Protein AF-0000000071788681 (afdb_homodimer)

Foldseek 3Di:
DDDDDDDPPPPDDPPPPPPPVVPPPVPPPVVPPPCPVPPPDVVVPPFVVQLQPAFAEDEDDPFQFLCNVPPDDDPLPPPPPDPPPPPPPVPPPDDPPPPPPPDPPPQQPPCPPPDPVVVLVVLLPDDLVVLLVQLLPGVVSLVVSLVNCLDPSVLVSVLVLQVVCVVVPVPDLVNQCHPSQVLVSLLSNLLSSCVPPDLVVSLVSLVSNLVSNVVDPSHALLSSQSSLCNNCPPPDLVSNLVSVVVQCPPPNNLNVVLLVVLLVDAQPPCFVSLQVNQRNLCSNQQSLSSPDDPCSLLSNLSSLLSVLPSDPDLLSSLSNLQSNRAIWDDDDPDIGRDQCDQSNYAHQEPVVCCRGQLSSLVSLVSQCVNVVNVDPVSHAHLVSSLSNLVSNCQPPHHGRPLSSLSNCLSPVLNLLSNLLVCLVVPNLLVSLVSLLSQLLSCVSNVHQSCVSHLVSVVVNLVSDDLVSLVSSLVSNVVVLVVVLVVLVVVPPVSVVVNVSSVVSCVSCVVSSVVSVVVND/DPPPDDDDPPVPDDPPPPPPPPPPPVPPVPVPPPCPVPPPDVVVPPFVVQLQPAFAADEDDPFQFLCNVPPDDPPLPPPPPDPPPPPPPVPPPDPPPPPPPPPPPPQQPPCVPPPPVVVLVVLLPDDLVVLLVQLLPGVVSLVVSLVSCLDPSVLVSVVVLQVVCVVVPVPDLVNQCHPSQVLVSLLSNLLSSCVPPDLVVSLVSLVSNLVSNVVDPSHALLSSQSSLCNNCPPPDLVSNLVSVVVQCPPPNNLNVVLLVVLQVDAQPPCFVSLQVNQRHLCSNQQSLSSPDDPCSLLSNLSSLLSVLPSDPDLLSSLSNLQSNRAIWDDDDPDIGRDQCDQSNHAHQEPVVCCRGQLSSLVSLVSQCVNVVNVDPVSHDHLVSSLSNLVSNCQPPHHGRPLSSLSNCLSPVLNLLSNLLVCLVVPVLLVSLVSLLSQLLSCVSNVHQSCVSHLVSVVVNLVSDDLVSLVSSLVSNVVVLVVVLVVLVVVPPVSVVVNVSSVVSCVSCVVSSVVSVVVND

Secondary structure (DSSP, 8-state):
-----------------------------GGGS--------TTSTHHHHHHTS--EEESS---B-GGGGSS-----------------------------------TTGGGGGS-HHHHHHHHHHS-HHHHHHHHHH-HHHHHHHHHHHTSHHHHHHHHHHHHHHHHTT--SGGGTTSTT-HHHHHHHHHHHHTTTS-HHHHHHHHHHHHHHHHT-TTS-HHHHHHHHHHHHTT--HHHHHHHHHHHHHHHHHHHHHHHHHHHHS-TTS-HHHHHHHHHHHHHHHSGGGG--STTHHHHHHHHHHHHHTTS-SHHHHHHHHHHHHS-EEEETTEEEE-TTHHHHEEE-SHHHHHHHTHHHHHHHHHHHGGGGG--GGG---HHHHHHHHHHHTTSSSPPPHHHHHHHHHHTTTHHHHHHHHHHHTT-HHHHHHHHHHHHHHHHHTT--HHHHHHHHHHHHHHHS-HHHHHHHHHHHHHHHHHHHHHHHHHGGGGHHHHHHHHHHHHHHHHHHHHHHHHH-/-----------------------------GGGS--------TTSTTHHHHHTS--EEESS---B-GGGGSS-----------------------------------TTGGGGGS-HHHHHHHHHHS-HHHHHHHHHH-HHHHHHHHHHHTSHHHHHHHHHHHHHHHHTT--SGGGTTSTT-HHHHHHHHHHHHTTTS-HHHHHHHHHHHHHHHHT-TTS-HHHHHHHHHHHHTT--HHHHHHHHHHHHHHHHHHHHHHHHHHHHS-TTS-HHHHHHHHHHHHHHHSGGGG--STTHHHHHHHHHHHHHTTS-SHHHHHHHHHHHHS-EEEETTEEEE-TTHHHHEEE-SHHHHHHHTHHHHHHHHHHHGGGGG--GGG---HHHHHHHHHHHTTSSSPPPHHHHHHHHHHTTTHHHHHHHHHHHTT-HHHHHHHHHHHHHHHHHTT--HHHHHHHHHHHHHHHS-HHHHHHHHHHHHHHHHHHHHHHHHHGGGGHHHHHHHHHHHHHHHHHHHHHHHHH-

Solvent-accessible surface area (backbone atoms only — not comparable to full-atom values): 57629 Å² total; per-residue (Å²): 141,79,94,77,84,89,83,77,80,71,87,69,85,70,74,73,75,71,73,69,68,68,68,73,68,72,69,73,57,75,71,69,69,60,66,61,71,64,68,57,55,79,78,55,65,62,63,67,52,52,30,69,38,77,33,53,72,48,82,81,70,93,62,47,33,50,51,51,80,58,79,67,72,71,75,85,72,79,72,76,81,67,84,69,79,77,73,79,77,74,74,76,75,78,79,76,79,70,85,74,77,81,60,82,82,41,75,55,44,88,54,62,76,53,54,69,72,57,45,53,52,49,63,68,67,45,54,61,72,54,49,37,54,46,24,68,70,32,72,54,33,17,52,53,49,47,52,42,68,73,32,70,69,40,54,52,45,52,53,50,53,52,50,49,38,50,74,71,65,50,78,39,51,89,34,45,72,36,93,81,23,64,35,32,46,49,8,46,36,55,36,56,54,34,64,87,48,56,69,69,56,39,46,49,54,49,50,51,50,48,58,60,51,64,66,36,84,86,52,60,57,44,45,57,8,33,18,49,48,43,38,46,58,93,52,59,62,74,60,47,49,50,49,52,52,52,60,30,45,39,83,84,30,43,56,49,50,41,52,54,50,55,55,75,45,62,81,77,73,49,48,68,52,45,44,49,48,31,70,43,48,42,26,43,58,51,42,39,71,63,40,78,56,92,60,27,64,61,52,32,47,47,41,53,36,50,58,48,57,74,43,82,51,49,60,38,32,20,48,49,48,43,50,63,37,32,35,39,38,72,64,86,90,46,71,32,71,43,68,54,51,47,35,52,29,23,65,70,46,55,72,57,34,55,49,46,34,30,54,49,23,50,51,54,51,48,43,59,50,24,66,73,68,78,40,77,90,56,43,40,50,64,66,53,53,38,48,27,52,54,36,42,45,39,46,79,48,47,24,12,55,67,39,54,49,48,29,31,62,67,31,38,80,47,41,27,49,54,37,43,56,28,49,76,70,73,34,43,69,59,40,24,50,47,53,55,48,51,30,41,49,31,39,75,59,72,38,64,29,32,77,65,43,40,63,34,49,52,51,25,47,69,74,36,53,72,69,56,35,50,49,44,53,40,38,35,45,42,51,49,23,50,49,46,38,54,30,51,71,56,42,66,86,24,43,67,60,41,42,43,47,43,52,20,48,31,47,31,29,66,47,54,40,50,52,49,52,72,74,79,142,82,81,86,68,90,91,82,82,70,84,66,80,75,76,74,76,75,76,73,75,74,76,74,72,71,71,72,59,76,70,70,70,60,64,62,71,66,70,56,56,76,80,55,68,66,62,59,49,55,32,67,38,76,32,55,72,48,84,81,70,95,62,48,34,52,53,54,80,59,77,68,73,71,74,84,72,78,73,77,80,66,84,70,79,76,73,78,76,74,74,78,74,79,78,75,81,71,84,74,75,82,61,82,83,41,74,56,45,88,52,64,74,52,55,70,72,56,46,53,52,50,61,69,69,46,55,62,71,54,51,38,54,47,24,68,69,32,73,54,32,18,51,52,48,48,53,41,68,72,33,70,68,39,54,50,44,52,52,51,53,51,50,48,37,51,73,71,66,49,78,41,52,89,33,44,71,37,93,82,22,63,35,32,45,49,6,46,34,55,35,55,54,33,65,87,49,58,69,70,58,39,46,50,54,50,49,51,50,49,58,61,50,65,68,36,83,84,53,58,55,45,46,56,8,34,18,48,47,44,38,46,58,92,52,57,64,75,60,47,49,49,47,54,52,51,60,29,46,39,83,83,30,45,56,48,50,42,51,54,51,55,54,74,43,62,81,78,73,49,50,68,54,47,45,51,49,31,71,43,48,44,26,44,60,51,41,39,72,63,40,79,56,93,60,28,65,62,51,32,47,46,40,51,37,51,59,50,58,74,43,83,50,49,62,38,33,20,49,51,49,44,49,64,36,31,35,40,38,73,63,87,90,46,71,34,72,44,68,54,51,47,36,55,27,24,64,70,45,54,71,57,34,54,51,48,34,30,53,49,24,50,52,53,52,46,43,58,51,24,65,75,68,78,40,77,90,54,42,41,50,64,67,54,52,37,46,28,52,54,37,42,45,40,47,79,49,48,26,12,55,67,40,54,49,49,31,30,63,66,32,39,79,47,40,27,49,53,40,43,55,29,50,75,69,71,34,44,69,59,40,25,51,48,52,54,48,49,29,39,50,31,40,74,57,72,39,64,28,33,77,64,44,39,63,34,50,52,51,24,49,68,74,37,54,71,68,55,35,50,50,45,53,40,39,35,44,42,52,50,25,51,49,47,39,54,29,52,71,55,40,66,86,25,44,67,61,40,42,43,49,43,52,21,48,30,48,30,29,65,46,54,42,51,53,50,52,73,75,79

Organism: Haemonchus contortus (NCBI:txid6289)

Nearest PDB structures (foldseek):
  7yea-assembly1_B  TM=1.269E-01  e=2.298E-01  Homo sapiens
  8dti-assembly1_B  TM=2.710E-01  e=2.678E+00  Arabidopsis thaliana
  5g05-assembly1_K  TM=1.710E-01  e=9.031E-01  Homo sapiens
  5khu-assembly1_K  TM=1.549E-01  e=9.402E-01  Homo sapiens
  8tau-assembly1_K  TM=1.405E-01  e=5.753E+00  Homo sapiens

Radius of gyration: 48.92 Å; Cα contacts (8 Å, |Δi|>4): 1204; chains: 2; bounding box: 172×150×152 Å

Structure (mmCIF, N/CA/C/O backbone):
data_AF-0000000071788681-model_v1
#
loop_
_entity.id
_entity.type
_entity.pdbx_description
1 polymer 'F-box domain-containing protein'
#
loop_
_atom_site.group_PDB
_atom_site.id
_atom_site.type_symbol
_atom_site.label_atom_id
_atom_site.label_alt_id
_atom_site.label_comp_id
_atom_site.label_asym_id
_atom_site.label_entity_id
_atom_site.label_seq_id
_atom_site.pdbx_PDB_ins_code
_atom_site.Cartn_x
_atom_site.Cartn_y
_atom_site.Cartn_z
_atom_site.occupancy
_atom_site.B_iso_or_equiv
_atom_site.auth_seq_id
_atom_site.auth_comp_id
_atom_site.auth_asym_id
_atom_site.auth_atom_id
_atom_site.pdbx_PDB_model_num
ATOM 1 N N . MET A 1 1 ? 82.688 10.828 81.25 1 15.57 1 MET A N 1
ATOM 2 C CA . MET A 1 1 ? 82.562 12.219 80.812 1 15.57 1 MET A CA 1
ATOM 3 C C . MET A 1 1 ? 81.375 12.406 79.875 1 15.57 1 MET A C 1
ATOM 5 O O . MET A 1 1 ? 80.812 11.422 79.375 1 15.57 1 MET A O 1
ATOM 9 N N . VAL A 1 2 ? 81.625 13.086 78.625 1 17.02 2 VAL A N 1
ATOM 10 C CA . VAL A 1 2 ? 81.312 14.469 78.312 1 17.02 2 VAL A CA 1
ATOM 11 C C . VAL A 1 2 ? 80.062 14.531 77.438 1 17.02 2 VAL A C 1
ATOM 13 O O . VAL A 1 2 ? 79.125 15.234 77.75 1 17.02 2 VAL A O 1
ATOM 16 N N . THR A 1 3 ? 80.125 14.914 76.25 1 17.02 3 THR A N 1
ATOM 17 C CA . THR A 1 3 ? 79.562 16.125 75.625 1 17.02 3 THR A CA 1
ATOM 18 C C . THR A 1 3 ? 78.25 15.828 75 1 17.02 3 THR A C 1
ATOM 20 O O . THR A 1 3 ? 78.125 14.953 74.125 1 17.02 3 THR A O 1
ATOM 23 N N . ARG A 1 4 ? 77 16.312 75.5 1 15 4 ARG A N 1
ATOM 24 C CA . ARG A 1 4 ? 75.562 16.219 75.75 1 15 4 ARG A CA 1
ATOM 25 C C . ARG A 1 4 ? 74.75 16.516 74.5 1 15 4 ARG A C 1
ATOM 27 O O . ARG A 1 4 ? 73.812 15.797 74.188 1 15 4 ARG A O 1
ATOM 34 N N . ALA A 1 5 ? 75 17.719 73.75 1 15.66 5 ALA A N 1
ATOM 35 C CA . ALA A 1 5 ? 73.812 18.578 74 1 15.66 5 ALA A CA 1
ATOM 36 C C . ALA A 1 5 ? 72.688 18.281 73 1 15.66 5 ALA A C 1
ATOM 38 O O . ALA A 1 5 ? 72.938 17.594 72 1 15.66 5 ALA A O 1
ATOM 39 N N . SER A 1 6 ? 72 19.406 72.375 1 16.36 6 SER A N 1
ATOM 40 C CA . SER A 1 6 ? 70.625 19.953 72.5 1 16.36 6 SER A CA 1
ATOM 41 C C . SER A 1 6 ? 69.75 19.547 71.375 1 16.36 6 SER A C 1
ATOM 43 O O . SER A 1 6 ? 70.188 18.969 70.375 1 16.36 6 SER A O 1
ATOM 45 N N . LEU A 1 7 ? 69.062 20.609 70.5 1 17.28 7 LEU A N 1
ATOM 46 C CA . LEU A 1 7 ? 67.688 21.016 70.375 1 17.28 7 LEU A CA 1
ATOM 47 C C . LEU A 1 7 ? 67.125 20.516 69.062 1 17.28 7 LEU A C 1
ATOM 49 O O . LEU A 1 7 ? 67.75 20.734 68 1 17.28 7 LEU A O 1
ATOM 53 N N . ARG A 1 8 ? 66.188 19.469 68.875 1 17.59 8 ARG A N 1
ATOM 54 C CA . ARG A 1 8 ? 65.5 18.531 68 1 17.59 8 ARG A CA 1
ATOM 55 C C . ARG A 1 8 ? 64.562 19.266 67.062 1 17.59 8 ARG A C 1
ATOM 57 O O . ARG A 1 8 ? 63.531 18.734 66.625 1 17.59 8 ARG A O 1
ATOM 64 N N . VAL A 1 9 ? 64.938 20.609 66.688 1 17.81 9 VAL A N 1
ATOM 65 C CA . VAL A 1 9 ? 63.75 21.391 66.375 1 17.81 9 VAL A CA 1
ATOM 66 C C . VAL A 1 9 ? 63.031 20.797 65.125 1 17.81 9 VAL A C 1
ATOM 68 O O . VAL A 1 9 ? 63.625 20.594 64.062 1 17.81 9 VAL A O 1
ATOM 71 N N . LYS A 1 10 ? 62.031 20 65.375 1 19.62 10 LYS A N 1
ATOM 72 C CA . LYS A 1 10 ? 61.094 19.188 64.562 1 19.62 10 LYS A CA 1
ATOM 73 C C . LYS A 1 10 ? 60.375 20.031 63.531 1 19.62 10 LYS A C 1
ATOM 75 O O . LYS A 1 10 ? 59.781 21.062 63.844 1 19.62 10 LYS A O 1
ATOM 80 N N . SER A 1 11 ? 61.094 20.234 62.375 1 18.36 11 SER A N 1
ATOM 81 C CA . SER A 1 11 ? 60.812 21.219 61.344 1 18.36 11 SER A CA 1
ATOM 82 C C . SER A 1 11 ? 59.344 21.141 60.938 1 18.36 11 SER A C 1
ATOM 84 O O . SER A 1 11 ? 58.844 20.078 60.594 1 18.36 11 SER A O 1
ATOM 86 N N . PRO A 1 12 ? 58.406 22.078 61.438 1 18.77 12 PRO A N 1
ATOM 87 C CA . PRO A 1 12 ? 56.969 22.281 61.688 1 18.77 12 PRO A CA 1
ATOM 88 C C . PRO A 1 12 ? 56.125 22.094 60.406 1 18.77 12 PRO A C 1
ATOM 90 O O . PRO A 1 12 ? 55.125 21.359 60.438 1 18.77 12 PRO A O 1
ATOM 93 N N . PHE A 1 13 ? 56.156 23.172 59.594 1 19.22 13 PHE A N 1
ATOM 94 C CA . PHE A 1 13 ? 54.875 23.812 59.25 1 19.22 13 PHE A CA 1
ATOM 95 C C . PHE A 1 13 ? 54.25 23.109 58.062 1 19.22 13 PHE A C 1
ATOM 97 O O . PHE A 1 13 ? 54.844 23 57 1 19.22 13 PHE A O 1
ATOM 104 N N . ALA A 1 14 ? 53.594 22 58.219 1 19.61 14 ALA A N 1
ATOM 105 C CA . ALA A 1 14 ? 52.844 21.094 57.375 1 19.61 14 ALA A CA 1
ATOM 106 C C . ALA A 1 14 ? 51.844 21.844 56.5 1 19.61 14 ALA A C 1
ATOM 108 O O . ALA A 1 14 ? 51 22.594 57 1 19.61 14 ALA A O 1
ATOM 109 N N . THR A 1 15 ? 52.438 22.406 55.375 1 19.59 15 THR A N 1
ATOM 110 C CA . THR A 1 15 ? 51.688 23.297 54.531 1 19.59 15 THR A CA 1
ATOM 111 C C . THR A 1 15 ? 50.312 22.703 54.219 1 19.59 15 THR A C 1
ATOM 113 O O . THR A 1 15 ? 50.188 21.547 53.812 1 19.59 15 THR A O 1
ATOM 116 N N . PRO A 1 16 ? 49.281 23.125 55 1 20.45 16 PRO A N 1
ATOM 117 C CA . PRO A 1 16 ? 47.969 22.531 55 1 20.45 16 PRO A CA 1
ATOM 118 C C . PRO A 1 16 ? 47.375 22.391 53.594 1 20.45 16 PRO A C 1
ATOM 120 O O . PRO A 1 16 ? 47.625 23.219 52.719 1 20.45 16 PRO A O 1
ATOM 123 N N . THR A 1 17 ? 47.562 21.156 53.062 1 21.23 17 THR A N 1
ATOM 124 C CA . THR A 1 17 ? 47.031 20.641 51.781 1 21.23 17 THR A CA 1
ATOM 125 C C . THR A 1 17 ? 45.594 21.062 51.594 1 21.23 17 THR A C 1
ATOM 127 O O . THR A 1 17 ? 44.719 20.672 52.344 1 21.23 17 THR A O 1
ATOM 130 N N . SER A 1 18 ? 45.531 22.438 51.406 1 18.88 18 SER A N 1
ATOM 131 C CA . SER A 1 18 ? 44.219 23.031 51.375 1 18.88 18 SER A CA 1
ATOM 132 C C . SER A 1 18 ? 43.25 22.203 50.531 1 18.88 18 SER A C 1
ATOM 134 O O . SER A 1 18 ? 43.625 21.734 49.438 1 18.88 18 SER A O 1
ATOM 136 N N . SER A 1 19 ? 42.469 21.359 51.219 1 20.72 19 SER A N 1
ATOM 137 C CA . SER A 1 19 ? 41.375 20.484 50.781 1 20.72 19 SER A CA 1
ATOM 138 C C . SER A 1 19 ? 40.438 21.219 49.844 1 20.72 19 SER A C 1
ATOM 140 O O . SER A 1 19 ? 39.688 22.094 50.25 1 20.72 19 SER A O 1
ATOM 142 N N . ARG A 1 20 ? 41.094 21.781 48.844 1 19.3 20 ARG A N 1
ATOM 143 C CA . ARG A 1 20 ? 40.219 22.547 47.969 1 19.3 20 ARG A CA 1
ATOM 144 C C . ARG A 1 20 ? 38.938 21.781 47.688 1 19.3 20 ARG A C 1
ATOM 146 O O . ARG A 1 20 ? 38.938 20.719 47.094 1 19.3 20 ARG A O 1
ATOM 153 N N . ARG A 1 21 ? 38.062 21.828 48.688 1 20.84 21 ARG A N 1
ATOM 154 C CA . ARG A 1 21 ? 36.719 21.312 48.531 1 20.84 21 ARG A CA 1
ATOM 155 C C . ARG A 1 21 ? 36.125 21.703 47.188 1 20.84 21 ARG A C 1
ATOM 157 O O . ARG A 1 21 ? 35.906 22.891 46.906 1 20.84 21 ARG A O 1
ATOM 164 N N . THR A 1 22 ? 36.75 21.234 46.188 1 20.34 22 THR A N 1
ATOM 165 C CA . THR A 1 22 ? 36.219 21.594 44.906 1 20.34 22 THR A CA 1
ATOM 166 C C . THR A 1 22 ? 34.688 21.625 44.938 1 20.34 22 THR A C 1
ATOM 168 O O . THR A 1 22 ? 34.062 20.625 45.312 1 20.34 22 THR A O 1
ATOM 171 N N . LYS A 1 23 ? 34.188 22.672 45.406 1 23.19 23 LYS A N 1
ATOM 172 C CA . LYS A 1 23 ? 32.719 22.844 45.406 1 23.19 23 LYS A CA 1
ATOM 173 C C . LYS A 1 23 ? 32.094 22.188 44.188 1 23.19 23 LYS A C 1
ATOM 175 O O . LYS A 1 23 ? 32.531 22.453 43.062 1 23.19 23 LYS A O 1
ATOM 180 N N . LYS A 1 24 ? 31.625 21.031 44.438 1 25.48 24 LYS A N 1
ATOM 181 C CA . LYS A 1 24 ? 30.703 20.312 43.531 1 25.48 24 LYS A CA 1
ATOM 182 C C . LYS A 1 24 ? 29.766 21.281 42.844 1 25.48 24 LYS A C 1
ATOM 184 O O . LYS A 1 24 ? 28.906 21.922 43.469 1 25.48 24 LYS A O 1
ATOM 189 N N . SER A 1 25 ? 30.422 22.234 42.188 1 24.28 25 SER A N 1
ATOM 190 C CA . SER A 1 25 ? 29.562 23.156 41.469 1 24.28 25 SER A CA 1
ATOM 191 C C . SER A 1 25 ? 28.328 22.438 40.938 1 24.28 25 SER A C 1
ATOM 193 O O . SER A 1 25 ? 28.438 21.438 40.219 1 24.28 25 SER A O 1
ATOM 195 N N . GLY A 1 26 ? 27.391 22.344 41.844 1 25.95 26 GLY A N 1
ATOM 196 C CA . GLY A 1 26 ? 26.078 21.797 41.562 1 25.95 26 GLY A CA 1
ATOM 197 C C . GLY A 1 26 ? 25.531 22.188 40.188 1 25.95 26 GLY A C 1
ATOM 198 O O . GLY A 1 26 ? 25.281 23.375 39.938 1 25.95 26 GLY A O 1
ATOM 199 N N . THR A 1 27 ? 26.234 21.766 39.188 1 27.16 27 THR A N 1
ATOM 200 C CA . THR A 1 27 ? 25.703 21.953 37.812 1 27.16 27 THR A CA 1
ATOM 201 C C . THR A 1 27 ? 24.188 21.781 37.812 1 27.16 27 THR A C 1
ATOM 203 O O . THR A 1 27 ? 23.688 20.688 38.094 1 27.16 27 THR A O 1
ATOM 206 N N . PHE A 1 28 ? 23.531 22.828 38.344 1 26.11 28 PHE A N 1
ATOM 207 C CA . PHE A 1 28 ? 22.078 22.891 38.219 1 26.11 28 PHE A CA 1
ATOM 208 C C . PHE A 1 28 ? 21.641 22.438 36.844 1 26.11 28 PHE A C 1
ATOM 210 O O . PHE A 1 28 ? 21.891 23.109 35.844 1 26.11 28 PHE A O 1
ATOM 217 N N . SER A 1 29 ? 21.969 21.188 36.594 1 26.41 29 SER A N 1
ATOM 218 C CA . SER A 1 29 ? 21.406 20.656 35.344 1 26.41 29 SER A CA 1
ATOM 219 C C . SER A 1 29 ? 19.969 21.109 35.156 1 26.41 29 SER A C 1
ATOM 221 O O . SER A 1 29 ? 19.141 21 36.062 1 26.41 29 SER A O 1
ATOM 223 N N . ILE A 1 30 ? 19.859 22.109 34.344 1 26.64 30 ILE A N 1
ATOM 224 C CA . ILE A 1 30 ? 18.625 22.734 33.875 1 26.64 30 ILE A CA 1
ATOM 225 C C . ILE A 1 30 ? 17.547 21.672 33.719 1 26.64 30 ILE A C 1
ATOM 227 O O . ILE A 1 30 ? 16.422 21.969 33.312 1 26.64 30 ILE A O 1
ATOM 231 N N . THR A 1 31 ? 18.047 20.438 33.781 1 28.73 31 THR A N 1
ATOM 232 C CA . THR A 1 31 ? 17.078 19.391 33.5 1 28.73 31 THR A CA 1
ATOM 233 C C . THR A 1 31 ? 15.984 19.359 34.562 1 28.73 31 THR A C 1
ATOM 235 O O . THR A 1 31 ? 15.047 18.562 34.469 1 28.73 31 THR A O 1
ATOM 238 N N . SER A 1 32 ? 16.281 19.844 35.75 1 27.11 32 SER A N 1
ATOM 239 C CA . SER A 1 32 ? 15.398 19.547 36.875 1 27.11 32 SER A CA 1
ATOM 240 C C . SER A 1 32 ? 14.016 20.172 36.688 1 27.11 32 SER A C 1
ATOM 242 O O . SER A 1 32 ? 13.07 19.844 37.406 1 27.11 32 SER A O 1
ATOM 244 N N . TYR A 1 33 ? 14.125 21.391 36.188 1 26.41 33 TYR A N 1
ATOM 245 C CA . TYR A 1 33 ? 12.906 22.172 36.375 1 26.41 33 TYR A CA 1
ATOM 246 C C . TYR A 1 33 ? 11.766 21.625 35.531 1 26.41 33 TYR A C 1
ATOM 248 O O . TYR A 1 33 ? 10.656 22.156 35.531 1 26.41 33 TYR A O 1
ATOM 256 N N . PHE A 1 34 ? 12.188 21.234 34.312 1 27.39 34 PHE A N 1
ATOM 257 C CA . PHE A 1 34 ? 11.023 21.109 33.438 1 27.39 34 PHE A CA 1
ATOM 258 C C . PHE A 1 34 ? 10.18 19.906 33.844 1 27.39 34 PHE A C 1
ATOM 260 O O . PHE A 1 34 ? 10.617 18.766 33.719 1 27.39 34 PHE A O 1
ATOM 267 N N . PRO A 1 35 ? 9.508 20.094 34.969 1 28.42 35 PRO A N 1
ATOM 268 C CA . PRO A 1 35 ? 8.602 18.969 35.156 1 28.42 35 PRO A CA 1
ATOM 269 C C . PRO A 1 35 ? 7.93 18.531 33.844 1 28.42 35 PRO A C 1
ATOM 271 O O . PRO A 1 35 ? 7.219 19.328 33.219 1 28.42 35 PRO A O 1
ATOM 274 N N . VAL A 1 36 ? 8.727 18.078 33 1 30.48 36 VAL A N 1
ATOM 275 C CA . VAL A 1 36 ? 7.918 17.406 31.984 1 30.48 36 VAL A CA 1
ATOM 276 C C . VAL A 1 36 ? 6.711 16.75 32.656 1 30.48 36 VAL A C 1
ATOM 278 O O . VAL A 1 36 ? 6.863 15.883 33.5 1 30.48 36 VAL A O 1
ATOM 281 N N . ARG A 1 37 ? 5.863 17.547 33.062 1 28.12 37 ARG A N 1
ATOM 282 C CA . ARG A 1 37 ? 4.688 16.891 33.625 1 28.12 37 ARG A CA 1
ATOM 283 C C . ARG A 1 37 ? 4.496 15.5 33 1 28.12 37 ARG A C 1
ATOM 285 O O . ARG A 1 37 ? 4.379 15.359 31.797 1 28.12 37 ARG A O 1
ATOM 292 N N . LYS A 1 38 ? 5.309 14.609 33.594 1 30.86 38 LYS A N 1
ATOM 293 C CA . LYS A 1 38 ? 5.086 13.188 33.344 1 30.86 38 LYS A CA 1
ATOM 294 C C . LYS A 1 38 ? 3.637 12.914 32.969 1 30.86 38 LYS A C 1
ATOM 296 O O . LYS A 1 38 ? 2.717 13.234 33.719 1 30.86 38 LYS A O 1
ATOM 301 N N . ARG A 1 39 ? 3.346 13.109 31.734 1 29.2 39 ARG A N 1
ATOM 302 C CA . ARG A 1 39 ? 2.17 12.305 31.438 1 29.2 39 ARG A CA 1
ATOM 303 C C . ARG A 1 39 ? 2.201 10.984 32.188 1 29.2 39 ARG A C 1
ATOM 305 O O . ARG A 1 39 ? 3.24 10.328 32.281 1 29.2 39 ARG A O 1
ATOM 312 N N . GLY A 1 40 ? 1.628 10.945 33.406 1 27.25 40 GLY A N 1
ATOM 313 C CA . GLY A 1 40 ? 1.646 9.766 34.25 1 27.25 40 GLY A CA 1
ATOM 314 C C . GLY A 1 40 ? 1.956 8.492 33.469 1 27.25 40 GLY A C 1
ATOM 315 O O . GLY A 1 40 ? 1.751 8.43 32.281 1 27.25 40 GLY A O 1
ATOM 316 N N . ASN A 1 41 ? 3.092 7.867 33.75 1 25.83 41 ASN A N 1
ATOM 317 C CA . ASN A 1 41 ? 3.248 6.457 33.406 1 25.83 41 ASN A CA 1
ATOM 318 C C . ASN A 1 41 ? 1.898 5.781 33.188 1 25.83 41 ASN A C 1
ATOM 320 O O . ASN A 1 41 ? 0.907 6.145 33.844 1 25.83 41 ASN A O 1
ATOM 324 N N . SER A 1 42 ? 1.703 5.172 32.188 1 27.44 42 SER A N 1
ATOM 325 C CA . SER A 1 42 ? 0.527 4.312 32.094 1 27.44 42 SER A CA 1
ATOM 326 C C . SER A 1 42 ? 0.199 3.674 33.438 1 27.44 42 SER A C 1
ATOM 328 O O . SER A 1 42 ? -0.801 2.965 33.562 1 27.44 42 SER A O 1
ATOM 330 N N . ALA A 1 43 ? 1.141 3.428 34.25 1 27.59 43 ALA A N 1
ATOM 331 C CA . ALA A 1 43 ? 0.549 2.672 35.375 1 27.59 43 ALA A CA 1
ATOM 332 C C . ALA A 1 43 ? -0.302 3.572 36.25 1 27.59 43 ALA A C 1
ATOM 334 O O . ALA A 1 43 ? -0.812 3.133 37.281 1 27.59 43 ALA A O 1
ATOM 335 N N . SER A 1 44 ? 0.037 4.863 36.344 1 26.42 44 SER A N 1
ATOM 336 C CA . SER A 1 44 ? -1.057 5.457 37.094 1 26.42 44 SER A CA 1
ATOM 337 C C . SER A 1 44 ? -2.25 5.77 36.219 1 26.42 44 SER A C 1
ATOM 339 O O . SER A 1 44 ? -2.158 6.621 35.312 1 26.42 44 SER A O 1
ATOM 341 N N . PRO A 1 45 ? -3.414 5.023 35.938 1 32.59 45 PRO A N 1
ATOM 342 C CA . PRO A 1 45 ? -4.641 4.824 35.156 1 32.59 45 PRO A CA 1
ATOM 343 C C . PRO A 1 45 ? -5.359 6.137 34.844 1 32.59 45 PRO A C 1
ATOM 345 O O . PRO A 1 45 ? -6.121 6.207 33.875 1 32.59 45 PRO A O 1
ATOM 348 N N . GLU A 1 46 ? -5.18 7.234 35.531 1 32.75 46 GLU A N 1
ATOM 349 C CA . GLU A 1 46 ? -6.215 8.266 35.5 1 32.75 46 GLU A CA 1
ATOM 350 C C . GLU A 1 46 ? -5.984 9.242 34.344 1 32.75 46 GLU A C 1
ATOM 352 O O . GLU A 1 46 ? -6.93 9.664 33.688 1 32.75 46 GLU A O 1
ATOM 357 N N . LEU A 1 47 ? -4.898 9.82 34.188 1 33.09 47 LEU A N 1
ATOM 358 C CA . LEU A 1 47 ? -4.785 10.93 33.25 1 33.09 47 LEU A CA 1
ATOM 359 C C . LEU A 1 47 ? -4.738 10.43 31.797 1 33.09 47 LEU A C 1
ATOM 361 O O . LEU A 1 47 ? -5.301 11.062 30.906 1 33.09 47 LEU A O 1
ATOM 365 N N . TYR A 1 48 ? -3.863 9.539 31.484 1 35.28 48 TYR A N 1
ATOM 366 C CA . TYR A 1 48 ? -3.865 8.93 30.156 1 35.28 48 TYR A CA 1
ATOM 367 C C . TYR A 1 48 ? -5.25 8.398 29.797 1 35.28 48 TYR A C 1
ATOM 369 O O . TYR A 1 48 ? -5.629 8.375 28.625 1 35.28 48 TYR A O 1
ATOM 377 N N . GLY A 1 49 ? -5.895 7.973 30.828 1 35.78 49 GLY A N 1
ATOM 378 C CA . GLY A 1 49 ? -7.25 7.477 30.672 1 35.78 49 GLY A CA 1
ATOM 379 C C . GLY A 1 49 ? -8.188 8.5 30.062 1 35.78 49 GLY A C 1
ATOM 380 O O . GLY A 1 49 ? -9.133 8.141 29.359 1 35.78 49 GLY A O 1
ATOM 381 N N . LYS A 1 50 ? -7.785 9.828 30.516 1 39.28 50 LYS A N 1
ATOM 382 C CA . LYS A 1 50 ? -8.781 10.82 30.094 1 39.28 50 LYS A CA 1
ATOM 383 C C . LYS A 1 50 ? -8.594 11.219 28.641 1 39.28 50 LYS A C 1
ATOM 385 O O . LYS A 1 50 ? -9.555 11.562 27.953 1 39.28 50 LYS A O 1
ATOM 390 N N . ARG A 1 51 ? -7.359 11.445 28.141 1 42.41 51 ARG A N 1
ATOM 391 C CA . ARG A 1 51 ? -7.168 11.859 26.766 1 42.41 51 ARG A CA 1
ATOM 392 C C . ARG A 1 51 ? -7.703 10.812 25.797 1 42.41 51 ARG A C 1
ATOM 394 O O . ARG A 1 51 ? -7.949 11.109 24.625 1 42.41 51 ARG A O 1
ATOM 401 N N . ARG A 1 52 ? -7.523 9.539 26.188 1 45.12 52 ARG A N 1
ATOM 402 C CA . ARG A 1 52 ? -8 8.492 25.297 1 45.12 52 ARG A CA 1
ATOM 403 C C . ARG A 1 52 ? -9.523 8.469 25.234 1 45.12 52 ARG A C 1
ATOM 405 O O . ARG A 1 52 ? -10.117 7.617 24.578 1 45.12 52 ARG A O 1
ATOM 412 N N . ARG A 1 53 ? -10.031 9.445 26.094 1 41.31 53 ARG A N 1
ATOM 413 C CA . ARG A 1 53 ? -11.492 9.477 26.031 1 41.31 53 ARG A CA 1
ATOM 414 C C . ARG A 1 53 ? -11.969 10.008 24.688 1 41.31 53 ARG A C 1
ATOM 416 O O . ARG A 1 53 ? -11.438 11 24.172 1 41.31 53 ARG A O 1
ATOM 423 N N . ARG A 1 54 ? -12.586 9.219 24.094 1 44.72 54 ARG A N 1
ATOM 424 C CA . ARG A 1 54 ? -13.156 9.531 22.797 1 44.72 54 ARG A CA 1
ATOM 425 C C . ARG A 1 54 ? -14.133 10.695 22.891 1 44.72 54 ARG A C 1
ATOM 427 O O . ARG A 1 54 ? -15.094 10.641 23.672 1 44.72 54 ARG A O 1
ATOM 434 N N . GLY A 1 55 ? -13.688 11.891 22.656 1 40.59 55 GLY A N 1
ATOM 435 C CA . GLY A 1 55 ? -14.633 12.992 22.562 1 40.59 55 GLY A CA 1
ATOM 436 C C . GLY A 1 55 ? -15.727 12.75 21.531 1 40.59 55 GLY A C 1
ATOM 437 O O . GLY A 1 55 ? -15.664 11.789 20.766 1 40.59 55 GLY A O 1
ATOM 438 N N . ALA A 1 56 ? -16.844 13.43 21.719 1 55 56 ALA A N 1
ATOM 439 C CA . ALA A 1 56 ? -17.938 13.367 20.75 1 55 56 ALA A CA 1
ATOM 440 C C . ALA A 1 56 ? -17.531 14 19.422 1 55 56 ALA A C 1
ATOM 442 O O . ALA A 1 56 ? -16.875 15.039 19.406 1 55 56 ALA A O 1
ATOM 443 N N . THR A 1 57 ? -17.547 13.305 18.359 1 57.25 57 THR A N 1
ATOM 444 C CA . THR A 1 57 ? -17.141 13.75 17.031 1 57.25 57 THR A CA 1
ATOM 445 C C . THR A 1 57 ? -18.031 14.875 16.531 1 57.25 57 THR A C 1
ATOM 447 O O . THR A 1 57 ? -19.266 14.766 16.594 1 57.25 57 THR A O 1
ATOM 450 N N . VAL A 1 58 ? -17.609 16.078 16.406 1 51.66 58 VAL A N 1
ATOM 451 C CA . VAL A 1 58 ? -18.328 17.203 15.82 1 51.66 58 VAL A CA 1
ATOM 452 C C . VAL A 1 58 ? -18.156 17.188 14.297 1 51.66 58 VAL A C 1
ATOM 454 O O . VAL A 1 58 ? -17.047 17.203 13.789 1 51.66 58 VAL A O 1
ATOM 457 N N . LEU A 1 59 ? -19.266 16.953 13.484 1 50.5 59 LEU A N 1
ATOM 458 C CA . LEU A 1 59 ? -19.219 16.891 12.031 1 50.5 59 LEU A CA 1
ATOM 459 C C . LEU A 1 59 ? -19.578 18.234 11.414 1 50.5 59 LEU A C 1
ATOM 461 O O . LEU A 1 59 ? -19.125 18.562 10.32 1 50.5 59 LEU A O 1
ATOM 465 N N . ASP A 1 60 ? -20.703 19.016 11.961 1 45.03 60 ASP A N 1
ATOM 466 C CA . ASP A 1 60 ? -21.203 20.234 11.32 1 45.03 60 ASP A CA 1
ATOM 467 C C . ASP A 1 60 ? -21.375 21.359 12.336 1 45.03 60 ASP A C 1
ATOM 469 O O . ASP A 1 60 ? -21.984 21.172 13.383 1 45.03 60 ASP A O 1
ATOM 473 N N . ALA A 1 61 ? -20.359 21.891 12.844 1 48.28 61 ALA A N 1
ATOM 474 C CA . ALA A 1 61 ? -20.781 22.922 13.805 1 48.28 61 ALA A CA 1
ATOM 475 C C . ALA A 1 61 ? -20.453 24.312 13.289 1 48.28 61 ALA A C 1
ATOM 477 O O . ALA A 1 61 ? -19.516 24.5 12.516 1 48.28 61 ALA A O 1
ATOM 478 N N . GLU A 1 62 ? -21.453 25.234 13.414 1 45.28 62 GLU A N 1
ATOM 479 C CA . GLU A 1 62 ? -21.297 26.672 13.18 1 45.28 62 GLU A CA 1
ATOM 480 C C . GLU A 1 62 ? -20.297 27.281 14.148 1 45.28 62 GLU A C 1
ATOM 482 O O . GLU A 1 62 ? -20.672 27.656 15.273 1 45.28 62 GLU A O 1
ATOM 487 N N . PHE A 1 63 ? -19.172 26.781 14.234 1 45.81 63 PHE A N 1
ATOM 488 C CA . PHE A 1 63 ? -18.234 27.438 15.141 1 45.81 63 PHE A CA 1
ATOM 489 C C . PHE A 1 63 ? -17.688 28.719 14.531 1 45.81 63 PHE A C 1
ATOM 491 O O . PHE A 1 63 ? -17.594 28.844 13.312 1 45.81 63 PHE A O 1
ATOM 498 N N . LEU A 1 64 ? -17.766 29.812 15.266 1 42.88 64 LEU A N 1
ATOM 499 C CA . LEU A 1 64 ? -17.234 31.094 14.797 1 42.88 64 LEU A CA 1
ATOM 500 C C . LEU A 1 64 ? -15.703 31.031 14.719 1 42.88 64 LEU A C 1
ATOM 502 O O . LEU A 1 64 ? -15.047 30.625 15.672 1 42.88 64 LEU A O 1
ATOM 506 N N . SER A 1 65 ? -15.242 30.953 13.602 1 43.59 65 SER A N 1
ATOM 507 C CA . SER A 1 65 ? -13.797 31.016 13.398 1 43.59 65 SER A CA 1
ATOM 508 C C . SER A 1 65 ? -13.188 32.188 14.148 1 43.59 65 SER A C 1
ATOM 510 O O . SER A 1 65 ? -13.859 33.219 14.367 1 43.59 65 SER A O 1
ATOM 512 N N . PRO A 1 66 ? -12.141 31.922 14.805 1 42.78 66 PRO A N 1
ATOM 513 C CA . PRO A 1 66 ? -11.523 33.062 15.492 1 42.78 66 PRO A CA 1
ATOM 514 C C . PRO A 1 66 ? -11.547 34.344 14.656 1 42.78 66 PRO A C 1
ATOM 516 O O . PRO A 1 66 ? -11.508 35.438 15.203 1 42.78 66 PRO A O 1
ATOM 519 N N . GLU A 1 67 ? -11.391 34.031 13.305 1 42.97 67 GLU A N 1
ATOM 520 C CA . GLU A 1 67 ? -11.438 35.219 12.43 1 42.97 67 GLU A CA 1
ATOM 521 C C . GLU A 1 67 ? -12.859 35.75 12.312 1 42.97 67 GLU A C 1
ATOM 523 O O . GLU A 1 67 ? -13.094 36.75 11.633 1 42.97 67 GLU A O 1
ATOM 528 N N . GLY A 1 68 ? -13.758 34.969 12.633 1 35.25 68 GLY A N 1
ATOM 529 C CA . GLY A 1 68 ? -15.148 35.312 12.352 1 35.25 68 GLY A CA 1
ATOM 530 C C . GLY A 1 68 ? -15.57 36.656 12.906 1 35.25 68 GLY A C 1
ATOM 531 O O . GLY A 1 68 ? -16.719 37.062 12.758 1 35.25 68 GLY A O 1
ATOM 532 N N . ILE A 1 69 ? -15.008 37.125 13.961 1 33.97 69 ILE A N 1
ATOM 533 C CA . ILE A 1 69 ? -15.531 38.469 14.172 1 33.97 69 ILE A CA 1
ATOM 534 C C . ILE A 1 69 ? -15.172 39.344 12.992 1 33.97 69 ILE A C 1
ATOM 536 O O . ILE A 1 69 ? -15.844 40.344 12.734 1 33.97 69 ILE A O 1
ATOM 540 N N . LEU A 1 70 ? -13.914 39.438 12.508 1 31.56 70 LEU A N 1
ATOM 541 C CA . LEU A 1 70 ? -13.703 40.188 11.266 1 31.56 70 LEU A CA 1
ATOM 542 C C . LEU A 1 70 ? -13.875 39.281 10.055 1 31.56 70 LEU A C 1
ATOM 544 O O . LEU A 1 70 ? -13.461 38.094 10.086 1 31.56 70 LEU A O 1
ATOM 548 N N . PRO A 1 71 ? -14.836 39.531 9.023 1 30.55 71 PRO A N 1
ATOM 549 C CA . PRO A 1 71 ? -15.156 38.656 7.902 1 30.55 71 PRO A CA 1
ATOM 550 C C . PRO A 1 71 ? -13.938 37.906 7.367 1 30.55 71 PRO A C 1
ATOM 552 O O . PRO A 1 71 ? -13.938 36.688 7.293 1 30.55 71 PRO A O 1
ATOM 555 N N . HIS A 1 72 ? -13.461 38.281 6.074 1 26.25 72 HIS A N 1
ATOM 556 C CA . HIS A 1 72 ? -12.75 37.656 4.961 1 26.25 72 HIS A CA 1
ATOM 557 C C . HIS A 1 72 ? -11.281 37.438 5.309 1 26.25 72 HIS A C 1
ATOM 559 O O . HIS A 1 72 ? -10.438 38.281 5.074 1 26.25 72 HIS A O 1
ATOM 565 N N . ALA A 1 73 ? -10.953 36.812 6.312 1 27.16 73 ALA A N 1
ATOM 566 C CA . ALA A 1 73 ? -9.531 36.75 6.633 1 27.16 73 ALA A CA 1
ATOM 567 C C . ALA A 1 73 ? -8.789 35.781 5.699 1 27.16 73 ALA A C 1
ATOM 569 O O . ALA A 1 73 ? -9.203 34.656 5.531 1 27.16 73 ALA A O 1
ATOM 570 N N . THR A 1 74 ? -8.109 36.312 4.613 1 25.81 74 THR A N 1
ATOM 571 C CA . THR A 1 74 ? -7.34 35.625 3.58 1 25.81 74 THR A CA 1
ATOM 572 C C . THR A 1 74 ? -6.312 34.688 4.207 1 25.81 74 THR A C 1
ATOM 574 O O . THR A 1 74 ? -5.676 35.031 5.207 1 25.81 74 THR A O 1
ATOM 577 N N . PRO A 1 75 ? -6.379 33.469 3.881 1 27.58 75 PRO A N 1
ATOM 578 C CA . PRO A 1 75 ? -5.41 32.5 4.348 1 27.58 75 PRO A CA 1
ATOM 579 C C . PRO A 1 75 ? -3.967 32.969 4.207 1 27.58 75 PRO A C 1
ATOM 581 O O . PRO A 1 75 ? -3.662 33.781 3.34 1 27.58 75 PRO A O 1
ATOM 584 N N . LEU A 1 76 ? -3.205 32.875 5.195 1 25.33 76 LEU A N 1
ATOM 585 C CA . LEU A 1 76 ? -1.778 33.188 5.227 1 25.33 76 LEU A CA 1
ATOM 586 C C . LEU A 1 76 ? -1.051 32.5 4.066 1 25.33 76 LEU A C 1
ATOM 588 O O . LEU A 1 76 ? -1.056 31.281 3.951 1 25.33 76 LEU A O 1
ATOM 592 N N . ARG A 1 77 ? -1.126 33.062 2.824 1 27.28 77 ARG A N 1
ATOM 593 C CA . ARG A 1 77 ? -0.287 32.531 1.762 1 27.28 77 ARG A CA 1
ATOM 594 C C . ARG A 1 77 ? 1.191 32.625 2.123 1 27.28 77 ARG A C 1
ATOM 596 O O . ARG A 1 77 ? 1.706 33.719 2.346 1 27.28 77 ARG A O 1
ATOM 603 N N . TYR A 1 78 ? 1.723 31.578 2.639 1 22.17 78 TYR A N 1
ATOM 604 C CA . TYR A 1 78 ? 3.172 31.562 2.799 1 22.17 78 TYR A CA 1
ATOM 605 C C . TYR A 1 78 ? 3.873 31.734 1.458 1 22.17 78 TYR A C 1
ATOM 607 O O . TYR A 1 78 ? 3.623 30.984 0.516 1 22.17 78 TYR A O 1
ATOM 615 N N . ARG A 1 79 ? 4.043 32.906 0.89 1 26.05 79 ARG A N 1
ATOM 616 C CA . ARG A 1 79 ? 4.895 33.062 -0.283 1 26.05 79 ARG A CA 1
ATOM 617 C C . ARG A 1 79 ? 6.293 32.5 -0.029 1 26.05 79 ARG A C 1
ATOM 619 O O . ARG A 1 79 ? 6.941 32.875 0.955 1 26.05 79 ARG A O 1
ATOM 626 N N . PHE A 1 80 ? 6.523 31.25 -0.544 1 23.28 80 PHE A N 1
ATOM 627 C CA . PHE A 1 80 ? 7.891 30.766 -0.702 1 23.28 80 PHE A CA 1
ATOM 628 C C . PHE A 1 80 ? 8.766 31.812 -1.356 1 23.28 80 PHE A C 1
ATOM 630 O O . PHE A 1 80 ? 8.344 32.469 -2.303 1 23.28 80 PHE A O 1
ATOM 637 N N . PHE A 1 81 ? 9.641 32.406 -0.655 1 23.81 81 PHE A N 1
ATOM 638 C CA . PHE A 1 81 ? 10.656 33.406 -0.978 1 23.81 81 PHE A CA 1
ATOM 639 C C . PHE A 1 81 ? 11.453 32.969 -2.207 1 23.81 81 PHE A C 1
ATOM 641 O O . PHE A 1 81 ? 12.367 32.156 -2.109 1 23.81 81 PHE A O 1
ATOM 648 N N . GLY A 1 82 ? 10.766 32.469 -3.262 1 22.34 82 GLY A N 1
ATOM 649 C CA . GLY A 1 82 ? 11.711 32.281 -4.355 1 22.34 82 GLY A CA 1
ATOM 650 C C . GLY A 1 82 ? 12.484 33.562 -4.672 1 22.34 82 GLY A C 1
ATOM 651 O O . GLY A 1 82 ? 12.039 34.656 -4.336 1 22.34 82 GLY A O 1
ATOM 652 N N . GLU A 1 83 ? 13.805 33.5 -4.773 1 22.89 83 GLU A N 1
ATOM 653 C CA . GLU A 1 83 ? 14.891 34.406 -5.094 1 22.89 83 GLU A CA 1
ATOM 654 C C . GLU A 1 83 ? 14.578 35.219 -6.348 1 22.89 83 GLU A C 1
ATOM 656 O O . GLU A 1 83 ? 14.57 34.688 -7.457 1 22.89 83 GLU A O 1
ATOM 661 N N . GLU A 1 84 ? 13.43 35.781 -6.379 1 21.94 84 GLU A N 1
ATOM 662 C CA . GLU A 1 84 ? 13.227 36.531 -7.617 1 21.94 84 GLU A CA 1
ATOM 663 C C . GLU A 1 84 ? 14.32 37.562 -7.832 1 21.94 84 GLU A C 1
ATOM 665 O O . GLU A 1 84 ? 14.758 38.219 -6.883 1 21.94 84 GLU A O 1
ATOM 670 N N . ASP A 1 85 ? 15.141 37.312 -8.906 1 22.5 85 ASP A N 1
ATOM 671 C CA . ASP A 1 85 ? 16.141 38.156 -9.555 1 22.5 85 ASP A CA 1
ATOM 672 C C . ASP A 1 85 ? 15.57 39.562 -9.844 1 22.5 85 ASP A C 1
ATOM 674 O O . ASP A 1 85 ? 14.531 39.688 -10.484 1 22.5 85 ASP A O 1
ATOM 678 N N . GLU A 1 86 ? 15.711 40.406 -8.867 1 21.03 86 GLU A N 1
ATOM 679 C CA . GLU A 1 86 ? 15.383 41.812 -8.859 1 21.03 86 GLU A CA 1
ATOM 680 C C . GLU A 1 86 ? 15.891 42.5 -10.125 1 21.03 86 GLU A C 1
ATOM 682 O O . GLU A 1 86 ? 17.094 42.688 -10.297 1 21.03 86 GLU A O 1
ATOM 687 N N . GLN A 1 87 ? 15.375 42.094 -11.281 1 20.92 87 GLN A N 1
ATOM 688 C CA . GLN A 1 87 ? 15.805 42.875 -12.438 1 20.92 87 GLN A CA 1
ATOM 689 C C . GLN A 1 87 ? 15.562 44.375 -12.211 1 20.92 87 GLN A C 1
ATOM 691 O O . GLN A 1 87 ? 14.523 44.75 -11.68 1 20.92 87 GLN A O 1
ATOM 696 N N . GLN A 1 88 ? 16.672 45.125 -12.234 1 20.89 88 GLN A N 1
ATOM 697 C CA . GLN A 1 88 ? 17.016 46.562 -12.078 1 20.89 88 GLN A CA 1
ATOM 698 C C . GLN A 1 88 ? 16.219 47.406 -13.047 1 20.89 88 GLN A C 1
ATOM 700 O O . GLN A 1 88 ? 16.422 47.344 -14.258 1 20.89 88 GLN A O 1
ATOM 705 N N . ALA A 1 89 ? 14.898 47.406 -12.977 1 21.7 89 ALA A N 1
ATOM 706 C CA . ALA A 1 89 ? 14.234 48.281 -13.945 1 21.7 89 ALA A CA 1
ATOM 707 C C . ALA A 1 89 ? 14.68 49.719 -13.773 1 21.7 89 ALA A C 1
ATOM 709 O O . ALA A 1 89 ? 14.477 50.312 -12.711 1 21.7 89 ALA A O 1
ATOM 710 N N . GLY A 1 90 ? 15.852 50.094 -14.312 1 20.58 90 GLY A N 1
ATOM 711 C CA . GLY A 1 90 ? 16.453 51.406 -14.359 1 20.58 90 GLY A CA 1
ATOM 712 C C . GLY A 1 90 ? 15.539 52.438 -14.992 1 20.58 90 GLY A C 1
ATOM 713 O O . GLY A 1 90 ? 15.336 52.438 -16.219 1 20.58 90 GLY A O 1
ATOM 714 N N . SER A 1 91 ? 14.281 52.5 -14.555 1 20.33 91 SER A N 1
ATOM 715 C CA . SER A 1 91 ? 13.484 53.5 -15.273 1 20.33 91 SER A CA 1
ATOM 716 C C . SER A 1 91 ? 14.117 54.875 -15.211 1 20.33 91 SER A C 1
ATOM 718 O O . SER A 1 91 ? 14.57 55.312 -14.156 1 20.33 91 SER A O 1
ATOM 720 N N . SER A 1 92 ? 14.758 55.281 -16.266 1 21.44 92 SER A N 1
ATOM 721 C CA . SER A 1 92 ? 15.422 56.562 -16.594 1 21.44 92 SER A CA 1
ATOM 722 C C . SER A 1 92 ? 14.453 57.719 -16.5 1 21.44 92 SER A C 1
ATOM 724 O O . SER A 1 92 ? 13.508 57.812 -17.281 1 21.44 92 SER A O 1
ATOM 726 N N . GLN A 1 93 ? 13.898 58.031 -15.367 1 20.36 93 GLN A N 1
ATOM 727 C CA . GLN A 1 93 ? 13.008 59.188 -15.344 1 20.36 93 GLN A CA 1
ATOM 728 C C . GLN A 1 93 ? 13.734 60.438 -15.812 1 20.36 93 GLN A C 1
ATOM 730 O O . GLN A 1 93 ? 14.852 60.719 -15.375 1 20.36 93 GLN A O 1
ATOM 735 N N . GLU A 1 94 ? 13.461 60.906 -16.984 1 22.8 94 GLU A N 1
ATOM 736 C CA . GLU A 1 94 ? 13.914 62.125 -17.625 1 22.8 94 GLU A CA 1
ATOM 737 C C . GLU A 1 94 ? 13.609 63.344 -16.766 1 22.8 94 GLU A C 1
ATOM 739 O O . GLU A 1 94 ? 12.492 63.5 -16.266 1 22.8 94 GLU A O 1
ATOM 744 N N . ALA A 1 95 ? 14.633 63.938 -16.141 1 23.34 95 ALA A N 1
ATOM 745 C CA . ALA A 1 95 ? 14.711 65.125 -15.336 1 23.34 95 ALA A CA 1
ATOM 746 C C . ALA A 1 95 ? 14.156 66.375 -16.094 1 23.34 95 ALA A C 1
ATOM 748 O O . ALA A 1 95 ? 14.672 66.688 -17.156 1 23.34 95 ALA A O 1
ATOM 749 N N . ALA A 1 96 ? 12.852 66.562 -16.141 1 22.62 96 ALA A N 1
ATOM 750 C CA . ALA A 1 96 ? 12.32 67.812 -16.734 1 22.62 96 ALA A CA 1
ATOM 751 C C . ALA A 1 96 ? 12.977 69.062 -16.109 1 22.62 96 ALA A C 1
ATOM 753 O O . ALA A 1 96 ? 13.109 69.125 -14.883 1 22.62 96 ALA A O 1
ATOM 754 N N . VAL A 1 97 ? 13.828 69.688 -16.719 1 23.45 97 VAL A N 1
ATOM 755 C CA . VAL A 1 97 ? 14.617 70.875 -16.469 1 23.45 97 VAL A CA 1
ATOM 756 C C . VAL A 1 97 ? 13.688 72.062 -16.203 1 23.45 97 VAL A C 1
ATOM 758 O O . VAL A 1 97 ? 13.039 72.562 -17.109 1 23.45 97 VAL A O 1
ATOM 761 N N . GLY A 1 98 ? 12.578 72 -15.414 1 24.11 98 GLY A N 1
ATOM 762 C CA . GLY A 1 98 ? 11.766 73.188 -15.359 1 24.11 98 GLY A CA 1
ATOM 763 C C . GLY A 1 98 ? 12.516 74.375 -14.836 1 24.11 98 GLY A C 1
ATOM 764 O O . GLY A 1 98 ? 13.508 74.25 -14.109 1 24.11 98 GLY A O 1
ATOM 765 N N . ARG A 1 99 ? 12.508 75.562 -15.516 1 30.55 99 ARG A N 1
ATOM 766 C CA . ARG A 1 99 ? 13.062 76.875 -15.305 1 30.55 99 ARG A CA 1
ATOM 767 C C . ARG A 1 99 ? 12.617 77.438 -13.961 1 30.55 99 ARG A C 1
ATOM 769 O O . ARG A 1 99 ? 11.422 77.625 -13.703 1 30.55 99 ARG A O 1
ATOM 776 N N . ASN A 1 100 ? 13.266 77.125 -12.875 1 30.25 100 ASN A N 1
ATOM 777 C CA . ASN A 1 100 ? 13.047 77.5 -11.492 1 30.25 100 ASN A CA 1
ATOM 778 C C . ASN A 1 100 ? 13.117 79.062 -11.352 1 30.25 100 ASN A C 1
ATOM 780 O O . ASN A 1 100 ? 14.141 79.688 -11.648 1 30.25 100 ASN A O 1
ATOM 784 N N . ILE A 1 101 ? 12.055 79.812 -11.672 1 32.78 101 ILE A N 1
ATOM 785 C CA . ILE A 1 101 ? 12.016 81.188 -11.258 1 32.78 101 ILE A CA 1
ATOM 786 C C . ILE A 1 101 ? 12.344 81.312 -9.766 1 32.78 101 ILE A C 1
ATOM 788 O O . ILE A 1 101 ? 11.734 80.625 -8.945 1 32.78 101 ILE A O 1
ATOM 792 N N . VAL A 1 102 ? 13.469 81.75 -9.438 1 35.44 102 VAL A N 1
ATOM 793 C CA . VAL A 1 102 ? 14.141 81.938 -8.148 1 35.44 102 VAL A CA 1
ATOM 794 C C . VAL A 1 102 ? 13.289 82.812 -7.219 1 35.44 102 VAL A C 1
ATOM 796 O O . VAL A 1 102 ? 13.195 84 -7.402 1 35.44 102 VAL A O 1
ATOM 799 N N . ARG A 1 103 ? 11.984 82.562 -7.113 1 40.72 103 ARG A N 1
ATOM 800 C CA . ARG A 1 103 ? 11.328 83.375 -6.078 1 40.72 103 ARG A CA 1
ATOM 801 C C . ARG A 1 103 ? 12.016 83.188 -4.73 1 40.72 103 ARG A C 1
ATOM 803 O O . ARG A 1 103 ? 12.68 82.188 -4.496 1 40.72 103 ARG A O 1
ATOM 810 N N . SER A 1 104 ? 12.094 84.188 -3.922 1 40.59 104 SER A N 1
ATOM 811 C CA . SER A 1 104 ? 12.695 84.188 -2.596 1 40.59 104 SER A CA 1
ATOM 812 C C . SER A 1 104 ? 12.188 83.062 -1.759 1 40.59 104 SER A C 1
ATOM 814 O O . SER A 1 104 ? 10.992 82.75 -1.783 1 40.59 104 SER A O 1
ATOM 816 N N . SER A 1 105 ? 12.977 82 -1.496 1 46.81 105 SER A N 1
ATOM 817 C CA . SER A 1 105 ? 12.758 80.688 -0.898 1 46.81 105 SER A CA 1
ATOM 818 C C . SER A 1 105 ? 12.117 80.812 0.479 1 46.81 105 SER A C 1
ATOM 820 O O . SER A 1 105 ? 12.672 81.438 1.379 1 46.81 105 SER A O 1
ATOM 822 N N . THR A 1 106 ? 10.867 81.312 0.588 1 50.81 106 THR A N 1
ATOM 823 C CA . THR A 1 106 ? 10.258 81.312 1.916 1 50.81 106 THR A CA 1
ATOM 824 C C . THR A 1 106 ? 10.07 79.875 2.406 1 50.81 106 THR A C 1
ATOM 826 O O . THR A 1 106 ? 10.078 78.938 1.609 1 50.81 106 THR A O 1
ATOM 829 N N . ALA A 1 107 ? 10.117 79.812 3.684 1 59.25 107 ALA A N 1
ATOM 830 C CA . ALA A 1 107 ? 10.062 78.5 4.32 1 59.25 107 ALA A CA 1
ATOM 831 C C . ALA A 1 107 ? 8.852 77.688 3.834 1 59.25 107 ALA A C 1
ATOM 833 O O . ALA A 1 107 ? 8.906 76.438 3.732 1 59.25 107 ALA A O 1
ATOM 834 N N . LEU A 1 108 ? 7.793 78.438 3.451 1 59.16 108 LEU A N 1
ATOM 835 C CA . LEU A 1 108 ? 6.574 77.75 2.988 1 59.16 108 LEU A CA 1
ATOM 836 C C . LEU A 1 108 ? 6.398 77.938 1.483 1 59.16 108 LEU A C 1
ATOM 838 O O . LEU A 1 108 ? 5.352 77.625 0.93 1 59.16 108 LEU A O 1
ATOM 842 N N . GLY A 1 109 ? 7.461 78.5 0.893 1 57.47 109 GLY A N 1
ATOM 843 C CA . GLY A 1 109 ? 7.418 78.812 -0.526 1 57.47 109 GLY A CA 1
ATOM 844 C C . GLY A 1 109 ? 6.289 79.75 -0.893 1 57.47 109 GLY A C 1
ATOM 845 O O . GLY A 1 109 ? 6.09 80.75 -0.232 1 57.47 109 GLY A O 1
ATOM 846 N N . ILE A 1 110 ? 5.59 79.438 -1.982 1 56.19 110 ILE A N 1
ATOM 847 C CA . ILE A 1 110 ? 4.527 80.25 -2.559 1 56.19 110 ILE A CA 1
ATOM 848 C C . ILE A 1 110 ? 3.334 80.312 -1.605 1 56.19 110 ILE A C 1
ATOM 850 O O . ILE A 1 110 ? 2.514 81.25 -1.668 1 56.19 110 ILE A O 1
ATOM 854 N N . PHE A 1 111 ? 3.318 79.5 -0.635 1 62.28 111 PHE A N 1
ATOM 855 C CA . PHE A 1 111 ? 2.131 79.312 0.196 1 62.28 111 PHE A CA 1
ATOM 856 C C . PHE A 1 111 ? 2.207 80.25 1.419 1 62.28 111 PHE A C 1
ATOM 858 O O . PHE A 1 111 ? 1.227 80.375 2.152 1 62.28 111 PHE A O 1
ATOM 865 N N . GLU A 1 112 ? 3.242 80.812 1.6 1 59.41 112 GLU A N 1
ATOM 866 C CA . GLU A 1 112 ? 3.414 81.688 2.76 1 59.41 112 GLU A CA 1
ATOM 867 C C . GLU A 1 112 ? 2.391 82.812 2.76 1 59.41 112 GLU A C 1
ATOM 869 O O . GLU A 1 112 ? 2.02 83.375 3.818 1 59.41 112 GLU A O 1
ATOM 874 N N . ASP A 1 113 ? 1.937 83.062 1.622 1 62.69 113 ASP A N 1
ATOM 875 C CA . ASP A 1 113 ? 1.045 84.25 1.493 1 62.69 113 ASP A CA 1
ATOM 876 C C . ASP A 1 113 ? -0.41 83.812 1.719 1 62.69 113 ASP A C 1
ATOM 878 O O . ASP A 1 113 ? -1.304 84.688 1.72 1 62.69 113 ASP A O 1
ATOM 882 N N . LEU A 1 114 ? -0.686 82.625 1.946 1 66.94 114 LEU A N 1
ATOM 883 C CA . LEU A 1 114 ? -2.074 82.188 2.107 1 66.94 114 LEU A CA 1
ATOM 884 C C . LEU A 1 114 ? -2.566 82.5 3.521 1 66.94 114 LEU A C 1
ATOM 886 O O . LEU A 1 114 ? -1.848 82.25 4.496 1 66.94 114 LEU A O 1
ATOM 890 N N . PRO A 1 115 ? -3.738 83.125 3.678 1 70.19 115 PRO A N 1
ATOM 891 C CA . PRO A 1 115 ? -4.324 83.25 5.012 1 70.19 115 PRO A CA 1
ATOM 892 C C . PRO A 1 115 ? -4.422 81.938 5.781 1 70.19 115 PRO A C 1
ATOM 894 O O . PRO A 1 115 ? -4.602 80.875 5.18 1 70.19 115 PRO A O 1
ATOM 897 N N . PRO A 1 116 ? -4.281 82.062 7.113 1 66.62 116 PRO A N 1
ATOM 898 C CA . PRO A 1 116 ? -4.254 80.875 7.949 1 66.62 116 PRO A CA 1
ATOM 899 C C . PRO A 1 116 ? -5.492 80 7.766 1 66.62 116 PRO A C 1
ATOM 901 O O . PRO A 1 116 ? -5.387 78.75 7.766 1 66.62 116 PRO A O 1
ATOM 904 N N . GLY A 1 117 ? -6.574 80.688 7.633 1 70.75 117 GLY A N 1
ATOM 905 C CA . GLY A 1 117 ? -7.785 79.875 7.434 1 70.75 117 GLY A CA 1
ATOM 906 C C . GLY A 1 117 ? -7.77 79.062 6.152 1 70.75 117 GLY A C 1
ATOM 907 O O . GLY A 1 117 ? -8.188 77.938 6.133 1 70.75 117 GLY A O 1
ATOM 908 N N . LEU A 1 118 ? -7.242 79.625 5.211 1 73.5 118 LEU A N 1
ATOM 909 C CA . LEU A 1 118 ? -7.188 78.938 3.912 1 73.5 118 LEU A CA 1
ATOM 910 C C . LEU A 1 118 ? -6.105 77.875 3.895 1 73.5 118 LEU A C 1
ATOM 912 O O . LEU A 1 118 ? -6.238 76.875 3.199 1 73.5 118 LEU A O 1
ATOM 916 N N . PHE A 1 119 ? -5.242 78.125 4.699 1 76.56 119 PHE A N 1
ATOM 917 C CA . PHE A 1 119 ? -4.141 77.188 4.805 1 76.56 119 PHE A CA 1
ATOM 918 C C . PHE A 1 119 ? -4.609 75.875 5.43 1 76.56 119 PHE A C 1
ATOM 920 O O . PHE A 1 119 ? -4.281 74.812 4.938 1 76.56 119 PHE A O 1
ATOM 927 N N . GLN A 1 120 ? -5.402 76 6.348 1 78.31 120 GLN A N 1
ATOM 928 C CA . GLN A 1 120 ? -5.922 74.812 7.039 1 78.31 120 GLN A CA 1
ATOM 929 C C . GLN A 1 120 ? -6.883 74.062 6.145 1 78.31 120 GLN A C 1
ATOM 931 O O . GLN A 1 120 ? -6.895 72.812 6.164 1 78.31 120 GLN A O 1
ATOM 936 N N . LEU A 1 121 ? -7.562 74.812 5.422 1 79.44 121 LEU A N 1
ATOM 937 C CA . LEU A 1 121 ? -8.5 74.188 4.508 1 79.44 121 LEU A CA 1
ATOM 938 C C . LEU A 1 121 ? -7.758 73.438 3.41 1 79.44 121 LEU A C 1
ATOM 940 O O . LEU A 1 121 ? -8.18 72.312 3.004 1 79.44 121 LEU A O 1
ATOM 944 N N . MET A 1 122 ? -6.773 74 3.031 1 80.88 122 MET A N 1
ATOM 945 C CA . MET A 1 122 ? -5.973 73.375 1.983 1 80.88 122 MET A CA 1
ATOM 946 C C . MET A 1 122 ? -5.352 72.062 2.48 1 80.88 122 MET A C 1
ATOM 948 O O . MET A 1 122 ? -5.445 71 1.812 1 80.88 122 MET A O 1
ATOM 952 N N . ILE A 1 123 ? -4.844 72.125 3.609 1 84.56 123 ILE A N 1
ATOM 953 C CA . ILE A 1 123 ? -4.172 70.938 4.168 1 84.56 123 ILE A CA 1
ATOM 954 C C . ILE A 1 123 ? -5.188 69.812 4.418 1 84.56 123 ILE A C 1
ATOM 956 O O . ILE A 1 123 ? -4.898 68.625 4.184 1 84.56 123 ILE A O 1
ATOM 960 N N . ASP A 1 124 ? -6.312 70.25 4.758 1 87.62 124 ASP A N 1
ATOM 961 C CA . ASP A 1 124 ? -7.344 69.25 5.102 1 87.62 124 ASP A CA 1
ATOM 962 C C . ASP A 1 124 ? -7.91 68.562 3.852 1 87.62 124 ASP A C 1
ATOM 964 O O . ASP A 1 124 ? -8.445 67.5 3.92 1 87.62 124 ASP A O 1
ATOM 968 N N . ASN A 1 125 ? -7.742 69.25 2.74 1 86.56 125 ASN A N 1
ATOM 969 C CA . ASN A 1 125 ? -8.352 68.688 1.525 1 86.56 125 ASN A CA 1
ATOM 970 C C . ASN A 1 125 ? -7.324 68 0.649 1 86.56 125 ASN A C 1
ATOM 972 O O . ASN A 1 125 ? -7.68 67.375 -0.35 1 86.56 125 ASN A O 1
ATOM 976 N N . LEU A 1 126 ? -6.156 68 1.025 1 89.5 126 LEU A N 1
ATOM 977 C CA . LEU A 1 126 ? -5.121 67.312 0.292 1 89.5 126 LEU A CA 1
ATOM 978 C C . LEU A 1 126 ? -5.145 65.812 0.638 1 89.5 126 LEU A C 1
ATOM 980 O O . LEU A 1 126 ? -5.457 65.438 1.771 1 89.5 126 LEU A O 1
ATOM 984 N N . ASP A 1 127 ? -4.887 65.062 -0.377 1 91.94 127 ASP A N 1
ATOM 985 C CA . ASP A 1 127 ? -4.781 63.656 -0.074 1 91.94 127 ASP A CA 1
ATOM 986 C C . ASP A 1 127 ? -3.584 63.375 0.834 1 91.94 127 ASP A C 1
ATOM 988 O O . ASP A 1 127 ? -2.625 64.125 0.865 1 91.94 127 ASP A O 1
ATOM 992 N N . VAL A 1 128 ? -3.645 62.344 1.543 1 94.06 128 VAL A N 1
ATOM 993 C CA . VAL A 1 128 ? -2.656 62.062 2.576 1 94.06 128 VAL A CA 1
ATOM 994 C C . VAL A 1 128 ? -1.277 61.906 1.943 1 94.06 128 VAL A C 1
ATOM 996 O O . VAL A 1 128 ? -0.285 62.406 2.453 1 94.06 128 VAL A O 1
ATOM 999 N N . PRO A 1 129 ? -1.148 61.25 0.748 1 93.06 129 PRO A N 1
ATOM 1000 C CA . PRO A 1 129 ? 0.177 61.125 0.131 1 93.06 129 PRO A CA 1
ATOM 1001 C C . PRO A 1 129 ? 0.773 62.5 -0.211 1 93.06 129 PRO A C 1
ATOM 1003 O O . PRO A 1 129 ? 1.986 62.688 -0.097 1 93.06 129 PRO A O 1
ATOM 1006 N N . CYS A 1 130 ? -0.086 63.344 -0.53 1 91.69 130 CYS A N 1
ATOM 1007 C CA . CYS A 1 130 ? 0.372 64.688 -0.837 1 91.69 130 CYS A CA 1
ATOM 1008 C C . CYS A 1 130 ? 0.835 65.438 0.424 1 91.69 130 CYS A C 1
ATOM 1010 O O . CYS A 1 130 ? 1.817 66.188 0.394 1 91.69 130 CYS A O 1
ATOM 1012 N N . LEU A 1 131 ? 0.101 65.25 1.439 1 92.06 131 LEU A N 1
ATOM 1013 C CA . LEU A 1 131 ? 0.498 65.812 2.719 1 92.06 131 LEU A CA 1
ATOM 1014 C C . LEU A 1 131 ? 1.871 65.312 3.143 1 92.06 131 LEU A C 1
ATOM 1016 O O . LEU A 1 131 ? 2.674 66.062 3.699 1 92.06 131 LEU A O 1
ATOM 1020 N N . ILE A 1 132 ? 2.148 64.062 2.9 1 93.94 132 ILE A N 1
ATOM 1021 C CA . ILE A 1 132 ? 3.426 63.406 3.229 1 93.94 132 ILE A CA 1
ATOM 1022 C C . ILE A 1 132 ? 4.547 64.062 2.439 1 93.94 132 ILE A C 1
ATOM 1024 O O . ILE A 1 132 ? 5.59 64.438 3.002 1 93.94 132 ILE A O 1
ATOM 1028 N N . SER A 1 133 ? 4.254 64.25 1.198 1 92.19 133 SER A N 1
ATOM 1029 C CA . SER A 1 133 ? 5.242 64.938 0.339 1 92.19 133 SER A CA 1
ATOM 1030 C C . SER A 1 133 ? 5.523 66.375 0.797 1 92.19 133 SER A C 1
ATOM 1032 O O . SER A 1 133 ? 6.668 66.812 0.76 1 92.19 133 SER A O 1
ATOM 1034 N N . LEU A 1 134 ? 4.516 67 1.143 1 88.69 134 LEU A N 1
ATOM 1035 C CA . LEU A 1 134 ? 4.648 68.375 1.608 1 88.69 134 LEU A CA 1
ATOM 1036 C C . LEU A 1 134 ? 5.438 68.438 2.912 1 88.69 134 LEU A C 1
ATOM 1038 O O . LEU A 1 134 ? 6.293 69.312 3.084 1 88.69 134 LEU A O 1
ATOM 1042 N N . GLY A 1 135 ? 5.18 67.625 3.828 1 89.19 135 GLY A N 1
ATOM 1043 C CA . GLY A 1 135 ? 5.852 67.562 5.117 1 89.19 135 GLY A CA 1
ATOM 1044 C C . GLY A 1 135 ? 7.328 67.25 5.016 1 89.19 135 GLY A C 1
ATOM 1045 O O . GLY A 1 135 ? 8.133 67.688 5.832 1 89.19 135 GLY A O 1
ATOM 1046 N N . LEU A 1 136 ? 7.691 66.5 3.965 1 91.31 136 LEU A N 1
ATOM 1047 C CA . LEU A 1 136 ? 9.07 66.062 3.795 1 91.31 136 LEU A CA 1
ATOM 1048 C C . LEU A 1 136 ? 9.875 67.125 3.018 1 91.31 136 LEU A C 1
ATOM 1050 O O . LEU A 1 136 ? 11.102 67 2.928 1 91.31 136 LEU A O 1
ATOM 1054 N N . SER A 1 137 ? 9.242 68.125 2.547 1 88.06 137 SER A N 1
ATOM 1055 C CA . SER A 1 137 ? 9.898 69.062 1.665 1 88.06 137 SER A CA 1
ATOM 1056 C C . SER A 1 137 ? 10.711 70.062 2.463 1 88.06 137 SER A C 1
ATOM 1058 O O . SER A 1 137 ? 11.766 70.562 2.016 1 88.06 137 SER A O 1
ATOM 1060 N N . SER A 1 138 ? 10.164 70.562 3.635 1 86.75 138 SER A N 1
ATOM 1061 C CA . SER A 1 138 ? 10.875 71.5 4.465 1 86.75 138 SER A CA 1
ATOM 1062 C C . SER A 1 138 ? 10.484 71.375 5.93 1 86.75 138 SER A C 1
ATOM 1064 O O . SER A 1 138 ? 9.43 70.875 6.25 1 86.75 138 SER A O 1
ATOM 1066 N N . SER A 1 139 ? 11.273 71.938 6.766 1 88.44 139 SER A N 1
ATOM 1067 C CA . SER A 1 139 ? 11.008 71.938 8.203 1 88.44 139 SER A CA 1
ATOM 1068 C C . SER A 1 139 ? 9.781 72.75 8.562 1 88.44 139 SER A C 1
ATOM 1070 O O . SER A 1 139 ? 9.055 72.375 9.5 1 88.44 139 SER A O 1
ATOM 1072 N N . ALA A 1 140 ? 9.617 73.688 7.84 1 86.12 140 ALA A N 1
ATOM 1073 C CA . ALA A 1 140 ? 8.453 74.562 8.078 1 86.12 140 ALA A CA 1
ATOM 1074 C C . ALA A 1 140 ? 7.16 73.812 7.75 1 86.12 140 ALA A C 1
ATOM 1076 O O . ALA A 1 140 ? 6.203 73.875 8.523 1 86.12 140 ALA A O 1
ATOM 1077 N N . TRP A 1 141 ? 7.246 73.188 6.652 1 86.44 141 TRP A N 1
ATOM 1078 C CA . TRP A 1 141 ? 6.078 72.438 6.25 1 86.44 141 TRP A CA 1
ATOM 1079 C C . TRP A 1 141 ? 5.828 71.312 7.219 1 86.44 141 TRP A C 1
ATOM 1081 O O . TRP A 1 141 ? 4.676 70.938 7.527 1 86.44 141 TRP A O 1
ATOM 1091 N N . ASN A 1 142 ? 6.84 70.688 7.605 1 91.5 142 ASN A N 1
ATOM 1092 C CA . ASN A 1 142 ? 6.723 69.625 8.547 1 91.5 142 ASN A CA 1
ATOM 1093 C C . ASN A 1 142 ? 6.02 70.062 9.836 1 91.5 142 ASN A C 1
ATOM 1095 O O . ASN A 1 142 ? 5.172 69.312 10.359 1 91.5 142 ASN A O 1
ATOM 1099 N N . ALA A 1 143 ? 6.359 71.188 10.273 1 90.12 143 ALA A N 1
ATOM 1100 C CA . ALA A 1 143 ? 5.766 71.75 11.5 1 90.12 143 ALA A CA 1
ATOM 1101 C C . ALA A 1 143 ? 4.27 72 11.312 1 90.12 143 ALA A C 1
ATOM 1103 O O . ALA A 1 143 ? 3.479 71.75 12.234 1 90.12 143 ALA A O 1
ATOM 1104 N N . HIS A 1 144 ? 3.951 72.438 10.164 1 88.56 144 HIS A N 1
ATOM 1105 C CA . HIS A 1 144 ? 2.549 72.688 9.883 1 88.56 144 HIS A CA 1
ATOM 1106 C C . HIS A 1 144 ? 1.731 71.438 9.805 1 88.56 144 HIS A C 1
ATOM 1108 O O . HIS A 1 144 ? 0.602 71.375 10.297 1 88.56 144 HIS A O 1
ATOM 1114 N N . VAL A 1 145 ? 2.311 70.5 9.156 1 92.12 145 VAL A N 1
ATOM 1115 C CA . VAL A 1 145 ? 1.603 69.188 9.023 1 92.12 145 VAL A CA 1
ATOM 1116 C C . VAL A 1 145 ? 1.481 68.5 10.391 1 92.12 145 VAL A C 1
ATOM 1118 O O . VAL A 1 145 ? 0.459 67.938 10.695 1 92.12 145 VAL A O 1
ATOM 1121 N N . LEU A 1 146 ? 2.516 68.625 11.172 1 93.38 146 LEU A N 1
ATOM 1122 C CA . LEU A 1 146 ? 2.496 68.062 12.523 1 93.38 146 LEU A CA 1
ATOM 1123 C C . LEU A 1 146 ? 1.396 68.688 13.359 1 93.38 146 LEU A C 1
ATOM 1125 O O . LEU A 1 146 ? 0.696 68 14.102 1 93.38 146 LEU A O 1
ATOM 1129 N N . ASN A 1 147 ? 1.274 69.938 13.234 1 91.25 147 ASN A N 1
ATOM 1130 C CA . ASN A 1 147 ? 0.202 70.688 13.93 1 91.25 147 ASN A CA 1
ATOM 1131 C C . ASN A 1 147 ? -1.172 70.25 13.438 1 91.25 147 ASN A C 1
ATOM 1133 O O . ASN A 1 147 ? -2.117 70.125 14.219 1 91.25 147 ASN A O 1
ATOM 1137 N N . TYR A 1 148 ? -1.228 70 12.172 1 92.38 148 TYR A N 1
ATOM 1138 C CA . TYR A 1 148 ? -2.48 69.5 11.586 1 92.38 148 TYR A CA 1
ATOM 1139 C C . TYR A 1 148 ? -2.85 68.125 12.125 1 92.38 148 TYR A C 1
ATOM 1141 O O . TYR A 1 148 ? -3.998 67.875 12.508 1 92.38 148 TYR A O 1
ATOM 1149 N N . VAL A 1 149 ? -1.909 67.25 12.203 1 94.19 149 VAL A N 1
ATOM 1150 C CA . VAL A 1 149 ? -2.145 65.875 12.625 1 94.19 149 VAL A CA 1
ATOM 1151 C C . VAL A 1 149 ? -2.551 65.875 14.102 1 94.19 149 VAL A C 1
ATOM 1153 O O . VAL A 1 149 ? -3.215 64.938 14.555 1 94.19 149 VAL A O 1
ATOM 1156 N N . SER A 1 150 ? -2.264 66.875 14.836 1 92 150 SER A N 1
ATOM 1157 C CA . SER A 1 150 ? -2.615 67 16.25 1 92 150 SER A CA 1
ATOM 1158 C C . SER A 1 150 ? -3.914 67.75 16.438 1 92 150 SER A C 1
ATOM 1160 O O . SER A 1 150 ? -4.379 67.938 17.578 1 92 150 SER A O 1
ATOM 1162 N N . SER A 1 151 ? -4.496 68.125 15.359 1 92.44 151 SER A N 1
ATOM 1163 C CA . SER A 1 151 ? -5.68 69 15.438 1 92.44 151 SER A CA 1
ATOM 1164 C C . SER A 1 151 ? -6.957 68.188 15.375 1 92.44 151 SER A C 1
ATOM 1166 O O . SER A 1 151 ? -6.934 67 14.945 1 92.44 151 SER A O 1
ATOM 1168 N N . ASN A 1 152 ? -8.07 68.812 15.766 1 92.06 152 ASN A N 1
ATOM 1169 C CA . ASN A 1 152 ? -9.375 68.188 15.711 1 92.06 152 ASN A CA 1
ATOM 1170 C C . ASN A 1 152 ? -9.836 68 14.273 1 92.06 152 ASN A C 1
ATOM 1172 O O . ASN A 1 152 ? -10.57 67.062 13.984 1 92.06 152 ASN A O 1
ATOM 1176 N N . LEU A 1 153 ? -9.328 68.812 13.422 1 91.38 153 LEU A N 1
ATOM 1177 C CA . LEU A 1 153 ? -9.688 68.75 12.008 1 91.38 153 LEU A CA 1
ATOM 1178 C C . LEU A 1 153 ? -9.188 67.438 11.422 1 91.38 153 LEU A C 1
ATOM 1180 O O . LEU A 1 153 ? -9.891 66.75 10.633 1 91.38 153 LEU A O 1
ATOM 1184 N N . PHE A 1 154 ? -8.055 67.062 11.797 1 95.31 154 PHE A N 1
ATOM 1185 C CA . PHE A 1 154 ? -7.461 65.875 11.312 1 95.31 154 PHE A CA 1
ATOM 1186 C C . PHE A 1 154 ? -8.258 64.625 11.797 1 95.31 154 PHE A C 1
ATOM 1188 O O . PHE A 1 154 ? -8.516 63.719 11.031 1 95.31 154 PHE A O 1
ATOM 1195 N N . PHE A 1 155 ? -8.688 64.562 13.008 1 95.88 155 PHE A N 1
ATOM 1196 C CA . PHE A 1 155 ? -9.391 63.438 13.57 1 95.88 155 PHE A CA 1
ATOM 1197 C C . PHE A 1 155 ? -10.797 63.312 12.984 1 95.88 155 PHE A C 1
ATOM 1199 O O . PHE A 1 155 ? -11.305 62.219 12.812 1 95.88 155 PHE A O 1
ATOM 1206 N N . GLN A 1 156 ? -11.32 64.438 12.648 1 94.12 156 GLN A N 1
ATOM 1207 C CA . GLN A 1 156 ? -12.586 64.438 11.93 1 94.12 156 GLN A CA 1
ATOM 1208 C C . GLN A 1 156 ? -12.406 63.812 10.539 1 94.12 156 GLN A C 1
ATOM 1210 O O . GLN A 1 156 ? -13.289 63.094 10.047 1 94.12 156 GLN A O 1
ATOM 1215 N N . ARG A 1 157 ? -11.289 64.125 10.016 1 94.69 157 ARG A N 1
ATOM 1216 C CA . ARG A 1 157 ? -10.977 63.562 8.719 1 94.69 157 ARG A CA 1
ATOM 1217 C C . ARG A 1 157 ? -10.82 62.031 8.82 1 94.69 157 ARG A C 1
ATOM 1219 O O . ARG A 1 157 ? -11.305 61.281 7.965 1 94.69 157 ARG A O 1
ATOM 1226 N N . VAL A 1 158 ? -10.102 61.625 9.836 1 96.44 158 VAL A N 1
ATOM 1227 C CA . VAL A 1 158 ? -9.891 60.188 10.055 1 96.44 158 VAL A CA 1
ATOM 1228 C C . VAL A 1 158 ? -11.234 59.5 10.188 1 96.44 158 VAL A C 1
ATOM 1230 O O . VAL A 1 158 ? -11.422 58.406 9.641 1 96.44 158 VAL A O 1
ATOM 1233 N N . LEU A 1 159 ? -12.133 60.094 10.891 1 96 159 LEU A N 1
ATOM 1234 C CA . LEU A 1 159 ? -13.469 59.531 11.078 1 96 159 LEU A CA 1
ATOM 1235 C C . LEU A 1 159 ? -14.219 59.469 9.758 1 96 159 LEU A C 1
ATOM 1237 O O . LEU A 1 159 ? -14.82 58.438 9.438 1 96 159 LEU A O 1
ATOM 1241 N N . ARG A 1 160 ? -14.156 60.469 9.023 1 94.88 160 ARG A N 1
ATOM 1242 C CA . ARG A 1 160 ? -14.852 60.531 7.742 1 94.88 160 ARG A CA 1
ATOM 1243 C C . ARG A 1 160 ? -14.297 59.5 6.766 1 94.88 160 ARG A C 1
ATOM 1245 O O . ARG A 1 160 ? -15.055 58.75 6.156 1 94.88 160 ARG A O 1
ATOM 1252 N N . GLU A 1 161 ? -13 59.5 6.629 1 94.69 161 GLU A N 1
ATOM 1253 C CA . GLU A 1 161 ? -12.359 58.594 5.668 1 94.69 161 GLU A CA 1
ATOM 1254 C C . GLU A 1 161 ? -12.516 57.125 6.086 1 94.69 161 GLU A C 1
ATOM 1256 O O . GLU A 1 161 ? -12.633 56.25 5.238 1 94.69 161 GLU A O 1
ATOM 1261 N N . SER A 1 162 ? -12.461 56.875 7.324 1 94.69 162 SER A N 1
ATOM 1262 C CA . SER A 1 162 ? -12.664 55.531 7.82 1 94.69 162 SER A CA 1
ATOM 1263 C C . SER A 1 162 ? -14.078 55.031 7.543 1 94.69 162 SER A C 1
ATOM 1265 O O . SER A 1 162 ? -14.289 53.875 7.184 1 94.69 162 SER A O 1
ATOM 1267 N N . THR A 1 163 ? -15.039 55.906 7.762 1 94.31 163 THR A N 1
ATOM 1268 C CA . THR A 1 163 ? -16.438 55.562 7.5 1 94.31 163 THR A CA 1
ATOM 1269 C C . THR A 1 163 ? -16.656 55.312 6.012 1 94.31 163 THR A C 1
ATOM 1271 O O . THR A 1 163 ? -17.406 54.406 5.633 1 94.31 163 THR A O 1
ATOM 1274 N N . GLU A 1 164 ? -16.062 56.125 5.207 1 93.31 164 GLU A N 1
ATOM 1275 C CA . GLU A 1 164 ? -16.172 55.969 3.76 1 93.31 164 GLU A CA 1
ATOM 1276 C C . GLU A 1 164 ? -15.539 54.625 3.322 1 93.31 164 GLU A C 1
ATOM 1278 O O . GLU A 1 164 ? -16.031 54 2.402 1 93.31 164 GLU A O 1
ATOM 1283 N N . PHE A 1 165 ? -14.461 54.344 3.926 1 94.5 165 PHE A N 1
ATOM 1284 C CA . PHE A 1 165 ? -13.766 53.094 3.641 1 94.5 165 PHE A CA 1
ATOM 1285 C C . PHE A 1 165 ? -14.664 51.875 3.896 1 94.5 165 PHE A C 1
ATOM 1287 O O . PHE A 1 165 ? -14.695 50.938 3.102 1 94.5 165 PHE A O 1
ATOM 1294 N N . VAL A 1 166 ? -15.469 51.938 4.957 1 92.62 166 VAL A N 1
ATOM 1295 C CA . VAL A 1 166 ? -16.375 50.844 5.332 1 92.62 166 VAL A CA 1
ATOM 1296 C C . VAL A 1 166 ? -17.609 50.875 4.418 1 92.62 166 VAL A C 1
ATOM 1298 O O . VAL A 1 166 ? -18.031 49.812 3.914 1 92.62 166 VAL A O 1
ATOM 1301 N N . ASN A 1 167 ? -18.062 52 4.148 1 91.94 167 ASN A N 1
ATOM 1302 C CA . ASN A 1 167 ? -19.281 52.156 3.363 1 91.94 167 ASN A CA 1
ATOM 1303 C C . ASN A 1 167 ? -19.078 51.75 1.909 1 91.94 167 ASN A C 1
ATOM 1305 O O . ASN A 1 167 ? -20 51.281 1.256 1 91.94 167 ASN A O 1
ATOM 1309 N N . ASN A 1 168 ? -17.906 51.938 1.494 1 93.19 168 ASN A N 1
ATOM 1310 C CA . ASN A 1 168 ? -17.594 51.562 0.114 1 93.19 168 ASN A CA 1
ATOM 1311 C C . ASN A 1 168 ? -17.281 50.094 -0.022 1 93.19 168 ASN A C 1
ATOM 1313 O O . ASN A 1 168 ? -17.016 49.594 -1.122 1 93.19 168 ASN A O 1
ATOM 1317 N N . GLY A 1 169 ? -17.219 49.406 1.038 1 90.69 169 GLY A N 1
ATOM 1318 C CA . GLY A 1 169 ? -16.969 47.969 1.005 1 90.69 169 GLY A CA 1
ATOM 1319 C C . GLY A 1 169 ? -15.5 47.625 0.904 1 90.69 169 GLY A C 1
ATOM 1320 O O . GLY A 1 169 ? -15.148 46.5 0.473 1 90.69 169 GLY A O 1
ATOM 1321 N N . PHE A 1 170 ? -14.625 48.5 1.269 1 89.5 170 PHE A N 1
ATOM 1322 C CA . PHE A 1 170 ? -13.188 48.281 1.092 1 89.5 170 PHE A CA 1
ATOM 1323 C C . PHE A 1 170 ? -12.57 47.656 2.342 1 89.5 170 PHE A C 1
ATOM 1325 O O . PHE A 1 170 ? -11.414 47.25 2.324 1 89.5 170 PHE A O 1
ATOM 1332 N N . ASN A 1 171 ? -13.398 47.531 3.311 1 90.31 171 ASN A N 1
ATOM 1333 C CA . ASN A 1 171 ? -12.891 47.031 4.586 1 90.31 171 ASN A CA 1
ATOM 1334 C C . ASN A 1 171 ? -12.727 45.531 4.574 1 90.31 171 ASN A C 1
ATOM 1336 O O . ASN A 1 171 ? -13.398 44.812 5.324 1 90.31 171 ASN A O 1
ATOM 1340 N N . SER A 1 172 ? -11.82 45.156 3.678 1 90.69 172 SER A N 1
ATOM 1341 C CA . SER A 1 172 ? -11.5 43.75 3.521 1 90.69 172 SER A CA 1
ATOM 1342 C C . SER A 1 172 ? -9.992 43.5 3.52 1 90.69 172 SER A C 1
ATOM 1344 O O . SER A 1 172 ? -9.219 44.438 3.25 1 90.69 172 SER A O 1
ATOM 1346 N N . ILE A 1 173 ? -9.578 42.344 3.816 1 89.69 173 ILE A N 1
ATOM 1347 C CA . ILE A 1 173 ? -8.172 42 4.008 1 89.69 173 ILE A CA 1
ATOM 1348 C C . ILE A 1 173 ? -7.391 42.25 2.729 1 89.69 173 ILE A C 1
ATOM 1350 O O . ILE A 1 173 ? -6.227 42.656 2.781 1 89.69 173 ILE A O 1
ATOM 1354 N N . GLU A 1 174 ? -8.023 42.156 1.597 1 91.12 174 GLU A N 1
ATOM 1355 C CA . GLU A 1 174 ? -7.375 42.344 0.305 1 91.12 174 GLU A CA 1
ATOM 1356 C C . GLU A 1 174 ? -6.969 43.812 0.111 1 91.12 174 GLU A C 1
ATOM 1358 O O . GLU A 1 174 ? -6.016 44.094 -0.614 1 91.12 174 GLU A O 1
ATOM 1363 N N . ASN A 1 175 ? -7.676 44.594 0.857 1 93.56 175 ASN A N 1
ATOM 1364 C CA . ASN A 1 175 ? -7.453 46.031 0.664 1 93.56 175 ASN A CA 1
ATOM 1365 C C . ASN A 1 175 ? -6.566 46.594 1.764 1 93.56 175 ASN A C 1
ATOM 1367 O O . ASN A 1 175 ? -6.117 47.75 1.665 1 93.56 175 ASN A O 1
ATOM 1371 N N . PHE A 1 176 ? -6.254 45.844 2.725 1 94.44 176 PHE A N 1
ATOM 1372 C CA . PHE A 1 176 ? -5.449 46.344 3.838 1 94.44 176 PHE A CA 1
ATOM 1373 C C . PHE A 1 176 ? -4.004 46.562 3.404 1 94.44 176 PHE A C 1
ATOM 1375 O O . PHE A 1 176 ? -3.469 45.781 2.598 1 94.44 176 PHE A O 1
ATOM 1382 N N . PHE A 1 177 ? -3.402 47.594 3.893 1 95.25 177 PHE A N 1
ATOM 1383 C CA . PHE A 1 177 ? -2.018 47.969 3.629 1 95.25 177 PHE A CA 1
ATOM 1384 C C . PHE A 1 177 ? -1.811 48.281 2.146 1 95.25 177 PHE A C 1
ATOM 1386 O O . PHE A 1 177 ? -0.76 47.938 1.587 1 95.25 177 PHE A O 1
ATOM 1393 N N . THR A 1 178 ? -2.832 48.688 1.516 1 94 178 THR A N 1
ATOM 1394 C CA . THR A 1 178 ? -2.748 49.156 0.127 1 94 178 THR A CA 1
ATOM 1395 C C . THR A 1 178 ? -3.023 50.625 0.015 1 94 178 THR A C 1
ATOM 1397 O O . THR A 1 178 ? -3.229 51.312 1.026 1 94 178 THR A O 1
ATOM 1400 N N . SER A 1 179 ? -3.119 51.062 -1.227 1 92.12 179 SER A N 1
ATOM 1401 C CA . SER A 1 179 ? -3.295 52.469 -1.483 1 92.12 179 SER A CA 1
ATOM 1402 C C . SER A 1 179 ? -4.715 52.938 -1.156 1 92.12 179 SER A C 1
ATOM 1404 O O . SER A 1 179 ? -4.957 54.125 -0.925 1 92.12 179 SER A O 1
ATOM 1406 N N . VAL A 1 180 ? -5.617 51.969 -1.042 1 93.88 180 VAL A N 1
ATOM 1407 C CA . VAL A 1 180 ? -7.004 52.344 -0.772 1 93.88 180 VAL A CA 1
ATOM 1408 C C . VAL A 1 180 ? -7.242 52.375 0.735 1 93.88 180 VAL A C 1
ATOM 1410 O O . VAL A 1 180 ? -8.211 53 1.197 1 93.88 180 VAL A O 1
ATOM 1413 N N . ASP A 1 181 ? -6.355 51.875 1.527 1 95.31 181 ASP A N 1
ATOM 1414 C CA . ASP A 1 181 ? -6.461 51.812 2.98 1 95.31 181 ASP A CA 1
ATOM 1415 C C . ASP A 1 181 ? -6.043 53.125 3.625 1 95.31 181 ASP A C 1
ATOM 1417 O O . ASP A 1 181 ? -4.855 53.469 3.639 1 95.31 181 ASP A O 1
ATOM 1421 N N . PRO A 1 182 ? -6.957 53.812 4.16 1 96.31 182 PRO A N 1
ATOM 1422 C CA . PRO A 1 182 ? -6.598 55.094 4.766 1 96.31 182 PRO A CA 1
ATOM 1423 C C . PRO A 1 182 ? -5.672 54.938 5.965 1 96.31 182 PRO A C 1
ATOM 1425 O O . PRO A 1 182 ? -4.797 55.781 6.191 1 96.31 182 PRO A O 1
ATOM 1428 N N . PHE A 1 183 ? -5.812 53.938 6.68 1 97.06 183 PHE A N 1
ATOM 1429 C CA . PHE A 1 183 ? -5.012 53.75 7.883 1 97.06 183 PHE A CA 1
ATOM 1430 C C . PHE A 1 183 ? -3.559 53.469 7.523 1 97.06 183 PHE A C 1
ATOM 1432 O O . PHE A 1 183 ? -2.646 53.844 8.258 1 97.06 183 PHE A O 1
ATOM 1439 N N . TYR A 1 184 ? -3.385 52.812 6.418 1 96.44 184 TYR A N 1
ATOM 1440 C CA . TYR A 1 184 ? -2.045 52.625 5.871 1 96.44 184 TYR A CA 1
ATOM 1441 C C . TYR A 1 184 ? -1.381 53.969 5.586 1 96.44 184 TYR A C 1
ATOM 1443 O O . TYR A 1 184 ? -0.216 54.156 5.938 1 96.44 184 TYR A O 1
ATOM 1451 N N . HIS A 1 185 ? -2.139 54.906 5.059 1 96.62 185 HIS A N 1
ATOM 1452 C CA . HIS A 1 185 ? -1.639 56.219 4.727 1 96.62 185 HIS A CA 1
ATOM 1453 C C . HIS A 1 185 ? -1.389 57.062 5.984 1 96.62 185 HIS A C 1
ATOM 1455 O O . HIS A 1 185 ? -0.454 57.844 6.031 1 96.62 185 HIS A O 1
ATOM 1461 N N . TYR A 1 186 ? -2.271 56.875 6.918 1 97.81 186 TYR A N 1
ATOM 1462 C CA . TYR A 1 186 ? -2.055 57.594 8.172 1 97.81 186 TYR A CA 1
ATOM 1463 C C . TYR A 1 186 ? -0.751 57.156 8.828 1 97.81 186 TYR A C 1
ATOM 1465 O O . TYR A 1 186 ? -0.034 57.969 9.406 1 97.81 186 TYR A O 1
ATOM 1473 N N . GLY A 1 187 ? -0.464 55.844 8.789 1 97.56 187 GLY A N 1
ATOM 1474 C CA . GLY A 1 187 ? 0.8 55.375 9.312 1 97.56 187 GLY A CA 1
ATOM 1475 C C . GLY A 1 187 ? 2.008 55.969 8.625 1 97.56 187 GLY A C 1
ATOM 1476 O O . GLY A 1 187 ? 2.977 56.344 9.289 1 97.56 187 GLY A O 1
ATOM 1477 N N . LYS A 1 188 ? 1.887 56.062 7.348 1 96.69 188 LYS A N 1
ATOM 1478 C CA . LYS A 1 188 ? 2.965 56.688 6.582 1 96.69 188 LYS A CA 1
ATOM 1479 C C . LYS A 1 188 ? 3.115 58.156 6.938 1 96.69 188 LYS A C 1
ATOM 1481 O O . LYS A 1 188 ? 4.234 58.688 7.008 1 96.69 188 LYS A O 1
ATOM 1486 N N . LEU A 1 189 ? 1.98 58.781 7.074 1 97.44 189 LEU A N 1
ATOM 1487 C CA . LEU A 1 189 ? 1.969 60.188 7.402 1 97.44 189 LEU A CA 1
ATOM 1488 C C . LEU A 1 189 ? 2.635 60.438 8.75 1 97.44 189 LEU A C 1
ATOM 1490 O O . LEU A 1 189 ? 3.514 61.312 8.859 1 97.44 189 LEU A O 1
ATOM 1494 N N . LEU A 1 190 ? 2.244 59.719 9.758 1 97.69 190 LEU A N 1
ATOM 1495 C CA . LEU A 1 190 ? 2.812 59.875 11.094 1 97.69 190 LEU A CA 1
ATOM 1496 C C . LEU A 1 190 ? 4.309 59.594 11.086 1 97.69 190 LEU A C 1
ATOM 1498 O O . LEU A 1 190 ? 5.082 60.25 11.781 1 97.69 190 LEU A O 1
ATOM 1502 N N . LYS A 1 191 ? 4.648 58.594 10.344 1 96.62 191 LYS A N 1
ATOM 1503 C CA . LYS A 1 191 ? 6.059 58.219 10.203 1 96.62 191 LYS A CA 1
ATOM 1504 C C . LYS A 1 191 ? 6.859 59.375 9.586 1 96.62 191 LYS A C 1
ATOM 1506 O O . LYS A 1 191 ? 7.949 59.688 10.055 1 96.62 191 LYS A O 1
ATOM 1511 N N . SER A 1 192 ? 6.324 59.969 8.555 1 95.62 192 SER A N 1
ATOM 1512 C CA . SER A 1 192 ? 7.016 61 7.801 1 95.62 192 SER A CA 1
ATOM 1513 C C . SER A 1 192 ? 7.16 62.281 8.625 1 95.62 192 SER A C 1
ATOM 1515 O O . SER A 1 192 ? 8.219 62.938 8.609 1 95.62 192 SER A O 1
ATOM 1517 N N . VAL A 1 193 ? 6.176 62.656 9.375 1 94.94 193 VAL A N 1
ATOM 1518 C CA . VAL A 1 193 ? 6.172 63.938 10.078 1 94.94 193 VAL A CA 1
ATOM 1519 C C . VAL A 1 193 ? 7.031 63.844 11.336 1 94.94 193 VAL A C 1
ATOM 1521 O O . VAL A 1 193 ? 7.523 64.875 11.836 1 94.94 193 VAL A O 1
ATOM 1524 N N . SER A 1 194 ? 7.266 62.656 11.805 1 95 194 SER A N 1
ATOM 1525 C CA . SER A 1 194 ? 8 62.5 13.055 1 95 194 SER A CA 1
ATOM 1526 C C . SER A 1 194 ? 9.391 61.938 12.805 1 95 194 SER A C 1
ATOM 1528 O O . SER A 1 194 ? 10.109 61.594 13.75 1 95 194 SER A O 1
ATOM 1530 N N . VAL A 1 195 ? 9.891 61.875 11.633 1 91.62 195 VAL A N 1
ATOM 1531 C CA . VAL A 1 195 ? 11.102 61.156 11.25 1 91.62 195 VAL A CA 1
ATOM 1532 C C . VAL A 1 195 ? 12.312 61.75 11.945 1 91.62 195 VAL A C 1
ATOM 1534 O O . VAL A 1 195 ? 13.281 61.062 12.25 1 91.62 195 VAL A O 1
ATOM 1537 N N . CYS A 1 196 ? 12.219 63 12.289 1 91.81 196 CYS A N 1
ATOM 1538 C CA . CYS A 1 196 ? 13.375 63.688 12.852 1 91.81 196 CYS A CA 1
ATOM 1539 C C . CYS A 1 196 ? 13.312 63.688 14.367 1 91.81 196 CYS A C 1
ATOM 1541 O O . CYS A 1 196 ? 14.219 64.25 15.023 1 91.81 196 CYS A O 1
ATOM 1543 N N . PHE A 1 197 ? 12.367 63.156 14.898 1 94.62 197 PHE A N 1
ATOM 1544 C CA . PHE A 1 197 ? 12.195 63.156 16.344 1 94.62 197 PHE A CA 1
ATOM 1545 C C . PHE A 1 197 ? 12.812 61.906 16.969 1 94.62 197 PHE A C 1
ATOM 1547 O O . PHE A 1 197 ? 13 60.906 16.281 1 94.62 197 PHE A O 1
ATOM 1554 N N . PRO A 1 198 ? 13.172 62.031 18.25 1 95.25 198 PRO A N 1
ATOM 1555 C CA . PRO A 1 198 ? 13.57 60.812 18.953 1 95.25 198 PRO A CA 1
ATOM 1556 C C . PRO A 1 198 ? 12.414 59.812 19.094 1 95.25 198 PRO A C 1
ATOM 1558 O O . PRO A 1 198 ? 11.25 60.219 19 1 95.25 198 PRO A O 1
ATOM 1561 N N . THR A 1 199 ? 12.688 58.562 19.328 1 95.88 199 THR A N 1
ATOM 1562 C CA . THR A 1 199 ? 11.703 57.5 19.359 1 95.88 199 THR A CA 1
ATOM 1563 C C . THR A 1 199 ? 10.625 57.781 20.406 1 95.88 199 THR A C 1
ATOM 1565 O O . THR A 1 199 ? 9.445 57.5 20.172 1 95.88 199 THR A O 1
ATOM 1568 N N . SER A 1 200 ? 11.031 58.312 21.484 1 96.5 200 SER A N 1
ATOM 1569 C CA . SER A 1 200 ? 10.078 58.594 22.547 1 96.5 200 SER A CA 1
ATOM 1570 C C . SER A 1 200 ? 9 59.562 22.094 1 96.5 200 SER A C 1
ATOM 1572 O O . SER A 1 200 ? 7.82 59.406 22.406 1 96.5 200 SER A O 1
ATOM 1574 N N . LYS A 1 201 ? 9.414 60.594 21.375 1 96.31 201 LYS A N 1
ATOM 1575 C CA . LYS A 1 201 ? 8.461 61.594 20.875 1 96.31 201 LYS A CA 1
ATOM 1576 C C . LYS A 1 201 ? 7.594 61 19.766 1 96.31 201 LYS A C 1
ATOM 1578 O O . LYS A 1 201 ? 6.41 61.312 19.672 1 96.31 201 LYS A O 1
ATOM 1583 N N . ARG A 1 202 ? 8.18 60.156 18.953 1 97.31 202 ARG A N 1
ATOM 1584 C CA . ARG A 1 202 ? 7.422 59.5 17.906 1 97.31 202 ARG A CA 1
ATOM 1585 C C . ARG A 1 202 ? 6.316 58.625 18.5 1 97.31 202 ARG A C 1
ATOM 1587 O O . ARG A 1 202 ? 5.184 58.625 18 1 97.31 202 ARG A O 1
ATOM 1594 N N . ILE A 1 203 ? 6.672 57.938 19.578 1 98.06 203 ILE A N 1
ATOM 1595 C CA . ILE A 1 203 ? 5.715 57.094 20.25 1 98.06 203 ILE A CA 1
ATOM 1596 C C . ILE A 1 203 ? 4.602 57.906 20.875 1 98.06 203 ILE A C 1
ATOM 1598 O O . ILE A 1 203 ? 3.434 57.531 20.844 1 98.06 203 ILE A O 1
ATOM 1602 N N . ALA A 1 204 ? 5.012 59.031 21.391 1 96.88 204 ALA A N 1
ATOM 1603 C CA . ALA A 1 204 ? 4.02 59.906 22 1 96.88 204 ALA A CA 1
ATOM 1604 C C . ALA A 1 204 ? 3.01 60.406 20.953 1 96.88 204 ALA A C 1
ATOM 1606 O O . ALA A 1 204 ? 1.815 60.5 21.25 1 96.88 204 ALA A O 1
ATOM 1607 N N . ILE A 1 205 ? 3.533 60.75 19.797 1 96.88 205 ILE A N 1
ATOM 1608 C CA . ILE A 1 205 ? 2.676 61.219 18.719 1 96.88 205 ILE A CA 1
ATOM 1609 C C . ILE A 1 205 ? 1.731 60.094 18.281 1 96.88 205 ILE A C 1
ATOM 1611 O O . ILE A 1 205 ? 0.538 60.312 18.078 1 96.88 205 ILE A O 1
ATOM 1615 N N . LEU A 1 206 ? 2.252 58.906 18.188 1 97.69 206 LEU A N 1
ATOM 1616 C CA . LEU A 1 206 ? 1.46 57.75 17.797 1 97.69 206 LEU A CA 1
ATOM 1617 C C . LEU A 1 206 ? 0.38 57.469 18.828 1 97.69 206 LEU A C 1
ATOM 1619 O O . LEU A 1 206 ? -0.769 57.188 18.484 1 97.69 206 LEU A O 1
ATOM 1623 N N . MET A 1 207 ? 0.737 57.5 20.125 1 96.62 207 MET A N 1
ATOM 1624 C CA . MET A 1 207 ? -0.207 57.188 21.203 1 96.62 207 MET A CA 1
ATOM 1625 C C . MET A 1 207 ? -1.316 58.25 21.266 1 96.62 207 MET A C 1
ATOM 1627 O O . MET A 1 207 ? -2.465 57.906 21.562 1 96.62 207 MET A O 1
ATOM 1631 N N . HIS A 1 208 ? -0.917 59.406 20.984 1 96.19 208 HIS A N 1
ATOM 1632 C CA . HIS A 1 208 ? -1.926 60.469 20.922 1 96.19 208 HIS A CA 1
ATOM 1633 C C . HIS A 1 208 ? -2.939 60.188 19.828 1 96.19 208 HIS A C 1
ATOM 1635 O O . HIS A 1 208 ? -4.145 60.344 20.031 1 96.19 208 HIS A O 1
ATOM 1641 N N . PHE A 1 209 ? -2.424 59.844 18.703 1 96.88 209 PHE A N 1
ATOM 1642 C CA . PHE A 1 209 ? -3.289 59.469 17.594 1 96.88 209 PHE A CA 1
ATOM 1643 C C . PHE A 1 209 ? -4.219 58.344 18 1 96.88 209 PHE A C 1
ATOM 1645 O O . PHE A 1 209 ? -5.426 58.406 17.781 1 96.88 209 PHE A O 1
ATOM 1652 N N . CYS A 1 210 ? -3.686 57.281 18.594 1 96.75 210 CYS A N 1
ATOM 1653 C CA . CYS A 1 210 ? -4.449 56.094 18.984 1 96.75 210 CYS A CA 1
ATOM 1654 C C . CYS A 1 210 ? -5.547 56.469 19.984 1 96.75 210 CYS A C 1
ATOM 1656 O O . CYS A 1 210 ? -6.691 56.031 19.828 1 96.75 210 CYS A O 1
ATOM 1658 N N . ASP A 1 211 ? -5.195 57.25 20.953 1 95.38 211 ASP A N 1
ATOM 1659 C CA . ASP A 1 211 ? -6.148 57.625 22 1 95.38 211 ASP A CA 1
ATOM 1660 C C . ASP A 1 211 ? -7.332 58.406 21.422 1 95.38 211 ASP A C 1
ATOM 1662 O O . ASP A 1 211 ? -8.477 58.156 21.812 1 95.38 211 ASP A O 1
ATOM 1666 N N . ARG A 1 212 ? -7.051 59.219 20.531 1 95.44 212 ARG A N 1
ATOM 1667 C CA . ARG A 1 212 ? -8.094 60.062 19.938 1 95.44 212 ARG A CA 1
ATOM 1668 C C . ARG A 1 212 ? -8.953 59.281 18.969 1 95.44 212 ARG A C 1
ATOM 1670 O O . ARG A 1 212 ? -10.18 59.438 18.938 1 95.44 212 ARG A O 1
ATOM 1677 N N . VAL A 1 213 ? -8.336 58.438 18.234 1 96.44 213 VAL A N 1
ATOM 1678 C CA . VAL A 1 213 ? -9.055 57.719 17.203 1 96.44 213 VAL A CA 1
ATOM 1679 C C . VAL A 1 213 ? -9.883 56.594 17.844 1 96.44 213 VAL A C 1
ATOM 1681 O O . VAL A 1 213 ? -11.008 56.312 17.422 1 96.44 213 VAL A O 1
ATOM 1684 N N . LEU A 1 214 ? -9.344 55.938 18.875 1 95.12 214 LEU A N 1
ATOM 1685 C CA . LEU A 1 214 ? -10.039 54.844 19.531 1 95.12 214 LEU A CA 1
ATOM 1686 C C . LEU A 1 214 ? -11.234 55.344 20.328 1 95.12 214 LEU A C 1
ATOM 1688 O O . LEU A 1 214 ? -12.117 54.562 20.688 1 95.12 214 LEU A O 1
ATOM 1692 N N . ALA A 1 215 ? -11.234 56.562 20.562 1 93.31 215 ALA A N 1
ATOM 1693 C CA . ALA A 1 215 ? -12.367 57.156 21.266 1 93.31 215 ALA A CA 1
ATOM 1694 C C . ALA A 1 215 ? -13.609 57.188 20.375 1 93.31 215 ALA A C 1
ATOM 1696 O O . ALA A 1 215 ? -14.734 57.219 20.859 1 93.31 215 ALA A O 1
ATOM 1697 N N . TYR A 1 216 ? -13.344 57.125 19.062 1 93.38 216 TYR A N 1
ATOM 1698 C CA . TYR A 1 216 ? -14.469 57.031 18.141 1 93.38 216 TYR A CA 1
ATOM 1699 C C . TYR A 1 216 ? -15 55.594 18.062 1 93.38 216 TYR A C 1
ATOM 1701 O O . TYR A 1 216 ? -14.305 54.688 17.594 1 93.38 216 TYR A O 1
ATOM 1709 N N . GLU A 1 217 ? -16.172 55.406 18.391 1 88.62 217 GLU A N 1
ATOM 1710 C CA . GLU A 1 217 ? -16.766 54.062 18.422 1 88.62 217 GLU A CA 1
ATOM 1711 C C . GLU A 1 217 ? -16.969 53.5 17.016 1 88.62 217 GLU A C 1
ATOM 1713 O O . GLU A 1 217 ? -17.016 52.281 16.828 1 88.62 217 GLU A O 1
ATOM 1718 N N . GLU A 1 218 ? -16.938 54.344 16.109 1 89.69 218 GLU A N 1
ATOM 1719 C CA . GLU A 1 218 ? -17.219 53.969 14.719 1 89.69 218 GLU A CA 1
ATOM 1720 C C . GLU A 1 218 ? -15.969 53.375 14.062 1 89.69 218 GLU A C 1
ATOM 1722 O O . GLU A 1 218 ? -16.062 52.719 13.031 1 89.69 218 GLU A O 1
ATOM 1727 N N . ILE A 1 219 ? -14.867 53.656 14.641 1 92.56 219 ILE A N 1
ATOM 1728 C CA . ILE A 1 219 ? -13.633 53.219 13.992 1 92.56 219 ILE A CA 1
ATOM 1729 C C . ILE A 1 219 ? -13.195 51.875 14.555 1 92.56 219 ILE A C 1
ATOM 1731 O O . ILE A 1 219 ? -13.172 51.688 15.773 1 92.56 219 ILE A O 1
ATOM 1735 N N . ASP A 1 220 ? -12.906 51.062 13.625 1 90.94 220 ASP A N 1
ATOM 1736 C CA . ASP A 1 220 ? -12.469 49.719 13.992 1 90.94 220 ASP A CA 1
ATOM 1737 C C . ASP A 1 220 ? -11.031 49.719 14.516 1 90.94 220 ASP A C 1
ATOM 1739 O O . ASP A 1 220 ? -10.172 50.406 13.969 1 90.94 220 ASP A O 1
ATOM 1743 N N . LYS A 1 221 ? -10.711 49 15.508 1 95 221 LYS A N 1
ATOM 1744 C CA . LYS A 1 221 ? -9.383 48.906 16.109 1 95 221 LYS A CA 1
ATOM 1745 C C . LYS A 1 221 ? -8.367 48.312 15.125 1 95 221 LYS A C 1
ATOM 1747 O O . LYS A 1 221 ? -7.176 48.625 15.203 1 95 221 LYS A O 1
ATOM 1752 N N . VAL A 1 222 ? -8.844 47.5 14.219 1 95.31 222 VAL A N 1
ATOM 1753 C CA . VAL A 1 222 ? -7.969 46.844 13.242 1 95.31 222 VAL A CA 1
ATOM 1754 C C . VAL A 1 222 ? -7.328 47.938 12.352 1 95.31 222 VAL A C 1
ATOM 1756 O O . VAL A 1 222 ? -6.172 47.781 11.938 1 95.31 222 VAL A O 1
ATOM 1759 N N . GLY A 1 223 ? -8.125 48.906 12.039 1 96.31 223 GLY A N 1
ATOM 1760 C CA . GLY A 1 223 ? -7.574 50 11.281 1 96.31 223 GLY A CA 1
ATOM 1761 C C . GLY A 1 223 ? -6.449 50.719 12.008 1 96.31 223 GLY A C 1
ATOM 1762 O O . GLY A 1 223 ? -5.418 51.031 11.406 1 96.31 223 GLY A O 1
ATOM 1763 N N . VAL A 1 224 ? -6.699 51.031 13.273 1 97.38 224 VAL A N 1
ATOM 1764 C CA . VAL A 1 224 ? -5.676 51.688 14.102 1 97.38 224 VAL A CA 1
ATOM 1765 C C . VAL A 1 224 ? -4.422 50.812 14.141 1 97.38 224 VAL A C 1
ATOM 1767 O O . VAL A 1 224 ? -3.303 51.312 14.102 1 97.38 224 VAL A O 1
ATOM 1770 N N . GLY A 1 225 ? -4.602 49.5 14.219 1 97.69 225 GLY A N 1
ATOM 1771 C CA . GLY A 1 225 ? -3.48 48.562 14.18 1 97.69 225 GLY A CA 1
ATOM 1772 C C . GLY A 1 225 ? -2.654 48.688 12.914 1 97.69 225 GLY A C 1
ATOM 1773 O O . GLY A 1 225 ? -1.424 48.625 12.961 1 97.69 225 GLY A O 1
ATOM 1774 N N . ARG A 1 226 ? -3.291 48.844 11.82 1 97.44 226 ARG A N 1
ATOM 1775 C CA . ARG A 1 226 ? -2.584 48.969 10.555 1 97.44 226 ARG A CA 1
ATOM 1776 C C . ARG A 1 226 ? -1.756 50.25 10.531 1 97.44 226 ARG A C 1
ATOM 1778 O O . ARG A 1 226 ? -0.671 50.281 9.945 1 97.44 226 ARG A O 1
ATOM 1785 N N . THR A 1 227 ? -2.281 51.281 11.164 1 98.06 227 THR A N 1
ATOM 1786 C CA . THR A 1 227 ? -1.523 52.531 11.297 1 98.06 227 THR A CA 1
ATOM 1787 C C . THR A 1 227 ? -0.261 52.312 12.125 1 98.06 227 THR A C 1
ATOM 1789 O O . THR A 1 227 ? 0.816 52.781 11.766 1 98.06 227 THR A O 1
ATOM 1792 N N . ILE A 1 228 ? -0.436 51.562 13.172 1 98.19 228 ILE A N 1
ATOM 1793 C CA . ILE A 1 228 ? 0.691 51.281 14.055 1 98.19 228 ILE A CA 1
ATOM 1794 C C . ILE A 1 228 ? 1.762 50.5 13.289 1 98.19 228 ILE A C 1
ATOM 1796 O O . ILE A 1 228 ? 2.938 50.875 13.305 1 98.19 228 ILE A O 1
ATOM 1800 N N . HIS A 1 229 ? 1.369 49.469 12.586 1 97.62 229 HIS A N 1
ATOM 1801 C CA . HIS A 1 229 ? 2.305 48.625 11.867 1 97.62 229 HIS A CA 1
ATOM 1802 C C . HIS A 1 229 ? 3.029 49.406 10.773 1 97.62 229 HIS A C 1
ATOM 1804 O O . HIS A 1 229 ? 4.234 49.219 10.578 1 97.62 229 HIS A O 1
ATOM 1810 N N . MET A 1 230 ? 2.252 50.219 10.125 1 97 230 MET A N 1
ATOM 1811 C CA . MET A 1 230 ? 2.879 50.969 9.039 1 97 230 MET A CA 1
ATOM 1812 C C . MET A 1 230 ? 3.852 52 9.586 1 97 230 MET A C 1
ATOM 1814 O O . MET A 1 230 ? 4.93 52.219 9.023 1 97 230 MET A O 1
ATOM 1818 N N . MET A 1 231 ? 3.473 52.625 10.609 1 97.69 231 MET A N 1
ATOM 1819 C CA . MET A 1 231 ? 4.371 53.625 11.195 1 97.69 231 MET A CA 1
ATOM 1820 C C . MET A 1 231 ? 5.656 52.969 11.688 1 97.69 231 MET A C 1
ATOM 1822 O O . MET A 1 231 ? 6.738 53.562 11.578 1 97.69 231 MET A O 1
ATOM 1826 N N . CYS A 1 232 ? 5.551 51.781 12.227 1 97.25 232 CYS A N 1
ATOM 1827 C CA . CYS A 1 232 ? 6.684 51.094 12.836 1 97.25 232 CYS A CA 1
ATOM 1828 C C . CYS A 1 232 ? 7.469 50.312 11.789 1 97.25 232 CYS A C 1
ATOM 1830 O O . CYS A 1 232 ? 8.531 49.781 12.094 1 97.25 232 CYS A O 1
ATOM 1832 N N . SER A 1 233 ? 6.996 50.219 10.555 1 96.5 233 SER A N 1
ATOM 1833 C CA . SER A 1 233 ? 7.66 49.438 9.523 1 96.5 233 SER A CA 1
ATOM 1834 C C . SER A 1 233 ? 9.117 49.875 9.344 1 96.5 233 SER A C 1
ATOM 1836 O O . SER A 1 233 ? 9.414 51.062 9.328 1 96.5 233 SER A O 1
ATOM 1838 N N . LYS A 1 234 ? 10.047 48.906 9.375 1 94.88 234 LYS A N 1
ATOM 1839 C CA . LYS A 1 234 ? 11.484 49.094 9.164 1 94.88 234 LYS A CA 1
ATOM 1840 C C . LYS A 1 234 ? 12.148 49.719 10.383 1 94.88 234 LYS A C 1
ATOM 1842 O O . LYS A 1 234 ? 13.32 50.094 10.32 1 94.88 234 LYS A O 1
ATOM 1847 N N . TRP A 1 235 ? 11.328 49.938 11.516 1 95.88 235 TRP A N 1
ATOM 1848 C CA . TRP A 1 235 ? 11.961 50.281 12.789 1 95.88 235 TRP A CA 1
ATOM 1849 C C . TRP A 1 235 ? 12.773 49.125 13.336 1 95.88 235 TRP A C 1
ATOM 1851 O O . TRP A 1 235 ? 12.484 47.969 13.031 1 95.88 235 TRP A O 1
ATOM 1861 N N . ALA A 1 236 ? 13.789 49.469 14.102 1 94.75 236 ALA A N 1
ATOM 1862 C CA . ALA A 1 236 ? 14.453 48.406 14.859 1 94.75 236 ALA A CA 1
ATOM 1863 C C . ALA A 1 236 ? 13.5 47.75 15.844 1 94.75 236 ALA A C 1
ATOM 1865 O O . ALA A 1 236 ? 12.656 48.438 16.453 1 94.75 236 ALA A O 1
ATOM 1866 N N . PHE A 1 237 ? 13.586 46.531 16.109 1 95.19 237 PHE A N 1
ATOM 1867 C CA . PHE A 1 237 ? 12.633 45.75 16.891 1 95.19 237 PHE A CA 1
ATOM 1868 C C . PHE A 1 237 ? 12.609 46.25 18.328 1 95.19 237 PHE A C 1
ATOM 1870 O O . PHE A 1 237 ? 11.539 46.312 18.953 1 95.19 237 PHE A O 1
ATOM 1877 N N . PRO A 1 238 ? 13.758 46.594 18.891 1 94.94 238 PRO A N 1
ATOM 1878 C CA . PRO A 1 238 ? 13.68 47.125 20.25 1 94.94 238 PRO A CA 1
ATOM 1879 C C . PRO A 1 238 ? 12.82 48.406 20.344 1 94.94 238 PRO A C 1
ATOM 1881 O O . PRO A 1 238 ? 12.172 48.625 21.359 1 94.94 238 PRO A O 1
ATOM 1884 N N . GLU A 1 239 ? 12.844 49.219 19.281 1 95.94 239 GLU A N 1
ATOM 1885 C CA . GLU A 1 239 ? 11.992 50.406 19.25 1 95.94 239 GLU A CA 1
ATOM 1886 C C . GLU A 1 239 ? 10.523 50.031 19.109 1 95.94 239 GLU A C 1
ATOM 1888 O O . GLU A 1 239 ? 9.656 50.656 19.703 1 95.94 239 GLU A O 1
ATOM 1893 N N . CYS A 1 240 ? 10.32 49.062 18.312 1 96.88 240 CYS A N 1
ATOM 1894 C CA . CYS A 1 240 ? 8.953 48.594 18.172 1 96.88 240 CYS A CA 1
ATOM 1895 C C . CYS A 1 240 ? 8.422 48.062 19.5 1 96.88 240 CYS A C 1
ATOM 1897 O O . CYS A 1 240 ? 7.242 48.219 19.812 1 96.88 240 CYS A O 1
ATOM 1899 N N . ALA A 1 241 ? 9.281 47.406 20.297 1 96.75 241 ALA A N 1
ATOM 1900 C CA . ALA A 1 241 ? 8.906 46.875 21.594 1 96.75 241 ALA A CA 1
ATOM 1901 C C . ALA A 1 241 ? 8.445 48 22.531 1 96.75 241 ALA A C 1
ATOM 1903 O O . ALA A 1 241 ? 7.562 47.781 23.375 1 96.75 241 ALA A O 1
ATOM 1904 N N . LYS A 1 242 ? 9.07 49.094 22.328 1 97.81 242 LYS A N 1
ATOM 1905 C CA . LYS A 1 242 ? 8.648 50.25 23.141 1 97.81 242 LYS A CA 1
ATOM 1906 C C . LYS A 1 242 ? 7.215 50.656 22.797 1 97.81 242 LYS A C 1
ATOM 1908 O O . LYS A 1 242 ? 6.473 51.125 23.672 1 97.81 242 LYS A O 1
ATOM 1913 N N . VAL A 1 243 ? 6.914 50.594 21.547 1 98.19 243 VAL A N 1
ATOM 1914 C CA . VAL A 1 243 ? 5.551 50.906 21.125 1 98.19 243 VAL A CA 1
ATOM 1915 C C . VAL A 1 243 ? 4.578 49.906 21.781 1 98.19 243 VAL A C 1
ATOM 1917 O O . VAL A 1 243 ? 3.508 50.312 22.25 1 98.19 243 VAL A O 1
ATOM 1920 N N . LEU A 1 244 ? 4.938 48.625 21.812 1 98.12 244 LEU A N 1
ATOM 1921 C CA . LEU A 1 244 ? 4.121 47.594 22.469 1 98.12 244 LEU A CA 1
ATOM 1922 C C . LEU A 1 244 ? 3.893 47.938 23.938 1 98.12 244 LEU A C 1
ATOM 1924 O O . LEU A 1 244 ? 2.764 47.875 24.422 1 98.12 244 LEU A O 1
ATOM 1928 N N . GLN A 1 245 ? 4.965 48.375 24.562 1 97.44 245 GLN A N 1
ATOM 1929 C CA . GLN A 1 245 ? 4.848 48.75 25.969 1 97.44 245 GLN A CA 1
ATOM 1930 C C . GLN A 1 245 ? 3.938 49.938 26.141 1 97.44 245 GLN A C 1
ATOM 1932 O O . GLN A 1 245 ? 3.168 50 27.109 1 97.44 245 GLN A O 1
ATOM 1937 N N . ALA A 1 246 ? 4.059 50.844 25.266 1 98 246 ALA A N 1
ATOM 1938 C CA . ALA A 1 246 ? 3.213 52.031 25.328 1 98 246 ALA A CA 1
ATOM 1939 C C . ALA A 1 246 ? 1.74 51.688 25.156 1 98 246 ALA A C 1
ATOM 1941 O O . ALA A 1 246 ? 0.871 52.25 25.812 1 98 246 ALA A O 1
ATOM 1942 N N . VAL A 1 247 ? 1.483 50.75 24.281 1 97.69 247 VAL A N 1
ATOM 1943 C CA . VAL A 1 247 ? 0.115 50.312 24.031 1 97.69 247 VAL A CA 1
ATOM 1944 C C . VAL A 1 247 ? -0.429 49.625 25.281 1 97.69 247 VAL A C 1
ATOM 1946 O O . VAL A 1 247 ? -1.589 49.812 25.656 1 97.69 247 VAL A O 1
ATOM 1949 N N . LEU A 1 248 ? 0.362 48.812 25.922 1 97.62 248 LEU A N 1
ATOM 1950 C CA . LEU A 1 248 ? -0.055 48.094 27.125 1 97.62 248 LEU A CA 1
ATOM 1951 C C . LEU A 1 248 ? -0.331 49.062 28.281 1 97.62 248 LEU A C 1
ATOM 1953 O O . LEU A 1 248 ? -1.199 48.781 29.109 1 97.62 248 LEU A O 1
ATOM 1957 N N . LYS A 1 249 ? 0.343 50.125 28.281 1 95.5 249 LYS A N 1
ATOM 1958 C CA . LYS A 1 249 ? 0.245 51.094 29.391 1 95.5 249 LYS A CA 1
ATOM 1959 C C . LYS A 1 249 ? -0.883 52.094 29.156 1 95.5 249 LYS A C 1
ATOM 1961 O O . LYS A 1 249 ? -1.253 52.844 30.062 1 95.5 249 LYS A O 1
ATOM 1966 N N . ARG A 1 250 ? -1.441 52 28.016 1 92.62 250 ARG A N 1
ATOM 1967 C CA . ARG A 1 250 ? -2.529 52.938 27.703 1 92.62 250 ARG A CA 1
ATOM 1968 C C . ARG A 1 250 ? -3.695 52.75 28.672 1 92.62 250 ARG A C 1
ATOM 1970 O O . ARG A 1 250 ? -3.879 51.688 29.234 1 92.62 250 ARG A O 1
ATOM 1977 N N . ASN A 1 251 ? -4.508 53.812 28.859 1 92.19 251 ASN A N 1
ATOM 1978 C CA . ASN A 1 251 ? -5.723 53.75 29.672 1 92.19 251 ASN A CA 1
ATOM 1979 C C . ASN A 1 251 ? -5.449 53.219 31.062 1 92.19 251 ASN A C 1
ATOM 1981 O O . ASN A 1 251 ? -6.102 52.25 31.5 1 92.19 251 ASN A O 1
ATOM 1985 N N . ASN A 1 252 ? -4.457 53.688 31.75 1 92.81 252 ASN A N 1
ATOM 1986 C CA . ASN A 1 252 ? -4.098 53.344 33.125 1 92.81 252 ASN A CA 1
ATOM 1987 C C . ASN A 1 252 ? -3.691 51.875 33.25 1 92.81 252 ASN A C 1
ATOM 1989 O O . ASN A 1 252 ? -4.207 51.156 34.094 1 92.81 252 ASN A O 1
ATOM 1993 N N . ASN A 1 253 ? -2.953 51.406 32.375 1 95.38 253 ASN A N 1
ATOM 1994 C CA . ASN A 1 253 ? -2.365 50.062 32.375 1 95.38 253 ASN A CA 1
ATOM 1995 C C . ASN A 1 253 ? -3.436 48.969 32.281 1 95.38 253 ASN A C 1
ATOM 1997 O O . ASN A 1 253 ? -3.307 47.938 32.938 1 95.38 253 ASN A O 1
ATOM 2001 N N . ARG A 1 254 ? -4.398 49.281 31.562 1 94.56 254 ARG A N 1
ATOM 2002 C CA . ARG A 1 254 ? -5.547 48.375 31.5 1 94.56 254 ARG A CA 1
ATOM 2003 C C . ARG A 1 254 ? -5.152 47.031 30.922 1 94.56 254 ARG A C 1
ATOM 2005 O O . ARG A 1 254 ? -5.438 45.969 31.516 1 94.56 254 ARG A O 1
ATOM 2012 N N . LEU A 1 255 ? -4.516 47.031 29.812 1 96.88 255 LEU A N 1
ATOM 2013 C CA . LEU A 1 255 ? -4.129 45.781 29.141 1 96.88 255 LEU A CA 1
ATOM 2014 C C . LEU A 1 255 ? -3.045 45.062 29.938 1 96.88 255 LEU A C 1
ATOM 2016 O O . LEU A 1 255 ? -3.043 43.844 30.016 1 96.88 255 LEU A O 1
ATOM 2020 N N . GLN A 1 256 ? -2.139 45.781 30.5 1 97.06 256 GLN A N 1
ATOM 2021 C CA . GLN A 1 256 ? -1.096 45.188 31.328 1 97.06 256 GLN A CA 1
ATOM 2022 C C . GLN A 1 256 ? -1.692 44.469 32.531 1 97.06 256 GLN A C 1
ATOM 2024 O O . GLN A 1 256 ? -1.264 43.375 32.906 1 97.06 256 GLN A O 1
ATOM 2029 N N . ASN A 1 257 ? -2.645 45.156 33.125 1 97.5 257 ASN A N 1
ATOM 2030 C CA . ASN A 1 257 ? -3.328 44.562 34.281 1 97.5 257 ASN A CA 1
ATOM 2031 C C . ASN A 1 257 ? -4.133 43.344 33.875 1 97.5 257 ASN A C 1
ATOM 2033 O O . ASN A 1 257 ? -4.211 42.344 34.625 1 97.5 257 ASN A O 1
ATOM 2037 N N . ALA A 1 258 ? -4.773 43.438 32.75 1 98.06 258 ALA A N 1
ATOM 2038 C CA . ALA A 1 258 ? -5.527 42.281 32.25 1 98.06 258 ALA A CA 1
ATOM 2039 C C . ALA A 1 258 ? -4.613 41.094 32.031 1 98.06 258 ALA A C 1
ATOM 2041 O O . ALA A 1 258 ? -5 39.938 32.312 1 98.06 258 ALA A O 1
ATOM 2042 N N . LEU A 1 259 ? -3.414 41.281 31.516 1 98.19 259 LEU A N 1
ATOM 2043 C CA . LEU A 1 259 ? -2.439 40.219 31.281 1 98.19 259 LEU A CA 1
ATOM 2044 C C . LEU A 1 259 ? -2.016 39.594 32.594 1 98.19 259 LEU A C 1
ATOM 2046 O O . LEU A 1 259 ? -1.879 38.375 32.688 1 98.19 259 LEU A O 1
ATOM 2050 N N . LYS A 1 260 ? -1.82 40.375 33.594 1 97.38 260 LYS A N 1
ATOM 2051 C CA . LYS A 1 260 ? -1.433 39.906 34.906 1 97.38 260 LYS A CA 1
ATOM 2052 C C . LYS A 1 260 ? -2.543 39.062 35.531 1 97.38 260 LYS A C 1
ATOM 2054 O O . LYS A 1 260 ? -2.275 38 36.125 1 97.38 260 LYS A O 1
ATOM 2059 N N . ARG A 1 261 ? -3.73 39.531 35.375 1 97.25 261 ARG A N 1
ATOM 2060 C CA . ARG A 1 261 ? -4.879 38.781 35.906 1 97.25 261 ARG A CA 1
ATOM 2061 C C . ARG A 1 261 ? -5.062 37.469 35.188 1 97.25 261 ARG A C 1
ATOM 2063 O O . ARG A 1 261 ? -5.32 36.438 35.844 1 97.25 261 ARG A O 1
ATOM 2070 N N . MET A 1 262 ? -4.953 37.531 33.938 1 96.94 262 MET A N 1
ATOM 2071 C CA . MET A 1 262 ? -5.07 36.312 33.156 1 96.94 262 MET A CA 1
ATOM 2072 C C . MET A 1 262 ? -4.016 35.281 33.562 1 96.94 262 MET A C 1
ATOM 2074 O O . MET A 1 262 ? -4.312 34.094 33.688 1 96.94 262 MET A O 1
ATOM 2078 N N . SER A 1 263 ? -2.76 35.719 33.781 1 96.69 263 SER A N 1
ATOM 2079 C CA . SER A 1 263 ? -1.647 34.844 34.125 1 96.69 263 SER A CA 1
ATOM 2080 C C . SER A 1 263 ? -1.872 34.156 35.469 1 96.69 263 SER A C 1
ATOM 2082 O O . SER A 1 263 ? -1.438 33.031 35.688 1 96.69 263 SER A O 1
ATOM 2084 N N . SER A 1 264 ? -2.566 34.844 36.344 1 95.19 264 SER A N 1
ATOM 2085 C CA . SER A 1 264 ? -2.74 34.312 37.688 1 95.19 264 SER A CA 1
ATOM 2086 C C . SER A 1 264 ? -4.043 33.531 37.812 1 95.19 264 SER A C 1
ATOM 2088 O O . SER A 1 264 ? -4.328 32.969 38.875 1 95.19 264 SER A O 1
ATOM 2090 N N . SER A 1 265 ? -4.82 33.5 36.812 1 95.62 265 SER A N 1
ATOM 2091 C CA . SER A 1 265 ? -6.125 32.875 36.875 1 95.62 265 SER A CA 1
ATOM 2092 C C . SER A 1 265 ? -6.164 31.594 36 1 95.62 265 SER A C 1
ATOM 2094 O O . SER A 1 265 ? -5.305 31.406 35.156 1 95.62 265 SER A O 1
ATOM 2096 N N . GLU A 1 266 ? -7.156 30.844 36.312 1 95.81 266 GLU A N 1
ATOM 2097 C CA . GLU A 1 266 ? -7.344 29.625 35.531 1 95.81 266 GLU A CA 1
ATOM 2098 C C . GLU A 1 266 ? -7.973 29.938 34.156 1 95.81 266 GLU A C 1
ATOM 2100 O O . GLU A 1 266 ? -8.695 30.922 34.031 1 95.81 266 GLU A O 1
ATOM 2105 N N . ALA A 1 267 ? -7.734 29.141 33.219 1 96 267 ALA A N 1
ATOM 2106 C CA . ALA A 1 267 ? -8.273 29.312 31.859 1 96 267 ALA A CA 1
ATOM 2107 C C . ALA A 1 267 ? -9.805 29.328 31.875 1 96 267 ALA A C 1
ATOM 2109 O O . ALA A 1 267 ? -10.43 28.438 32.469 1 96 267 ALA A O 1
ATOM 2110 N N . GLY A 1 268 ? -10.352 30.281 31.391 1 95.12 268 GLY A N 1
ATOM 2111 C CA . GLY A 1 268 ? -11.797 30.359 31.281 1 95.12 268 GLY A CA 1
ATOM 2112 C C . GLY A 1 268 ? -12.461 30.953 32.5 1 95.12 268 GLY A C 1
ATOM 2113 O O . GLY A 1 268 ? -13.68 31.156 32.531 1 95.12 268 GLY A O 1
ATOM 2114 N N . SER A 1 269 ? -11.758 31.328 33.531 1 95.94 269 SER A N 1
ATOM 2115 C CA . SER A 1 269 ? -12.328 31.797 34.781 1 95.94 269 SER A CA 1
ATOM 2116 C C . SER A 1 269 ? -12.688 33.281 34.719 1 95.94 269 SER A C 1
ATOM 2118 O O . SER A 1 269 ? -13.492 33.781 35.5 1 95.94 269 SER A O 1
ATOM 2120 N N . MET A 1 270 ? -12.078 34 33.812 1 96.12 270 MET A N 1
ATOM 2121 C CA . MET A 1 270 ? -12.336 35.438 33.656 1 96.12 270 MET A CA 1
ATOM 2122 C C . MET A 1 270 ? -12.688 35.75 32.219 1 96.12 270 MET A C 1
ATOM 2124 O O . MET A 1 270 ? -11.93 36.438 31.531 1 96.12 270 MET A O 1
ATOM 2128 N N . PRO A 1 271 ? -13.852 35.438 31.766 1 95.75 271 PRO A N 1
ATOM 2129 C CA . PRO A 1 271 ? -14.211 35.562 30.359 1 95.75 271 PRO A CA 1
ATOM 2130 C C . PRO A 1 271 ? -14.133 37.031 29.859 1 95.75 271 PRO A C 1
ATOM 2132 O O . PRO A 1 271 ? -13.727 37.281 28.734 1 95.75 271 PRO A O 1
ATOM 2135 N N . ALA A 1 272 ? -14.516 37.938 30.688 1 95.31 272 ALA A N 1
ATOM 2136 C CA . ALA A 1 272 ? -14.5 39.344 30.281 1 95.31 272 ALA A CA 1
ATOM 2137 C C . ALA A 1 272 ? -13.078 39.812 30.031 1 95.31 272 ALA A C 1
ATOM 2139 O O . ALA A 1 272 ? -12.82 40.562 29.078 1 95.31 272 ALA A O 1
ATOM 2140 N N . VAL A 1 273 ? -12.18 39.438 30.906 1 97.44 273 VAL A N 1
ATOM 2141 C CA . VAL A 1 273 ? -10.773 39.844 30.781 1 97.44 273 VAL A CA 1
ATOM 2142 C C . VAL A 1 273 ? -10.172 39.188 29.547 1 97.44 273 VAL A C 1
ATOM 2144 O O . VAL A 1 273 ? -9.406 39.812 28.812 1 97.44 273 VAL A O 1
ATOM 2147 N N . GLU A 1 274 ? -10.484 37.938 29.344 1 97.5 274 GLU A N 1
ATOM 2148 C CA . GLU A 1 274 ? -9.969 37.219 28.203 1 97.5 274 GLU A CA 1
ATOM 2149 C C . GLU A 1 274 ? -10.406 37.844 26.875 1 97.5 274 GLU A C 1
ATOM 2151 O O . GLU A 1 274 ? -9.594 38.031 25.969 1 97.5 274 GLU A O 1
ATOM 2156 N N . MET A 1 275 ? -11.641 38.188 26.844 1 96.81 275 MET A N 1
ATOM 2157 C CA . MET A 1 275 ? -12.156 38.812 25.625 1 96.81 275 MET A CA 1
ATOM 2158 C C . MET A 1 275 ? -11.578 40.219 25.438 1 96.81 275 MET A C 1
ATOM 2160 O O . MET A 1 275 ? -11.352 40.656 24.312 1 96.81 275 MET A O 1
ATOM 2164 N N . GLU A 1 276 ? -11.383 40.875 26.5 1 96.81 276 GLU A N 1
ATOM 2165 C CA . GLU A 1 276 ? -10.742 42.188 26.422 1 96.81 276 GLU A CA 1
ATOM 2166 C C . GLU A 1 276 ? -9.359 42.094 25.781 1 96.81 276 GLU A C 1
ATOM 2168 O O . GLU A 1 276 ? -9 42.906 24.938 1 96.81 276 GLU A O 1
ATOM 2173 N N . LEU A 1 277 ? -8.617 41.156 26.219 1 97.88 277 LEU A N 1
ATOM 2174 C CA . LEU A 1 277 ? -7.285 40.938 25.656 1 97.88 277 LEU A CA 1
ATOM 2175 C C . LEU A 1 277 ? -7.371 40.625 24.172 1 97.88 277 LEU A C 1
ATOM 2177 O O . LEU A 1 277 ? -6.633 41.219 23.359 1 97.88 277 LEU A O 1
ATOM 2181 N N . ARG A 1 278 ? -8.25 39.719 23.812 1 97.06 278 ARG A N 1
ATOM 2182 C CA . ARG A 1 278 ? -8.398 39.344 22.406 1 97.06 278 ARG A CA 1
ATOM 2183 C C . ARG A 1 278 ? -8.812 40.531 21.547 1 97.06 278 ARG A C 1
ATOM 2185 O O . ARG A 1 278 ? -8.258 40.75 20.469 1 97.06 278 ARG A O 1
ATOM 2192 N N . GLU A 1 279 ? -9.727 41.312 22.031 1 95.62 279 GLU A N 1
ATOM 2193 C CA . GLU A 1 279 ? -10.336 42.406 21.266 1 95.62 279 GLU A CA 1
ATOM 2194 C C . GLU A 1 279 ? -9.398 43.594 21.156 1 95.62 279 GLU A C 1
ATOM 2196 O O . GLU A 1 279 ? -9.617 44.5 20.328 1 95.62 279 GLU A O 1
ATOM 2201 N N . ASN A 1 280 ? -8.359 43.625 21.891 1 96.75 280 ASN A N 1
ATOM 2202 C CA . ASN A 1 280 ? -7.438 44.75 21.844 1 96.75 280 ASN A CA 1
ATOM 2203 C C . ASN A 1 280 ? -6.078 44.344 21.281 1 96.75 280 ASN A C 1
ATOM 2205 O O . ASN A 1 280 ? -5.551 45 20.375 1 96.75 280 ASN A O 1
ATOM 2209 N N . LEU A 1 281 ? -5.523 43.312 21.75 1 97.75 281 LEU A N 1
ATOM 2210 C CA . LEU A 1 281 ? -4.176 42.906 21.344 1 97.75 281 LEU A CA 1
ATOM 2211 C C . LEU A 1 281 ? -4.152 42.5 19.891 1 97.75 281 LEU A C 1
ATOM 2213 O O . LEU A 1 281 ? -3.248 42.875 19.141 1 97.75 281 LEU A O 1
ATOM 2217 N N . ARG A 1 282 ? -5.074 41.688 19.453 1 96.5 282 ARG A N 1
ATOM 2218 C CA . ARG A 1 282 ? -5.086 41.156 18.078 1 96.5 282 ARG A CA 1
ATOM 2219 C C . ARG A 1 282 ? -5.227 42.312 17.078 1 96.5 282 ARG A C 1
ATOM 2221 O O . ARG A 1 282 ? -4.363 42.469 16.219 1 96.5 282 ARG A O 1
ATOM 2228 N N . PRO A 1 283 ? -6.258 43.125 17.234 1 96.19 283 PRO A N 1
ATOM 2229 C CA . PRO A 1 283 ? -6.43 44.188 16.234 1 96.19 283 PRO A CA 1
ATOM 2230 C C . PRO A 1 283 ? -5.336 45.25 16.297 1 96.19 283 PRO A C 1
ATOM 2232 O O . PRO A 1 283 ? -4.906 45.75 15.25 1 96.19 283 PRO A O 1
ATOM 2235 N N . LEU A 1 284 ? -4.809 45.531 17.422 1 97.38 284 LEU A N 1
ATOM 2236 C CA . LEU A 1 284 ? -3.883 46.656 17.562 1 97.38 284 LEU A CA 1
ATOM 2237 C C . LEU A 1 284 ? -2.453 46.219 17.25 1 97.38 284 LEU A C 1
ATOM 2239 O O . LEU A 1 284 ? -1.683 46.969 16.656 1 97.38 284 LEU A O 1
ATOM 2243 N N . LEU A 1 285 ? -2.145 45 17.672 1 97.88 285 LEU A N 1
ATOM 2244 C CA . LEU A 1 285 ? -0.727 44.656 17.625 1 97.88 285 LEU A CA 1
ATOM 2245 C C . LEU A 1 285 ? -0.471 43.531 16.641 1 97.88 285 LEU A C 1
ATOM 2247 O O . LEU A 1 285 ? 0.674 43.281 16.25 1 97.88 285 LEU A O 1
ATOM 2251 N N . LEU A 1 286 ? -1.501 42.844 16.141 1 97 286 LEU A N 1
ATOM 2252 C CA . LEU A 1 286 ? -1.269 41.688 15.281 1 97 286 LEU A CA 1
ATOM 2253 C C . LEU A 1 286 ? -2.029 41.812 13.969 1 97 286 LEU A C 1
ATOM 2255 O O . LEU A 1 286 ? -2.248 40.812 13.273 1 97 286 LEU A O 1
ATOM 2259 N N . SER A 1 287 ? -2.416 42.969 13.633 1 94.38 287 SER A N 1
ATOM 2260 C CA . SER A 1 287 ? -3.121 43.219 12.375 1 94.38 287 SER A CA 1
ATOM 2261 C C . SER A 1 287 ? -2.166 43.156 11.188 1 94.38 287 SER A C 1
ATOM 2263 O O . SER A 1 287 ? -2.604 43.094 10.039 1 94.38 287 SER A O 1
ATOM 2265 N N . GLY A 1 288 ? -0.89 43.156 11.453 1 93.56 288 GLY A N 1
ATOM 2266 C CA . GLY A 1 288 ? 0.122 43.125 10.414 1 93.56 288 GLY A CA 1
ATOM 2267 C C . GLY A 1 288 ? 0.189 41.812 9.664 1 93.56 288 GLY A C 1
ATOM 2268 O O . GLY A 1 288 ? 0.911 41.688 8.68 1 93.56 288 GLY A O 1
ATOM 2269 N N . GLN A 1 289 ? -0.523 40.875 10.023 1 90.94 289 GLN A N 1
ATOM 2270 C CA . GLN A 1 289 ? -0.523 39.562 9.414 1 90.94 289 GLN A CA 1
ATOM 2271 C C . GLN A 1 289 ? -0.87 39.625 7.93 1 90.94 289 GLN A C 1
ATOM 2273 O O . GLN A 1 289 ? -0.344 38.844 7.125 1 90.94 289 GLN A O 1
ATOM 2278 N N . SER A 1 290 ? -1.671 40.594 7.535 1 88.94 290 SER A N 1
ATOM 2279 C CA . SER A 1 290 ? -2.168 40.688 6.164 1 88.94 290 SER A CA 1
ATOM 2280 C C . SER A 1 290 ? -1.271 41.594 5.324 1 88.94 290 SER A C 1
ATOM 2282 O O . SER A 1 290 ? -1.513 41.781 4.129 1 88.94 290 SER A O 1
ATOM 2284 N N . ALA A 1 291 ? -0.304 42.125 5.926 1 92.62 291 ALA A N 1
ATOM 2285 C CA . ALA A 1 291 ? 0.573 43.031 5.207 1 92.62 291 ALA A CA 1
ATOM 2286 C C . ALA A 1 291 ? 1.423 42.281 4.18 1 92.62 291 ALA A C 1
ATOM 2288 O O . ALA A 1 291 ? 1.89 41.188 4.438 1 92.62 291 ALA A O 1
ATOM 2289 N N . GLU A 1 292 ? 1.609 42.938 2.971 1 90.56 292 GLU A N 1
ATOM 2290 C CA . GLU A 1 292 ? 2.344 42.25 1.905 1 90.56 292 GLU A CA 1
ATOM 2291 C C . GLU A 1 292 ? 3.551 43.062 1.46 1 90.56 292 GLU A C 1
ATOM 2293 O O . GLU A 1 292 ? 4.215 42.719 0.478 1 90.56 292 GLU A O 1
ATOM 2298 N N . TYR A 1 293 ? 3.781 44.094 2.188 1 87.62 293 TYR A N 1
ATOM 2299 C CA . TYR A 1 293 ? 4.953 44.875 1.809 1 87.62 293 TYR A CA 1
ATOM 2300 C C . TYR A 1 293 ? 6.238 44.156 2.197 1 87.62 293 TYR A C 1
ATOM 2302 O O . TYR A 1 293 ? 6.203 43.156 2.938 1 87.62 293 TYR A O 1
ATOM 2310 N N . ASP A 1 294 ? 7.352 44.562 1.712 1 89.81 294 ASP A N 1
ATOM 2311 C CA . ASP A 1 294 ? 8.641 43.938 1.926 1 89.81 294 ASP A CA 1
ATOM 2312 C C . ASP A 1 294 ? 9 43.875 3.41 1 89.81 294 ASP A C 1
ATOM 2314 O O . ASP A 1 294 ? 9.031 44.938 4.074 1 89.81 294 ASP A O 1
ATOM 2318 N N . GLY A 1 295 ? 9.133 42.719 3.943 1 91.75 295 GLY A N 1
ATOM 2319 C CA . GLY A 1 295 ? 9.555 42.531 5.32 1 91.75 295 GLY A CA 1
ATOM 2320 C C . GLY A 1 295 ? 8.398 42.375 6.289 1 91.75 295 GLY A C 1
ATOM 2321 O O . GLY A 1 295 ? 8.609 42.156 7.484 1 91.75 295 GLY A O 1
ATOM 2322 N N . ALA A 1 296 ? 7.246 42.469 5.762 1 94.38 296 ALA A N 1
ATOM 2323 C CA . ALA A 1 296 ? 6.051 42.438 6.598 1 94.38 296 ALA A CA 1
ATOM 2324 C C . ALA A 1 296 ? 5.973 41.125 7.375 1 94.38 296 ALA A C 1
ATOM 2326 O O . ALA A 1 296 ? 5.516 41.094 8.523 1 94.38 296 ALA A O 1
ATOM 2327 N N . ASP A 1 297 ? 6.441 40.062 6.777 1 93.12 297 ASP A N 1
ATOM 2328 C CA . ASP A 1 297 ? 6.375 38.75 7.406 1 93.12 297 ASP A CA 1
ATOM 2329 C C . ASP A 1 297 ? 7.293 38.688 8.625 1 93.12 297 ASP A C 1
ATOM 2331 O O . ASP A 1 297 ? 6.906 38.156 9.672 1 93.12 297 ASP A O 1
ATOM 2335 N N . ILE A 1 298 ? 8.453 39.188 8.438 1 95.12 298 ILE A N 1
ATOM 2336 C CA . ILE A 1 298 ? 9.422 39.188 9.523 1 95.12 298 ILE A CA 1
ATOM 2337 C C . ILE A 1 298 ? 8.93 40.094 10.648 1 95.12 298 ILE A C 1
ATOM 2339 O O . ILE A 1 298 ? 9.07 39.781 11.828 1 95.12 298 ILE A O 1
ATOM 2343 N N . GLU A 1 299 ? 8.359 41.25 10.289 1 96.44 299 GLU A N 1
ATOM 2344 C CA . GLU A 1 299 ? 7.828 42.188 11.273 1 96.44 299 GLU A CA 1
ATOM 2345 C C . GLU A 1 299 ? 6.668 41.562 12.047 1 96.44 299 GLU A C 1
ATOM 2347 O O . GLU A 1 299 ? 6.559 41.719 13.266 1 96.44 299 GLU A O 1
ATOM 2352 N N . TYR A 1 300 ? 5.859 40.938 11.312 1 96.75 300 TYR A N 1
ATOM 2353 C CA . TYR A 1 300 ? 4.742 40.281 11.984 1 96.75 300 TYR A CA 1
ATOM 2354 C C . TYR A 1 300 ? 5.234 39.219 12.977 1 96.75 300 TYR A C 1
ATOM 2356 O O . TYR A 1 300 ? 4.695 39.094 14.078 1 96.75 300 TYR A O 1
ATOM 2364 N N . MET A 1 301 ? 6.172 38.438 12.562 1 96.56 301 MET A N 1
ATOM 2365 C CA . MET A 1 301 ? 6.762 37.406 13.445 1 96.56 301 MET A CA 1
ATOM 2366 C C . MET A 1 301 ? 7.293 38.062 14.719 1 96.56 301 MET A C 1
ATOM 2368 O O . MET A 1 301 ? 7.141 37.5 15.812 1 96.56 301 MET A O 1
ATOM 2372 N N . PHE A 1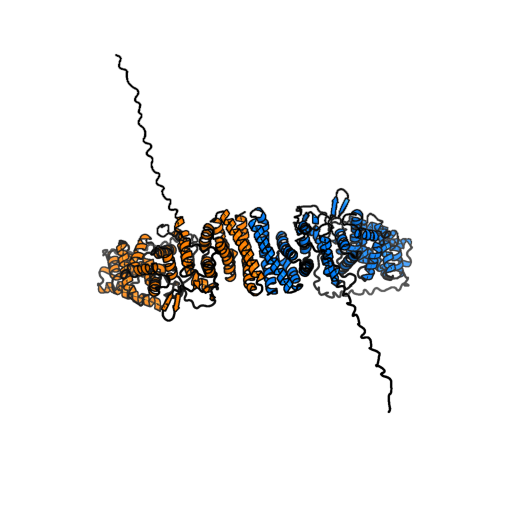 302 ? 7.91 39.156 14.594 1 96.94 302 PHE A N 1
ATOM 2373 C CA . PHE A 1 302 ? 8.398 39.875 15.766 1 96.94 302 PHE A CA 1
ATOM 2374 C C . PHE A 1 302 ? 7.25 40.25 16.688 1 96.94 302 PHE A C 1
ATOM 2376 O O . PHE A 1 302 ? 7.312 40.031 17.891 1 96.94 302 PHE A O 1
ATOM 2383 N N . TRP A 1 303 ? 6.25 40.938 16.078 1 97.94 303 TRP A N 1
ATOM 2384 C CA . TRP A 1 303 ? 5.133 41.438 16.875 1 97.94 303 TRP A CA 1
ATOM 2385 C C . TRP A 1 303 ? 4.461 40.281 17.609 1 97.94 303 TRP A C 1
ATOM 2387 O O . TRP A 1 303 ? 4.105 40.406 18.797 1 97.94 303 TRP A O 1
ATOM 2397 N N . LEU A 1 304 ? 4.297 39.188 16.891 1 97.88 304 LEU A N 1
ATOM 2398 C CA . LEU A 1 304 ? 3.705 38 17.516 1 97.88 304 LEU A CA 1
ATOM 2399 C C . LEU A 1 304 ? 4.555 37.5 18.672 1 97.88 304 LEU A C 1
ATOM 2401 O O . LEU A 1 304 ? 4.035 37.25 19.766 1 97.88 304 LEU A O 1
ATOM 2405 N N . SER A 1 305 ? 5.836 37.375 18.453 1 97.81 305 SER A N 1
ATOM 2406 C CA . SER A 1 305 ? 6.758 36.938 19.5 1 97.81 305 SER A CA 1
ATOM 2407 C C . SER A 1 305 ? 6.766 37.906 20.672 1 97.81 305 SER A C 1
ATOM 2409 O O . SER A 1 305 ? 6.766 37.469 21.828 1 97.81 305 SER A O 1
ATOM 2411 N N . ALA A 1 306 ? 6.812 39.188 20.359 1 97.75 306 ALA A N 1
ATOM 2412 C CA . ALA A 1 306 ? 6.848 40.188 21.391 1 97.75 306 ALA A CA 1
ATOM 2413 C C . ALA A 1 306 ? 5.594 40.125 22.266 1 97.75 306 ALA A C 1
ATOM 2415 O O . ALA A 1 306 ? 5.672 40.281 23.484 1 97.75 306 ALA A O 1
ATOM 2416 N N . VAL A 1 307 ? 4.48 40 21.625 1 98.12 307 VAL A N 1
ATOM 2417 C CA . VAL A 1 307 ? 3.221 39.906 22.344 1 98.12 307 VAL A CA 1
ATOM 2418 C C . VAL A 1 307 ? 3.229 38.656 23.25 1 98.12 307 VAL A C 1
ATOM 2420 O O . VAL A 1 307 ? 2.822 38.719 24.406 1 98.12 307 VAL A O 1
ATOM 2423 N N . MET A 1 308 ? 3.689 37.531 22.703 1 97.62 308 MET A N 1
ATOM 2424 C CA . MET A 1 308 ? 3.732 36.281 23.469 1 97.62 308 MET A CA 1
ATOM 2425 C C . MET A 1 308 ? 4.672 36.406 24.656 1 97.62 308 MET A C 1
ATOM 2427 O O . MET A 1 308 ? 4.43 35.812 25.719 1 97.62 308 MET A O 1
ATOM 2431 N N . HIS A 1 309 ? 5.68 37.25 24.531 1 97.12 309 HIS A N 1
ATOM 2432 C CA . HIS A 1 309 ? 6.68 37.406 25.594 1 97.12 309 HIS A CA 1
ATOM 2433 C C . HIS A 1 309 ? 6.219 38.406 26.641 1 97.12 309 HIS A C 1
ATOM 2435 O O . HIS A 1 309 ? 6.91 38.625 27.641 1 97.12 309 HIS A O 1
ATOM 2441 N N . THR A 1 310 ? 5.055 39 26.469 1 97.31 310 THR A N 1
ATOM 2442 C CA . THR A 1 310 ? 4.527 39.875 27.5 1 97.31 310 THR A CA 1
ATOM 2443 C C . THR A 1 310 ? 4.254 39.094 28.781 1 97.31 310 THR A C 1
ATOM 2445 O O . THR A 1 310 ? 4.145 39.688 29.859 1 97.31 310 THR A O 1
ATOM 2448 N N . VAL A 1 311 ? 4.043 37.812 28.625 1 96.81 311 VAL A N 1
ATOM 2449 C CA . VAL A 1 311 ? 3.945 36.906 29.766 1 96.81 311 VAL A CA 1
ATOM 2450 C C . VAL A 1 311 ? 5.09 35.906 29.719 1 96.81 311 VAL A C 1
ATOM 2452 O O . VAL A 1 311 ? 5.555 35.5 28.641 1 96.81 311 VAL A O 1
ATOM 2455 N N . LYS A 1 312 ? 5.59 35.406 30.859 1 93.31 312 LYS A N 1
ATOM 2456 C CA . LYS A 1 312 ? 6.84 34.656 30.891 1 93.31 312 LYS A CA 1
ATOM 2457 C C . LYS A 1 312 ? 6.574 33.156 31.031 1 93.31 312 LYS A C 1
ATOM 2459 O O . LYS A 1 312 ? 7.219 32.344 30.359 1 93.31 312 LYS A O 1
ATOM 2464 N N . GLU A 1 313 ? 5.641 32.75 31.828 1 95.44 313 GLU A N 1
ATOM 2465 C CA . GLU A 1 313 ? 5.395 31.344 32.125 1 95.44 313 GLU A CA 1
ATOM 2466 C C . GLU A 1 313 ? 4.715 30.656 30.938 1 95.44 313 GLU A C 1
ATOM 2468 O O . GLU A 1 313 ? 3.783 31.203 30.344 1 95.44 313 GLU A O 1
ATOM 2473 N N . PRO A 1 314 ? 5.137 29.484 30.594 1 95.62 314 PRO A N 1
ATOM 2474 C CA . PRO A 1 314 ? 4.551 28.75 29.469 1 95.62 314 PRO A CA 1
ATOM 2475 C C . PRO A 1 314 ? 3.039 28.578 29.609 1 95.62 314 PRO A C 1
ATOM 2477 O O . PRO A 1 314 ? 2.314 28.625 28.609 1 95.62 314 PRO A O 1
ATOM 2480 N N . ILE A 1 315 ? 2.617 28.344 30.766 1 96.62 315 ILE A N 1
ATOM 2481 C CA . ILE A 1 315 ? 1.188 28.172 30.984 1 96.62 315 ILE A CA 1
ATOM 2482 C C . ILE A 1 315 ? 0.442 29.453 30.609 1 96.62 315 ILE A C 1
ATOM 2484 O O . ILE A 1 315 ? -0.615 29.391 29.984 1 96.62 315 ILE A O 1
ATOM 2488 N N . ALA A 1 316 ? 0.949 30.531 31.031 1 97.75 316 ALA A N 1
ATOM 2489 C CA . ALA A 1 316 ? 0.341 31.828 30.703 1 97.75 316 ALA A CA 1
ATOM 2490 C C . ALA A 1 316 ? 0.427 32.094 29.203 1 97.75 316 ALA A C 1
ATOM 2492 O O . ALA A 1 316 ? -0.496 32.688 28.609 1 97.75 316 ALA A O 1
ATOM 2493 N N . GLN A 1 317 ? 1.549 31.766 28.625 1 97.94 317 GLN A N 1
ATOM 2494 C CA . GLN A 1 317 ? 1.73 31.953 27.188 1 97.94 317 GLN A CA 1
ATOM 2495 C C . GLN A 1 317 ? 0.734 31.125 26.406 1 97.94 317 GLN A C 1
ATOM 2497 O O . GLN A 1 317 ? 0.196 31.578 25.391 1 97.94 317 GLN A O 1
ATOM 2502 N N . SER A 1 318 ? 0.546 29.891 26.844 1 97.75 318 SER A N 1
ATOM 2503 C CA . SER A 1 318 ? -0.414 29.016 26.172 1 97.75 318 SER A CA 1
ATOM 2504 C C . SER A 1 318 ? -1.835 29.562 26.297 1 97.75 318 SER A C 1
ATOM 2506 O O . SER A 1 318 ? -2.625 29.469 25.359 1 97.75 318 SER A O 1
ATOM 2508 N N . LYS A 1 319 ? -2.143 30.062 27.469 1 98.12 319 LYS A N 1
ATOM 2509 C CA . LYS A 1 319 ? -3.443 30.703 27.656 1 98.12 319 LYS A CA 1
ATOM 2510 C C . LYS A 1 319 ? -3.621 31.891 26.719 1 98.12 319 LYS A C 1
ATOM 2512 O O . LYS A 1 319 ? -4.676 32.031 26.109 1 98.12 319 LYS A O 1
ATOM 2517 N N . LEU A 1 320 ? -2.598 32.656 26.703 1 98.5 320 LEU A N 1
ATOM 2518 C CA . LEU A 1 320 ? -2.639 33.812 25.828 1 98.5 320 LEU A CA 1
ATOM 2519 C C . LEU A 1 320 ? -2.846 33.406 24.375 1 98.5 320 LEU A C 1
ATOM 2521 O O . LEU A 1 320 ? -3.607 34.062 23.641 1 98.5 320 LEU A O 1
ATOM 2525 N N . LEU A 1 321 ? -2.168 32.344 23.953 1 98.31 321 LEU A N 1
ATOM 2526 C CA . LEU A 1 321 ? -2.301 31.844 22.594 1 98.31 321 LEU A CA 1
ATOM 2527 C C . LEU A 1 321 ? -3.742 31.422 22.312 1 98.31 321 LEU A C 1
ATOM 2529 O O . LEU A 1 321 ? -4.297 31.766 21.266 1 98.31 321 LEU A O 1
ATOM 2533 N N . MET A 1 322 ? -4.332 30.734 23.219 1 98.19 322 MET A N 1
ATOM 2534 C CA . MET A 1 322 ? -5.719 30.297 23.062 1 98.19 322 MET A CA 1
ATOM 2535 C C . MET A 1 322 ? -6.664 31.484 23.047 1 98.19 322 MET A C 1
ATOM 2537 O O . MET A 1 322 ? -7.633 31.5 22.281 1 98.19 322 MET A O 1
ATOM 2541 N N . ILE A 1 323 ? -6.398 32.406 23.828 1 98.06 323 ILE A N 1
ATOM 2542 C CA . ILE A 1 323 ? -7.234 33.594 23.906 1 98.06 323 ILE A CA 1
ATOM 2543 C C . ILE A 1 323 ? -7.176 34.375 22.594 1 98.06 323 ILE A C 1
ATOM 2545 O O . ILE A 1 323 ? -8.203 34.812 22.078 1 98.06 323 ILE A O 1
ATOM 2549 N N . LEU A 1 324 ? -6.066 34.469 22.047 1 97.69 324 LEU A N 1
ATOM 2550 C CA . LEU A 1 324 ? -5.879 35.281 20.859 1 97.69 324 LEU A CA 1
ATOM 2551 C C . LEU A 1 324 ? -6.367 34.562 19.609 1 97.69 324 LEU A C 1
ATOM 2553 O O . LEU A 1 324 ? -6.926 35.188 18.719 1 97.69 324 LEU A O 1
ATOM 2557 N N . PHE A 1 325 ? -6.211 33.219 19.547 1 97.38 325 PHE A N 1
ATOM 2558 C CA . PHE A 1 325 ? -6.391 32.594 18.234 1 97.38 325 PHE A CA 1
ATOM 2559 C C . PHE A 1 325 ? -7.324 31.391 18.359 1 97.38 325 PHE A C 1
ATOM 2561 O O . PHE A 1 325 ? -7.656 30.766 17.344 1 97.38 325 PHE A O 1
ATOM 2568 N N . GLY A 1 326 ? -7.723 31.062 19.5 1 96.75 326 GLY A N 1
ATOM 2569 C CA . GLY A 1 326 ? -8.602 29.922 19.688 1 96.75 326 GLY A CA 1
ATOM 2570 C C . GLY A 1 326 ? -10.039 30.203 19.281 1 96.75 326 GLY A C 1
ATOM 2571 O O . GLY A 1 326 ? -10.398 31.344 18.984 1 96.75 326 GLY A O 1
ATOM 2572 N N . PRO A 1 327 ? -10.805 29.219 19.234 1 94.38 327 PRO A N 1
ATOM 2573 C CA . PRO A 1 327 ? -12.211 29.375 18.844 1 94.38 327 PRO A CA 1
ATOM 2574 C C . PRO A 1 327 ? -13.055 30.031 19.938 1 94.38 327 PRO A C 1
ATOM 2576 O O . PRO A 1 327 ? -12.695 29.953 21.125 1 94.38 327 PRO A O 1
ATOM 2579 N N . ALA A 1 328 ? -14.086 30.656 19.531 1 93.81 328 ALA A N 1
ATOM 2580 C CA . ALA A 1 328 ? -15.023 31.297 20.438 1 93.81 328 ALA A CA 1
ATOM 2581 C C . ALA A 1 328 ? -16.406 30.656 20.359 1 93.81 328 ALA A C 1
ATOM 2583 O O . ALA A 1 328 ? -16.719 29.969 19.375 1 93.81 328 ALA A O 1
ATOM 2584 N N . LYS A 1 329 ? -17.094 30.781 21.422 1 90 329 LYS A N 1
ATOM 2585 C CA . LYS A 1 329 ? -18.484 30.312 21.453 1 90 329 LYS A CA 1
ATOM 2586 C C . LYS A 1 329 ? -19.438 31.438 21.844 1 90 329 LYS A C 1
ATOM 2588 O O . LYS A 1 329 ? -19.031 32.406 22.5 1 90 329 LYS A O 1
ATOM 2593 N N . CYS A 1 330 ? -20.594 31.297 21.312 1 86.69 330 CYS A N 1
ATOM 2594 C CA . CYS A 1 330 ? -21.625 32.281 21.609 1 86.69 330 CYS A CA 1
ATOM 2595 C C . CYS A 1 330 ? -22.688 31.672 22.531 1 86.69 330 CYS A C 1
ATOM 2597 O O . CYS A 1 330 ? -23.375 30.719 22.156 1 86.69 330 CYS A O 1
ATOM 2599 N N . ASP A 1 331 ? -22.609 31.984 23.766 1 81.38 331 ASP A N 1
ATOM 2600 C CA . ASP A 1 331 ? -23.641 31.578 24.703 1 81.38 331 ASP A CA 1
ATOM 2601 C C . ASP A 1 331 ? -24.641 32.688 24.953 1 81.38 331 ASP A C 1
ATOM 2603 O O . ASP A 1 331 ? -24.438 33.531 25.844 1 81.38 331 ASP A O 1
ATOM 2607 N N . GLY A 1 332 ? -25.672 32.656 24.281 1 76.62 332 GLY A N 1
ATOM 2608 C CA . GLY A 1 332 ? -26.641 33.75 24.375 1 76.62 332 GLY A CA 1
ATOM 2609 C C . GLY A 1 332 ? -26.141 35.062 23.766 1 76.62 332 GLY A C 1
ATOM 2610 O O . GLY A 1 332 ? -25.938 35.125 22.547 1 76.62 332 GLY A O 1
ATOM 2611 N N . LYS A 1 333 ? -25.875 35.969 24.641 1 79.44 333 LYS A N 1
ATOM 2612 C CA . LYS A 1 333 ? -25.5 37.281 24.125 1 79.44 333 LYS A CA 1
ATOM 2613 C C . LYS A 1 333 ? -24.016 37.562 24.328 1 79.44 333 LYS A C 1
ATOM 2615 O O . LYS A 1 333 ? -23.484 38.531 23.812 1 79.44 333 LYS A O 1
ATOM 2620 N N . GLU A 1 334 ? -23.328 36.594 24.922 1 87.56 334 GLU A N 1
ATOM 2621 C CA . GLU A 1 334 ? -21.938 36.906 25.234 1 87.56 334 GLU A CA 1
ATOM 2622 C C . GLU A 1 334 ? -21 35.938 24.469 1 87.56 334 GLU A C 1
ATOM 2624 O O . GLU A 1 334 ? -21.281 34.75 24.359 1 87.56 334 GLU A O 1
ATOM 2629 N N . ILE A 1 335 ? -20.031 36.531 23.828 1 90.75 335 ILE A N 1
ATOM 2630 C CA . ILE A 1 335 ? -19 35.781 23.109 1 90.75 335 ILE A CA 1
ATOM 2631 C C . ILE A 1 335 ? -17.812 35.531 24.047 1 90.75 335 ILE A C 1
ATOM 2633 O O . ILE A 1 335 ? -17.297 36.438 24.656 1 90.75 335 ILE A O 1
ATOM 2637 N N . THR A 1 336 ? -17.469 34.312 24.219 1 94.31 336 THR A N 1
ATOM 2638 C CA . THR A 1 336 ? -16.328 33.938 25.062 1 94.31 336 THR A CA 1
ATOM 2639 C C . THR A 1 336 ? -15.438 32.938 24.344 1 94.31 336 THR A C 1
ATOM 2641 O O . THR A 1 336 ? -15.836 32.375 23.328 1 94.31 336 THR A O 1
ATOM 2644 N N . ILE A 1 337 ? -14.281 32.75 24.859 1 95.94 337 ILE A N 1
ATOM 2645 C CA . ILE A 1 337 ? -13.383 31.766 24.312 1 95.94 337 ILE A CA 1
ATOM 2646 C C . ILE A 1 337 ? -13.898 30.359 24.641 1 95.94 337 ILE A C 1
ATOM 2648 O O . ILE A 1 337 ? -14.344 30.109 25.766 1 95.94 337 ILE A O 1
ATOM 2652 N N . ASP A 1 338 ? -13.93 29.453 23.75 1 94.38 338 ASP A N 1
ATOM 2653 C CA . ASP A 1 338 ? -14.391 28.094 23.969 1 94.38 338 ASP A CA 1
ATOM 2654 C C . ASP A 1 338 ? -13.25 27.188 24.438 1 94.38 338 ASP A C 1
ATOM 2656 O O . ASP A 1 338 ? -12.695 26.438 23.641 1 94.38 338 ASP A O 1
ATOM 2660 N N . TRP A 1 339 ? -13.016 27.141 25.672 1 95 339 TRP A N 1
ATOM 2661 C CA . TRP A 1 339 ? -11.906 26.391 26.25 1 95 339 TRP A CA 1
ATOM 2662 C C . TRP A 1 339 ? -12.195 24.891 26.25 1 95 339 TRP A C 1
ATOM 2664 O O . TRP A 1 339 ? -11.273 24.078 26.328 1 95 339 TRP A O 1
ATOM 2674 N N . SER A 1 340 ? -13.5 24.469 26.156 1 92.56 340 SER A N 1
ATOM 2675 C CA . SER A 1 340 ? -13.883 23.078 26.328 1 92.56 340 SER A CA 1
ATOM 2676 C C . SER A 1 340 ? -13.992 22.359 24.984 1 92.56 340 SER A C 1
ATOM 2678 O O . SER A 1 340 ? -14.016 21.141 24.922 1 92.56 340 SER A O 1
ATOM 2680 N N . LEU A 1 341 ? -13.984 23.078 23.938 1 92.38 341 LEU A N 1
ATOM 2681 C CA . LEU A 1 341 ? -14.289 22.531 22.609 1 92.38 341 LEU A CA 1
ATOM 2682 C C . LEU A 1 341 ? -13.344 21.375 22.281 1 92.38 341 LEU A C 1
ATOM 2684 O O . LEU A 1 341 ? -13.797 20.281 21.969 1 92.38 341 LEU A O 1
ATOM 2688 N N . PHE A 1 342 ? -12.055 21.609 22.422 1 94.56 342 PHE A N 1
ATOM 2689 C CA . PHE A 1 342 ? -11.07 20.641 21.969 1 94.56 342 PHE A CA 1
ATOM 2690 C C . PHE A 1 342 ? -10.898 19.531 23.016 1 94.56 342 PHE A C 1
ATOM 2692 O O . PHE A 1 342 ? -10.344 18.469 22.703 1 94.56 342 PHE A O 1
ATOM 2699 N N . CYS A 1 343 ? -11.375 19.781 24.234 1 92.62 343 CYS A N 1
ATOM 2700 C CA . CYS A 1 343 ? -11.297 18.797 25.312 1 92.62 343 CYS A CA 1
ATOM 2701 C C . CYS A 1 343 ? -12.438 17.781 25.203 1 92.62 343 CYS A C 1
ATOM 2703 O O . CYS A 1 343 ? -12.211 16.578 25.344 1 92.62 343 CYS A O 1
ATOM 2705 N N . GLU A 1 344 ? -13.562 18.266 24.891 1 89 344 GLU A N 1
ATOM 2706 C CA . GLU A 1 344 ? -14.766 17.453 25.016 1 89 344 GLU A CA 1
ATOM 2707 C C . GLU A 1 344 ? -15.195 16.906 23.656 1 89 344 GLU A C 1
ATOM 2709 O O . GLU A 1 344 ? -15.922 15.914 23.578 1 89 344 GLU A O 1
ATOM 2714 N N . HIS A 1 345 ? -14.711 17.625 22.656 1 89.62 345 HIS A N 1
ATOM 2715 C CA . HIS A 1 345 ? -15.188 17.234 21.328 1 89.62 345 HIS A CA 1
ATOM 2716 C C . HIS A 1 345 ? -14.016 16.938 20.391 1 89.62 345 HIS A C 1
ATOM 2718 O O . HIS A 1 345 ? -12.938 17.516 20.531 1 89.62 345 HIS A O 1
ATOM 2724 N N . VAL A 1 346 ? -14.273 15.953 19.469 1 91.62 346 VAL A N 1
ATOM 2725 C CA . VAL A 1 346 ? -13.305 15.656 18.406 1 91.62 346 VAL A CA 1
ATOM 2726 C C . VAL A 1 346 ? -13.734 16.328 17.109 1 91.62 346 VAL A C 1
ATOM 2728 O O . VAL A 1 346 ? -14.867 16.141 16.656 1 91.62 346 VAL A O 1
ATOM 2731 N N . ILE A 1 347 ? -12.883 17.141 16.641 1 92.56 347 ILE A N 1
ATOM 2732 C CA . ILE A 1 347 ? -13.148 17.797 15.367 1 92.56 347 ILE A CA 1
ATOM 2733 C C . ILE A 1 347 ? -12.648 16.922 14.219 1 92.56 347 ILE A C 1
ATOM 2735 O O . ILE A 1 347 ? -11.461 16.938 13.891 1 92.56 347 ILE A O 1
ATOM 2739 N N . ALA A 1 348 ? -13.469 16.297 13.391 1 88.25 348 ALA A N 1
ATOM 2740 C CA . ALA A 1 348 ? -13.078 15.242 12.469 1 88.25 348 ALA A CA 1
ATOM 2741 C C . ALA A 1 348 ? -12.875 15.789 11.055 1 88.25 348 ALA A C 1
ATOM 2743 O O . ALA A 1 348 ? -11.859 15.508 10.414 1 88.25 348 ALA A O 1
ATOM 2744 N N . PRO A 1 349 ? -13.797 16.609 10.547 1 90.31 349 PRO A N 1
ATOM 2745 C CA . PRO A 1 349 ? -13.648 17.031 9.148 1 90.31 349 PRO A CA 1
ATOM 2746 C C . PRO A 1 349 ? -12.484 18 8.938 1 90.31 349 PRO A C 1
ATOM 2748 O O . PRO A 1 349 ? -12.266 18.906 9.75 1 90.31 349 PRO A O 1
ATOM 2751 N N . PHE A 1 350 ? -11.828 17.875 7.871 1 93.19 350 PHE A N 1
ATOM 2752 C CA . PHE A 1 350 ? -10.656 18.672 7.547 1 93.19 350 PHE A CA 1
ATOM 2753 C C . PHE A 1 350 ? -10.992 20.156 7.516 1 93.19 350 PHE A C 1
ATOM 2755 O O . PHE A 1 350 ? -10.258 20.969 8.07 1 93.19 350 PHE A O 1
ATOM 2762 N N . LYS A 1 351 ? -12.148 20.516 6.926 1 91.88 351 LYS A N 1
ATOM 2763 C CA . LYS A 1 351 ? -12.531 21.922 6.746 1 91.88 351 LYS A CA 1
ATOM 2764 C C . LYS A 1 351 ? -12.734 22.609 8.086 1 91.88 351 LYS A C 1
ATOM 2766 O O . LYS A 1 351 ? -12.344 23.766 8.266 1 91.88 351 LYS A O 1
ATOM 2771 N N . LEU A 1 352 ? -13.258 21.891 9.008 1 92.5 352 LEU A N 1
ATOM 2772 C CA . LEU A 1 352 ? -13.5 22.469 10.328 1 92.5 352 LEU A CA 1
ATOM 2773 C C . LEU A 1 352 ? -12.195 22.609 11.102 1 92.5 352 LEU A C 1
ATOM 2775 O O . LEU A 1 352 ? -12.023 23.578 11.852 1 92.5 352 LEU A O 1
ATOM 2779 N N . THR A 1 353 ? -11.305 21.609 10.938 1 93.81 353 THR A N 1
ATOM 2780 C CA . THR A 1 353 ? -10.008 21.719 11.602 1 93.81 353 THR A CA 1
ATOM 2781 C C . THR A 1 353 ? -9.203 22.891 11.039 1 93.81 353 THR A C 1
ATOM 2783 O O . THR A 1 353 ? -8.445 23.531 11.758 1 93.81 353 THR A O 1
ATOM 2786 N N . GLU A 1 354 ? -9.352 23.156 9.797 1 93.44 354 GLU A N 1
ATOM 2787 C CA . GLU A 1 354 ? -8.656 24.281 9.148 1 93.44 354 GLU A CA 1
ATOM 2788 C C . GLU A 1 354 ? -9.109 25.609 9.734 1 93.44 354 GLU A C 1
ATOM 2790 O O . GLU A 1 354 ? -8.312 26.547 9.859 1 93.44 354 GLU A O 1
ATOM 2795 N N . THR A 1 355 ? -10.375 25.641 10.109 1 92.25 355 THR A N 1
ATOM 2796 C CA . THR A 1 355 ? -10.945 26.891 10.617 1 92.25 355 THR A CA 1
ATOM 2797 C C . THR A 1 355 ? -10.664 27.031 12.109 1 92.25 355 THR A C 1
ATOM 2799 O O . THR A 1 355 ? -10.375 28.125 12.594 1 92.25 355 THR A O 1
ATOM 2802 N N . LEU A 1 356 ? -10.664 25.953 12.812 1 93.31 356 LEU A N 1
ATOM 2803 C CA . LEU A 1 356 ? -10.672 26.031 14.273 1 93.31 356 LEU A CA 1
ATOM 2804 C C . LEU A 1 356 ? -9.281 25.766 14.836 1 93.31 356 LEU A C 1
ATOM 2806 O O . LEU A 1 356 ? -8.898 26.359 15.852 1 93.31 356 LEU A O 1
ATOM 2810 N N . LEU A 1 357 ? -8.492 24.891 14.203 1 95.75 357 LEU A N 1
ATOM 2811 C CA . LEU A 1 357 ? -7.234 24.453 14.789 1 95.75 357 LEU A CA 1
ATOM 2812 C C . LEU A 1 357 ? -6.047 25.062 14.055 1 95.75 357 LEU A C 1
ATOM 2814 O O . LEU A 1 357 ? -5.02 25.359 14.664 1 95.75 357 LEU A O 1
ATOM 2818 N N . LYS A 1 358 ? -6.176 25.219 12.836 1 96.56 358 LYS A N 1
ATOM 2819 C CA . LYS A 1 358 ? -5.055 25.641 12 1 96.56 358 LYS A CA 1
ATOM 2820 C C . LYS A 1 358 ? -4.488 26.984 12.461 1 96.56 358 LYS A C 1
ATOM 2822 O O . LYS A 1 358 ? -3.271 27.188 12.453 1 96.56 358 LYS A O 1
ATOM 2827 N N . PRO A 1 359 ? -5.316 27.984 12.898 1 96.31 359 PRO A N 1
ATOM 2828 C CA . PRO A 1 359 ? -4.758 29.266 13.359 1 96.31 359 PRO A CA 1
ATOM 2829 C C . PRO A 1 359 ? -3.773 29.078 14.516 1 96.31 359 PRO A C 1
ATOM 2831 O O . PRO A 1 359 ? -2.754 29.781 14.57 1 96.31 359 PRO A O 1
ATOM 2834 N N . LEU A 1 360 ? -4.066 28.172 15.367 1 97.81 360 LEU A N 1
ATOM 2835 C CA . LEU A 1 360 ? -3.162 27.891 16.484 1 97.81 360 LEU A CA 1
ATOM 2836 C C . LEU A 1 360 ? -1.873 27.25 15.977 1 97.81 360 LEU A C 1
ATOM 2838 O O . LEU A 1 360 ? -0.781 27.609 16.422 1 97.81 360 LEU A O 1
ATOM 2842 N N . ALA A 1 361 ? -2.027 26.328 15.055 1 98.25 361 ALA A N 1
ATOM 2843 C CA . ALA A 1 361 ? -0.869 25.641 14.477 1 98.25 361 ALA A CA 1
ATOM 2844 C C . ALA A 1 361 ? 0.028 26.625 13.734 1 98.25 361 ALA A C 1
ATOM 2846 O O . ALA A 1 361 ? 1.255 26.547 13.82 1 98.25 361 ALA A O 1
ATOM 2847 N N . ASP A 1 362 ? -0.594 27.531 13.055 1 97 362 ASP A N 1
ATOM 2848 C CA . ASP A 1 362 ? 0.15 28.516 12.281 1 97 362 ASP A CA 1
ATOM 2849 C C . ASP A 1 362 ? 0.997 29.406 13.188 1 97 362 ASP A C 1
ATOM 2851 O O . ASP A 1 362 ? 2.131 29.734 12.844 1 97 362 ASP A O 1
ATOM 2855 N N . VAL A 1 363 ? 0.416 29.844 14.25 1 97.56 363 VAL A N 1
ATOM 2856 C CA . VAL A 1 363 ? 1.134 30.703 15.18 1 97.56 363 VAL A CA 1
ATOM 2857 C C . VAL A 1 363 ? 2.316 29.938 15.781 1 97.56 363 VAL A C 1
ATOM 2859 O O . VAL A 1 363 ? 3.416 30.484 15.898 1 97.56 363 VAL A O 1
ATOM 2862 N N . LEU A 1 364 ? 2.113 28.719 16.141 1 98 364 LEU A N 1
ATOM 2863 C CA . LEU A 1 364 ? 3.186 27.891 16.703 1 98 364 LEU A CA 1
ATOM 2864 C C . LEU A 1 364 ? 4.312 27.719 15.688 1 98 364 LEU A C 1
ATOM 2866 O O . LEU A 1 364 ? 5.492 27.734 16.062 1 98 364 LEU A O 1
ATOM 2870 N N . TYR A 1 365 ? 3.965 27.516 14.523 1 97.31 365 TYR A N 1
ATOM 2871 C CA . TYR A 1 365 ? 4.941 27.391 13.445 1 97.31 365 TYR A CA 1
ATOM 2872 C C . TYR A 1 365 ? 5.766 28.672 13.32 1 97.31 365 TYR A C 1
ATOM 2874 O O . TYR A 1 365 ? 6.988 28.609 13.141 1 97.31 365 TYR A O 1
ATOM 2882 N N . LEU A 1 366 ? 5.035 29.828 13.383 1 97.19 366 LEU A N 1
ATOM 2883 C CA . LEU A 1 366 ? 5.734 31.109 13.273 1 97.19 366 LEU A CA 1
ATOM 2884 C C . LEU A 1 366 ? 6.699 31.297 14.445 1 97.19 366 LEU A C 1
ATOM 2886 O O . LEU A 1 366 ? 7.789 31.844 14.266 1 97.19 366 LEU A O 1
ATOM 2890 N N . LEU A 1 367 ? 6.285 30.906 15.578 1 97.06 367 LEU A N 1
ATOM 2891 C CA . LEU A 1 367 ? 7.172 31 16.734 1 97.06 367 LEU A CA 1
ATOM 2892 C C . LEU A 1 367 ? 8.422 30.141 16.531 1 97.06 367 LEU A C 1
ATOM 2894 O O . LEU A 1 367 ? 9.523 30.547 16.922 1 97.06 367 LEU A O 1
ATOM 2898 N N . LEU A 1 368 ? 8.281 29.047 15.891 1 95.19 368 LEU A N 1
ATOM 2899 C CA . LEU A 1 368 ? 9.398 28.156 15.609 1 95.19 368 LEU A CA 1
ATOM 2900 C C . LEU A 1 368 ? 10.383 28.812 14.648 1 95.19 368 LEU A C 1
ATOM 2902 O O . LEU A 1 368 ? 11.586 28.547 14.703 1 95.19 368 LEU A O 1
ATOM 2906 N N . LYS A 1 369 ? 9.914 29.719 13.891 1 94.69 369 LYS A N 1
ATOM 2907 C CA . LYS A 1 369 ? 10.734 30.344 12.852 1 94.69 369 LYS A CA 1
ATOM 2908 C C . LYS A 1 369 ? 11.375 31.625 13.344 1 94.69 369 LYS A C 1
ATOM 2910 O O . LYS A 1 369 ? 12.062 32.312 12.586 1 94.69 369 LYS A O 1
ATOM 2915 N N . THR A 1 370 ? 11.195 31.969 14.562 1 95.75 370 THR A N 1
ATOM 2916 C CA . THR A 1 370 ? 11.672 33.219 15.094 1 95.75 370 THR A CA 1
ATOM 2917 C C . THR A 1 370 ? 13.195 33.281 15.078 1 95.75 370 THR A C 1
ATOM 2919 O O . THR A 1 370 ? 13.789 34.344 15.289 1 95.75 370 THR A O 1
ATOM 2922 N N . LYS A 1 371 ? 13.867 32.156 14.766 1 88.06 371 LYS A N 1
ATOM 2923 C CA . LYS A 1 371 ? 15.312 32.188 14.594 1 88.06 371 LYS A CA 1
ATOM 2924 C C . LYS A 1 371 ? 15.719 33.156 13.484 1 88.06 371 LYS A C 1
ATOM 2926 O O . LYS A 1 371 ? 16.812 33.719 13.516 1 88.06 371 LYS A O 1
ATOM 2931 N N . LYS A 1 372 ? 14.812 33.406 12.695 1 89.75 372 LYS A N 1
ATOM 2932 C CA . LYS A 1 372 ? 15.055 34.312 11.555 1 89.75 372 LYS A CA 1
ATOM 2933 C C . LYS A 1 372 ? 15.164 35.75 12.008 1 89.75 372 LYS A C 1
ATOM 2935 O O . LYS A 1 372 ? 15.695 36.594 11.281 1 89.75 372 LYS A O 1
ATOM 2940 N N . LEU A 1 373 ? 14.578 36.156 13.125 1 91.38 373 LEU A N 1
ATOM 2941 C CA . LEU A 1 373 ? 14.594 37.5 13.641 1 91.38 373 LEU A CA 1
ATOM 2942 C C . LEU A 1 373 ? 16 37.906 14.055 1 9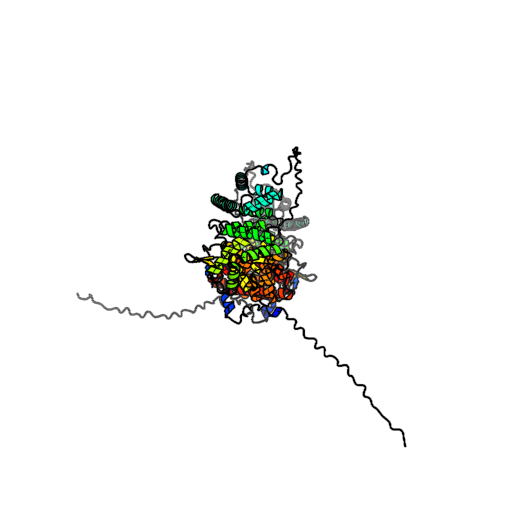1.38 373 LEU A C 1
ATOM 2944 O O . LEU A 1 373 ? 16.297 39.094 14.156 1 91.38 373 LEU A O 1
ATOM 2948 N N . GLU A 1 374 ? 16.906 37.094 14.172 1 84.88 374 GLU A N 1
ATOM 2949 C CA . GLU A 1 374 ? 18.281 37.344 14.602 1 84.88 374 GLU A CA 1
ATOM 2950 C C . GLU A 1 374 ? 18.312 38.219 15.859 1 84.88 374 GLU A C 1
ATOM 2952 O O . GLU A 1 374 ? 19.078 39.188 15.945 1 84.88 374 GLU A O 1
ATOM 2957 N N . ASN A 1 375 ? 17.375 38.156 16.672 1 87.44 375 ASN A N 1
ATOM 2958 C CA . ASN A 1 375 ? 17.297 38.781 17.969 1 87.44 375 ASN A CA 1
ATOM 2959 C C . ASN A 1 375 ? 17.047 37.781 19.094 1 87.44 375 ASN A C 1
ATOM 2961 O O . ASN A 1 375 ? 15.977 37.156 19.141 1 87.44 375 ASN A O 1
ATOM 2965 N N . GLU A 1 376 ? 17.859 37.656 19.969 1 86.31 376 GLU A N 1
ATOM 2966 C CA . GLU A 1 376 ? 17.859 36.625 20.984 1 86.31 376 GLU A CA 1
ATOM 2967 C C . GLU A 1 376 ? 16.703 36.812 21.984 1 86.31 376 GLU A C 1
ATOM 2969 O O . GLU A 1 376 ? 16.172 35.844 22.516 1 86.31 376 GLU A O 1
ATOM 2974 N N . LYS A 1 377 ? 16.375 38.031 22.141 1 90.94 377 LYS A N 1
ATOM 2975 C CA . LYS A 1 377 ? 15.344 38.344 23.141 1 90.94 377 LYS A CA 1
ATOM 2976 C C . LYS A 1 377 ? 13.984 37.812 22.703 1 90.94 377 LYS A C 1
ATOM 2978 O O . LYS A 1 377 ? 13.148 37.438 23.547 1 90.94 377 LYS A O 1
ATOM 2983 N N . TYR A 1 378 ? 13.758 37.719 21.438 1 93.56 378 TYR A N 1
ATOM 2984 C CA . TYR A 1 378 ? 12.438 37.344 20.938 1 93.56 378 TYR A CA 1
ATOM 2985 C C . TYR A 1 378 ? 12.484 36 20.219 1 93.56 378 TYR A C 1
ATOM 2987 O O . TYR A 1 378 ? 11.555 35.656 19.484 1 93.56 378 TYR A O 1
ATOM 2995 N N . LEU A 1 379 ? 13.492 35.312 20.484 1 93.88 379 LEU A N 1
ATOM 2996 C CA . LEU A 1 379 ? 13.695 34 19.875 1 93.88 379 LEU A CA 1
ATOM 2997 C C . LEU A 1 379 ? 12.984 32.906 20.688 1 93.88 379 LEU A C 1
ATOM 2999 O O . LEU A 1 379 ? 12.992 32.938 21.906 1 93.88 379 LEU A O 1
ATOM 3003 N N . TRP A 1 380 ? 12.367 31.984 19.969 1 96 380 TRP A N 1
ATOM 3004 C CA . TRP A 1 380 ? 11.75 30.812 20.562 1 96 380 TRP A CA 1
ATOM 3005 C C . TRP A 1 380 ? 12.508 29.547 20.172 1 96 380 TRP A C 1
ATOM 3007 O O . TRP A 1 380 ? 12.609 29.219 18.984 1 96 380 TRP A O 1
ATOM 3017 N N . SER A 1 381 ? 13.023 28.797 21.125 1 93.81 381 SER A N 1
ATOM 3018 C CA . SER A 1 381 ? 13.695 27.531 20.844 1 93.81 381 SER A CA 1
ATOM 3019 C C . SER A 1 381 ? 12.68 26.422 20.609 1 93.81 381 SER A C 1
ATOM 3021 O O . SER A 1 381 ? 11.492 26.578 20.906 1 93.81 381 SER A O 1
ATOM 3023 N N . GLN A 1 382 ? 13.094 25.375 20.156 1 93.38 382 GLN A N 1
ATOM 3024 C CA . GLN A 1 382 ? 12.242 24.219 19.969 1 93.38 382 GLN A CA 1
ATOM 3025 C C . GLN A 1 382 ? 11.664 23.75 21.312 1 93.38 382 GLN A C 1
ATOM 3027 O O . GLN A 1 382 ? 10.531 23.281 21.375 1 93.38 382 GLN A O 1
ATOM 3032 N N . HIS A 1 383 ? 12.461 23.844 22.25 1 92.94 383 HIS A N 1
ATOM 3033 C CA . HIS A 1 383 ? 12.023 23.453 23.594 1 92.94 383 HIS A CA 1
ATOM 3034 C C . HIS A 1 383 ? 10.898 24.359 24.078 1 92.94 383 HIS A C 1
ATOM 3036 O O . HIS A 1 383 ? 9.945 23.891 24.703 1 92.94 383 HIS A O 1
ATOM 3042 N N . ASP A 1 384 ? 11.047 25.641 23.828 1 95.38 384 ASP A N 1
ATOM 3043 C CA . ASP A 1 384 ? 10 26.594 24.203 1 95.38 384 ASP A CA 1
ATOM 3044 C C . ASP A 1 384 ? 8.68 26.266 23.516 1 95.38 384 ASP A C 1
ATOM 3046 O O . ASP A 1 384 ? 7.621 26.266 24.141 1 95.38 384 ASP A O 1
ATOM 3050 N N . VAL A 1 385 ? 8.781 26.047 22.219 1 96.81 385 VAL A N 1
ATOM 3051 C CA . VAL A 1 385 ? 7.59 25.766 21.422 1 96.81 385 VAL A CA 1
ATOM 3052 C C . VAL A 1 385 ? 6.961 24.453 21.906 1 96.81 385 VAL A C 1
ATOM 3054 O O . VAL A 1 385 ? 5.738 24.344 21.969 1 96.81 385 VAL A O 1
ATOM 3057 N N . PHE A 1 386 ? 7.777 23.484 22.234 1 96.25 386 PHE A N 1
ATOM 3058 C CA . PHE A 1 386 ? 7.277 22.219 22.766 1 96.25 386 PHE A CA 1
ATOM 3059 C C . PHE A 1 386 ? 6.473 22.453 24.047 1 96.25 386 PHE A C 1
ATOM 3061 O O . PHE A 1 386 ? 5.391 21.891 24.219 1 96.25 386 PHE A O 1
ATOM 3068 N N . ASN A 1 387 ? 7 23.234 24.891 1 95.38 387 ASN A N 1
ATOM 3069 C CA . ASN A 1 387 ? 6.336 23.516 26.156 1 95.38 387 ASN A CA 1
ATOM 3070 C C . ASN A 1 387 ? 4.98 24.188 25.953 1 95.38 387 ASN A C 1
ATOM 3072 O O . ASN A 1 387 ? 4.012 23.875 26.641 1 95.38 387 ASN A O 1
ATOM 3076 N N . ILE A 1 388 ? 4.938 25.078 25.031 1 97.5 388 ILE A N 1
ATOM 3077 C CA . ILE A 1 388 ? 3.684 25.766 24.75 1 97.5 388 ILE A CA 1
ATOM 3078 C C . ILE A 1 388 ? 2.668 24.781 24.172 1 97.5 388 ILE A C 1
ATOM 3080 O O . ILE A 1 388 ? 1.483 24.828 24.516 1 97.5 388 ILE A O 1
ATOM 3084 N N . ILE A 1 389 ? 3.133 23.922 23.266 1 97.5 389 ILE A N 1
ATOM 3085 C CA . ILE A 1 389 ? 2.246 22.922 22.672 1 97.5 389 ILE A CA 1
ATOM 3086 C C . ILE A 1 389 ? 1.662 22.031 23.766 1 97.5 389 ILE A C 1
ATOM 3088 O O . ILE A 1 389 ? 0.457 21.766 23.781 1 97.5 389 ILE A O 1
ATOM 3092 N N . GLU A 1 390 ? 2.479 21.594 24.656 1 95.56 390 GLU A N 1
ATOM 3093 C CA . GLU A 1 390 ? 2.041 20.703 25.734 1 95.56 390 GLU A CA 1
ATOM 3094 C C . GLU A 1 390 ? 1.037 21.391 26.656 1 95.56 390 GLU A C 1
ATOM 3096 O O . GLU A 1 390 ? 0.005 20.812 27 1 95.56 390 GLU A O 1
ATOM 3101 N N . GLU A 1 391 ? 1.35 22.625 27 1 96.44 391 GLU A N 1
ATOM 3102 C CA . GLU A 1 391 ? 0.45 23.359 27.875 1 96.44 391 GLU A CA 1
ATOM 3103 C C . GLU A 1 391 ? -0.87 23.672 27.188 1 96.44 391 GLU A C 1
ATOM 3105 O O . GLU A 1 391 ? -1.937 23.594 27.797 1 96.44 391 GLU A O 1
ATOM 3110 N N . LEU A 1 392 ? -0.766 24.078 25.938 1 97.62 392 LEU A N 1
ATOM 3111 C CA . LEU A 1 392 ? -1.945 24.422 25.141 1 97.62 392 LEU A CA 1
ATOM 3112 C C . LEU A 1 392 ? -2.902 23.234 25.047 1 97.62 392 LEU A C 1
ATOM 3114 O O . LEU A 1 392 ? -4.117 23.406 25.172 1 97.62 392 LEU A O 1
ATOM 3118 N N . THR A 1 393 ? -2.35 22.047 24.844 1 96.44 393 THR A N 1
ATOM 3119 C CA . THR A 1 393 ? -3.168 20.875 24.547 1 96.44 393 THR A CA 1
ATOM 3120 C C . THR A 1 393 ? -3.547 20.141 25.828 1 96.44 393 THR A C 1
ATOM 3122 O O . THR A 1 393 ? -4.211 19.094 25.781 1 96.44 393 THR A O 1
ATOM 3125 N N . THR A 1 394 ? -3.152 20.625 26.984 1 95.69 394 THR A N 1
ATOM 3126 C CA . THR A 1 394 ? -3.525 20 28.234 1 95.69 394 THR A CA 1
ATOM 3127 C C . THR A 1 394 ? -4.258 20.984 29.141 1 95.69 394 THR A C 1
ATOM 3129 O O . THR A 1 394 ? -4.578 20.672 30.281 1 95.69 394 THR A O 1
ATOM 3132 N N . THR A 1 395 ? -4.43 22.234 28.703 1 94.31 395 THR A N 1
ATOM 3133 C CA . THR A 1 395 ? -5.133 23.266 29.469 1 94.31 395 THR A CA 1
ATOM 3134 C C . THR A 1 395 ? -6.48 23.594 28.828 1 94.31 395 THR A C 1
ATOM 3136 O O . THR A 1 395 ? -6.562 23.828 27.625 1 94.31 395 THR A O 1
ATOM 3139 N N . PRO A 1 396 ? -7.527 23.781 29.562 1 93.81 396 PRO A N 1
ATOM 3140 C CA . PRO A 1 396 ? -7.695 23.484 30.984 1 93.81 396 PRO A CA 1
ATOM 3141 C C . PRO A 1 396 ? -7.668 21.984 31.297 1 93.81 396 PRO A C 1
ATOM 3143 O O . PRO A 1 396 ? -7.348 21.578 32.406 1 93.81 396 PRO A O 1
ATOM 3146 N N . GLU A 1 397 ? -8.141 21.188 30.375 1 93.69 397 GLU A N 1
ATOM 3147 C CA . GLU A 1 397 ? -8.055 19.734 30.375 1 93.69 397 GLU A CA 1
ATOM 3148 C C . GLU A 1 397 ? -7.402 19.219 29.094 1 93.69 397 GLU A C 1
ATOM 3150 O O . GLU A 1 397 ? -7.348 19.922 28.094 1 93.69 397 GLU A O 1
ATOM 3155 N N . PRO A 1 398 ? -6.859 18.047 29.188 1 93.88 398 PRO A N 1
ATOM 3156 C CA . PRO A 1 398 ? -6.211 17.531 27.984 1 93.88 398 PRO A CA 1
ATOM 3157 C C . PRO A 1 398 ? -7.168 17.453 26.781 1 93.88 398 PRO A C 1
ATOM 3159 O O . PRO A 1 398 ? -8.32 17.031 26.938 1 93.88 398 PRO A O 1
ATOM 3162 N N . TRP A 1 399 ? -6.672 17.938 25.641 1 96.06 399 TRP A N 1
ATOM 3163 C CA . TRP A 1 399 ? -7.426 17.812 24.391 1 96.06 399 TRP A CA 1
ATOM 3164 C C . TRP A 1 399 ? -7.594 16.344 24.016 1 96.06 399 TRP A C 1
ATOM 3166 O O . TRP A 1 399 ? -6.848 15.484 24.484 1 96.06 399 TRP A O 1
ATOM 3176 N N . SER A 1 400 ? -8.656 16.109 23.234 1 93.38 400 SER A N 1
ATOM 3177 C CA . SER A 1 400 ? -8.695 14.789 22.609 1 93.38 400 SER A CA 1
ATOM 3178 C C . SER A 1 400 ? -7.43 14.523 21.797 1 93.38 400 SER A C 1
ATOM 3180 O O . SER A 1 400 ? -6.871 15.438 21.188 1 93.38 400 SER A O 1
ATOM 3182 N N . PHE A 1 401 ? -7.035 13.305 21.781 1 92.19 401 PHE A N 1
ATOM 3183 C CA . PHE A 1 401 ? -5.82 12.93 21.062 1 92.19 401 PHE A CA 1
ATOM 3184 C C . PHE A 1 401 ? -5.938 13.273 19.594 1 92.19 401 PHE A C 1
ATOM 3186 O O . PHE A 1 401 ? -4.961 13.711 18.969 1 92.19 401 PHE A O 1
ATOM 3193 N N . ASP A 1 402 ? -7.105 13.141 19.016 1 93.44 402 ASP A N 1
ATOM 3194 C CA . ASP A 1 402 ? -7.348 13.43 17.609 1 93.44 402 ASP A CA 1
ATOM 3195 C C . ASP A 1 402 ? -7.109 14.906 17.297 1 93.44 402 ASP A C 1
ATOM 3197 O O . ASP A 1 402 ? -6.52 15.242 16.281 1 93.44 402 ASP A O 1
ATOM 3201 N N . ASN A 1 403 ? -7.574 15.727 18.203 1 96.5 403 ASN A N 1
ATOM 3202 C CA . ASN A 1 403 ? -7.395 17.156 18 1 96.5 403 ASN A CA 1
ATOM 3203 C C . ASN A 1 403 ? -5.934 17.562 18.156 1 96.5 403 ASN A C 1
ATOM 3205 O O . ASN A 1 403 ? -5.453 18.453 17.438 1 96.5 403 ASN A O 1
ATOM 3209 N N . PHE A 1 404 ? -5.305 17 19.125 1 97.06 404 PHE A N 1
ATOM 3210 C CA . PHE A 1 404 ? -3.881 17.234 19.328 1 97.06 404 PHE A CA 1
ATOM 3211 C C . PHE A 1 404 ? -3.088 16.891 18.078 1 97.06 404 PHE A C 1
ATOM 3213 O O . PHE A 1 404 ? -2.271 17.688 17.609 1 97.06 404 PHE A O 1
ATOM 3220 N N . VAL A 1 405 ? -3.375 15.758 17.516 1 96.19 405 VAL A N 1
ATOM 3221 C CA . VAL A 1 405 ? -2.707 15.281 16.312 1 96.19 405 VAL A CA 1
ATOM 3222 C C . VAL A 1 405 ? -3.055 16.188 15.125 1 96.19 405 VAL A C 1
ATOM 3224 O O . VAL A 1 405 ? -2.189 16.5 14.305 1 96.19 405 VAL A O 1
ATOM 3227 N N . ALA A 1 406 ? -4.281 16.547 15.008 1 97.31 406 ALA A N 1
ATOM 3228 C CA . ALA A 1 406 ? -4.73 17.438 13.938 1 97.31 406 ALA A CA 1
ATOM 3229 C C . ALA A 1 406 ? -3.99 18.766 13.969 1 97.31 406 ALA A C 1
ATOM 3231 O O . ALA A 1 406 ? -3.652 19.312 12.922 1 97.31 406 ALA A O 1
ATOM 3232 N N . LEU A 1 407 ? -3.777 19.25 15.141 1 98.06 407 LEU A N 1
ATOM 3233 C CA . LEU A 1 407 ? -3.031 20.5 15.312 1 98.06 407 LEU A CA 1
ATOM 3234 C C . LEU A 1 407 ? -1.652 20.391 14.664 1 98.06 407 LEU A C 1
ATOM 3236 O O . LEU A 1 407 ? -1.249 21.281 13.914 1 98.06 407 LEU A O 1
ATOM 3240 N N . LEU A 1 408 ? -0.963 19.312 14.938 1 98.12 408 LEU A N 1
ATOM 3241 C CA . LEU A 1 408 ? 0.397 19.109 14.445 1 98.12 408 LEU A CA 1
ATOM 3242 C C . LEU A 1 408 ? 0.403 18.859 12.938 1 98.12 408 LEU A C 1
ATOM 3244 O O . LEU A 1 408 ? 1.332 19.281 12.242 1 98.12 408 LEU A O 1
ATOM 3248 N N . LEU A 1 409 ? -0.611 18.25 12.43 1 97.56 409 LEU A N 1
ATOM 3249 C CA . LEU A 1 409 ? -0.69 17.922 11.008 1 97.56 409 LEU A CA 1
ATOM 3250 C C . LEU A 1 409 ? -0.923 19.172 10.164 1 97.56 409 LEU A C 1
ATOM 3252 O O . LEU A 1 409 ? -0.575 19.203 8.984 1 97.56 409 LEU A O 1
ATOM 3256 N N . HIS A 1 410 ? -1.583 20.156 10.742 1 97.5 410 HIS A N 1
ATOM 3257 C CA . HIS A 1 410 ? -1.811 21.375 10 1 97.5 410 HIS A CA 1
ATOM 3258 C C . HIS A 1 410 ? -0.501 22.125 9.742 1 97.5 410 HIS A C 1
ATOM 3260 O O . HIS A 1 410 ? -0.374 22.844 8.75 1 97.5 410 HIS A O 1
ATOM 3266 N N . GLN A 1 411 ? 0.447 22.016 10.664 1 97.62 411 GLN A N 1
ATOM 3267 C CA . GLN A 1 411 ? 1.818 22.469 10.484 1 97.62 411 GLN A CA 1
ATOM 3268 C C . GLN A 1 411 ? 2.82 21.375 10.828 1 97.62 411 GLN A C 1
ATOM 3270 O O . GLN A 1 411 ? 3.316 21.312 11.953 1 97.62 411 GLN A O 1
ATOM 3275 N N . THR A 1 412 ? 3.137 20.641 9.844 1 97.25 412 THR A N 1
ATOM 3276 C CA . THR A 1 412 ? 3.854 19.375 10.023 1 97.25 412 THR A CA 1
ATOM 3277 C C . THR A 1 412 ? 5.258 19.625 10.562 1 97.25 412 THR A C 1
ATOM 3279 O O . THR A 1 412 ? 5.914 18.703 11.055 1 97.25 412 THR A O 1
ATOM 3282 N N . SER A 1 413 ? 5.777 20.875 10.508 1 96.06 413 SER A N 1
ATOM 3283 C CA . SER A 1 413 ? 7.078 21.203 11.086 1 96.06 413 SER A CA 1
ATOM 3284 C C . SER A 1 413 ? 7.066 21.062 12.602 1 96.06 413 SER A C 1
ATOM 3286 O O . SER A 1 413 ? 8.125 21.016 13.234 1 96.06 413 SER A O 1
ATOM 3288 N N . LEU A 1 414 ? 5.855 21.016 13.133 1 97.56 414 LEU A N 1
ATOM 3289 C CA . LEU A 1 414 ? 5.715 20.891 14.578 1 97.56 414 LEU A CA 1
ATOM 3290 C C . LEU A 1 414 ? 5.863 19.422 15.008 1 97.56 414 LEU A C 1
ATOM 3292 O O . LEU A 1 414 ? 6.082 19.141 16.188 1 97.56 414 LEU A O 1
ATOM 3296 N N . ILE A 1 415 ? 5.734 18.484 14.086 1 98 415 ILE A N 1
ATOM 3297 C CA . ILE A 1 415 ? 5.715 17.062 14.367 1 98 415 ILE A CA 1
ATOM 3298 C C . ILE A 1 415 ? 7.062 16.625 14.945 1 98 415 ILE A C 1
ATOM 3300 O O . ILE A 1 415 ? 7.121 16 16 1 98 415 ILE A O 1
ATOM 3304 N N . PRO A 1 416 ? 8.195 17.016 14.297 1 97.94 416 PRO A N 1
ATOM 3305 C CA . PRO A 1 416 ? 9.477 16.594 14.867 1 97.94 416 PRO A CA 1
ATOM 3306 C C . PRO A 1 416 ? 9.703 17.156 16.281 1 97.94 416 PRO A C 1
ATOM 3308 O O . PRO A 1 416 ? 10.289 16.469 17.125 1 97.94 416 PRO A O 1
ATOM 3311 N N . VAL A 1 417 ? 9.227 18.359 16.562 1 97.25 417 VAL A N 1
ATOM 3312 C CA . VAL A 1 417 ? 9.391 19 17.859 1 97.25 417 VAL A CA 1
ATOM 3313 C C . VAL A 1 417 ? 8.711 18.141 18.938 1 97.25 417 VAL A C 1
ATOM 3315 O O . VAL A 1 417 ? 9.297 17.891 20 1 97.25 417 VAL A O 1
ATOM 3318 N N . SER A 1 418 ? 7.543 17.703 18.641 1 97.06 418 SER A N 1
ATOM 3319 C CA . SER A 1 418 ? 6.754 16.938 19.594 1 97.06 418 SER A CA 1
ATOM 3320 C C . SER A 1 418 ? 7.277 15.508 19.734 1 97.06 418 SER A C 1
ATOM 3322 O O . SER A 1 418 ? 7.352 14.977 20.844 1 97.06 418 SER A O 1
ATOM 3324 N N . LEU A 1 419 ? 7.672 14.914 18.641 1 97.69 419 LEU A N 1
ATOM 3325 C CA . LEU A 1 419 ? 8.094 13.516 18.656 1 97.69 419 LEU A CA 1
ATOM 3326 C C . LEU A 1 419 ? 9.461 13.367 19.312 1 97.69 419 LEU A C 1
ATOM 3328 O O . LEU A 1 419 ? 9.68 12.453 20.109 1 97.69 419 LEU A O 1
ATOM 3332 N N . ILE A 1 420 ? 10.453 14.234 18.938 1 96.69 420 ILE A N 1
ATOM 3333 C CA . ILE A 1 420 ? 11.812 14.148 19.484 1 96.69 420 ILE A CA 1
ATOM 3334 C C . ILE A 1 420 ? 11.773 14.32 21 1 96.69 420 ILE A C 1
ATOM 3336 O O . ILE A 1 420 ? 12.438 13.57 21.719 1 96.69 420 ILE A O 1
ATOM 3340 N N . ALA A 1 421 ? 11.023 15.297 21.422 1 94.75 421 ALA A N 1
ATOM 3341 C CA . ALA A 1 421 ? 10.906 15.531 22.859 1 94.75 421 ALA A CA 1
ATOM 3342 C C . ALA A 1 421 ? 10.352 14.305 23.578 1 94.75 421 ALA A C 1
ATOM 3344 O O . ALA A 1 421 ? 10.836 13.922 24.641 1 94.75 421 ALA A O 1
ATOM 3345 N N . ARG A 1 422 ? 9.391 13.633 23.047 1 94.31 422 ARG A N 1
ATOM 3346 C CA . ARG A 1 422 ? 8.758 12.469 23.656 1 94.31 422 ARG A CA 1
ATOM 3347 C C . ARG A 1 422 ? 9.711 11.273 23.672 1 94.31 422 ARG A C 1
ATOM 3349 O O . ARG A 1 422 ? 9.797 10.547 24.656 1 94.31 422 ARG A O 1
ATOM 3356 N N . MET A 1 423 ? 10.336 11.078 22.562 1 95.56 423 MET A N 1
ATOM 3357 C CA . MET A 1 423 ? 11.297 9.977 22.484 1 95.56 423 MET A CA 1
ATOM 3358 C C . MET A 1 423 ? 12.438 10.18 23.469 1 95.56 423 MET A C 1
ATOM 3360 O O . MET A 1 423 ? 12.898 9.219 24.094 1 95.56 423 MET A O 1
ATOM 3364 N N . ASN A 1 424 ? 12.922 11.438 23.609 1 93.62 424 ASN A N 1
ATOM 3365 C CA . ASN A 1 424 ? 14.039 11.742 24.484 1 93.62 424 ASN A CA 1
ATOM 3366 C C . ASN A 1 424 ? 13.641 11.617 25.953 1 93.62 424 ASN A C 1
ATOM 3368 O O . ASN A 1 424 ? 14.492 11.383 26.812 1 93.62 424 ASN A O 1
ATOM 3372 N N . HIS A 1 425 ? 12.406 11.727 26.234 1 91.69 425 HIS A N 1
ATOM 3373 C CA . HIS A 1 425 ? 11.938 11.648 27.609 1 91.69 425 HIS A CA 1
ATOM 3374 C C . HIS A 1 425 ? 11.266 10.305 27.875 1 91.69 425 HIS A C 1
ATOM 3376 O O . HIS A 1 425 ? 10.484 10.18 28.828 1 91.69 425 HIS A O 1
ATOM 3382 N N . ASP A 1 426 ? 11.352 9.242 26.984 1 90.62 426 ASP A N 1
ATOM 3383 C CA . ASP A 1 426 ? 10.984 7.84 27.141 1 90.62 426 ASP A CA 1
ATOM 3384 C C . ASP A 1 426 ? 9.469 7.66 27.031 1 90.62 426 ASP A C 1
ATOM 3386 O O . ASP A 1 426 ? 8.883 6.883 27.797 1 90.62 426 ASP A O 1
ATOM 3390 N N . TYR A 1 427 ? 8.875 8.508 26.312 1 93.31 427 TYR A N 1
ATOM 3391 C CA . TYR A 1 427 ? 7.465 8.352 25.984 1 93.31 427 TYR A CA 1
ATOM 3392 C C . TYR A 1 427 ? 7.289 7.789 24.578 1 93.31 427 TYR A C 1
ATOM 3394 O O . TYR A 1 427 ? 6.551 8.344 23.766 1 93.31 427 TYR A O 1
ATOM 3402 N N . ALA A 1 428 ? 7.918 6.676 24.344 1 93.62 428 ALA A N 1
ATOM 3403 C CA . ALA A 1 428 ? 7.895 6.055 23.016 1 93.62 428 ALA A CA 1
ATOM 3404 C C . ALA A 1 428 ? 6.492 5.574 22.656 1 93.62 428 ALA A C 1
ATOM 3406 O O . ALA A 1 428 ? 6.098 5.613 21.5 1 93.62 428 ALA A O 1
ATOM 3407 N N . ASP A 1 429 ? 5.754 5.141 23.625 1 93.06 429 ASP A N 1
ATOM 3408 C CA . ASP A 1 429 ? 4.406 4.633 23.391 1 93.06 429 ASP A CA 1
ATOM 3409 C C . ASP A 1 429 ? 3.504 5.715 22.812 1 93.06 429 ASP A C 1
ATOM 3411 O O . ASP A 1 429 ? 2.756 5.461 21.859 1 93.06 429 ASP A O 1
ATOM 3415 N N . GLU A 1 430 ? 3.648 6.887 23.422 1 93.5 430 GLU A N 1
ATOM 3416 C CA . GLU A 1 430 ? 2.84 7.988 22.906 1 93.5 430 GLU A CA 1
ATOM 3417 C C . GLU A 1 430 ? 3.316 8.43 21.531 1 93.5 430 GLU A C 1
ATOM 3419 O O . GLU A 1 430 ? 2.506 8.781 20.672 1 93.5 430 GLU A O 1
ATOM 3424 N N . ALA A 1 431 ? 4.602 8.461 21.391 1 96.5 431 ALA A N 1
ATOM 3425 C CA . ALA A 1 431 ? 5.176 8.875 20.109 1 96.5 431 ALA A CA 1
ATOM 3426 C C . ALA A 1 431 ? 4.703 7.973 18.969 1 96.5 431 ALA A C 1
ATOM 3428 O O . ALA A 1 431 ? 4.355 8.453 17.891 1 96.5 431 ALA A O 1
ATOM 3429 N N . CYS A 1 432 ? 4.727 6.68 19.234 1 96.06 432 CYS A N 1
ATOM 3430 C CA . CYS A 1 432 ? 4.312 5.75 18.188 1 96.06 432 CYS A CA 1
ATOM 3431 C C . CYS A 1 432 ? 2.816 5.859 17.922 1 96.06 432 CYS A C 1
ATOM 3433 O O . CYS A 1 432 ? 2.369 5.711 16.781 1 96.06 432 CYS A O 1
ATOM 3435 N N . LEU A 1 433 ? 2.07 6.047 18.953 1 95.12 433 LEU A N 1
ATOM 3436 C CA . LEU A 1 433 ? 0.638 6.27 18.781 1 95.12 433 LEU A CA 1
ATOM 3437 C C . LEU A 1 433 ? 0.379 7.504 17.922 1 95.12 433 LEU A C 1
ATOM 3439 O O . LEU A 1 433 ? -0.554 7.52 17.125 1 95.12 433 LEU A O 1
ATOM 3443 N N . MET A 1 434 ? 1.161 8.547 18.172 1 96.94 434 MET A N 1
ATOM 3444 C CA . MET A 1 434 ? 1.053 9.766 17.359 1 96.94 434 MET A CA 1
ATOM 3445 C C . MET A 1 434 ? 1.297 9.461 15.883 1 96.94 434 MET A C 1
ATOM 3447 O O . MET A 1 434 ? 0.55 9.922 15.023 1 96.94 434 MET A O 1
ATOM 3451 N N . PHE A 1 435 ? 2.355 8.68 15.656 1 97.75 435 PHE A N 1
ATOM 3452 C CA . PHE A 1 435 ? 2.666 8.305 14.281 1 97.75 435 PHE A CA 1
ATOM 3453 C C . PHE A 1 435 ? 1.465 7.645 13.617 1 97.75 435 PHE A C 1
ATOM 3455 O O . PHE A 1 435 ? 1.078 8.016 12.508 1 97.75 435 PHE A O 1
ATOM 3462 N N . LEU A 1 436 ? 0.874 6.633 14.266 1 97.12 436 LEU A N 1
ATOM 3463 C CA . LEU A 1 436 ? -0.266 5.91 13.719 1 97.12 436 LEU A CA 1
ATOM 3464 C C . LEU A 1 436 ? -1.457 6.84 13.516 1 97.12 436 LEU A C 1
ATOM 3466 O O . LEU A 1 436 ? -2.18 6.727 12.523 1 97.12 436 LEU A O 1
ATOM 3470 N N . SER A 1 437 ? -1.657 7.75 14.438 1 96.44 437 SER A N 1
ATOM 3471 C CA . SER A 1 437 ? -2.762 8.695 14.344 1 96.44 437 SER A CA 1
ATOM 3472 C C . SER A 1 437 ? -2.545 9.688 13.195 1 96.44 437 SER A C 1
ATOM 3474 O O . SER A 1 437 ? -3.504 10.117 12.555 1 96.44 437 SER A O 1
ATOM 3476 N N . PHE A 1 438 ? -1.258 10.125 12.992 1 97.94 438 PHE A N 1
ATOM 3477 C CA . PHE A 1 438 ? -0.955 10.977 11.852 1 97.94 438 PHE A CA 1
ATOM 3478 C C . PHE A 1 438 ? -1.39 10.32 10.547 1 97.94 438 PHE A C 1
ATOM 3480 O O . PHE A 1 438 ? -2.029 10.953 9.711 1 97.94 438 PHE A O 1
ATOM 3487 N N . MET A 1 439 ? -0.999 9.039 10.406 1 96.44 439 MET A N 1
ATOM 3488 C CA . MET A 1 439 ? -1.281 8.352 9.148 1 96.44 439 MET A CA 1
ATOM 3489 C C . MET A 1 439 ? -2.783 8.18 8.945 1 96.44 439 MET A C 1
ATOM 3491 O O . MET A 1 439 ? -3.301 8.414 7.855 1 96.44 439 MET A O 1
ATOM 3495 N N . THR A 1 440 ? -3.58 7.809 9.984 1 96.31 440 THR A N 1
ATOM 3496 C CA . THR A 1 440 ? -5.012 7.562 9.844 1 96.31 440 THR A CA 1
ATOM 3497 C C . THR A 1 440 ? -5.77 8.867 9.625 1 96.31 440 THR A C 1
ATOM 3499 O O . THR A 1 440 ? -6.723 8.914 8.844 1 96.31 440 THR A O 1
ATOM 3502 N N . THR A 1 441 ? -5.348 9.93 10.352 1 96.56 441 THR A N 1
ATOM 3503 C CA . THR A 1 441 ? -6.004 11.227 10.195 1 96.56 441 THR A CA 1
ATOM 3504 C C . THR A 1 441 ? -5.758 11.789 8.805 1 96.56 441 THR A C 1
ATOM 3506 O O . THR A 1 441 ? -6.68 12.32 8.172 1 96.56 441 THR A O 1
ATOM 3509 N N . ALA A 1 442 ? -4.52 11.742 8.344 1 97.06 442 ALA A N 1
ATOM 3510 C CA . ALA A 1 442 ? -4.223 12.195 6.992 1 97.06 442 ALA A CA 1
ATOM 3511 C C . ALA A 1 442 ? -5.074 11.461 5.961 1 97.06 442 ALA A C 1
ATOM 3513 O O . ALA A 1 442 ? -5.605 12.078 5.035 1 97.06 442 ALA A O 1
ATOM 3514 N N . TYR A 1 443 ? -5.219 10.148 6.121 1 96.12 443 TYR A N 1
ATOM 3515 C CA . TYR A 1 443 ? -6.031 9.352 5.207 1 96.12 443 TYR A CA 1
ATOM 3516 C C . TYR A 1 443 ? -7.492 9.781 5.262 1 96.12 443 TYR A C 1
ATOM 3518 O O . TYR A 1 443 ? -8.148 9.898 4.223 1 96.12 443 TYR A O 1
ATOM 3526 N N . ARG A 1 444 ? -8.023 9.977 6.48 1 93.88 444 ARG A N 1
ATOM 3527 C CA . ARG A 1 444 ? -9.406 10.414 6.648 1 93.88 444 ARG A CA 1
ATOM 3528 C C . ARG A 1 444 ? -9.656 11.742 5.945 1 93.88 444 ARG A C 1
ATOM 3530 O O . ARG A 1 444 ? -10.75 11.984 5.434 1 93.88 444 ARG A O 1
ATOM 3537 N N . TRP A 1 445 ? -8.602 12.602 6.008 1 95.38 445 TRP A N 1
ATOM 3538 C CA . TRP A 1 445 ? -8.688 13.922 5.383 1 95.38 445 TRP A CA 1
ATOM 3539 C C . TRP A 1 445 ? -8.492 13.82 3.875 1 95.38 445 TRP A C 1
ATOM 3541 O O . TRP A 1 445 ? -8.445 14.844 3.18 1 95.38 445 TRP A O 1
ATOM 3551 N N . ASN A 1 446 ? -8.281 12.602 3.344 1 94.62 446 ASN A N 1
ATOM 3552 C CA . ASN A 1 446 ? -8.055 12.344 1.924 1 94.62 446 ASN A CA 1
ATOM 3553 C C . ASN A 1 446 ? -6.773 13.016 1.433 1 94.62 446 ASN A C 1
ATOM 3555 O O . ASN A 1 446 ? -6.742 13.57 0.331 1 94.62 446 ASN A O 1
ATOM 3559 N N . ILE A 1 447 ? -5.824 13.148 2.352 1 94.81 447 ILE A N 1
ATOM 3560 C CA . ILE A 1 447 ? -4.48 13.609 2.025 1 94.81 447 ILE A CA 1
ATOM 3561 C C . ILE A 1 447 ? -3.539 12.406 1.909 1 94.81 447 ILE A C 1
ATOM 3563 O O . ILE A 1 447 ? -3.625 11.461 2.697 1 94.81 447 ILE A O 1
ATOM 3567 N N . ASN A 1 448 ? -2.678 12.391 0.852 1 93.19 448 ASN A N 1
ATOM 3568 C CA . ASN A 1 448 ? -1.713 11.297 0.75 1 93.19 448 ASN A CA 1
ATOM 3569 C C . ASN A 1 448 ? -0.849 11.195 2.002 1 93.19 448 ASN A C 1
ATOM 3571 O O . ASN A 1 448 ? -0.12 12.133 2.34 1 93.19 448 ASN A O 1
ATOM 3575 N N . VAL A 1 449 ? -0.883 10.078 2.611 1 94.06 449 VAL A N 1
ATOM 3576 C CA . VAL A 1 449 ? -0.27 9.875 3.92 1 94.06 449 VAL A CA 1
ATOM 3577 C C . VAL A 1 449 ? 1.242 10.062 3.818 1 94.06 449 VAL A C 1
ATOM 3579 O O . VAL A 1 449 ? 1.839 10.797 4.613 1 94.06 449 VAL A O 1
ATOM 3582 N N . CYS A 1 450 ? 1.884 9.422 2.889 1 94.12 450 CYS A N 1
ATOM 3583 C CA . CYS A 1 450 ? 3.336 9.477 2.756 1 94.12 450 CYS A CA 1
ATOM 3584 C C . CYS A 1 450 ? 3.801 10.906 2.48 1 94.12 450 CYS A C 1
ATOM 3586 O O . CYS A 1 450 ? 4.758 11.375 3.096 1 94.12 450 CYS A O 1
ATOM 3588 N N . GLU A 1 451 ? 3.123 11.609 1.683 1 94 451 GLU A N 1
ATOM 3589 C CA . GLU A 1 451 ? 3.5 12.977 1.346 1 94 451 GLU A CA 1
ATOM 3590 C C . GLU A 1 451 ? 3.336 13.906 2.547 1 94 451 GLU A C 1
ATOM 3592 O O . GLU A 1 451 ? 4.117 14.844 2.725 1 94 451 GLU A O 1
ATOM 3597 N N . ALA A 1 452 ? 2.346 13.656 3.332 1 94.62 452 ALA A N 1
ATOM 3598 C CA . ALA A 1 452 ? 2.016 14.531 4.457 1 94.62 452 ALA A CA 1
ATOM 3599 C C . ALA A 1 452 ? 3.043 14.391 5.578 1 94.62 452 ALA A C 1
ATOM 3601 O O . ALA A 1 452 ? 3.395 15.375 6.23 1 94.62 452 ALA A O 1
ATOM 3602 N N . ILE A 1 453 ? 3.525 13.117 5.789 1 96.81 453 ILE A N 1
ATOM 3603 C CA . ILE A 1 453 ? 4.254 12.953 7.043 1 96.81 453 ILE A CA 1
ATOM 3604 C C . ILE A 1 453 ? 5.68 12.492 6.75 1 96.81 453 ILE A C 1
ATOM 3606 O O . ILE A 1 453 ? 6.516 12.414 7.656 1 96.81 453 ILE A O 1
ATOM 3610 N N . GLN A 1 454 ? 6.066 12.25 5.523 1 96.94 454 GLN A N 1
ATOM 3611 C CA . GLN A 1 454 ? 7.391 11.719 5.203 1 96.94 454 GLN A CA 1
ATOM 3612 C C . GLN A 1 454 ? 8.492 12.664 5.684 1 96.94 454 GLN A C 1
ATOM 3614 O O . GLN A 1 454 ? 9.398 12.242 6.406 1 96.94 454 GLN A O 1
ATOM 3619 N N . GLN A 1 455 ? 8.383 13.938 5.32 1 96.31 455 GLN A N 1
ATOM 3620 C CA . GLN A 1 455 ? 9.438 14.898 5.641 1 96.31 455 GLN A CA 1
ATOM 3621 C C . GLN A 1 455 ? 9.555 15.102 7.148 1 96.31 455 GLN A C 1
ATOM 3623 O O . GLN A 1 455 ? 10.648 15.023 7.707 1 96.31 455 GLN A O 1
ATOM 3628 N N . PRO A 1 456 ? 8.469 15.398 7.801 1 97.69 456 PRO A N 1
ATOM 3629 C CA . PRO A 1 456 ? 8.594 15.602 9.25 1 97.69 456 PRO A CA 1
ATOM 3630 C C . PRO A 1 456 ? 9.086 14.352 9.977 1 97.69 456 PRO A C 1
ATOM 3632 O O . PRO A 1 456 ? 9.812 14.461 10.969 1 97.69 456 PRO A O 1
ATOM 3635 N N . ILE A 1 457 ? 8.727 13.18 9.547 1 98.12 457 ILE A N 1
ATOM 3636 C CA . ILE A 1 457 ? 9.141 11.961 10.227 1 98.12 457 ILE A CA 1
ATOM 3637 C C . ILE A 1 457 ? 10.625 11.703 9.969 1 98.12 457 ILE A C 1
ATOM 3639 O O . ILE A 1 457 ? 11.352 11.273 10.867 1 98.12 457 ILE A O 1
ATOM 3643 N N . LEU A 1 458 ? 11.055 11.914 8.797 1 96.88 458 LEU A N 1
ATOM 3644 C CA . LEU A 1 458 ? 12.469 11.758 8.516 1 96.88 458 LEU A CA 1
ATOM 3645 C C . LEU A 1 458 ? 13.297 12.773 9.297 1 96.88 458 LEU A C 1
ATOM 3647 O O . LEU A 1 458 ? 14.406 12.469 9.734 1 96.88 458 LEU A O 1
ATOM 3651 N N . GLN A 1 459 ? 12.734 13.992 9.422 1 96.81 459 GLN A N 1
ATOM 3652 C CA . GLN A 1 459 ? 13.391 14.992 10.258 1 96.81 459 GLN A CA 1
ATOM 3653 C C . GLN A 1 459 ? 13.469 14.523 11.711 1 96.81 459 GLN A C 1
ATOM 3655 O O . GLN A 1 459 ? 14.469 14.781 12.398 1 96.81 459 GLN A O 1
ATOM 3660 N N . THR A 1 460 ? 12.438 13.898 12.141 1 97.5 460 THR A N 1
ATOM 3661 C CA . THR A 1 460 ? 12.438 13.328 13.484 1 97.5 460 THR A CA 1
ATOM 3662 C C . THR A 1 460 ? 13.539 12.281 13.633 1 97.5 460 THR A C 1
ATOM 3664 O O . THR A 1 460 ? 14.281 12.297 14.609 1 97.5 460 THR A O 1
ATOM 3667 N N . MET A 1 461 ? 13.648 11.406 12.641 1 96.62 461 MET A N 1
ATOM 3668 C CA . MET A 1 461 ? 14.648 10.344 12.656 1 96.62 461 MET A CA 1
ATOM 3669 C C . MET A 1 461 ? 16.062 10.93 12.695 1 96.62 461 MET A C 1
ATOM 3671 O O . MET A 1 461 ? 16.938 10.406 13.383 1 96.62 461 MET A O 1
ATOM 3675 N N . ARG A 1 462 ? 16.234 12.016 12.031 1 94.88 462 ARG A N 1
ATOM 3676 C CA . ARG A 1 462 ? 17.547 12.664 11.992 1 94.88 462 ARG A CA 1
ATOM 3677 C C . ARG A 1 462 ? 17.859 13.336 13.328 1 94.88 462 ARG A C 1
ATOM 3679 O O . ARG A 1 462 ? 19.016 13.453 13.711 1 94.88 462 ARG A O 1
ATOM 3686 N N . GLY A 1 463 ? 16.844 13.789 14.008 1 94.88 463 GLY A N 1
ATOM 3687 C CA . GLY A 1 463 ? 17.016 14.469 15.281 1 94.88 463 GLY A CA 1
ATOM 3688 C C . GLY A 1 463 ? 17.203 13.508 16.438 1 94.88 463 GLY A C 1
ATOM 3689 O O . GLY A 1 463 ? 17.578 13.93 17.547 1 94.88 463 GLY A O 1
ATOM 3690 N N . LEU A 1 464 ? 16.984 12.234 16.188 1 96 464 LEU A N 1
ATOM 3691 C CA . LEU A 1 464 ? 17.141 11.219 17.219 1 96 464 LEU A CA 1
ATOM 3692 C C . LEU A 1 464 ? 18.469 10.492 17.078 1 96 464 LEU A C 1
ATOM 3694 O O . LEU A 1 464 ? 19.062 10.469 16 1 96 464 LEU A O 1
ATOM 3698 N N . THR A 1 465 ? 18.969 10.016 18.203 1 95.5 465 THR A N 1
ATOM 3699 C CA . THR A 1 465 ? 20.094 9.094 18.109 1 95.5 465 THR A CA 1
ATOM 3700 C C . THR A 1 465 ? 19.688 7.797 17.422 1 95.5 465 THR A C 1
ATOM 3702 O O . THR A 1 465 ? 18.484 7.48 17.344 1 95.5 465 THR A O 1
ATOM 3705 N N . ARG A 1 466 ? 20.656 7.008 17 1 92.19 466 ARG A N 1
ATOM 3706 C CA . ARG A 1 466 ? 20.375 5.754 16.312 1 92.19 466 ARG A CA 1
ATOM 3707 C C . ARG A 1 466 ? 19.609 4.785 17.203 1 92.19 466 ARG A C 1
ATOM 3709 O O . ARG A 1 466 ? 18.703 4.098 16.734 1 92.19 466 ARG A O 1
ATOM 3716 N N . GLN A 1 467 ? 19.938 4.758 18.406 1 93.31 467 GLN A N 1
ATOM 3717 C CA . GLN A 1 467 ? 19.281 3.867 19.359 1 93.31 467 GLN A CA 1
ATOM 3718 C C . GLN A 1 467 ? 17.828 4.258 19.578 1 93.31 467 GLN A C 1
ATOM 3720 O O . GLN A 1 467 ? 16.938 3.4 19.578 1 93.31 467 GLN A O 1
ATOM 3725 N N . ARG A 1 468 ? 17.562 5.582 19.703 1 95.12 468 ARG A N 1
ATOM 3726 C CA . ARG A 1 468 ? 16.203 6.066 19.922 1 95.12 468 ARG A CA 1
ATOM 3727 C C . ARG A 1 468 ? 15.359 5.93 18.641 1 95.12 468 ARG A C 1
ATOM 3729 O O . ARG A 1 468 ? 14.156 5.68 18.719 1 95.12 468 ARG A O 1
ATOM 3736 N N . GLY A 1 469 ? 16.078 6.098 17.531 1 95.69 469 GLY A N 1
ATOM 3737 C CA . GLY A 1 469 ? 15.406 5.871 16.266 1 95.69 469 GLY A CA 1
ATOM 3738 C C . GLY A 1 469 ? 14.914 4.445 16.094 1 95.69 469 GLY A C 1
ATOM 3739 O O . GLY A 1 469 ? 13.812 4.215 15.594 1 95.69 469 GLY A O 1
ATOM 3740 N N . ARG A 1 470 ? 15.758 3.494 16.516 1 93.81 470 ARG A N 1
ATOM 3741 C CA . ARG A 1 470 ? 15.391 2.086 16.453 1 93.81 470 ARG A CA 1
ATOM 3742 C C . ARG A 1 470 ? 14.227 1.784 17.391 1 93.81 470 ARG A C 1
ATOM 3744 O O . ARG A 1 470 ? 13.32 1.021 17.047 1 93.81 470 ARG A O 1
ATOM 3751 N N . GLN A 1 471 ? 14.328 2.387 18.484 1 94.75 471 GLN A N 1
ATOM 3752 C CA . GLN A 1 471 ? 13.25 2.217 19.453 1 94.75 471 GLN A CA 1
ATOM 3753 C C . GLN A 1 471 ? 11.93 2.754 18.906 1 94.75 471 GLN A C 1
ATOM 3755 O O . GLN A 1 471 ? 10.883 2.133 19.078 1 94.75 471 GLN A O 1
ATOM 3760 N N . PHE A 1 472 ? 12.039 3.953 18.375 1 97.06 472 PHE A N 1
ATOM 3761 C CA . PHE A 1 472 ? 10.867 4.578 17.781 1 97.06 472 PHE A CA 1
ATOM 3762 C C . PHE A 1 472 ? 10.273 3.686 16.688 1 97.06 472 PHE A C 1
ATOM 3764 O O . PHE A 1 472 ? 9.07 3.441 16.672 1 97.06 472 PHE A O 1
ATOM 3771 N N . TYR A 1 473 ? 11.117 3.16 15.797 1 96.5 473 TYR A N 1
ATOM 3772 C CA . TYR A 1 473 ? 10.703 2.324 14.68 1 96.5 473 TYR A CA 1
ATOM 3773 C C . TYR A 1 473 ? 10.055 1.034 15.172 1 96.5 473 TYR A C 1
ATOM 3775 O O . TYR A 1 473 ? 9 0.636 14.68 1 96.5 473 TYR A O 1
ATOM 3783 N N . ASP A 1 474 ? 10.641 0.338 16.109 1 94.69 474 ASP A N 1
ATOM 3784 C CA . ASP A 1 474 ? 10.117 -0.903 16.672 1 94.69 474 ASP A CA 1
ATOM 3785 C C . ASP A 1 474 ? 8.766 -0.674 17.344 1 94.69 474 ASP A C 1
ATOM 3787 O O . ASP A 1 474 ? 7.867 -1.513 17.25 1 94.69 474 ASP A O 1
ATOM 3791 N N . CYS A 1 475 ? 8.703 0.442 17.969 1 95.19 475 CYS A N 1
ATOM 3792 C CA . CYS A 1 475 ? 7.465 0.772 18.656 1 95.19 475 CYS A CA 1
ATOM 3793 C C . CYS A 1 475 ? 6.332 1.004 17.672 1 95.19 475 CYS A C 1
ATOM 3795 O O . CYS A 1 475 ? 5.191 0.602 17.922 1 95.19 475 CYS A O 1
ATOM 3797 N N . ILE A 1 476 ? 6.625 1.661 16.594 1 96.88 476 ILE A N 1
ATOM 3798 C CA . ILE A 1 476 ? 5.629 1.901 15.555 1 96.88 476 ILE A CA 1
ATOM 3799 C C . ILE A 1 476 ? 5.098 0.568 15.031 1 96.88 476 ILE A C 1
ATOM 3801 O O . ILE A 1 476 ? 3.885 0.374 14.93 1 96.88 476 ILE A O 1
ATOM 3805 N N . CYS A 1 477 ? 6.004 -0.354 14.703 1 95.44 477 CYS A N 1
ATOM 3806 C CA . CYS A 1 477 ? 5.625 -1.656 14.164 1 95.44 477 CYS A CA 1
ATOM 3807 C C . CYS A 1 477 ? 4.809 -2.449 15.18 1 95.44 477 CYS A C 1
ATOM 3809 O O . CYS A 1 477 ? 3.809 -3.074 14.828 1 95.44 477 CYS A O 1
ATOM 3811 N N . ASP A 1 478 ? 5.23 -2.365 16.375 1 94.12 478 ASP A N 1
ATOM 3812 C CA . ASP A 1 478 ? 4.539 -3.08 17.453 1 94.12 478 ASP A CA 1
ATOM 3813 C C . ASP A 1 478 ? 3.127 -2.537 17.656 1 94.12 478 ASP A C 1
ATOM 3815 O O . ASP A 1 478 ? 2.18 -3.309 17.812 1 94.12 478 ASP A O 1
ATOM 3819 N N . GLN A 1 479 ? 3.062 -1.261 17.703 1 94.06 479 GLN A N 1
ATOM 3820 C CA . GLN A 1 479 ? 1.762 -0.637 17.922 1 94.06 479 GLN A CA 1
ATOM 3821 C C . GLN A 1 479 ? 0.819 -0.903 16.766 1 94.06 479 GLN A C 1
ATOM 3823 O O . GLN A 1 479 ? -0.382 -1.102 16.953 1 94.06 479 GLN A O 1
ATOM 3828 N N . TYR A 1 480 ? 1.288 -0.801 15.578 1 96.56 480 TYR A N 1
ATOM 3829 C CA . TYR A 1 480 ? 0.466 -1.135 14.414 1 96.56 480 TYR A CA 1
ATOM 3830 C C . TYR A 1 480 ? -0.027 -2.574 14.492 1 96.56 480 TYR A C 1
ATOM 3832 O O . TYR A 1 480 ? -1.2 -2.85 14.234 1 96.56 480 TYR A O 1
ATOM 3840 N N . ALA A 1 481 ? 0.913 -3.512 14.766 1 95.12 481 ALA A N 1
ATOM 3841 C CA . ALA A 1 481 ? 0.567 -4.926 14.883 1 95.12 481 ALA A CA 1
ATOM 3842 C C . ALA A 1 481 ? -0.541 -5.137 15.906 1 95.12 481 ALA A C 1
ATOM 3844 O O . ALA A 1 481 ? -1.494 -5.879 15.656 1 95.12 481 ALA A O 1
ATOM 3845 N N . ASN A 1 482 ? -0.408 -4.527 16.984 1 93.19 482 ASN A N 1
ATOM 3846 C CA . ASN A 1 482 ? -1.405 -4.652 18.047 1 93.19 482 ASN A CA 1
ATOM 3847 C C . ASN A 1 482 ? -2.754 -4.086 17.609 1 93.19 482 ASN A C 1
ATOM 3849 O O . ASN A 1 482 ? -3.799 -4.676 17.891 1 93.19 482 ASN A O 1
ATOM 3853 N N . MET A 1 483 ? -2.699 -2.926 16.984 1 93.25 483 MET A N 1
ATOM 3854 C CA . MET A 1 483 ? -3.934 -2.299 16.516 1 93.25 483 MET A CA 1
ATOM 3855 C C . MET A 1 483 ? -4.617 -3.166 15.469 1 93.25 483 MET A C 1
ATOM 3857 O O . MET A 1 483 ? -5.844 -3.283 15.461 1 93.25 483 MET A O 1
ATOM 3861 N N . LEU A 1 484 ? -3.809 -3.723 14.586 1 93.69 484 LEU A N 1
ATOM 3862 C CA . LEU A 1 484 ? -4.336 -4.594 13.539 1 93.69 484 LEU A CA 1
ATOM 3863 C C . LEU A 1 484 ? -5.051 -5.797 14.141 1 93.69 484 LEU A C 1
ATOM 3865 O O . LEU A 1 484 ? -6.164 -6.133 13.734 1 93.69 484 LEU A O 1
ATOM 3869 N N . LYS A 1 485 ? -4.465 -6.449 15.117 1 92.31 485 LYS A N 1
ATOM 3870 C CA . LYS A 1 485 ? -5.043 -7.602 15.797 1 92.31 485 LYS A CA 1
ATOM 3871 C C . LYS A 1 485 ? -6.344 -7.23 16.5 1 92.31 485 LYS A C 1
ATOM 3873 O O . LYS A 1 485 ? -7.332 -7.957 16.422 1 92.31 485 LYS A O 1
ATOM 3878 N N . GLN A 1 486 ? -6.305 -6.105 17.141 1 91.19 486 GLN A N 1
ATOM 3879 C CA . GLN A 1 486 ? -7.457 -5.664 17.922 1 91.19 486 GLN A CA 1
ATOM 3880 C C . GLN A 1 486 ? -8.641 -5.328 17.016 1 91.19 486 GLN A C 1
ATOM 3882 O O . GLN A 1 486 ? -9.773 -5.719 17.281 1 91.19 486 GLN A O 1
ATOM 3887 N N . LEU A 1 487 ? -8.414 -4.637 15.984 1 91.94 487 LEU A N 1
ATOM 3888 C CA . LEU A 1 487 ? -9.484 -4.207 15.094 1 91.94 487 LEU A CA 1
ATOM 3889 C C . LEU A 1 487 ? -10.047 -5.387 14.312 1 91.94 487 LEU A C 1
ATOM 3891 O O . LEU A 1 487 ? -11.258 -5.469 14.086 1 91.94 487 LEU A O 1
ATOM 3895 N N . SER A 1 488 ? -9.188 -6.25 13.867 1 90.12 488 SER A N 1
ATOM 3896 C CA . SER A 1 488 ? -9.641 -7.41 13.102 1 90.12 488 SER A CA 1
ATOM 3897 C C . SER A 1 488 ? -10.523 -8.32 13.953 1 90.12 488 SER A C 1
ATOM 3899 O O . SER A 1 488 ? -11.516 -8.859 13.461 1 90.12 488 SER A O 1
ATOM 3901 N N . SER A 1 489 ? -10.203 -8.523 15.219 1 87.5 489 SER A N 1
ATOM 3902 C CA . SER A 1 489 ? -10.93 -9.43 16.109 1 87.5 489 SER A CA 1
ATOM 3903 C C . SER A 1 489 ? -12.305 -8.875 16.453 1 87.5 489 SER A C 1
ATOM 3905 O O . SER A 1 489 ? -13.219 -9.625 16.812 1 87.5 489 SER A O 1
ATOM 3907 N N . ARG A 1 490 ? -12.523 -7.586 16.359 1 87.94 490 ARG A N 1
ATOM 3908 C CA . ARG A 1 490 ? -13.789 -6.945 16.734 1 87.94 490 ARG A CA 1
ATOM 3909 C C . ARG A 1 490 ? -14.828 -7.121 15.641 1 87.94 490 ARG A C 1
ATOM 3911 O O . ARG A 1 490 ? -16.031 -6.922 15.875 1 87.94 490 ARG A O 1
ATOM 3918 N N . GLY A 1 491 ? -14.422 -7.445 14.484 1 81.75 491 GLY A N 1
ATOM 3919 C CA . GLY A 1 491 ? -15.344 -7.828 13.422 1 81.75 491 GLY A CA 1
ATOM 3920 C C . GLY A 1 491 ? -16.078 -6.648 12.82 1 81.75 491 GLY A C 1
ATOM 3921 O O . GLY A 1 491 ? -15.461 -5.66 12.422 1 81.75 491 GLY A O 1
ATOM 3922 N N . GLN A 1 492 ? -17.406 -6.688 12.898 1 81.25 492 GLN A N 1
ATOM 3923 C CA . GLN A 1 492 ? -18.266 -5.758 12.188 1 81.25 492 GLN A CA 1
ATOM 3924 C C . GLN A 1 492 ? -18.188 -4.355 12.789 1 81.25 492 GLN A C 1
ATOM 3926 O O . GLN A 1 492 ? -18.188 -3.363 12.055 1 81.25 492 GLN A O 1
ATOM 3931 N N . ASP A 1 493 ? -17.969 -4.227 14.039 1 85.25 493 ASP A N 1
ATOM 3932 C CA . ASP A 1 493 ? -17.969 -2.939 14.734 1 85.25 493 ASP A CA 1
ATOM 3933 C C . ASP A 1 493 ? -16.734 -2.121 14.383 1 85.25 493 ASP A C 1
ATOM 3935 O O . ASP A 1 493 ? -16.734 -0.897 14.531 1 85.25 493 ASP A O 1
ATOM 3939 N N . ALA A 1 494 ? -15.695 -2.822 13.992 1 89.56 494 ALA A N 1
ATOM 3940 C CA . ALA A 1 494 ? -14.438 -2.129 13.758 1 89.56 494 ALA A CA 1
ATOM 3941 C C . ALA A 1 494 ? -14.031 -2.209 12.289 1 89.56 494 ALA A C 1
ATOM 3943 O O . ALA A 1 494 ? -12.883 -1.933 11.938 1 89.56 494 ALA A O 1
ATOM 3944 N N . ALA A 1 495 ? -14.969 -2.566 11.461 1 89.56 495 ALA A N 1
ATOM 3945 C CA . ALA A 1 495 ? -14.648 -2.83 10.062 1 89.56 495 ALA A CA 1
ATOM 3946 C C . ALA A 1 495 ? -14.172 -1.562 9.359 1 89.56 495 ALA A C 1
ATOM 3948 O O . ALA A 1 495 ? -13.203 -1.599 8.594 1 89.56 495 ALA A O 1
ATOM 3949 N N . VAL A 1 496 ? -14.844 -0.449 9.641 1 90.75 496 VAL A N 1
ATOM 3950 C CA . VAL A 1 496 ? -14.492 0.813 9 1 90.75 496 VAL A CA 1
ATOM 3951 C C . VAL A 1 496 ? -13.102 1.25 9.461 1 90.75 496 VAL A C 1
ATOM 3953 O O . VAL A 1 496 ? -12.258 1.629 8.641 1 90.75 496 VAL A O 1
ATOM 3956 N N . GLU A 1 497 ? -12.883 1.23 10.719 1 92.19 497 GLU A N 1
ATOM 3957 C CA . GLU A 1 497 ? -11.586 1.624 11.273 1 92.19 497 GLU A CA 1
ATOM 3958 C C . GLU A 1 497 ? -10.469 0.733 10.75 1 92.19 497 GLU A C 1
ATOM 3960 O O . GLU A 1 497 ? -9.352 1.205 10.516 1 92.19 497 GLU A O 1
ATOM 3965 N N . LEU A 1 498 ? -10.781 -0.544 10.664 1 93.75 498 LEU A N 1
ATOM 3966 C CA . LEU A 1 498 ? -9.797 -1.491 10.148 1 93.75 498 LEU A CA 1
ATOM 3967 C C . LEU A 1 498 ? -9.422 -1.156 8.703 1 93.75 498 LEU A C 1
ATOM 3969 O O . LEU A 1 498 ? -8.25 -1.18 8.344 1 93.75 498 LEU A O 1
ATOM 3973 N N . ASN A 1 499 ? -10.391 -0.87 7.922 1 94.06 499 ASN A N 1
ATOM 3974 C CA . ASN A 1 499 ? -10.148 -0.528 6.523 1 94.06 499 ASN A CA 1
ATOM 3975 C C . ASN A 1 499 ? -9.312 0.744 6.395 1 94.06 499 ASN A C 1
ATOM 3977 O O . ASN A 1 499 ? -8.445 0.837 5.523 1 94.06 499 ASN A O 1
ATOM 3981 N N . ILE A 1 500 ? -9.594 1.689 7.27 1 94.62 500 ILE A N 1
ATOM 3982 C CA . ILE A 1 500 ? -8.828 2.932 7.266 1 94.62 500 ILE A CA 1
ATOM 3983 C C . ILE A 1 500 ? -7.383 2.648 7.656 1 94.62 500 ILE A C 1
ATOM 3985 O O . ILE A 1 500 ? -6.449 3.158 7.031 1 94.62 500 ILE A O 1
ATOM 3989 N N . LEU A 1 501 ? -7.211 1.862 8.695 1 95.88 501 LEU A N 1
ATOM 3990 C CA . LEU A 1 501 ? -5.879 1.519 9.188 1 95.88 501 LEU A CA 1
ATOM 3991 C C . LEU A 1 501 ? -5.059 0.847 8.094 1 95.88 501 LEU A C 1
ATOM 3993 O O . LEU A 1 501 ? -3.896 1.205 7.871 1 95.88 501 LEU A O 1
ATOM 3997 N N . LEU A 1 502 ? -5.672 -0.113 7.398 1 95.5 502 LEU A N 1
ATOM 3998 C CA . LEU A 1 502 ? -4.992 -0.862 6.348 1 95.5 502 LEU A CA 1
ATOM 3999 C C . LEU A 1 502 ? -4.621 0.049 5.184 1 95.5 502 LEU A C 1
ATOM 4001 O O . LEU A 1 502 ? -3.504 -0.025 4.66 1 95.5 502 LEU A O 1
ATOM 4005 N N . ALA A 1 503 ? -5.527 0.865 4.797 1 95.5 503 ALA A N 1
ATOM 4006 C CA . ALA A 1 503 ? -5.289 1.769 3.676 1 95.5 503 ALA A CA 1
ATOM 4007 C C . ALA A 1 503 ? -4.207 2.789 4.016 1 95.5 503 ALA A C 1
ATOM 4009 O O . ALA A 1 503 ? -3.336 3.08 3.191 1 95.5 503 ALA A O 1
ATOM 4010 N N . ALA A 1 504 ? -4.348 3.381 5.215 1 96.94 504 ALA A N 1
ATOM 4011 C CA . ALA A 1 504 ? -3.361 4.363 5.656 1 96.94 504 ALA A CA 1
ATOM 4012 C C . ALA A 1 504 ? -1.968 3.746 5.738 1 96.94 504 ALA A C 1
ATOM 4014 O O . ALA A 1 504 ? -0.981 4.367 5.336 1 96.94 504 ALA A O 1
ATOM 4015 N N . HIS A 1 505 ? -1.885 2.545 6.301 1 96.25 505 HIS A N 1
ATOM 4016 C CA . HIS A 1 505 ? -0.609 1.853 6.438 1 96.25 505 HIS A CA 1
ATOM 4017 C C . HIS A 1 505 ? -0.005 1.534 5.074 1 96.25 505 HIS A C 1
ATOM 4019 O O . HIS A 1 505 ? 1.217 1.57 4.906 1 96.25 505 HIS A O 1
ATOM 4025 N N . ALA A 1 506 ? -0.844 1.152 4.129 1 95.62 506 ALA A N 1
ATOM 4026 C CA . ALA A 1 506 ? -0.367 0.875 2.777 1 95.62 506 ALA A CA 1
ATOM 4027 C C . ALA A 1 506 ? 0.298 2.105 2.168 1 95.62 506 ALA A C 1
ATOM 4029 O O . ALA A 1 506 ? 1.328 1.995 1.498 1 95.62 506 ALA A O 1
ATOM 4030 N N . GLN A 1 507 ? -0.262 3.275 2.418 1 95.69 507 GLN A N 1
ATOM 4031 C CA . GLN A 1 507 ? 0.289 4.52 1.89 1 95.69 507 GLN A CA 1
ATOM 4032 C C . GLN A 1 507 ? 1.55 4.926 2.646 1 95.69 507 GLN A C 1
ATOM 4034 O O . GLN A 1 507 ? 2.416 5.609 2.096 1 95.69 507 GLN A O 1
ATOM 4039 N N . ALA A 1 508 ? 1.631 4.559 3.869 1 96.75 508 ALA A N 1
ATOM 4040 C CA . ALA A 1 508 ? 2.775 4.926 4.699 1 96.75 508 ALA A CA 1
ATOM 4041 C C . ALA A 1 508 ? 3.938 3.959 4.492 1 96.75 508 ALA A C 1
ATOM 4043 O O . ALA A 1 508 ? 5.059 4.227 4.93 1 96.75 508 ALA A O 1
ATOM 4044 N N . ALA A 1 509 ? 3.736 2.824 3.836 1 94.88 509 ALA A N 1
ATOM 4045 C CA . ALA A 1 509 ? 4.699 1.732 3.709 1 94.88 509 ALA A CA 1
ATOM 4046 C C . ALA A 1 509 ? 6.016 2.229 3.117 1 94.88 509 ALA A C 1
ATOM 4048 O O . ALA A 1 509 ? 7.094 1.861 3.592 1 94.88 509 ALA A O 1
ATOM 4049 N N . PRO A 1 510 ? 6.02 3.047 2.102 1 95.06 510 PRO A N 1
ATOM 4050 C CA . PRO A 1 510 ? 7.293 3.539 1.577 1 95.06 510 PRO A CA 1
ATOM 4051 C C . PRO A 1 510 ? 8.109 4.301 2.623 1 95.06 510 PRO A C 1
ATOM 4053 O O . PRO A 1 510 ? 9.336 4.199 2.648 1 95.06 510 PRO A O 1
ATOM 4056 N N . LEU A 1 511 ? 7.41 5.094 3.428 1 96.81 511 LEU A N 1
ATOM 4057 C CA . LEU A 1 511 ? 8.078 5.828 4.496 1 96.81 511 LEU A CA 1
ATOM 4058 C C . LEU A 1 511 ? 8.688 4.871 5.516 1 96.81 511 LEU A C 1
ATOM 4060 O O . LEU A 1 511 ? 9.82 5.07 5.961 1 96.81 511 LEU A O 1
ATOM 4064 N N . LEU A 1 512 ? 7.891 3.848 5.887 1 95.81 512 LEU A N 1
ATOM 4065 C CA . LEU A 1 512 ? 8.383 2.863 6.848 1 95.81 512 LEU A CA 1
ATOM 4066 C C . LEU A 1 512 ? 9.617 2.154 6.312 1 95.81 512 LEU A C 1
ATOM 4068 O O . LEU A 1 512 ? 10.555 1.875 7.066 1 95.81 512 LEU A O 1
ATOM 4072 N N . ARG A 1 513 ? 9.656 1.838 5.07 1 94.81 513 ARG A N 1
ATOM 4073 C CA . ARG A 1 513 ? 10.812 1.2 4.445 1 94.81 513 ARG A CA 1
ATOM 4074 C C . ARG A 1 513 ? 12.016 2.135 4.441 1 94.81 513 ARG A C 1
ATOM 4076 O O . ARG A 1 513 ? 13.141 1.699 4.684 1 94.81 513 ARG A O 1
ATOM 4083 N N . GLU A 1 514 ? 11.766 3.391 4.152 1 95.19 514 GLU A N 1
ATOM 4084 C CA . GLU A 1 514 ? 12.836 4.383 4.176 1 95.19 514 GLU A CA 1
ATOM 4085 C C . GLU A 1 514 ? 13.422 4.531 5.578 1 95.19 514 GLU A C 1
ATOM 4087 O O . GLU A 1 514 ? 14.633 4.672 5.738 1 95.19 514 GLU A O 1
ATOM 4092 N N . MET A 1 515 ? 12.523 4.566 6.551 1 95.44 515 MET A N 1
ATOM 4093 C CA . MET A 1 515 ? 12.977 4.629 7.938 1 95.44 515 MET A CA 1
ATOM 4094 C C . MET A 1 515 ? 13.875 3.441 8.266 1 95.44 515 MET A C 1
ATOM 4096 O O . MET A 1 515 ? 14.914 3.604 8.914 1 95.44 515 MET A O 1
ATOM 4100 N N . SER A 1 516 ? 13.461 2.238 7.824 1 92.19 516 SER A N 1
ATOM 4101 C CA . SER A 1 516 ? 14.227 1.022 8.062 1 92.19 516 SER A CA 1
ATOM 4102 C C . SER A 1 516 ? 15.594 1.093 7.395 1 92.19 516 SER A C 1
ATOM 4104 O O . SER A 1 516 ? 16.609 0.689 7.98 1 92.19 516 SER A O 1
ATOM 4106 N N . THR A 1 517 ? 15.672 1.624 6.207 1 90.56 517 THR A N 1
ATOM 4107 C CA . THR A 1 517 ? 16.922 1.747 5.465 1 90.56 517 THR A CA 1
ATOM 4108 C C . THR A 1 517 ? 17.875 2.711 6.164 1 90.56 517 THR A C 1
ATOM 4110 O O . THR A 1 517 ? 19.094 2.533 6.117 1 90.56 517 THR A O 1
ATOM 4113 N N . LEU A 1 518 ? 17.312 3.734 6.766 1 90.25 518 LEU A N 1
ATOM 4114 C CA . LEU A 1 518 ? 18.125 4.707 7.488 1 90.25 518 LEU A CA 1
ATOM 4115 C C . LEU A 1 518 ? 18.719 4.09 8.75 1 90.25 518 LEU A C 1
ATOM 4117 O O . LEU A 1 518 ? 19.797 4.488 9.188 1 90.25 518 LEU A O 1
ATOM 4121 N N . LEU A 1 519 ? 18.062 3.172 9.242 1 91.06 519 LEU A N 1
ATOM 4122 C CA . LEU A 1 519 ? 18.484 2.578 10.508 1 91.06 519 LEU A CA 1
ATOM 4123 C C . LEU A 1 519 ? 19.453 1.423 10.266 1 91.06 519 LEU A C 1
ATOM 4125 O O . LEU A 1 519 ? 20.312 1.137 11.109 1 91.06 519 LEU A O 1
ATOM 4129 N N . TRP A 1 520 ? 19.297 0.774 9.188 1 84.69 520 TRP A N 1
ATOM 4130 C CA . TRP A 1 520 ? 20.109 -0.406 8.898 1 84.69 520 TRP A CA 1
ATOM 4131 C C . TRP A 1 520 ? 20.578 -0.393 7.449 1 84.69 520 TRP A C 1
ATOM 4133 O O . TRP A 1 520 ? 19.797 -0.145 6.531 1 84.69 520 TRP A O 1
ATOM 4143 N N . MET B 1 1 ? -89.5 -67.062 6.148 1 18.34 1 MET B N 1
ATOM 4144 C CA . MET B 1 1 ? -89.75 -66 7.121 1 18.34 1 MET B CA 1
ATOM 4145 C C . MET B 1 1 ? -88.5 -65.25 7.422 1 18.34 1 MET B C 1
ATOM 4147 O O . MET B 1 1 ? -88.438 -64 7.176 1 18.34 1 MET B O 1
ATOM 4151 N N . VAL B 1 2 ? -87.812 -65.562 8.633 1 18.67 2 VAL B N 1
ATOM 4152 C CA . VAL B 1 2 ? -87.188 -64.938 9.82 1 18.67 2 VAL B CA 1
ATOM 4153 C C . VAL B 1 2 ? -85.75 -64.5 9.531 1 18.67 2 VAL B C 1
ATOM 4155 O O . VAL B 1 2 ? -85.188 -63.688 10.227 1 18.67 2 VAL B O 1
ATOM 4158 N N . THR B 1 3 ? -85.125 -65 8.352 1 16.47 3 THR B N 1
ATOM 4159 C CA . THR B 1 3 ? -83.812 -65.562 8.609 1 16.47 3 THR B CA 1
ATOM 4160 C C . THR B 1 3 ? -82.75 -64.438 8.586 1 16.47 3 THR B C 1
ATOM 4162 O O . THR B 1 3 ? -81.625 -64.625 8.055 1 16.47 3 THR B O 1
ATOM 4165 N N . ARG B 1 4 ? -83.25 -63 8.641 1 21.41 4 ARG B N 1
ATOM 4166 C CA . ARG B 1 4 ? -82.375 -61.906 8.125 1 21.41 4 ARG B CA 1
ATOM 4167 C C . ARG B 1 4 ? -81.188 -61.656 9.039 1 21.41 4 ARG B C 1
ATOM 4169 O O . ARG B 1 4 ? -81.125 -60.594 9.672 1 21.41 4 ARG B O 1
ATOM 4176 N N . ALA B 1 5 ? -80.688 -62.844 9.609 1 16.83 5 ALA B N 1
ATOM 4177 C CA . ALA B 1 5 ? -79.938 -62.969 10.852 1 16.83 5 ALA B CA 1
ATOM 4178 C C . ALA B 1 5 ? -78.688 -62.062 10.82 1 16.83 5 ALA B C 1
ATOM 4180 O O . ALA B 1 5 ? -78.438 -61.25 11.711 1 16.83 5 ALA B O 1
ATOM 4181 N N . SER B 1 6 ? -77.438 -62.594 10.391 1 16.81 6 SER B N 1
ATOM 4182 C CA . SER B 1 6 ? -76.438 -63.031 11.336 1 16.81 6 SER B CA 1
ATOM 4183 C C . SER B 1 6 ? -75.375 -61.938 11.555 1 16.81 6 SER B C 1
ATOM 4185 O O . SER B 1 6 ? -75.25 -61 10.758 1 16.81 6 SER B O 1
ATOM 4187 N N . LEU B 1 7 ? -74.125 -62.219 12.312 1 17.67 7 LEU B N 1
ATOM 4188 C CA . LEU B 1 7 ? -73.188 -62.062 13.43 1 17.67 7 LEU B CA 1
ATOM 4189 C C . LEU B 1 7 ? -72.062 -61.156 13.039 1 17.67 7 LEU B C 1
ATOM 4191 O O . LEU B 1 7 ? -71.75 -61 11.852 1 17.67 7 LEU B O 1
ATOM 4195 N N . ARG B 1 8 ? -71 -60.719 13.984 1 18.69 8 ARG B N 1
ATOM 4196 C CA . ARG B 1 8 ? -70.25 -59.75 14.758 1 18.69 8 ARG B CA 1
ATOM 4197 C C . ARG B 1 8 ? -68.812 -59.656 14.242 1 18.69 8 ARG B C 1
ATOM 4199 O O . ARG B 1 8 ? -68 -58.844 14.758 1 18.69 8 ARG B O 1
ATOM 4206 N N . VAL B 1 9 ? -68.438 -60.125 12.922 1 16.44 9 VAL B N 1
ATOM 4207 C CA . VAL B 1 9 ? -67.125 -60.781 12.883 1 16.44 9 VAL B CA 1
ATOM 4208 C C . VAL B 1 9 ? -66 -59.75 13.188 1 16.44 9 VAL B C 1
ATOM 4210 O O . VAL B 1 9 ? -66 -58.656 12.578 1 16.44 9 VAL B O 1
ATOM 4213 N N . LYS B 1 10 ? -65.375 -59.969 14.422 1 19.41 10 LYS B N 1
ATOM 4214 C CA . LYS B 1 10 ? -64.25 -59.5 15.273 1 19.41 10 LYS B CA 1
ATOM 4215 C C . LYS B 1 10 ? -62.969 -59.344 14.477 1 19.41 10 LYS B C 1
ATOM 4217 O O . LYS B 1 10 ? -62.344 -60.344 14.117 1 19.41 10 LYS B O 1
ATOM 4222 N N . SER B 1 11 ? -63.031 -58.812 13.148 1 17.11 11 SER B N 1
ATOM 4223 C CA . SER B 1 11 ? -61.844 -59.125 12.367 1 17.11 11 SER B CA 1
ATOM 4224 C C . SER B 1 11 ? -60.562 -58.719 13.094 1 17.11 11 SER B C 1
ATOM 4226 O O . SER B 1 11 ? -60.312 -57.531 13.281 1 17.11 11 SER B O 1
ATOM 4228 N N . PRO B 1 12 ? -60.281 -59.469 14.219 1 17.91 12 PRO B N 1
ATOM 4229 C CA . PRO B 1 12 ? -59.344 -59.125 15.273 1 17.91 12 PRO B CA 1
ATOM 4230 C C . PRO B 1 12 ? -57.938 -58.812 14.742 1 17.91 12 PRO B C 1
ATOM 4232 O O . PRO B 1 12 ? -57.188 -58.094 15.398 1 17.91 12 PRO B O 1
ATOM 4235 N N . PHE B 1 13 ? -57.531 -59.594 13.641 1 19.75 13 PHE B N 1
ATOM 4236 C CA . PHE B 1 13 ? -56.219 -60.188 13.836 1 19.75 13 PHE B CA 1
ATOM 4237 C C . PHE B 1 13 ? -55.156 -59.094 13.93 1 19.75 13 PHE B C 1
ATOM 4239 O O . PHE B 1 13 ? -55.312 -58 13.359 1 19.75 13 PHE B O 1
ATOM 4246 N N . ALA B 1 14 ? -54.25 -59.25 14.898 1 19.88 14 ALA B N 1
ATOM 4247 C CA . ALA B 1 14 ? -53.125 -58.781 15.695 1 19.88 14 ALA B CA 1
ATOM 4248 C C . ALA B 1 14 ? -51.938 -58.438 14.797 1 19.88 14 ALA B C 1
ATOM 4250 O O . ALA B 1 14 ? -51.375 -59.281 14.094 1 19.88 14 ALA B O 1
ATOM 4251 N N . THR B 1 15 ? -52.031 -57.375 13.984 1 19.59 15 THR B N 1
ATOM 4252 C CA . THR B 1 15 ? -51.062 -57.031 12.945 1 19.59 15 THR B CA 1
ATOM 4253 C C . THR B 1 15 ? -49.656 -57.031 13.508 1 19.59 15 THR B C 1
ATOM 4255 O O . THR B 1 15 ? -49.375 -56.375 14.5 1 19.59 15 THR B O 1
ATOM 4258 N N . PRO B 1 16 ? -49 -58.25 13.477 1 19.91 16 PRO B N 1
ATOM 4259 C CA . PRO B 1 16 ? -47.719 -58.5 14.148 1 19.91 16 PRO B CA 1
ATOM 4260 C C . PRO B 1 16 ? -46.719 -57.375 13.898 1 19.91 16 PRO B C 1
ATOM 4262 O O . PRO B 1 16 ? -46.75 -56.719 12.867 1 19.91 16 PRO B O 1
ATOM 4265 N N . THR B 1 17 ? -46.281 -56.719 15 1 20.25 17 THR B N 1
ATOM 4266 C CA . THR B 1 17 ? -45.406 -55.562 15.227 1 20.25 17 THR B CA 1
ATOM 4267 C C . THR B 1 17 ? -44 -55.844 14.688 1 20.25 17 THR B C 1
ATOM 4269 O O . THR B 1 17 ? -43.219 -56.562 15.312 1 20.25 17 THR B O 1
ATOM 4272 N N . SER B 1 18 ? -44 -56.469 13.391 1 18.23 18 SER B N 1
ATOM 4273 C CA . SER B 1 18 ? -42.688 -56.969 13.031 1 18.23 18 SER B CA 1
ATOM 4274 C C . SER B 1 18 ? -41.625 -55.906 13.32 1 18.23 18 SER B C 1
ATOM 4276 O O . SER B 1 18 ? -41.812 -54.719 13.016 1 18.23 18 SER B O 1
ATOM 4278 N N . SER B 1 19 ? -40.875 -56.094 14.398 1 20.14 19 SER B N 1
ATOM 4279 C CA . SER B 1 19 ? -39.75 -55.375 15 1 20.14 19 SER B CA 1
ATOM 4280 C C . SER B 1 19 ? -38.656 -55.094 13.984 1 20.14 19 SER B C 1
ATOM 4282 O O . SER B 1 19 ? -37.875 -55.969 13.641 1 20.14 19 SER B O 1
ATOM 4284 N N . ARG B 1 20 ? -38.938 -54.625 12.836 1 19.05 20 ARG B N 1
ATOM 4285 C CA . ARG B 1 20 ? -37.875 -54.469 11.82 1 19.05 20 ARG B CA 1
ATOM 4286 C C . ARG B 1 20 ? -36.688 -53.688 12.383 1 19.05 20 ARG B C 1
ATOM 4288 O O . ARG B 1 20 ? -36.812 -52.562 12.828 1 19.05 20 ARG B O 1
ATOM 4295 N N . ARG B 1 21 ? -35.688 -54.469 12.789 1 20.23 21 ARG B N 1
ATOM 4296 C CA . ARG B 1 21 ? -34.344 -54.094 13.219 1 20.23 21 ARG B CA 1
ATOM 4297 C C . ARG B 1 21 ? -33.719 -53.125 12.242 1 20.23 21 ARG B C 1
ATOM 4299 O O . ARG B 1 21 ? -33.562 -53.438 11.055 1 20.23 21 ARG B O 1
ATOM 4306 N N . THR B 1 22 ? -34.125 -51.938 12.305 1 19.48 22 THR B N 1
ATOM 4307 C CA . THR B 1 22 ? -33.562 -50.906 11.438 1 19.48 22 THR B CA 1
ATOM 4308 C C . THR B 1 22 ? -32.031 -51.031 11.359 1 19.48 22 THR B C 1
ATOM 4310 O O . THR B 1 22 ? -31.359 -51.031 12.391 1 19.48 22 THR B O 1
ATOM 4313 N N . LYS B 1 23 ? -31.516 -51.906 10.43 1 21.44 23 LYS B N 1
ATOM 4314 C CA . LYS B 1 23 ? -30.094 -52.031 10.195 1 21.44 23 LYS B CA 1
ATOM 4315 C C . LYS B 1 23 ? -29.391 -50.688 10.211 1 21.44 23 LYS B C 1
ATOM 4317 O O . LYS B 1 23 ? -29.844 -49.719 9.547 1 21.44 23 LYS B O 1
ATOM 4322 N N . LYS B 1 24 ? -28.594 -50.5 11.242 1 24.06 24 LYS B N 1
ATOM 4323 C CA . LYS B 1 24 ? -27.641 -49.438 11.562 1 24.06 24 LYS B CA 1
ATOM 4324 C C . LYS B 1 24 ? -26.766 -49.125 10.359 1 24.06 24 LYS B C 1
ATOM 4326 O O . LYS B 1 24 ? -25.859 -49.875 10.016 1 24.06 24 LYS B O 1
ATOM 4331 N N . SER B 1 25 ? -27.438 -48.844 9.211 1 25.52 25 SER B N 1
ATOM 4332 C CA . SER B 1 25 ? -26.547 -48.594 8.086 1 25.52 25 SER B CA 1
ATOM 4333 C C . SER B 1 25 ? -25.406 -47.656 8.5 1 25.52 25 SER B C 1
ATOM 4335 O O . SER B 1 25 ? -25.625 -46.562 9.008 1 25.52 25 SER B O 1
ATOM 4337 N N . GLY B 1 26 ? -24.359 -48.281 9.055 1 24.47 26 GLY B N 1
ATOM 4338 C CA . GLY B 1 26 ? -23.109 -47.656 9.414 1 24.47 26 GLY B CA 1
ATOM 4339 C C . GLY B 1 26 ? -22.641 -46.656 8.359 1 24.47 26 GLY B C 1
ATOM 4340 O O . GLY B 1 26 ? -22.359 -47.031 7.223 1 24.47 26 GLY B O 1
ATOM 4341 N N . THR B 1 27 ? -23.344 -45.562 8.25 1 25.8 27 THR B N 1
ATOM 4342 C CA . THR B 1 27 ? -22.875 -44.5 7.398 1 25.8 27 THR B CA 1
ATOM 4343 C C . THR B 1 27 ? -21.359 -44.312 7.535 1 25.8 27 THR B C 1
ATOM 4345 O O . THR B 1 27 ? -20.859 -43.969 8.602 1 25.8 27 THR B O 1
ATOM 4348 N N . PHE B 1 28 ? -20.641 -45.312 6.91 1 25.23 28 PHE B N 1
ATOM 4349 C CA . PHE B 1 28 ? -19.203 -45.156 6.781 1 25.23 28 PHE B CA 1
ATOM 4350 C C . PHE B 1 28 ? -18.844 -43.719 6.395 1 25.23 28 PHE B C 1
ATOM 4352 O O . PHE B 1 28 ? -19.188 -43.25 5.305 1 25.23 28 PHE B O 1
ATOM 4359 N N . SER B 1 29 ? -19.125 -42.875 7.363 1 25.52 29 SER B N 1
ATOM 4360 C CA . SER B 1 29 ? -18.641 -41.531 7.141 1 25.52 29 SER B CA 1
ATOM 4361 C C . SER B 1 29 ? -17.266 -41.531 6.5 1 25.52 29 SER B C 1
ATOM 4363 O O . SER B 1 29 ? -16.344 -42.188 6.988 1 25.52 29 SER B O 1
ATOM 4365 N N . ILE B 1 30 ? -17.281 -41.375 5.203 1 26.56 30 ILE B N 1
ATOM 4366 C CA . ILE B 1 30 ? -16.141 -41.25 4.312 1 26.56 30 ILE B CA 1
ATOM 4367 C C . ILE B 1 30 ? -15.039 -40.438 5 1 26.56 30 ILE B C 1
ATOM 4369 O O . ILE B 1 30 ? -13.977 -40.219 4.422 1 26.56 30 ILE B O 1
ATOM 4373 N N . THR B 1 31 ? -15.492 -39.812 6.133 1 28.53 31 THR B N 1
ATOM 4374 C CA . THR B 1 31 ? -14.516 -38.906 6.738 1 28.53 31 THR B CA 1
ATOM 4375 C C . THR B 1 31 ? -13.32 -39.688 7.281 1 28.53 31 THR B C 1
ATOM 4377 O O . THR B 1 31 ? -12.367 -39.094 7.781 1 28.53 31 THR B O 1
ATOM 4380 N N . SER B 1 32 ? -13.508 -40.969 7.629 1 27.25 32 SER B N 1
ATOM 4381 C CA . SER B 1 32 ? -12.5 -41.625 8.438 1 27.25 32 SER B CA 1
ATOM 4382 C C . SER B 1 32 ? -11.18 -41.75 7.688 1 27.25 32 SER B C 1
ATOM 4384 O O . SER B 1 32 ? -10.141 -42.031 8.289 1 27.25 32 SER B O 1
ATOM 4386 N N . TYR B 1 33 ? -11.367 -42.094 6.426 1 26.28 33 TYR B N 1
ATOM 4387 C CA . TYR B 1 33 ? -10.164 -42.656 5.809 1 26.28 33 TYR B CA 1
ATOM 4388 C C . TYR B 1 33 ? -9.117 -41.594 5.586 1 26.28 33 TYR B C 1
ATOM 4390 O O . TYR B 1 33 ? -8.031 -41.875 5.066 1 26.28 33 TYR B O 1
ATOM 4398 N N . PHE B 1 34 ? -9.641 -40.406 5.191 1 27.72 34 PHE B N 1
ATOM 4399 C CA . PHE B 1 34 ? -8.594 -39.562 4.645 1 27.72 34 PHE B CA 1
ATOM 4400 C C . PHE B 1 34 ? -7.68 -39.031 5.75 1 27.72 34 PHE B C 1
ATOM 4402 O O . PHE B 1 34 ? -8.086 -38.188 6.555 1 27.72 34 PHE B O 1
ATOM 4409 N N . PRO B 1 35 ? -6.871 -39.969 6.254 1 28.62 35 PRO B N 1
ATOM 4410 C CA . PRO B 1 35 ? -5.922 -39.344 7.176 1 28.62 35 PRO B CA 1
ATOM 4411 C C . PRO B 1 35 ? -5.348 -38.031 6.633 1 28.62 35 PRO B C 1
ATOM 4413 O O . PRO B 1 35 ? -4.738 -38.031 5.559 1 28.62 35 PRO B O 1
ATOM 4416 N N . VAL B 1 36 ? -6.207 -37.094 6.492 1 30.86 36 VAL B N 1
ATOM 4417 C CA . VAL B 1 36 ? -5.445 -35.875 6.324 1 30.86 36 VAL B CA 1
ATOM 4418 C C . VAL B 1 36 ? -4.176 -35.906 7.168 1 30.86 36 VAL B C 1
ATOM 4420 O O . VAL B 1 36 ? -4.242 -36.031 8.398 1 30.86 36 VAL B O 1
ATOM 4423 N N . ARG B 1 37 ? -3.316 -36.719 6.758 1 28.8 37 ARG B N 1
ATOM 4424 C CA . ARG B 1 37 ? -2.086 -36.688 7.543 1 28.8 37 ARG B CA 1
ATOM 4425 C C . ARG B 1 37 ? -1.864 -35.344 8.203 1 28.8 37 ARG B C 1
ATOM 4427 O O . ARG B 1 37 ? -1.794 -34.312 7.52 1 28.8 37 ARG B O 1
ATOM 4434 N N . LYS B 1 38 ? -2.547 -35.25 9.344 1 31.27 38 LYS B N 1
ATOM 4435 C CA . LYS B 1 38 ? -2.295 -34.125 10.258 1 31.27 38 LYS B CA 1
ATOM 4436 C C . LYS B 1 38 ? -0.866 -33.625 10.109 1 31.27 38 LYS B C 1
ATOM 4438 O O . LYS B 1 38 ? 0.093 -34.375 10.266 1 31.27 38 LYS B O 1
ATOM 4443 N N . ARG B 1 39 ? -0.688 -32.75 9.195 1 29.91 39 ARG B N 1
ATOM 4444 C CA . ARG B 1 39 ? 0.492 -31.953 9.508 1 29.91 39 ARG B CA 1
ATOM 4445 C C . ARG B 1 39 ? 0.606 -31.719 11.008 1 29.91 39 ARG B C 1
ATOM 4447 O O . ARG B 1 39 ? -0.383 -31.375 11.672 1 29.91 39 ARG B O 1
ATOM 4454 N N . GLY B 1 40 ? 1.258 -32.594 11.75 1 27.64 40 GLY B N 1
ATOM 4455 C CA . GLY B 1 40 ? 1.374 -32.531 13.203 1 27.64 40 GLY B CA 1
ATOM 4456 C C . GLY B 1 40 ? 1.129 -31.125 13.742 1 27.64 40 GLY B C 1
ATOM 4457 O O . GLY B 1 40 ? 1.27 -30.141 13.016 1 27.64 40 GLY B O 1
ATOM 4458 N N . ASN B 1 41 ? 0.114 -30.984 14.531 1 26.2 41 ASN B N 1
ATOM 4459 C CA . ASN B 1 41 ? -0.015 -29.828 15.414 1 26.2 41 ASN B CA 1
ATOM 4460 C C . ASN B 1 41 ? 1.341 -29.188 15.695 1 26.2 41 ASN B C 1
ATOM 4462 O O . ASN B 1 41 ? 2.346 -29.875 15.836 1 26.2 41 ASN B O 1
ATOM 4466 N N . SER B 1 42 ? 1.537 -28.016 15.367 1 27.67 42 SER B N 1
ATOM 4467 C CA . SER B 1 42 ? 2.738 -27.297 15.766 1 27.67 42 SER B CA 1
ATOM 4468 C C . SER B 1 42 ? 3.18 -27.688 17.172 1 27.67 42 SER B C 1
ATOM 4470 O O . SER B 1 42 ? 4.215 -27.219 17.656 1 27.67 42 SER B O 1
ATOM 4472 N N . ALA B 1 43 ? 2.311 -28.109 18.016 1 28.33 43 ALA B N 1
ATOM 4473 C CA . ALA B 1 43 ? 3.012 -28.297 19.281 1 28.33 43 ALA B CA 1
ATOM 4474 C C . ALA B 1 43 ? 3.957 -29.484 19.203 1 28.33 43 ALA B C 1
ATOM 4476 O O . ALA B 1 43 ? 4.582 -29.859 20.203 1 28.33 43 ALA B O 1
ATOM 4477 N N . SER B 1 44 ? 3.611 -30.516 18.375 1 26.45 44 SER B N 1
ATOM 4478 C CA . SER B 1 44 ? 4.719 -31.469 18.422 1 26.45 44 SER B CA 1
ATOM 4479 C C . SER B 1 44 ? 5.855 -31.031 17.5 1 26.45 44 SER B C 1
ATOM 4481 O O . SER B 1 44 ? 5.656 -30.844 16.297 1 26.45 44 SER B O 1
ATOM 4483 N N . PRO B 1 45 ? 7.117 -30.438 17.859 1 31.67 45 PRO B N 1
ATOM 4484 C CA . PRO B 1 45 ? 8.312 -29.797 17.312 1 31.67 45 PRO B CA 1
ATOM 4485 C C . PRO B 1 45 ? 8.789 -30.453 16.016 1 31.67 45 PRO B C 1
ATOM 4487 O O . PRO B 1 45 ? 9.484 -29.828 15.219 1 31.67 45 PRO B O 1
ATOM 4490 N N . GLU B 1 46 ? 8.523 -31.719 15.711 1 30.97 46 GLU B N 1
ATOM 4491 C CA . GLU B 1 46 ? 9.375 -32.438 14.773 1 30.97 46 GLU B CA 1
ATOM 4492 C C . GLU B 1 46 ? 8.93 -32.219 13.328 1 30.97 46 GLU B C 1
ATOM 4494 O O . GLU B 1 46 ? 9.758 -32.094 12.43 1 30.97 46 GLU B O 1
ATOM 4499 N N . LEU B 1 47 ? 7.734 -32.406 12.953 1 31.72 47 LEU B N 1
ATOM 4500 C CA . LEU B 1 47 ? 7.395 -32.438 11.531 1 31.72 47 LEU B CA 1
ATOM 4501 C C . LEU B 1 47 ? 7.316 -31.031 10.953 1 31.72 47 LEU B C 1
ATOM 4503 O O . LEU B 1 47 ? 7.707 -30.812 9.805 1 31.72 47 LEU B O 1
ATOM 4507 N N . TYR B 1 48 ? 6.547 -30.125 11.508 1 34.53 48 TYR B N 1
ATOM 4508 C CA . TYR B 1 48 ? 6.551 -28.734 11.07 1 34.53 48 TYR B CA 1
ATOM 4509 C C . TYR B 1 48 ? 7.969 -28.172 11.055 1 34.53 48 TYR B C 1
ATOM 4511 O O . TYR B 1 48 ? 8.234 -27.172 10.383 1 34.53 48 TYR B O 1
ATOM 4519 N N . GLY B 1 49 ? 8.75 -28.641 11.852 1 34.03 49 GLY B N 1
ATOM 4520 C CA . GLY B 1 49 ? 10.164 -28.281 11.914 1 34.03 49 GLY B CA 1
ATOM 4521 C C . GLY B 1 49 ? 10.898 -28.531 10.609 1 34.03 49 GLY B C 1
ATOM 4522 O O . GLY B 1 49 ? 11.852 -27.828 10.281 1 34.03 49 GLY B O 1
ATOM 4523 N N . LYS B 1 50 ? 10.383 -29.656 9.898 1 40.22 50 LYS B N 1
ATOM 4524 C CA . LYS B 1 50 ? 11.195 -30 8.734 1 40.22 50 LYS B CA 1
ATOM 4525 C C . LYS B 1 50 ? 10.844 -29.125 7.539 1 40.22 50 LYS B C 1
ATOM 4527 O O . LYS B 1 50 ? 11.703 -28.844 6.695 1 40.22 50 LYS B O 1
ATOM 4532 N N . ARG B 1 51 ? 9.586 -28.891 7.262 1 42 51 ARG B N 1
ATOM 4533 C CA . ARG B 1 51 ? 9.258 -28.062 6.102 1 42 51 ARG B CA 1
ATOM 4534 C C . ARG B 1 51 ? 9.766 -26.641 6.285 1 42 51 ARG B C 1
ATOM 4536 O O . ARG B 1 51 ? 9.93 -25.891 5.312 1 42 51 ARG B O 1
ATOM 4543 N N . ARG B 1 52 ? 9.734 -26.203 7.523 1 43.94 52 ARG B N 1
ATOM 4544 C CA . ARG B 1 52 ? 10.195 -24.844 7.734 1 43.94 52 ARG B CA 1
ATOM 4545 C C . ARG B 1 52 ? 11.711 -24.734 7.543 1 43.94 52 ARG B C 1
ATOM 4547 O O . ARG B 1 52 ? 12.297 -23.688 7.777 1 43.94 52 ARG B O 1
ATOM 4554 N N . ARG B 1 53 ? 12.234 -26.031 7.289 1 40.78 53 ARG B N 1
ATOM 4555 C CA . ARG B 1 53 ? 13.672 -25.922 7.066 1 40.78 53 ARG B CA 1
ATOM 4556 C C . ARG B 1 53 ? 13.977 -25.141 5.789 1 40.78 53 ARG B C 1
ATOM 4558 O O . ARG B 1 53 ? 13.383 -25.406 4.742 1 40.78 53 ARG B O 1
ATOM 4565 N N . ARG B 1 54 ? 14.539 -24.109 6.016 1 44.81 54 ARG B N 1
ATOM 4566 C CA . ARG B 1 54 ? 14.969 -23.219 4.934 1 44.81 54 ARG B CA 1
ATOM 4567 C C . ARG B 1 54 ? 1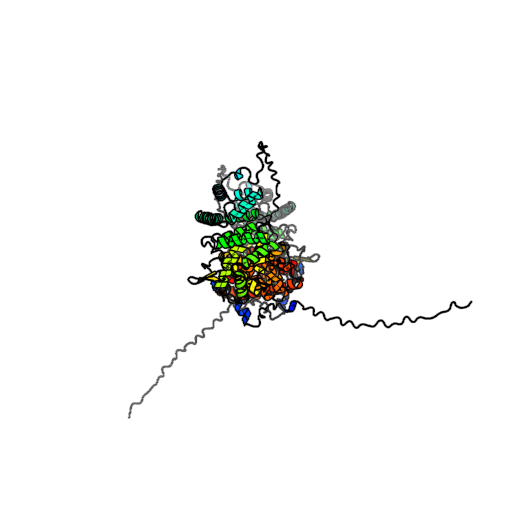5.898 -23.953 3.973 1 44.81 54 ARG B C 1
ATOM 4569 O O . ARG B 1 54 ? 16.938 -24.469 4.383 1 44.81 54 ARG B O 1
ATOM 4576 N N . GLY B 1 55 ? 15.352 -24.531 2.963 1 39.91 55 GLY B N 1
ATOM 4577 C CA . GLY B 1 55 ? 16.234 -25.062 1.927 1 39.91 55 GLY B CA 1
ATOM 4578 C C . GLY B 1 55 ? 17.25 -24.047 1.435 1 39.91 55 GLY B C 1
ATOM 4579 O O . GLY B 1 55 ? 17.141 -22.859 1.74 1 39.91 55 GLY B O 1
ATOM 4580 N N . ALA B 1 56 ? 18.359 -24.562 0.992 1 54.03 56 ALA B N 1
ATOM 4581 C CA . ALA B 1 56 ? 19.375 -23.703 0.381 1 54.03 56 ALA B CA 1
ATOM 4582 C C . ALA B 1 56 ? 18.844 -23.047 -0.892 1 54.03 56 ALA B C 1
ATOM 4584 O O . ALA B 1 56 ? 18.156 -23.703 -1.686 1 54.03 56 ALA B O 1
ATOM 4585 N N . THR B 1 57 ? 18.781 -21.781 -0.972 1 56.19 57 THR B N 1
ATOM 4586 C CA . THR B 1 57 ? 18.25 -21.016 -2.098 1 56.19 57 THR B CA 1
ATOM 4587 C C . THR B 1 57 ? 19.078 -21.281 -3.359 1 56.19 57 THR B C 1
ATOM 4589 O O . THR B 1 57 ? 20.312 -21.203 -3.332 1 56.19 57 THR B O 1
ATOM 4592 N N . VAL B 1 58 ? 18.594 -21.938 -4.348 1 50.62 58 VAL B N 1
ATOM 4593 C CA . VAL B 1 58 ? 19.219 -22.125 -5.648 1 50.62 58 VAL B CA 1
ATOM 4594 C C . VAL B 1 58 ? 18.969 -20.922 -6.539 1 50.62 58 VAL B C 1
ATOM 4596 O O . VAL B 1 58 ? 17.812 -20.547 -6.77 1 50.62 58 VAL B O 1
ATOM 4599 N N . LEU B 1 59 ? 20 -20.109 -6.91 1 49.47 59 LEU B N 1
ATOM 4600 C CA . LEU B 1 59 ? 19.859 -18.906 -7.734 1 49.47 59 LEU B CA 1
ATOM 4601 C C . LEU B 1 59 ? 20.125 -19.219 -9.203 1 49.47 59 LEU B C 1
ATOM 4603 O O . LEU B 1 59 ? 19.578 -18.562 -10.094 1 49.47 59 LEU B O 1
ATOM 4607 N N . ASP B 1 60 ? 21.234 -20.109 -9.594 1 43.97 60 ASP B N 1
ATOM 4608 C CA . ASP B 1 60 ? 21.609 -20.312 -10.992 1 43.97 60 ASP B CA 1
ATOM 4609 C C . ASP B 1 60 ? 21.781 -21.797 -11.312 1 43.97 60 ASP B C 1
ATOM 4611 O O . ASP B 1 60 ? 22.5 -22.516 -10.594 1 43.97 60 ASP B O 1
ATOM 4615 N N . ALA B 1 61 ? 20.828 -22.547 -11.305 1 46.97 61 ALA B N 1
ATOM 4616 C CA . ALA B 1 61 ? 21.266 -23.922 -11.562 1 46.97 61 ALA B CA 1
ATOM 4617 C C . ALA B 1 61 ? 20.906 -24.359 -12.977 1 46.97 61 ALA B C 1
ATOM 4619 O O . ALA B 1 61 ? 19.922 -23.891 -13.547 1 46.97 61 ALA B O 1
ATOM 4620 N N . GLU B 1 62 ? 21.875 -24.984 -13.688 1 45.06 62 GLU B N 1
ATOM 4621 C CA . GLU B 1 62 ? 21.703 -25.688 -14.961 1 45.06 62 GLU B CA 1
ATOM 4622 C C . GLU B 1 62 ? 20.719 -26.844 -14.828 1 45.06 62 GLU B C 1
ATOM 4624 O O . GLU B 1 62 ? 21.109 -27.984 -14.539 1 45.06 62 GLU B O 1
ATOM 4629 N N . PHE B 1 63 ? 19.625 -26.641 -14.289 1 45.25 63 PHE B N 1
ATOM 4630 C CA . PHE B 1 63 ? 18.688 -27.75 -14.195 1 45.25 63 PHE B CA 1
ATOM 4631 C C . PHE B 1 63 ? 18.047 -28.031 -15.555 1 45.25 63 PHE B C 1
ATOM 4633 O O . PHE B 1 63 ? 17.875 -27.125 -16.375 1 45.25 63 PHE B O 1
ATOM 4640 N N . LEU B 1 64 ? 18.078 -29.281 -16.016 1 43.47 64 LEU B N 1
ATOM 4641 C CA . LEU B 1 64 ? 17.453 -29.672 -17.266 1 43.47 64 LEU B CA 1
ATOM 4642 C C . LEU B 1 64 ? 15.93 -29.625 -17.141 1 43.47 64 LEU B C 1
ATOM 4644 O O . LEU B 1 64 ? 15.367 -30.172 -16.188 1 43.47 64 LEU B O 1
ATOM 4648 N N . SER B 1 65 ? 15.398 -28.688 -17.688 1 43.5 65 SER B N 1
ATOM 4649 C CA . SER B 1 65 ? 13.938 -28.625 -17.75 1 43.5 65 SER B CA 1
ATOM 4650 C C . SER B 1 65 ? 13.344 -29.953 -18.219 1 43.5 65 SER B C 1
ATOM 4652 O O . SER B 1 65 ? 13.984 -30.703 -18.953 1 43.5 65 SER B O 1
ATOM 4654 N N . PRO B 1 66 ? 12.344 -30.328 -17.531 1 42.94 66 PRO B N 1
ATOM 4655 C CA . PRO B 1 66 ? 11.742 -31.578 -17.984 1 42.94 66 PRO B CA 1
ATOM 4656 C C . PRO B 1 66 ? 11.656 -31.672 -19.516 1 42.94 66 PRO B C 1
ATOM 4658 O O . PRO B 1 66 ? 11.633 -32.781 -20.078 1 42.94 66 PRO B O 1
ATOM 4661 N N . GLU B 1 67 ? 11.414 -30.422 -20.094 1 43 67 GLU B N 1
ATOM 4662 C CA . GLU B 1 67 ? 11.344 -30.422 -21.547 1 43 67 GLU B CA 1
ATOM 4663 C C . GLU B 1 67 ? 12.727 -30.578 -22.172 1 43 67 GLU B C 1
ATOM 4665 O O . GLU B 1 67 ? 12.867 -30.609 -23.391 1 43 67 GLU B O 1
ATOM 4670 N N . GLY B 1 68 ? 13.688 -30.359 -21.422 1 35.34 68 GLY B N 1
ATOM 4671 C CA . GLY B 1 68 ? 15.039 -30.281 -21.969 1 35.34 68 GLY B CA 1
ATOM 4672 C C . GLY B 1 68 ? 15.43 -31.484 -22.781 1 35.34 68 GLY B C 1
ATOM 4673 O O . GLY B 1 68 ? 16.562 -31.578 -23.281 1 35.34 68 GLY B O 1
ATOM 4674 N N . ILE B 1 69 ? 14.891 -32.625 -22.547 1 34.25 69 ILE B N 1
ATOM 4675 C CA . ILE B 1 69 ? 15.375 -33.562 -23.562 1 34.25 69 ILE B CA 1
ATOM 4676 C C . ILE B 1 69 ? 14.898 -33.094 -24.953 1 34.25 69 ILE B C 1
ATOM 4678 O O . ILE B 1 69 ? 15.516 -33.438 -25.953 1 34.25 69 ILE B O 1
ATOM 4682 N N . LEU B 1 70 ? 13.609 -32.844 -25.25 1 31.31 70 LEU B N 1
ATOM 4683 C CA . LEU B 1 70 ? 13.305 -32.25 -26.562 1 31.31 70 LEU B CA 1
ATOM 4684 C C . LEU B 1 70 ? 13.414 -30.734 -26.5 1 31.31 70 LEU B C 1
ATOM 4686 O O . LEU B 1 70 ? 13.047 -30.125 -25.5 1 31.31 70 LEU B O 1
ATOM 4690 N N . PRO B 1 71 ? 14.25 -30 -27.406 1 30.14 71 PRO B N 1
ATOM 4691 C CA . PRO B 1 71 ? 14.516 -28.562 -27.359 1 30.14 71 PRO B CA 1
ATOM 4692 C C . PRO B 1 71 ? 13.289 -27.75 -26.953 1 30.14 71 PRO B C 1
ATOM 4694 O O . PRO B 1 71 ? 13.344 -27 -25.969 1 30.14 71 PRO B O 1
ATOM 4697 N N . HIS B 1 72 ? 12.742 -26.875 -27.922 1 25.86 72 HIS B N 1
ATOM 4698 C CA . HIS B 1 72 ? 11.992 -25.625 -27.984 1 25.86 72 HIS B CA 1
ATOM 4699 C C . HIS B 1 72 ? 10.555 -25.828 -27.516 1 25.86 72 HIS B C 1
ATOM 4701 O O . HIS B 1 72 ? 9.68 -26.188 -28.297 1 25.86 72 HIS B O 1
ATOM 4707 N N . ALA B 1 73 ? 10.281 -26.266 -26.375 1 27.61 73 ALA B N 1
ATOM 4708 C CA . ALA B 1 73 ? 8.883 -26.547 -26.047 1 27.61 73 ALA B CA 1
ATOM 4709 C C . ALA B 1 73 ? 8.102 -25.25 -25.797 1 27.61 73 ALA B C 1
ATOM 4711 O O . ALA B 1 73 ? 8.523 -24.406 -25 1 27.61 73 ALA B O 1
ATOM 4712 N N . THR B 1 74 ? 7.359 -24.703 -26.859 1 25.86 74 THR B N 1
ATOM 4713 C CA . THR B 1 74 ? 6.531 -23.5 -26.891 1 25.86 74 THR B CA 1
ATOM 4714 C C . THR B 1 74 ? 5.559 -23.5 -25.719 1 25.86 74 THR B C 1
ATOM 4716 O O . THR B 1 74 ? 5 -24.531 -25.359 1 25.86 74 THR B O 1
ATOM 4719 N N . PRO B 1 75 ? 5.637 -22.5 -24.938 1 27.27 75 PRO B N 1
ATOM 4720 C CA . PRO B 1 75 ? 4.727 -22.328 -23.797 1 27.27 75 PRO B CA 1
ATOM 4721 C C . PRO B 1 75 ? 3.264 -22.547 -24.172 1 27.27 75 PRO B C 1
ATOM 4723 O O . PRO B 1 75 ? 2.883 -22.359 -25.328 1 27.27 75 PRO B O 1
ATOM 4726 N N . LEU B 1 76 ? 2.574 -23.328 -23.438 1 25.27 76 LEU B N 1
ATOM 4727 C CA . LEU B 1 76 ? 1.149 -23.609 -23.578 1 25.27 76 LEU B CA 1
ATOM 4728 C C . LEU B 1 76 ? 0.352 -22.312 -23.688 1 25.27 76 LEU B C 1
ATOM 4730 O O . LEU B 1 76 ? 0.354 -21.5 -22.766 1 25.27 76 LEU B O 1
ATOM 4734 N N . ARG B 1 77 ? 0.33 -21.625 -24.875 1 27.14 77 ARG B N 1
ATOM 4735 C CA . ARG B 1 77 ? -0.559 -20.484 -25.031 1 27.14 77 ARG B CA 1
ATOM 4736 C C . ARG B 1 77 ? -2.012 -20.875 -24.797 1 27.14 77 ARG B C 1
ATOM 4738 O O . ARG B 1 77 ? -2.543 -21.75 -25.5 1 27.14 77 ARG B O 1
ATOM 4745 N N . TYR B 1 78 ? -2.49 -20.641 -23.609 1 21.59 78 TYR B N 1
ATOM 4746 C CA . TYR B 1 78 ? -3.924 -20.812 -23.406 1 21.59 78 TYR B CA 1
ATOM 4747 C C . TYR B 1 78 ? -4.723 -19.891 -24.312 1 21.59 78 TYR B C 1
ATOM 4749 O O . TYR B 1 78 ? -4.523 -18.672 -24.297 1 21.59 78 TYR B O 1
ATOM 4757 N N . ARG B 1 79 ? -4.961 -20.156 -25.562 1 26.3 79 ARG B N 1
ATOM 4758 C CA . ARG B 1 79 ? -5.891 -19.359 -26.359 1 26.3 79 ARG B CA 1
ATOM 4759 C C . ARG B 1 79 ? -7.254 -19.281 -25.672 1 26.3 79 ARG B C 1
ATOM 4761 O O . ARG B 1 79 ? -7.844 -20.312 -25.344 1 26.3 79 ARG B O 1
ATOM 4768 N N . PHE B 1 80 ? -7.488 -18.125 -24.938 1 22.59 80 PHE B N 1
ATOM 4769 C CA . PHE B 1 80 ? -8.852 -17.766 -24.562 1 22.59 80 PHE B CA 1
ATOM 4770 C C . PHE B 1 80 ? -9.797 -17.922 -25.75 1 22.59 80 PHE B C 1
ATOM 4772 O O . PHE B 1 80 ? -9.445 -17.609 -26.891 1 22.59 80 PHE B O 1
ATOM 4779 N N . PHE B 1 81 ? -10.656 -18.859 -25.703 1 23.48 81 PHE B N 1
ATOM 4780 C CA . PHE B 1 81 ? -11.719 -19.25 -26.625 1 23.48 81 PHE B CA 1
ATOM 4781 C C . PHE B 1 81 ? -12.578 -18.047 -27 1 23.48 81 PHE B C 1
ATOM 4783 O O . PHE B 1 81 ? -13.461 -17.656 -26.234 1 23.48 81 PHE B O 1
ATOM 4790 N N . GLY B 1 82 ? -11.938 -16.875 -27.25 1 21.89 82 GLY B N 1
ATOM 4791 C CA . GLY B 1 82 ? -12.938 -15.938 -27.734 1 21.89 82 GLY B CA 1
ATOM 4792 C C . GLY B 1 82 ? -13.766 -16.484 -28.875 1 21.89 82 GLY B C 1
ATOM 4793 O O . GLY B 1 82 ? -13.344 -17.406 -29.562 1 21.89 82 GLY B O 1
ATOM 4794 N N . GLU B 1 83 ? -15.086 -16.391 -28.797 1 22.75 83 GLU B N 1
ATOM 4795 C CA . GLU B 1 83 ? -16.234 -16.734 -29.641 1 22.75 83 GLU B CA 1
ATOM 4796 C C . GLU B 1 83 ? -16.016 -16.25 -31.062 1 22.75 83 GLU B C 1
ATOM 4798 O O . GLU B 1 83 ? -16.016 -15.047 -31.328 1 22.75 83 GLU B O 1
ATOM 4803 N N . GLU B 1 84 ? -14.898 -16.594 -31.609 1 21.8 84 GLU B N 1
ATOM 4804 C CA . GLU B 1 84 ? -14.766 -16.094 -32.969 1 21.8 84 GLU B CA 1
ATOM 4805 C C . GLU B 1 84 ? -15.938 -16.531 -33.844 1 21.8 84 GLU B C 1
ATOM 4807 O O . GLU B 1 84 ? -16.375 -17.688 -33.75 1 21.8 84 GLU B O 1
ATOM 4812 N N . ASP B 1 85 ? -16.812 -15.539 -34.156 1 22.42 85 ASP B N 1
ATOM 4813 C CA . ASP B 1 85 ? -17.891 -15.547 -35.156 1 22.42 85 ASP B CA 1
ATOM 4814 C C . ASP B 1 85 ? -17.422 -16.125 -36.469 1 22.42 85 ASP B C 1
ATOM 4816 O O . ASP B 1 85 ? -16.438 -15.664 -37.062 1 22.42 85 ASP B O 1
ATOM 4820 N N . GLU B 1 86 ? -17.531 -17.422 -36.562 1 20.69 86 GLU B N 1
ATOM 4821 C CA . GLU B 1 86 ? -17.25 -18.266 -37.719 1 20.69 86 GLU B CA 1
ATOM 4822 C C . GLU B 1 86 ? -17.875 -17.688 -39 1 20.69 86 GLU B C 1
ATOM 4824 O O . GLU B 1 86 ? -19.094 -17.656 -39.125 1 20.69 86 GLU B O 1
ATOM 4829 N N . GLN B 1 87 ? -17.422 -16.484 -39.375 1 20.98 87 GLN B N 1
ATOM 4830 C CA . GLN B 1 87 ? -17.953 -16.031 -40.656 1 20.98 87 GLN B CA 1
ATOM 4831 C C . GLN B 1 87 ? -17.766 -17.094 -41.719 1 20.98 87 GLN B C 1
ATOM 4833 O O . GLN B 1 87 ? -16.719 -17.734 -41.812 1 20.98 87 GLN B O 1
ATOM 4838 N N . GLN B 1 88 ? -18.922 -17.578 -42.25 1 20.66 88 GLN B N 1
ATOM 4839 C CA . GLN B 1 88 ? -19.297 -18.562 -43.25 1 20.66 88 GLN B CA 1
ATOM 4840 C C . GLN B 1 88 ? -18.594 -18.297 -44.594 1 20.66 88 GLN B C 1
ATOM 4842 O O . GLN B 1 88 ? -18.828 -17.281 -45.219 1 20.66 88 GLN B O 1
ATOM 4847 N N . ALA B 1 89 ? -17.281 -18.453 -44.625 1 21.92 89 ALA B N 1
ATOM 4848 C CA . ALA B 1 89 ? -16.641 -18.25 -45.938 1 21.92 89 ALA B CA 1
ATOM 4849 C C . ALA B 1 89 ? -17.219 -19.219 -46.969 1 21.92 89 ALA B C 1
ATOM 4851 O O . ALA B 1 89 ? -17.047 -20.422 -46.875 1 21.92 89 ALA B O 1
ATOM 4852 N N . GLY B 1 90 ? -18.484 -18.953 -47.438 1 20.27 90 GLY B N 1
ATOM 4853 C CA . GLY B 1 90 ? -19.125 -19.719 -48.5 1 20.27 90 GLY B CA 1
ATOM 4854 C C . GLY B 1 90 ? -18.312 -19.766 -49.781 1 20.27 90 GLY B C 1
ATOM 4855 O O . GLY B 1 90 ? -18.203 -18.781 -50.5 1 20.27 90 GLY B O 1
ATOM 4856 N N . SER B 1 91 ? -17.016 -20.094 -49.656 1 20.23 91 SER B N 1
ATOM 4857 C CA . SER B 1 91 ? -16.328 -20.078 -50.969 1 20.23 91 SER B CA 1
ATOM 4858 C C . SER B 1 91 ? -17.016 -20.969 -51.969 1 20.23 91 SER B C 1
ATOM 4860 O O . SER B 1 91 ? -17.391 -22.109 -51.656 1 20.23 91 SER B O 1
ATOM 4862 N N . SER B 1 92 ? -17.766 -20.422 -52.875 1 21.12 92 SER B N 1
ATOM 4863 C CA . SER B 1 92 ? -18.5 -20.953 -54.031 1 21.12 92 SER B CA 1
ATOM 4864 C C . SER B 1 92 ? -17.578 -21.688 -54.969 1 21.12 92 SER B C 1
ATOM 4866 O O . SER B 1 92 ? -16.688 -21.094 -55.562 1 21.12 92 SER B O 1
ATOM 4868 N N . GLN B 1 93 ? -17.016 -22.812 -54.594 1 20.36 93 GLN B N 1
ATOM 4869 C CA . GLN B 1 93 ? -16.219 -23.562 -55.531 1 20.36 93 GLN B CA 1
ATOM 4870 C C . GLN B 1 93 ? -17.016 -23.875 -56.812 1 20.36 93 GLN B C 1
ATOM 4872 O O . GLN B 1 93 ? -18.141 -24.359 -56.719 1 20.36 93 GLN B O 1
ATOM 4877 N N . GLU B 1 94 ? -16.797 -23.172 -57.875 1 22.09 94 GLU B N 1
ATOM 4878 C CA . GLU B 1 94 ? -17.344 -23.406 -59.188 1 22.09 94 GLU B CA 1
ATOM 4879 C C . GLU B 1 94 ? -17.047 -24.812 -59.688 1 22.09 94 GLU B C 1
ATOM 4881 O O . GLU B 1 94 ? -15.922 -25.281 -59.594 1 22.09 94 GLU B O 1
ATOM 4886 N N . ALA B 1 95 ? -18.031 -25.734 -59.656 1 23.2 95 ALA B N 1
ATOM 4887 C CA . ALA B 1 95 ? -18.109 -27.094 -60.125 1 23.2 95 ALA B CA 1
ATOM 4888 C C . ALA B 1 95 ? -17.703 -27.172 -61.625 1 23.2 95 ALA B C 1
ATOM 4890 O O . ALA B 1 95 ? -18.359 -26.578 -62.469 1 23.2 95 ALA B O 1
ATOM 4891 N N . ALA B 1 96 ? -16.422 -27.031 -62 1 22.58 96 ALA B N 1
ATOM 4892 C CA . ALA B 1 96 ? -16.109 -27.219 -63.406 1 22.58 96 ALA B CA 1
ATOM 4893 C C . ALA B 1 96 ? -16.656 -28.547 -63.906 1 22.58 96 ALA B C 1
ATOM 4895 O O . ALA B 1 96 ? -16.594 -29.562 -63.219 1 22.58 96 ALA B O 1
ATOM 4896 N N . VAL B 1 97 ? -17.562 -28.562 -64.75 1 23.44 97 VAL B N 1
ATOM 4897 C CA . VAL B 1 97 ? -18.359 -29.531 -65.5 1 23.44 97 VAL B CA 1
ATOM 4898 C C . VAL B 1 97 ? -17.438 -30.406 -66.375 1 23.44 97 VAL B C 1
ATOM 4900 O O . VAL B 1 97 ? -16.906 -29.938 -67.375 1 23.44 97 VAL B O 1
ATOM 4903 N N . GLY B 1 98 ? -16.25 -30.875 -65.938 1 24.12 98 GLY B N 1
ATOM 4904 C CA . GLY B 1 98 ? -15.477 -31.609 -66.938 1 24.12 98 GLY B CA 1
ATOM 4905 C C . GLY B 1 98 ? -16.219 -32.812 -67.5 1 24.12 98 GLY B C 1
ATOM 4906 O O . GLY B 1 98 ? -17.141 -33.312 -66.875 1 24.12 98 GLY B O 1
ATOM 4907 N N . ARG B 1 99 ? -16.25 -33.031 -68.875 1 30.44 99 ARG B N 1
ATOM 4908 C CA . ARG B 1 99 ? -16.828 -34.031 -69.75 1 30.44 99 ARG B CA 1
ATOM 4909 C C . ARG B 1 99 ? -16.359 -35.438 -69.375 1 30.44 99 ARG B C 1
ATOM 4911 O O . ARG B 1 99 ? -15.148 -35.688 -69.375 1 30.44 99 ARG B O 1
ATOM 4918 N N . ASN B 1 100 ? -16.938 -36.031 -68.375 1 30.06 100 ASN B N 1
ATOM 4919 C CA . ASN B 1 100 ? -16.672 -37.375 -67.875 1 30.06 100 ASN B CA 1
ATOM 4920 C C . ASN B 1 100 ? -16.766 -38.406 -69 1 30.06 100 ASN B C 1
ATOM 4922 O O . ASN B 1 100 ? -17.828 -38.594 -69.562 1 30.06 100 ASN B O 1
ATOM 4926 N N . ILE B 1 101 ? -15.734 -38.594 -69.812 1 32.78 101 ILE B N 1
ATOM 4927 C CA . ILE B 1 101 ? -15.711 -39.781 -70.688 1 32.78 101 ILE B CA 1
ATOM 4928 C C . ILE B 1 101 ? -15.953 -41.031 -69.812 1 32.78 101 ILE B C 1
ATOM 4930 O O . ILE B 1 101 ? -15.289 -41.219 -68.812 1 32.78 101 ILE B O 1
ATOM 4934 N N . VAL B 1 102 ? -17.078 -41.562 -69.875 1 35 102 VAL B N 1
ATOM 4935 C CA . VAL B 1 102 ? -17.688 -42.688 -69.188 1 35 102 VAL B CA 1
ATOM 4936 C C . VAL B 1 102 ? -16.797 -43.938 -69.312 1 35 102 VAL B C 1
ATOM 4938 O O . VAL B 1 102 ? -16.719 -44.531 -70.438 1 35 102 VAL B O 1
ATOM 4941 N N . ARG B 1 103 ? -15.453 -43.875 -69.188 1 41.09 103 ARG B N 1
ATOM 4942 C CA . ARG B 1 103 ? -14.75 -45.156 -69.188 1 41.09 103 ARG B CA 1
ATOM 4943 C C . ARG B 1 103 ? -15.391 -46.094 -68.188 1 41.09 103 ARG B C 1
ATOM 4945 O O . ARG B 1 103 ? -16.047 -45.688 -67.25 1 41.09 103 ARG B O 1
ATOM 4952 N N . SER B 1 104 ? -15.516 -47.312 -68.562 1 40.72 104 SER B N 1
ATOM 4953 C CA . SER B 1 104 ? -16.062 -48.375 -67.688 1 40.72 104 SER B CA 1
ATOM 4954 C C . SER B 1 104 ? -15.43 -48.344 -66.312 1 40.72 104 SER B C 1
ATOM 4956 O O . SER B 1 104 ? -14.219 -48.156 -66.188 1 40.72 104 SER B O 1
ATOM 4958 N N . SER B 1 105 ? -16.125 -47.938 -65.312 1 46.94 105 SER B N 1
ATOM 4959 C CA . SER B 1 105 ? -15.805 -47.625 -63.906 1 46.94 105 SER B CA 1
ATOM 4960 C C . SER B 1 105 ? -15.094 -48.781 -63.219 1 46.94 105 SER B C 1
ATOM 4962 O O . SER B 1 105 ? -15.633 -49.906 -63.156 1 46.94 105 SER B O 1
ATOM 4964 N N . THR B 1 106 ? -13.859 -49.188 -63.656 1 50.81 106 THR B N 1
ATOM 4965 C CA . THR B 1 106 ? -13.18 -50.219 -62.906 1 50.81 106 THR B CA 1
ATOM 4966 C C . THR B 1 106 ? -12.883 -49.75 -61.5 1 50.81 106 THR B C 1
ATOM 4968 O O . THR B 1 106 ? -12.891 -48.562 -61.219 1 50.81 106 THR B O 1
ATOM 4971 N N . ALA B 1 107 ? -12.82 -50.719 -60.656 1 59.91 107 ALA B N 1
ATOM 4972 C CA . ALA B 1 107 ? -12.648 -50.469 -59.219 1 59.91 107 ALA B CA 1
ATOM 4973 C C . ALA B 1 107 ? -11.438 -49.562 -58.969 1 59.91 107 ALA B C 1
ATOM 4975 O O . ALA B 1 107 ? -11.438 -48.75 -58.031 1 59.91 107 ALA B O 1
ATOM 4976 N N . LEU B 1 108 ? -10.445 -49.656 -59.875 1 59.34 108 LEU B N 1
ATOM 4977 C CA . LEU B 1 108 ? -9.227 -48.875 -59.719 1 59.34 108 LEU B CA 1
ATOM 4978 C C . LEU B 1 108 ? -9.172 -47.781 -60.781 1 59.34 108 LEU B C 1
ATOM 4980 O O . LEU B 1 108 ? -8.156 -47.094 -60.906 1 59.34 108 LEU B O 1
ATOM 4984 N N . GLY B 1 109 ? -10.297 -47.656 -61.469 1 58 109 GLY B N 1
ATOM 4985 C CA . GLY B 1 109 ? -10.375 -46.688 -62.562 1 58 109 GLY B CA 1
ATOM 4986 C C . GLY B 1 109 ? -9.312 -46.938 -63.625 1 58 109 GLY B C 1
ATOM 4987 O O . GLY B 1 109 ? -9.109 -48.062 -64.062 1 58 109 GLY B O 1
ATOM 4988 N N . ILE B 1 110 ? -8.672 -45.875 -64.062 1 57.03 110 ILE B N 1
ATOM 4989 C CA . ILE B 1 110 ? -7.691 -45.875 -65.188 1 57.03 110 ILE B CA 1
ATOM 4990 C C . ILE B 1 110 ? -6.438 -46.625 -64.75 1 57.03 110 ILE B C 1
ATOM 4992 O O . ILE B 1 110 ? -5.66 -47.094 -65.562 1 57.03 110 ILE B O 1
ATOM 4996 N N . PHE B 1 111 ? -6.324 -46.906 -63.5 1 63.31 111 PHE B N 1
ATOM 4997 C CA . PHE B 1 111 ? -5.078 -47.469 -62.969 1 63.31 111 PHE B CA 1
ATOM 4998 C C . PHE B 1 111 ? -5.109 -48.969 -62.969 1 63.31 111 PHE B C 1
ATOM 5000 O O . PHE B 1 111 ? -4.09 -49.625 -62.75 1 63.31 111 PHE B O 1
ATOM 5007 N N . GLU B 1 112 ? -6.176 -49.5 -63.281 1 60.12 112 GLU B N 1
ATOM 5008 C CA . GLU B 1 112 ? -6.305 -50.969 -63.281 1 60.12 112 GLU B CA 1
ATOM 5009 C C . GLU B 1 112 ? -5.34 -51.594 -64.312 1 60.12 112 GLU B C 1
ATOM 5011 O O . GLU B 1 112 ? -4.918 -52.75 -64.125 1 60.12 112 GLU B O 1
ATOM 5016 N N . ASP B 1 113 ? -4.977 -50.781 -65.188 1 63.34 113 ASP B N 1
ATOM 5017 C CA . ASP B 1 113 ? -4.152 -51.344 -66.25 1 63.34 113 ASP B CA 1
ATOM 5018 C C . ASP B 1 113 ? -2.668 -51.25 -65.938 1 63.34 113 ASP B C 1
ATOM 5020 O O . ASP B 1 113 ? -1.82 -51.719 -66.688 1 63.34 113 ASP B O 1
ATOM 5024 N N . LEU B 1 114 ? -2.307 -50.688 -64.812 1 67.94 114 LEU B N 1
ATOM 5025 C CA . LEU B 1 114 ? -0.894 -50.531 -64.5 1 67.94 114 LEU B CA 1
ATOM 5026 C C . LEU B 1 114 ? -0.318 -51.844 -63.938 1 67.94 114 LEU B C 1
ATOM 5028 O O . LEU B 1 114 ? -0.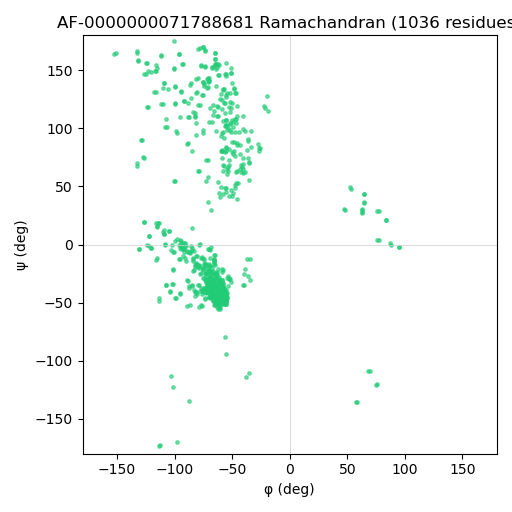951 -52.5 -63.125 1 67.94 114 LEU B O 1
ATOM 5032 N N . PRO B 1 115 ? 0.84 -52.312 -64.5 1 70.75 115 PRO B N 1
ATOM 5033 C CA . PRO B 1 115 ? 1.508 -53.469 -63.875 1 70.75 115 PRO B CA 1
ATOM 5034 C C . PRO B 1 115 ? 1.727 -53.312 -62.375 1 70.75 115 PRO B C 1
ATOM 5036 O O . PRO B 1 115 ? 1.921 -52.188 -61.875 1 70.75 115 PRO B O 1
ATOM 5039 N N . PRO B 1 116 ? 1.67 -54.469 -61.656 1 67.25 116 PRO B N 1
ATOM 5040 C CA . PRO B 1 116 ? 1.762 -54.438 -60.188 1 67.25 116 PRO B CA 1
ATOM 5041 C C . PRO B 1 116 ? 3.025 -53.719 -59.719 1 67.25 116 PRO B C 1
ATOM 5043 O O . PRO B 1 116 ? 2.982 -53 -58.719 1 67.25 116 PRO B O 1
ATOM 5046 N N . GLY B 1 117 ? 4.09 -54 -60.406 1 71.06 117 GLY B N 1
ATOM 5047 C CA . GLY B 1 117 ? 5.32 -53.344 -60 1 71.06 117 GLY B CA 1
ATOM 5048 C C . GLY B 1 117 ? 5.254 -51.844 -60.094 1 71.06 117 GLY B C 1
ATOM 5049 O O . GLY B 1 117 ? 5.727 -51.125 -59.219 1 71.06 117 GLY B O 1
ATOM 5050 N N . LEU B 1 118 ? 4.621 -51.375 -61.062 1 73.88 118 LEU B N 1
ATOM 5051 C CA . LEU B 1 118 ? 4.516 -49.938 -61.281 1 73.88 118 LEU B CA 1
ATOM 5052 C C . LEU B 1 118 ? 3.486 -49.312 -60.344 1 73.88 118 LEU B C 1
ATOM 5054 O O . LEU B 1 118 ? 3.627 -48.156 -59.938 1 73.88 118 LEU B O 1
ATOM 5058 N N . PHE B 1 119 ? 2.648 -50.156 -60 1 76.62 119 PHE B N 1
ATOM 5059 C CA . PHE B 1 119 ? 1.604 -49.688 -59.094 1 76.62 119 PHE B CA 1
ATOM 5060 C C . PHE B 1 119 ? 2.178 -49.406 -57.719 1 76.62 119 PHE B C 1
ATOM 5062 O O . PHE B 1 119 ? 1.882 -48.375 -57.125 1 76.62 119 PHE B O 1
ATOM 5069 N N . GLN B 1 120 ? 3.045 -50.188 -57.344 1 78.44 120 GLN B N 1
ATOM 5070 C CA . GLN B 1 120 ? 3.666 -50.031 -56.031 1 78.44 120 GLN B CA 1
ATOM 5071 C C . GLN B 1 120 ? 4.598 -48.844 -56 1 78.44 120 GLN B C 1
ATOM 5073 O O . GLN B 1 120 ? 4.668 -48.125 -55 1 78.44 120 GLN B O 1
ATOM 5078 N N . LEU B 1 121 ? 5.195 -48.688 -57.094 1 80.12 121 LEU B N 1
ATOM 5079 C CA . LEU B 1 121 ? 6.098 -47.531 -57.219 1 80.12 121 LEU B CA 1
ATOM 5080 C C . LEU B 1 121 ? 5.316 -46.219 -57.188 1 80.12 121 LEU B C 1
ATOM 5082 O O . LEU B 1 121 ? 5.758 -45.25 -56.594 1 80.12 121 LEU B O 1
ATOM 5086 N N . MET B 1 122 ? 4.277 -46.312 -57.781 1 81.44 122 MET B N 1
ATOM 5087 C CA . MET B 1 122 ? 3.434 -45.125 -57.844 1 81.44 122 MET B CA 1
ATOM 5088 C C . MET B 1 122 ? 2.908 -44.75 -56.469 1 81.44 122 MET B C 1
ATOM 5090 O O . MET B 1 122 ? 2.996 -43.594 -56.031 1 81.44 122 MET B O 1
ATOM 5094 N N . ILE B 1 123 ? 2.475 -45.688 -55.781 1 84.75 123 ILE B N 1
ATOM 5095 C CA . ILE B 1 123 ? 1.894 -45.469 -54.438 1 84.75 123 ILE B CA 1
ATOM 5096 C C . ILE B 1 123 ? 2.971 -44.969 -53.5 1 84.75 123 ILE B C 1
ATOM 5098 O O . ILE B 1 123 ? 2.721 -44.094 -52.656 1 84.75 123 ILE B O 1
ATOM 5102 N N . ASP B 1 124 ? 4.121 -45.469 -53.719 1 87.75 124 ASP B N 1
ATOM 5103 C CA . ASP B 1 124 ? 5.215 -45.125 -52.812 1 87.75 124 ASP B CA 1
ATOM 5104 C C . ASP B 1 124 ? 5.719 -43.719 -53.062 1 87.75 124 ASP B C 1
ATOM 5106 O O . ASP B 1 124 ? 6.309 -43.094 -52.156 1 87.75 124 ASP B O 1
ATOM 5110 N N . ASN B 1 125 ? 5.441 -43.188 -54.219 1 86.75 125 ASN B N 1
ATOM 5111 C CA . ASN B 1 125 ? 5.984 -41.875 -54.562 1 86.75 125 ASN B CA 1
ATOM 5112 C C . ASN B 1 125 ? 4.93 -40.781 -54.438 1 86.75 125 ASN B C 1
ATOM 5114 O O . ASN B 1 125 ? 5.238 -39.594 -54.562 1 86.75 125 ASN B O 1
ATOM 5118 N N . LEU B 1 126 ? 3.777 -41.156 -54.156 1 89.62 126 LEU B N 1
ATOM 5119 C CA . LEU B 1 126 ? 2.721 -40.156 -53.938 1 89.62 126 LEU B CA 1
ATOM 5120 C C . LEU B 1 126 ? 2.83 -39.562 -52.531 1 89.62 126 LEU B C 1
ATOM 5122 O O . LEU B 1 126 ? 3.246 -40.219 -51.594 1 89.62 126 LEU B O 1
ATOM 5126 N N . ASP B 1 127 ? 2.527 -38.312 -52.531 1 91.94 127 ASP B N 1
ATOM 5127 C CA . ASP B 1 127 ? 2.506 -37.688 -51.188 1 91.94 127 ASP B CA 1
ATOM 5128 C C . ASP B 1 127 ? 1.398 -38.281 -50.344 1 91.94 127 ASP B C 1
ATOM 5130 O O . ASP B 1 127 ? 0.413 -38.812 -50.875 1 91.94 127 ASP B O 1
ATOM 5134 N N . VAL B 1 128 ? 1.557 -38.25 -49.094 1 94.06 128 VAL B N 1
ATOM 5135 C CA . VAL B 1 128 ? 0.664 -38.938 -48.156 1 94.06 128 VAL B CA 1
ATOM 5136 C C . VAL B 1 128 ? -0.75 -38.375 -48.281 1 94.06 128 VAL B C 1
ATOM 5138 O O . VAL B 1 128 ? -1.725 -39.125 -48.344 1 94.06 128 VAL B O 1
ATOM 5141 N N . PRO B 1 129 ? -0.934 -37.031 -48.469 1 93.38 129 PRO B N 1
ATOM 5142 C CA . PRO B 1 129 ? -2.295 -36.5 -48.656 1 93.38 129 PRO B CA 1
ATOM 5143 C C . PRO B 1 129 ? -2.979 -37.062 -49.906 1 93.38 129 PRO B C 1
ATOM 5145 O O . PRO B 1 129 ? -4.188 -37.312 -49.875 1 93.38 129 PRO B O 1
ATOM 5148 N N . CYS B 1 130 ? -2.189 -37.312 -50.844 1 91.88 130 CYS B N 1
ATOM 5149 C CA . CYS B 1 130 ? -2.732 -37.875 -52.062 1 91.88 130 CYS B CA 1
ATOM 5150 C C . CYS B 1 130 ? -3.137 -39.344 -51.844 1 91.88 130 CYS B C 1
ATOM 5152 O O . CYS B 1 130 ? -4.156 -39.781 -52.375 1 91.88 130 CYS B O 1
ATOM 5154 N N . LEU B 1 131 ? -2.318 -40.031 -51.156 1 92.19 131 LEU B N 1
ATOM 5155 C CA . LEU B 1 131 ? -2.648 -41.406 -50.812 1 92.19 131 LEU B CA 1
ATOM 5156 C C . LEU B 1 131 ? -3.961 -41.469 -50.031 1 92.19 131 LEU B C 1
ATOM 5158 O O . LEU B 1 131 ? -4.758 -42.406 -50.25 1 92.19 131 LEU B O 1
ATOM 5162 N N . ILE B 1 132 ? -4.203 -40.5 -49.156 1 94.06 132 ILE B N 1
ATOM 5163 C CA . ILE B 1 132 ? -5.422 -40.438 -48.344 1 94.06 132 ILE B CA 1
ATOM 5164 C C . ILE B 1 132 ? -6.629 -40.25 -49.281 1 94.06 132 ILE B C 1
ATOM 5166 O O . ILE B 1 132 ? -7.637 -40.938 -49.125 1 94.06 132 ILE B O 1
ATOM 5170 N N . SER B 1 133 ? -6.438 -39.375 -50.188 1 92.31 133 SER B N 1
ATOM 5171 C CA . SER B 1 133 ? -7.516 -39.094 -51.156 1 92.31 133 SER B CA 1
ATOM 5172 C C . SER B 1 133 ? -7.836 -40.344 -52 1 92.31 133 SER B C 1
ATOM 5174 O O . SER B 1 133 ? -9 -40.594 -52.281 1 92.31 133 SER B O 1
ATOM 5176 N N . LEU B 1 134 ? -6.848 -41 -52.406 1 88.81 134 LEU B N 1
ATOM 5177 C CA . LEU B 1 134 ? -7.016 -42.188 -53.219 1 88.81 134 LEU B CA 1
ATOM 5178 C C . LEU B 1 134 ? -7.707 -43.281 -52.406 1 88.81 134 LEU B C 1
ATOM 5180 O O . LEU B 1 134 ? -8.594 -43.969 -52.938 1 88.81 134 LEU B O 1
ATOM 5184 N N . GLY B 1 135 ? -7.328 -43.5 -51.219 1 89 135 GLY B N 1
ATOM 5185 C CA . GLY B 1 135 ? -7.898 -44.531 -50.375 1 89 135 GLY B CA 1
ATOM 5186 C C . GLY B 1 135 ? -9.359 -44.312 -50.031 1 89 135 GLY B C 1
ATOM 5187 O O . GLY B 1 135 ? -10.117 -45.25 -49.844 1 89 135 GLY B O 1
ATOM 5188 N N . LEU B 1 136 ? -9.766 -43.031 -50.062 1 91.38 136 LEU B N 1
ATOM 5189 C CA . LEU B 1 136 ? -11.133 -42.688 -49.688 1 91.38 136 LEU B CA 1
ATOM 5190 C C . LEU B 1 136 ? -12.039 -42.688 -50.906 1 91.38 136 LEU B C 1
ATOM 5192 O O . LEU B 1 136 ? -13.266 -42.594 -50.781 1 91.38 136 LEU B O 1
ATOM 5196 N N . SER B 1 137 ? -11.484 -42.906 -52.031 1 88 137 SER B N 1
ATOM 5197 C CA . SER B 1 137 ? -12.25 -42.781 -53.281 1 88 137 SER B CA 1
ATOM 5198 C C . SER B 1 137 ? -13.031 -44.062 -53.562 1 88 137 SER B C 1
ATOM 5200 O O . SER B 1 137 ? -14.141 -44.031 -54.094 1 88 137 SER B O 1
ATOM 5202 N N . SER B 1 138 ? -12.43 -45.281 -53.281 1 86.38 138 SER B N 1
ATOM 5203 C CA . SER B 1 138 ? -13.117 -46.531 -53.5 1 86.38 138 SER B CA 1
ATOM 5204 C C . SER B 1 138 ? -12.609 -47.625 -52.562 1 86.38 138 SER B C 1
ATOM 5206 O O . SER B 1 138 ? -11.508 -47.5 -52 1 86.38 138 SER B O 1
ATOM 5208 N N . SER B 1 139 ? -13.359 -48.625 -52.469 1 88.31 139 SER B N 1
ATOM 5209 C CA . SER B 1 139 ? -12.984 -49.75 -51.594 1 88.31 139 SER B CA 1
ATOM 5210 C C . SER B 1 139 ? -11.773 -50.5 -52.125 1 88.31 139 SER B C 1
ATOM 5212 O O . SER B 1 139 ? -10.961 -51.031 -51.375 1 88.31 139 SER B O 1
ATOM 5214 N N . ALA B 1 140 ? -11.703 -50.469 -53.375 1 86 140 ALA B N 1
ATOM 5215 C CA . ALA B 1 140 ? -10.562 -51.125 -54 1 86 140 ALA B CA 1
ATOM 5216 C C . ALA B 1 140 ? -9.266 -50.406 -53.719 1 86 140 ALA B C 1
ATOM 5218 O O . ALA B 1 140 ? -8.258 -51 -53.344 1 86 140 ALA B O 1
ATOM 5219 N N . TRP B 1 141 ? -9.398 -49.156 -53.875 1 86.56 141 TRP B N 1
ATOM 5220 C CA . TRP B 1 141 ? -8.234 -48.312 -53.562 1 86.56 141 TRP B CA 1
ATOM 5221 C C . TRP B 1 141 ? -7.863 -48.406 -52.094 1 86.56 141 TRP B C 1
ATOM 5223 O O . TRP B 1 141 ? -6.68 -48.438 -51.75 1 86.56 141 TRP B O 1
ATOM 5233 N N . ASN B 1 142 ? -8.82 -48.406 -51.312 1 91.44 142 ASN B N 1
ATOM 5234 C CA . ASN B 1 142 ? -8.586 -48.5 -49.875 1 91.44 142 ASN B CA 1
ATOM 5235 C C . ASN B 1 142 ? -7.816 -49.781 -49.531 1 91.44 142 ASN B C 1
ATOM 5237 O O . ASN B 1 142 ? -6.891 -49.75 -48.719 1 91.44 142 ASN B O 1
ATOM 5241 N N . ALA B 1 143 ? -8.172 -50.844 -50.188 1 90 143 ALA B N 1
ATOM 5242 C CA . ALA B 1 143 ? -7.516 -52.125 -49.938 1 90 143 ALA B CA 1
ATOM 5243 C C . ALA B 1 143 ? -6.051 -52.062 -50.375 1 90 143 ALA B C 1
ATOM 5245 O O . ALA B 1 143 ? -5.184 -52.625 -49.688 1 90 143 ALA B O 1
ATOM 5246 N N . HIS B 1 144 ? -5.832 -51.406 -51.406 1 88.56 144 HIS B N 1
ATOM 5247 C CA . HIS B 1 144 ? -4.469 -51.281 -51.906 1 88.56 144 HIS B CA 1
ATOM 5248 C C . HIS B 1 144 ? -3.602 -50.438 -51 1 88.56 144 HIS B C 1
ATOM 5250 O O . HIS B 1 144 ? -2.439 -50.75 -50.75 1 88.56 144 HIS B O 1
ATOM 5256 N N . VAL B 1 145 ? -4.184 -49.375 -50.562 1 92.19 145 VAL B N 1
ATOM 5257 C CA . VAL B 1 145 ? -3.434 -48.5 -49.688 1 92.19 145 VAL B CA 1
ATOM 5258 C C . VAL B 1 145 ? -3.182 -49.188 -48.344 1 92.19 145 VAL B C 1
ATOM 5260 O O . VAL B 1 145 ? -2.109 -49.031 -47.75 1 92.19 145 VAL B O 1
ATOM 5263 N N . LEU B 1 146 ? -4.152 -49.875 -47.875 1 93.38 146 LEU B N 1
ATOM 5264 C CA . LEU B 1 146 ? -4.012 -50.625 -46.656 1 93.38 146 LEU B CA 1
ATOM 5265 C C . LEU B 1 146 ? -2.887 -51.656 -46.75 1 93.38 146 LEU B C 1
ATOM 5267 O O . LEU B 1 146 ? -2.102 -51.812 -45.812 1 93.38 146 LEU B O 1
ATOM 5271 N N . ASN B 1 147 ? -2.832 -52.312 -47.844 1 91.25 147 ASN B N 1
ATOM 5272 C CA . ASN B 1 147 ? -1.745 -53.25 -48.062 1 91.25 147 ASN B CA 1
ATOM 5273 C C . ASN B 1 147 ? -0.391 -52.531 -48.125 1 91.25 147 ASN B C 1
ATOM 5275 O O . ASN B 1 147 ? 0.61 -53.094 -47.656 1 91.25 147 ASN B O 1
ATOM 5279 N N . TYR B 1 148 ? -0.42 -51.375 -48.688 1 92.44 148 TYR B N 1
ATOM 5280 C CA . TYR B 1 148 ? 0.807 -50.594 -48.75 1 92.44 148 TYR B CA 1
ATOM 5281 C C . TYR B 1 148 ? 1.275 -50.188 -47.375 1 92.44 148 TYR B C 1
ATOM 5283 O O . TYR B 1 148 ? 2.455 -50.344 -47.031 1 92.44 148 TYR B O 1
ATOM 5291 N N . VAL B 1 149 ? 0.387 -49.781 -46.531 1 94.12 149 VAL B N 1
ATOM 5292 C CA . VAL B 1 149 ? 0.712 -49.281 -45.219 1 94.12 149 VAL B CA 1
ATOM 5293 C C . VAL B 1 149 ? 1.23 -50.438 -44.344 1 94.12 149 VAL B C 1
ATOM 5295 O O . VAL B 1 149 ? 1.973 -50.219 -43.375 1 94.12 149 VAL B O 1
ATOM 5298 N N . SER B 1 150 ? 0.956 -51.625 -44.719 1 92 150 SER B N 1
ATOM 5299 C CA . SER B 1 150 ? 1.407 -52.812 -43.969 1 92 150 SER B CA 1
ATOM 5300 C C . SER B 1 150 ? 2.68 -53.406 -44.594 1 92 150 SER B C 1
ATOM 5302 O O . SER B 1 150 ? 3.227 -54.375 -44.062 1 92 150 SER B O 1
ATOM 5304 N N . SER B 1 151 ? 3.166 -52.75 -45.562 1 92.44 151 SER B N 1
ATOM 5305 C CA . SER B 1 151 ? 4.312 -53.281 -46.312 1 92.44 151 SER B CA 1
ATOM 5306 C C . SER B 1 151 ? 5.621 -52.688 -45.781 1 92.44 151 SER B C 1
ATOM 5308 O O . SER B 1 151 ? 5.617 -51.656 -45.125 1 92.44 151 SER B O 1
ATOM 5310 N N . ASN B 1 152 ? 6.723 -53.344 -46.156 1 92.06 152 ASN B N 1
ATOM 5311 C CA . ASN B 1 152 ? 8.055 -52.875 -45.781 1 92.06 152 ASN B CA 1
ATOM 5312 C C . ASN B 1 152 ? 8.422 -51.594 -46.531 1 92.06 152 ASN B C 1
ATOM 5314 O O . ASN B 1 152 ? 9.172 -50.781 -46 1 92.06 152 ASN B O 1
ATOM 5318 N N . LEU B 1 153 ? 7.812 -51.438 -47.656 1 91.44 153 LEU B N 1
ATOM 5319 C CA . LEU B 1 153 ? 8.07 -50.219 -48.438 1 91.44 153 LEU B CA 1
ATOM 5320 C C . LEU B 1 153 ? 7.582 -49 -47.719 1 91.44 153 LEU B C 1
ATOM 5322 O O . LEU B 1 153 ? 8.258 -47.969 -47.719 1 91.44 153 LEU B O 1
ATOM 5326 N N . PHE B 1 154 ? 6.488 -49.125 -47.125 1 95.31 154 PHE B N 1
ATOM 5327 C CA . PHE B 1 154 ? 5.922 -48.031 -46.375 1 95.31 154 PHE B CA 1
ATOM 5328 C C . PHE B 1 154 ? 6.805 -47.656 -45.188 1 95.31 154 PHE B C 1
ATOM 5330 O O . PHE B 1 154 ? 7.051 -46.5 -44.906 1 95.31 154 PHE B O 1
ATOM 5337 N N . PHE B 1 155 ? 7.332 -48.594 -44.469 1 95.94 155 PHE B N 1
ATOM 5338 C CA . PHE B 1 155 ? 8.125 -48.344 -43.281 1 95.94 155 PHE B CA 1
ATOM 5339 C C . PHE B 1 155 ? 9.484 -47.75 -43.625 1 95.94 155 PHE B C 1
ATOM 5341 O O . PHE B 1 155 ? 10.031 -46.938 -42.875 1 95.94 155 PHE B O 1
ATOM 5348 N N . GLN B 1 156 ? 9.93 -48.125 -44.781 1 94.12 156 GLN B N 1
ATOM 5349 C CA . GLN B 1 156 ? 11.141 -47.469 -45.281 1 94.12 156 GLN B CA 1
ATOM 5350 C C . GLN B 1 156 ? 10.883 -46.031 -45.594 1 94.12 156 GLN B C 1
ATOM 5352 O O . GLN B 1 156 ? 11.75 -45.156 -45.406 1 94.12 156 GLN B O 1
ATOM 5357 N N . ARG B 1 157 ? 9.719 -45.844 -46.094 1 94.62 157 ARG B N 1
ATOM 5358 C CA . ARG B 1 157 ? 9.336 -44.469 -46.344 1 94.62 157 ARG B CA 1
ATOM 5359 C C . ARG B 1 157 ? 9.258 -43.656 -45.062 1 94.62 157 ARG B C 1
ATOM 5361 O O . ARG B 1 157 ? 9.711 -42.5 -45.031 1 94.62 157 ARG B O 1
ATOM 5368 N N . VAL B 1 158 ? 8.641 -44.219 -44.094 1 96.44 158 VAL B N 1
ATOM 5369 C CA . VAL B 1 158 ? 8.5 -43.562 -42.781 1 96.44 158 VAL B CA 1
ATOM 5370 C C . VAL B 1 158 ? 9.883 -43.188 -42.25 1 96.44 158 VAL B C 1
ATOM 5372 O O . VAL B 1 158 ? 10.086 -42.094 -41.75 1 96.44 158 VAL B O 1
ATOM 5375 N N . LEU B 1 159 ? 10.812 -44.094 -42.406 1 96 159 LEU B N 1
ATOM 5376 C CA . LEU B 1 159 ? 12.172 -43.875 -41.938 1 96 159 LEU B CA 1
ATOM 5377 C C . LEU B 1 159 ? 12.828 -42.75 -42.719 1 96 159 LEU B C 1
ATOM 5379 O O . LEU B 1 159 ? 13.445 -41.844 -42.125 1 96 159 LEU B O 1
ATOM 5383 N N . ARG B 1 160 ? 12.664 -42.75 -43.969 1 94.81 160 ARG B N 1
ATOM 5384 C CA . ARG B 1 160 ? 13.258 -41.75 -44.844 1 94.81 160 ARG B CA 1
ATOM 5385 C C . ARG B 1 160 ? 12.68 -40.375 -44.562 1 94.81 160 ARG B C 1
ATOM 5387 O O . ARG B 1 160 ? 13.43 -39.406 -44.344 1 94.81 160 ARG B O 1
ATOM 5394 N N . GLU B 1 161 ? 11.375 -40.281 -44.531 1 94.69 161 GLU B N 1
ATOM 5395 C CA . GLU B 1 161 ? 10.711 -39 -44.312 1 94.69 161 GLU B CA 1
ATOM 5396 C C . GLU B 1 161 ? 10.961 -38.469 -42.938 1 94.69 161 GLU B C 1
ATOM 5398 O O . GLU B 1 161 ? 11.055 -37.25 -42.719 1 94.69 161 GLU B O 1
ATOM 5403 N N . SER B 1 162 ? 11.016 -39.312 -41.969 1 94.69 162 SER B N 1
ATOM 5404 C CA . SER B 1 162 ? 11.305 -38.906 -40.625 1 94.69 162 SER B CA 1
ATOM 5405 C C . SER B 1 162 ? 12.727 -38.344 -40.5 1 94.69 162 SER B C 1
ATOM 5407 O O . SER B 1 162 ? 12.953 -37.344 -39.812 1 94.69 162 SER B O 1
ATOM 5409 N N . THR B 1 163 ? 13.656 -39 -41.125 1 94.38 163 THR B N 1
ATOM 5410 C CA . THR B 1 163 ? 15.047 -38.531 -41.125 1 94.38 163 THR B CA 1
ATOM 5411 C C . THR B 1 163 ? 15.18 -37.188 -41.844 1 94.38 163 THR B C 1
ATOM 5413 O O . THR B 1 163 ? 15.93 -36.312 -41.406 1 94.38 163 THR B O 1
ATOM 5416 N N . GLU B 1 164 ? 14.492 -37.062 -42.906 1 93.44 164 GLU B N 1
ATOM 5417 C CA . GLU B 1 164 ? 14.5 -35.781 -43.656 1 93.44 164 GLU B CA 1
ATOM 5418 C C . GLU B 1 164 ? 13.898 -34.656 -42.812 1 93.44 164 GLU B C 1
ATOM 5420 O O . GLU B 1 164 ? 14.359 -33.531 -42.875 1 93.44 164 GLU B O 1
ATOM 5425 N N . PHE B 1 165 ? 12.875 -35 -42.125 1 94.56 165 PHE B N 1
ATOM 5426 C CA . PHE B 1 165 ? 12.211 -34.062 -41.219 1 94.56 165 PHE B CA 1
ATOM 5427 C C . PHE B 1 165 ? 13.188 -33.5 -40.188 1 94.56 165 PHE B C 1
ATOM 5429 O O . PHE B 1 165 ? 13.203 -32.312 -39.906 1 94.56 165 PHE B O 1
ATOM 5436 N N . VAL B 1 166 ? 14.055 -34.344 -39.656 1 92.75 166 VAL B N 1
ATOM 5437 C CA . VAL B 1 166 ? 15.039 -33.969 -38.656 1 92.75 166 VAL B CA 1
ATOM 5438 C C . VAL B 1 166 ? 16.188 -33.219 -39.312 1 92.75 166 VAL B C 1
ATOM 5440 O O . VAL B 1 166 ? 16.609 -32.188 -38.812 1 92.75 166 VAL B O 1
ATOM 5443 N N . ASN B 1 167 ? 16.594 -33.688 -40.406 1 92.06 167 ASN B N 1
ATOM 5444 C CA . ASN B 1 167 ? 17.75 -33.094 -41.094 1 92.06 167 ASN B CA 1
ATOM 5445 C C . ASN B 1 167 ? 17.453 -31.703 -41.625 1 92.06 167 ASN B C 1
ATOM 5447 O O . ASN B 1 167 ? 18.344 -30.859 -41.688 1 92.06 167 ASN B O 1
ATOM 5451 N N . ASN B 1 168 ? 16.234 -31.516 -41.906 1 93.25 168 ASN B N 1
ATOM 5452 C CA . ASN B 1 168 ? 15.844 -30.203 -42.438 1 93.25 168 ASN B CA 1
ATOM 5453 C C . ASN B 1 168 ? 15.586 -29.219 -41.281 1 93.25 168 ASN B C 1
ATOM 5455 O O . ASN B 1 168 ? 15.258 -28.047 -41.531 1 93.25 168 ASN B O 1
ATOM 5459 N N . GLY B 1 169 ? 15.633 -29.641 -40.094 1 90.88 169 GLY B N 1
ATOM 5460 C CA . GLY B 1 169 ? 15.445 -28.766 -38.938 1 90.88 169 GLY B CA 1
ATOM 5461 C C . GLY B 1 169 ? 13.992 -28.531 -38.594 1 90.88 169 GLY B C 1
ATOM 5462 O O . GLY B 1 169 ? 13.648 -27.531 -37.969 1 90.88 169 GLY B O 1
ATOM 5463 N N . PHE B 1 170 ? 13.109 -29.391 -39.031 1 89.75 170 PHE B N 1
ATOM 5464 C CA . PHE B 1 170 ? 11.672 -29.172 -38.844 1 89.75 170 PHE B CA 1
ATOM 5465 C C . PHE B 1 170 ? 11.18 -29.812 -37.562 1 89.75 170 PHE B C 1
ATOM 5467 O O . PHE B 1 170 ? 10.039 -29.594 -37.156 1 89.75 170 PHE B O 1
ATOM 5474 N N . ASN B 1 171 ? 12.07 -30.484 -36.938 1 90.5 171 ASN B N 1
ATOM 5475 C CA . ASN B 1 171 ? 11.68 -31.219 -35.75 1 90.5 171 ASN B CA 1
ATOM 5476 C C . ASN B 1 171 ? 11.578 -30.312 -34.531 1 90.5 171 ASN B C 1
ATOM 5478 O O . ASN B 1 171 ? 12.336 -30.469 -33.562 1 90.5 171 ASN B O 1
ATOM 5482 N N . SER B 1 172 ? 10.625 -29.391 -34.688 1 90.81 172 SER B N 1
ATOM 5483 C CA . SER B 1 172 ? 10.367 -28.438 -33.625 1 90.81 172 SER B CA 1
ATOM 5484 C C . SER B 1 172 ? 8.875 -28.344 -33.312 1 90.81 172 SER B C 1
ATOM 5486 O O . SER B 1 172 ? 8.039 -28.703 -34.156 1 90.81 172 SER B O 1
ATOM 5488 N N . ILE B 1 173 ? 8.539 -27.891 -32.188 1 89.75 173 ILE B N 1
ATOM 5489 C CA . ILE B 1 173 ? 7.172 -27.875 -31.672 1 89.75 173 ILE B CA 1
ATOM 5490 C C . ILE B 1 173 ? 6.285 -27.047 -32.594 1 89.75 173 ILE B C 1
ATOM 5492 O O . ILE B 1 173 ? 5.109 -27.359 -32.812 1 89.75 173 ILE B O 1
ATOM 5496 N N . GLU B 1 174 ? 6.832 -26.047 -33.25 1 91.25 174 GLU B N 1
ATOM 5497 C CA . GLU B 1 174 ? 6.082 -25.156 -34.125 1 91.25 174 GLU B CA 1
ATOM 5498 C C . GLU B 1 174 ? 5.598 -25.891 -35.375 1 91.25 174 GLU B C 1
ATOM 5500 O O . GLU B 1 174 ? 4.586 -25.516 -35.969 1 91.25 174 GLU B O 1
ATOM 5505 N N . ASN B 1 175 ? 6.324 -26.938 -35.625 1 93.69 175 ASN B N 1
ATOM 5506 C CA . ASN B 1 175 ? 6.023 -27.656 -36.844 1 93.69 175 ASN B CA 1
ATOM 5507 C C . ASN B 1 175 ? 5.195 -28.906 -36.594 1 93.69 175 ASN B C 1
ATOM 5509 O O . ASN B 1 175 ? 4.684 -29.531 -37.531 1 93.69 175 ASN B O 1
ATOM 5513 N N . PHE B 1 176 ? 4.992 -29.234 -35.375 1 94.44 176 PHE B N 1
ATOM 5514 C CA . PHE B 1 176 ? 4.25 -30.438 -35.031 1 94.44 176 PHE B CA 1
ATOM 5515 C C . PHE B 1 176 ? 2.77 -30.281 -35.375 1 94.44 176 PHE B C 1
ATOM 5517 O O . PHE B 1 176 ? 2.209 -29.188 -35.188 1 94.44 176 PHE B O 1
ATOM 5524 N N . PHE B 1 177 ? 2.15 -31.297 -35.875 1 95.31 177 PHE B N 1
ATOM 5525 C CA . PHE B 1 177 ? 0.736 -31.359 -36.219 1 95.31 177 PHE B CA 1
ATOM 5526 C C . PHE B 1 177 ? 0.409 -30.359 -37.312 1 95.31 177 PHE B C 1
ATOM 5528 O O . PHE B 1 177 ? -0.663 -29.75 -37.312 1 95.31 177 PHE B O 1
ATOM 5535 N N . THR B 1 178 ? 1.367 -30.062 -38.125 1 94.06 178 THR B N 1
ATOM 5536 C CA . THR B 1 178 ? 1.162 -29.219 -39.281 1 94.06 178 THR B CA 1
ATOM 5537 C C . THR B 1 178 ? 1.365 -30.016 -40.594 1 94.06 178 THR B C 1
ATOM 5539 O O . THR B 1 178 ? 1.621 -31.219 -40.531 1 94.06 178 THR B O 1
ATOM 5542 N N . SER B 1 179 ? 1.334 -29.281 -41.656 1 92.12 179 SER B N 1
ATOM 5543 C CA . SER B 1 179 ? 1.426 -29.922 -42.969 1 92.12 179 SER B CA 1
ATOM 5544 C C . SER B 1 179 ? 2.846 -30.406 -43.25 1 92.12 179 SER B C 1
ATOM 5546 O O . SER B 1 179 ? 3.051 -31.297 -44.094 1 92.12 179 SER B O 1
ATOM 5548 N N . VAL B 1 180 ? 3.795 -29.891 -42.469 1 93.94 180 VAL B N 1
ATOM 5549 C CA . VAL B 1 180 ? 5.18 -30.281 -42.719 1 93.94 180 VAL B CA 1
ATOM 5550 C C . VAL B 1 180 ? 5.527 -31.516 -41.906 1 93.94 180 VAL B C 1
ATOM 5552 O O . VAL B 1 180 ? 6.504 -32.219 -42.188 1 93.94 180 VAL B O 1
ATOM 5555 N N . ASP B 1 181 ? 4.719 -31.875 -40.938 1 95.31 181 ASP B N 1
ATOM 5556 C CA . ASP B 1 181 ? 4.938 -33 -40.031 1 95.31 181 ASP B CA 1
ATOM 5557 C C . ASP B 1 181 ? 4.512 -34.312 -40.656 1 95.31 181 ASP B C 1
ATOM 5559 O O . ASP B 1 181 ? 3.318 -34.562 -40.812 1 95.31 181 ASP B O 1
ATOM 5563 N N . PRO B 1 182 ? 5.441 -35.125 -40.969 1 96.31 182 PRO B N 1
ATOM 5564 C CA . PRO B 1 182 ? 5.074 -36.406 -41.594 1 96.31 182 PRO B CA 1
ATOM 5565 C C . PRO B 1 182 ? 4.246 -37.281 -40.688 1 96.31 182 PRO B C 1
ATOM 5567 O O . PRO B 1 182 ? 3.357 -38 -41.156 1 96.31 182 PRO B O 1
ATOM 5570 N N . PHE B 1 183 ? 4.477 -37.25 -39.469 1 97.12 183 PHE B N 1
ATOM 5571 C CA . PHE B 1 183 ? 3.775 -38.125 -38.531 1 97.12 183 PHE B CA 1
ATOM 5572 C C . PHE B 1 183 ? 2.312 -37.719 -38.406 1 97.12 183 PHE B C 1
ATOM 5574 O O . PHE B 1 183 ? 1.44 -38.562 -38.219 1 97.12 183 PHE B O 1
ATOM 5581 N N . TYR B 1 184 ? 2.086 -36.438 -38.531 1 96.56 184 TYR B N 1
ATOM 5582 C CA . TYR B 1 184 ? 0.721 -35.938 -38.594 1 96.56 184 TYR B CA 1
ATOM 5583 C C . TYR B 1 184 ? -0.019 -36.531 -39.781 1 96.56 184 TYR B C 1
ATOM 5585 O O . TYR B 1 184 ? -1.16 -36.969 -39.656 1 96.56 184 TYR B O 1
ATOM 5593 N N . HIS B 1 185 ? 0.66 -36.656 -40.906 1 96.56 185 HIS B N 1
ATOM 5594 C CA . HIS B 1 185 ? 0.081 -37.188 -42.125 1 96.56 185 HIS B CA 1
ATOM 5595 C C . HIS B 1 185 ? -0.115 -38.688 -42.031 1 96.56 185 HIS B C 1
ATOM 5597 O O . HIS B 1 185 ? -1.079 -39.25 -42.562 1 96.56 185 HIS B O 1
ATOM 5603 N N . TYR B 1 186 ? 0.838 -39.312 -41.406 1 97.75 186 TYR B N 1
ATOM 5604 C CA . TYR B 1 186 ? 0.683 -40.75 -41.188 1 97.75 186 TYR B CA 1
ATOM 5605 C C . TYR B 1 186 ? -0.549 -41.062 -40.375 1 97.75 186 TYR B C 1
ATOM 5607 O O . TYR B 1 186 ? -1.26 -42.031 -40.625 1 97.75 186 TYR B O 1
ATOM 5615 N N . GLY B 1 187 ? -0.789 -40.25 -39.312 1 97.62 187 GLY B N 1
ATOM 5616 C CA . GLY B 1 187 ? -1.987 -40.406 -38.5 1 97.62 187 GLY B CA 1
ATOM 5617 C C . GLY B 1 187 ? -3.27 -40.281 -39.312 1 97.62 187 GLY B C 1
ATOM 5618 O O . GLY B 1 187 ? -4.199 -41.062 -39.156 1 97.62 187 GLY B O 1
ATOM 5619 N N . LYS B 1 188 ? -3.246 -39.312 -40.156 1 96.75 188 LYS B N 1
ATOM 5620 C CA . LYS B 1 188 ? -4.402 -39.094 -41.031 1 96.75 188 LYS B CA 1
ATOM 5621 C C . LYS B 1 188 ? -4.594 -40.281 -41.969 1 96.75 188 LYS B C 1
ATOM 5623 O O . LYS B 1 188 ? -5.723 -40.688 -42.281 1 96.75 188 LYS B O 1
ATOM 5628 N N . LEU B 1 189 ? -3.48 -40.688 -42.469 1 97.31 189 LEU B N 1
ATOM 5629 C CA . LEU B 1 189 ? -3.506 -41.812 -43.406 1 97.31 189 LEU B CA 1
ATOM 5630 C C . LEU B 1 189 ? -4.082 -43.062 -42.781 1 97.31 189 LEU B C 1
ATOM 5632 O O . LEU B 1 189 ? -4.988 -43.688 -43.312 1 97.31 189 LEU B O 1
ATOM 5636 N N . LEU B 1 190 ? -3.592 -43.438 -41.625 1 97.69 190 LEU B N 1
ATOM 5637 C CA . LEU B 1 190 ? -4.07 -44.625 -40.906 1 97.69 190 LEU B CA 1
ATOM 5638 C C . LEU B 1 190 ? -5.547 -44.469 -40.562 1 97.69 190 LEU B C 1
ATOM 5640 O O . LEU B 1 190 ? -6.301 -45.438 -40.594 1 97.69 190 LEU B O 1
ATOM 5644 N N . LYS B 1 191 ? -5.895 -43.281 -40.188 1 96.69 191 LYS B N 1
ATOM 5645 C CA . LYS B 1 191 ? -7.293 -43 -39.875 1 96.69 191 LYS B CA 1
ATOM 5646 C C . LYS B 1 191 ? -8.188 -43.219 -41.094 1 96.69 191 LYS B C 1
ATOM 5648 O O . LYS B 1 191 ? -9.25 -43.812 -40.969 1 96.69 191 LYS B O 1
ATOM 5653 N N . SER B 1 192 ? -7.754 -42.719 -42.219 1 95.56 192 SER B N 1
ATOM 5654 C CA . SER B 1 192 ? -8.547 -42.781 -43.438 1 95.56 192 SER B CA 1
ATOM 5655 C C . SER B 1 192 ? -8.688 -44.219 -43.969 1 95.56 192 SER B C 1
ATOM 5657 O O . SER B 1 192 ? -9.766 -44.594 -44.406 1 95.56 192 SER B O 1
ATOM 5659 N N . VAL B 1 193 ? -7.664 -45 -43.875 1 94.88 193 VAL B N 1
ATOM 5660 C CA . VAL B 1 193 ? -7.668 -46.312 -44.469 1 94.88 193 VAL B CA 1
ATOM 5661 C C . VAL B 1 193 ? -8.43 -47.312 -43.594 1 94.88 193 VAL B C 1
ATOM 5663 O O . VAL B 1 193 ? -8.93 -48.312 -44.062 1 94.88 193 VAL B O 1
ATOM 5666 N N . SER B 1 194 ? -8.586 -46.969 -42.344 1 94.94 194 SER B N 1
ATOM 5667 C CA . SER B 1 194 ? -9.219 -47.906 -41.406 1 94.94 194 SER B CA 1
ATOM 5668 C C . SER B 1 194 ? -10.602 -47.406 -41 1 94.94 194 SER B C 1
ATOM 5670 O O . SER B 1 194 ? -11.219 -47.969 -40.094 1 94.94 194 SER B O 1
ATOM 5672 N N . VAL B 1 195 ? -11.172 -46.438 -41.594 1 91.69 195 VAL B N 1
ATOM 5673 C CA . VAL B 1 195 ? -12.375 -45.719 -41.156 1 91.69 195 VAL B CA 1
ATOM 5674 C C . VAL B 1 195 ? -13.562 -46.688 -41.125 1 91.69 195 VAL B C 1
ATOM 5676 O O . VAL B 1 195 ? -14.477 -46.531 -40.312 1 91.69 195 VAL B O 1
ATOM 5679 N N . CYS B 1 196 ? -13.492 -47.719 -41.906 1 91.69 196 CYS B N 1
ATOM 5680 C CA . CYS B 1 196 ? -14.641 -48.594 -42.031 1 91.69 196 CYS B CA 1
ATOM 5681 C C . CYS B 1 196 ? -14.461 -49.844 -41.156 1 91.69 196 CYS B C 1
ATOM 5683 O O . CYS B 1 196 ? -15.336 -50.719 -41.125 1 91.69 196 CYS B O 1
ATOM 5685 N N . PHE B 1 197 ? -13.453 -49.906 -40.469 1 94.5 197 PHE B N 1
ATOM 5686 C CA . PHE B 1 197 ? -13.18 -51.062 -39.625 1 94.5 197 PHE B CA 1
ATOM 5687 C C . PHE B 1 197 ? -13.688 -50.844 -38.219 1 94.5 197 PHE B C 1
ATOM 5689 O O . PHE B 1 197 ? -13.883 -49.688 -37.781 1 94.5 197 PHE B O 1
ATOM 5696 N N . PRO B 1 198 ? -13.953 -51.969 -37.531 1 95.19 198 PRO B N 1
ATOM 5697 C CA . PRO B 1 198 ? -14.242 -51.812 -36.094 1 95.19 198 PRO B CA 1
ATOM 5698 C C . PRO B 1 198 ? -13.039 -51.281 -35.312 1 95.19 198 PRO B C 1
ATOM 5700 O O . PRO B 1 198 ? -11.898 -51.406 -35.781 1 95.19 198 PRO B O 1
ATOM 5703 N N . THR B 1 199 ? -13.234 -50.719 -34.156 1 95.75 199 THR B N 1
ATOM 5704 C CA . THR B 1 199 ? -12.203 -50.062 -33.375 1 95.75 199 THR B CA 1
ATOM 5705 C C . THR B 1 199 ? -11.07 -51.031 -33.062 1 95.75 199 THR B C 1
ATOM 5707 O O . THR B 1 199 ? -9.898 -50.656 -33.062 1 95.75 199 THR B O 1
ATOM 5710 N N . SER B 1 200 ? -11.414 -52.25 -32.812 1 96.38 200 SER B N 1
ATOM 5711 C CA . SER B 1 200 ? -10.406 -53.25 -32.469 1 96.38 200 SER B CA 1
ATOM 5712 C C . SER B 1 200 ? -9.406 -53.438 -33.625 1 96.38 200 SER B C 1
ATOM 5714 O O . SER B 1 200 ? -8.203 -53.531 -33.375 1 96.38 200 SER B O 1
ATOM 5716 N N . LYS B 1 201 ? -9.922 -53.469 -34.844 1 96.25 201 LYS B N 1
ATOM 5717 C CA . LYS B 1 201 ? -9.055 -53.625 -36 1 96.25 201 LYS B CA 1
ATOM 5718 C C . LYS B 1 201 ? -8.242 -52.375 -36.25 1 96.25 201 LYS B C 1
ATOM 5720 O O . LYS B 1 201 ? -7.086 -52.438 -36.656 1 96.25 201 LYS B O 1
ATOM 5725 N N . ARG B 1 202 ? -8.852 -51.25 -36.031 1 97.31 202 ARG B N 1
ATOM 5726 C CA . ARG B 1 202 ? -8.141 -49.969 -36.188 1 97.31 202 ARG B CA 1
ATOM 5727 C C . ARG B 1 202 ? -6.957 -49.875 -35.219 1 97.31 202 ARG B C 1
ATOM 5729 O O . ARG B 1 202 ? -5.867 -49.469 -35.594 1 97.31 202 ARG B O 1
ATOM 5736 N N . ILE B 1 203 ? -7.199 -50.375 -34 1 98 203 ILE B N 1
ATOM 5737 C CA . ILE B 1 203 ? -6.156 -50.344 -33 1 98 203 ILE B CA 1
ATOM 5738 C C . ILE B 1 203 ? -5.039 -51.312 -33.375 1 98 203 ILE B C 1
ATOM 5740 O O . ILE B 1 203 ? -3.859 -51.031 -33.188 1 98 203 ILE B O 1
ATOM 5744 N N . ALA B 1 204 ? -5.453 -52.406 -33.906 1 96.81 204 ALA B N 1
ATOM 5745 C CA . ALA B 1 204 ? -4.465 -53.375 -34.344 1 96.81 204 ALA B CA 1
ATOM 5746 C C . ALA B 1 204 ? -3.555 -52.812 -35.438 1 96.81 204 ALA B C 1
ATOM 5748 O O . ALA B 1 204 ? -2.346 -53.062 -35.438 1 96.81 204 ALA B O 1
ATOM 5749 N N . ILE B 1 205 ? -4.172 -52.125 -36.375 1 96.81 205 ILE B N 1
ATOM 5750 C CA . ILE B 1 205 ? -3.418 -51.5 -37.438 1 96.81 205 ILE B CA 1
ATOM 5751 C C . ILE B 1 205 ? -2.459 -50.469 -36.875 1 96.81 205 ILE B C 1
ATOM 5753 O O . ILE B 1 205 ? -1.294 -50.406 -37.281 1 96.81 205 ILE B O 1
ATOM 5757 N N . LEU B 1 206 ? -2.939 -49.688 -35.969 1 97.62 206 LEU B N 1
ATOM 5758 C CA . LEU B 1 206 ? -2.129 -48.656 -35.312 1 97.62 206 LEU B CA 1
ATOM 5759 C C . LEU B 1 206 ? -0.966 -49.281 -34.562 1 97.62 206 LEU B C 1
ATOM 5761 O O . LEU B 1 206 ? 0.167 -48.781 -34.656 1 97.62 206 LEU B O 1
ATOM 5765 N N . MET B 1 207 ? -1.219 -50.344 -33.781 1 96.56 207 MET B N 1
ATOM 5766 C CA . MET B 1 207 ? -0.187 -51 -33 1 96.56 207 MET B CA 1
ATOM 5767 C C . MET B 1 207 ? 0.877 -51.625 -33.875 1 96.56 207 MET B C 1
ATOM 5769 O O . MET B 1 207 ? 2.059 -51.656 -33.531 1 96.56 207 MET B O 1
ATOM 5773 N N . HIS B 1 208 ? 0.412 -52.125 -34.938 1 96.12 208 HIS B N 1
ATOM 5774 C CA . HIS B 1 208 ? 1.366 -52.688 -35.906 1 96.12 208 HIS B CA 1
ATOM 5775 C C . HIS B 1 208 ? 2.307 -51.594 -36.438 1 96.12 208 HIS B C 1
ATOM 5777 O O . HIS B 1 208 ? 3.516 -51.812 -36.531 1 96.12 208 HIS B O 1
ATOM 5783 N N . PHE B 1 209 ? 1.717 -50.531 -36.781 1 96.88 209 PHE B N 1
ATOM 5784 C CA . PHE B 1 209 ? 2.512 -49.375 -37.188 1 96.88 209 PHE B CA 1
ATOM 5785 C C . PHE B 1 209 ? 3.516 -48.969 -36.125 1 96.88 209 PHE B C 1
ATOM 5787 O O . PHE B 1 209 ? 4.703 -48.812 -36.406 1 96.88 209 PHE B O 1
ATOM 5794 N N . CYS B 1 210 ? 3.08 -48.844 -34.875 1 96.69 210 CYS B N 1
ATOM 5795 C CA . CYS B 1 210 ? 3.924 -48.406 -33.75 1 96.69 210 CYS B CA 1
ATOM 5796 C C . CYS B 1 210 ? 5.07 -49.406 -33.531 1 96.69 210 CYS B C 1
ATOM 5798 O O . CYS B 1 210 ? 6.223 -49 -33.375 1 96.69 210 CYS B O 1
ATOM 5800 N N . ASP B 1 211 ? 4.766 -50.656 -33.562 1 95.31 211 ASP B N 1
ATOM 5801 C CA . ASP B 1 211 ? 5.773 -51.688 -33.312 1 95.31 211 ASP B CA 1
ATOM 5802 C C . ASP B 1 211 ? 6.879 -51.656 -34.375 1 95.31 211 ASP B C 1
ATOM 5804 O O . ASP B 1 211 ? 8.062 -51.75 -34.031 1 95.31 211 ASP B O 1
ATOM 5808 N N . ARG B 1 212 ? 6.496 -51.438 -35.562 1 95.44 212 ARG B N 1
ATOM 5809 C CA . ARG B 1 212 ? 7.453 -51.438 -36.656 1 95.44 212 ARG B CA 1
ATOM 5810 C C . ARG B 1 212 ? 8.281 -50.156 -36.656 1 95.44 212 ARG B C 1
ATOM 5812 O O . ARG B 1 212 ? 9.484 -50.188 -36.938 1 95.44 212 ARG B O 1
ATOM 5819 N N . VAL B 1 213 ? 7.641 -49.094 -36.406 1 96.38 213 VAL B N 1
ATOM 5820 C CA . VAL B 1 213 ? 8.305 -47.812 -36.469 1 96.38 213 VAL B CA 1
ATOM 5821 C C . VAL B 1 213 ? 9.227 -47.625 -35.281 1 96.38 213 VAL B C 1
ATOM 5823 O O . VAL B 1 213 ? 10.336 -47.094 -35.406 1 96.38 213 VAL B O 1
ATOM 5826 N N . LEU B 1 214 ? 8.805 -48.062 -34.094 1 95.06 214 LEU B N 1
ATOM 5827 C CA . LEU B 1 214 ? 9.586 -47.938 -32.875 1 95.06 214 LEU B CA 1
ATOM 5828 C C . LEU B 1 214 ? 10.812 -48.844 -32.906 1 95.06 214 LEU B C 1
ATOM 5830 O O . LEU B 1 214 ? 11.758 -48.625 -32.125 1 95.06 214 LEU B O 1
ATOM 5834 N N . ALA B 1 215 ? 10.781 -49.75 -33.719 1 93.25 215 ALA B N 1
ATOM 5835 C CA . ALA B 1 215 ? 11.938 -50.625 -33.875 1 93.25 215 ALA B CA 1
ATOM 5836 C C . ALA B 1 215 ? 13.102 -49.875 -34.531 1 93.25 215 ALA B C 1
ATOM 5838 O O . ALA B 1 215 ? 14.258 -50.281 -34.375 1 93.25 215 ALA B O 1
ATOM 5839 N N . TYR B 1 216 ? 12.758 -48.812 -35.25 1 93.38 216 TYR B N 1
ATOM 5840 C CA . TYR B 1 216 ? 13.812 -47.969 -35.812 1 93.38 216 TYR B CA 1
ATOM 5841 C C . TYR B 1 216 ? 14.406 -47.062 -34.75 1 93.38 216 TYR B C 1
ATOM 5843 O O . TYR B 1 216 ? 13.719 -46.156 -34.25 1 93.38 216 TYR B O 1
ATOM 5851 N N . GLU B 1 217 ? 15.609 -47.125 -34.469 1 88.5 217 GLU B N 1
ATOM 5852 C CA . GLU B 1 217 ? 16.266 -46.344 -33.438 1 88.5 217 GLU B CA 1
ATOM 5853 C C . GLU B 1 217 ? 16.375 -44.875 -33.844 1 88.5 217 GLU B C 1
ATOM 5855 O O . GLU B 1 217 ? 16.469 -44 -33 1 88.5 217 GLU B O 1
ATOM 5860 N N . GLU B 1 218 ? 16.25 -44.656 -35.094 1 89.69 218 GLU B N 1
ATOM 5861 C CA . GLU B 1 218 ? 16.422 -43.312 -35.625 1 89.69 218 GLU B CA 1
ATOM 5862 C C . GLU B 1 218 ? 15.164 -42.469 -35.438 1 89.69 218 GLU B C 1
ATOM 5864 O O . GLU B 1 218 ? 15.211 -41.25 -35.531 1 89.69 218 GLU B O 1
ATOM 5869 N N . ILE B 1 219 ? 14.086 -43.125 -35.219 1 92.56 219 ILE B N 1
ATOM 5870 C CA . ILE B 1 219 ? 12.828 -42.406 -35.156 1 92.56 219 ILE B CA 1
ATOM 5871 C C . ILE B 1 219 ? 12.492 -42.062 -33.719 1 92.56 219 ILE B C 1
ATOM 5873 O O . ILE B 1 219 ? 12.562 -42.938 -32.844 1 92.56 219 ILE B O 1
ATOM 5877 N N . ASP B 1 220 ? 12.172 -40.844 -33.594 1 90.94 220 ASP B N 1
ATOM 5878 C CA . ASP B 1 220 ? 11.828 -40.344 -32.25 1 90.94 220 ASP B CA 1
ATOM 5879 C C . ASP B 1 220 ? 10.43 -40.812 -31.844 1 90.94 220 ASP B C 1
ATOM 5881 O O . ASP B 1 220 ? 9.508 -40.812 -32.656 1 90.94 220 ASP B O 1
ATOM 5885 N N . LYS B 1 221 ? 10.227 -41.188 -30.641 1 94.88 221 LYS B N 1
ATOM 5886 C CA . LYS B 1 221 ? 8.945 -41.656 -30.109 1 94.88 221 LYS B CA 1
ATOM 5887 C C . LYS B 1 221 ? 7.895 -40.562 -30.141 1 94.88 221 LYS B C 1
ATOM 5889 O O . LYS B 1 221 ? 6.699 -40.844 -30.25 1 94.88 221 LYS B O 1
ATOM 5894 N N . VAL B 1 222 ? 8.336 -39.344 -30.062 1 95.19 222 VAL B N 1
ATOM 5895 C CA . VAL B 1 222 ? 7.422 -38.188 -30.062 1 95.19 222 VAL B CA 1
ATOM 5896 C C . VAL B 1 222 ? 6.672 -38.156 -31.391 1 95.19 222 VAL B C 1
ATOM 5898 O O . VAL B 1 222 ? 5.496 -37.781 -31.438 1 95.19 222 VAL B O 1
ATOM 5901 N N . GLY B 1 223 ? 7.402 -38.469 -32.438 1 96.25 223 GLY B N 1
ATOM 5902 C CA . GLY B 1 223 ? 6.754 -38.531 -33.719 1 96.25 223 GLY B CA 1
ATOM 5903 C C . GLY B 1 223 ? 5.648 -39.562 -33.781 1 96.25 223 GLY B C 1
ATOM 5904 O O . GLY B 1 223 ? 4.559 -39.312 -34.281 1 96.25 223 GLY B O 1
ATOM 5905 N N . VAL B 1 224 ? 5.965 -40.75 -33.281 1 97.31 224 VAL B N 1
ATOM 5906 C CA . VAL B 1 224 ? 4.977 -41.844 -33.219 1 97.31 224 VAL B CA 1
ATOM 5907 C C . VAL B 1 224 ? 3.77 -41.375 -32.406 1 97.31 224 VAL B C 1
ATOM 5909 O O . VAL B 1 224 ? 2.627 -41.688 -32.75 1 97.31 224 VAL B O 1
ATOM 5912 N N . GLY B 1 225 ? 4.012 -40.656 -31.328 1 97.62 225 GLY B N 1
ATOM 5913 C CA . GLY B 1 225 ? 2.936 -40.094 -30.516 1 97.62 225 GLY B CA 1
ATOM 5914 C C . GLY B 1 225 ? 2.018 -39.188 -31.312 1 97.62 225 GLY B C 1
ATOM 5915 O O . GLY B 1 225 ? 0.796 -39.219 -31.156 1 97.62 225 GLY B O 1
ATOM 5916 N N . ARG B 1 226 ? 2.568 -38.375 -32.125 1 97.44 226 ARG B N 1
ATOM 5917 C CA . ARG B 1 226 ? 1.766 -37.469 -32.938 1 97.44 226 ARG B CA 1
ATOM 5918 C C . ARG B 1 226 ? 0.882 -38.25 -33.906 1 97.44 226 ARG B C 1
ATOM 5920 O O . ARG B 1 226 ? -0.247 -37.844 -34.188 1 97.44 226 ARG B O 1
ATOM 5927 N N . THR B 1 227 ? 1.399 -39.375 -34.406 1 98.06 227 THR B N 1
ATOM 5928 C CA . THR B 1 227 ? 0.6 -40.25 -35.25 1 98.06 227 THR B CA 1
ATOM 5929 C C . THR B 1 227 ? -0.587 -40.812 -34.469 1 98.06 227 THR B C 1
ATOM 5931 O O . THR B 1 227 ? -1.709 -40.844 -34.969 1 98.06 227 THR B O 1
ATOM 5934 N N . ILE B 1 228 ? -0.311 -41.188 -33.281 1 98.19 228 ILE B N 1
ATOM 5935 C CA . ILE B 1 228 ? -1.356 -41.75 -32.438 1 98.19 228 ILE B CA 1
ATOM 5936 C C . ILE B 1 228 ? -2.445 -40.719 -32.188 1 98.19 228 ILE B C 1
ATOM 5938 O O . ILE B 1 228 ? -3.631 -41 -32.406 1 98.19 228 ILE B O 1
ATOM 5942 N N . HIS B 1 229 ? -2.051 -39.531 -31.812 1 97.62 229 HIS B N 1
ATOM 5943 C CA . HIS B 1 229 ? -2.996 -38.469 -31.484 1 97.62 229 HIS B CA 1
ATOM 5944 C C . HIS B 1 229 ? -3.834 -38.094 -32.688 1 97.62 229 HIS B C 1
ATOM 5946 O O . HIS B 1 229 ? -5.043 -37.875 -32.594 1 97.62 229 HIS B O 1
ATOM 5952 N N . MET B 1 230 ? -3.146 -38.031 -33.812 1 96.94 230 MET B N 1
ATOM 5953 C CA . MET B 1 230 ? -3.885 -37.625 -35 1 96.94 230 MET B CA 1
ATOM 5954 C C . MET B 1 230 ? -4.859 -38.719 -35.438 1 96.94 230 MET B C 1
ATOM 5956 O O . MET B 1 230 ? -5.984 -38.438 -35.844 1 96.94 230 MET B O 1
ATOM 5960 N N . MET B 1 231 ? -4.445 -39.906 -35.344 1 97.62 231 MET B N 1
ATOM 5961 C CA . MET B 1 231 ? -5.348 -41 -35.719 1 97.62 231 MET B CA 1
ATOM 5962 C C . MET B 1 231 ? -6.562 -41.031 -34.812 1 97.62 231 MET B C 1
ATOM 5964 O O . MET B 1 231 ? -7.676 -41.312 -35.25 1 97.62 231 MET B O 1
ATOM 5968 N N . CYS B 1 232 ? -6.355 -40.75 -33.531 1 97.19 232 CYS B N 1
ATOM 5969 C CA . CYS B 1 232 ? -7.41 -40.875 -32.531 1 97.19 232 CYS B CA 1
ATOM 5970 C C . CYS B 1 232 ? -8.234 -39.594 -32.469 1 97.19 232 CYS B C 1
ATOM 5972 O O . CYS B 1 232 ? -9.242 -39.531 -31.766 1 97.19 232 CYS B O 1
ATOM 5974 N N . SER B 1 233 ? -7.84 -38.531 -33.188 1 96.56 233 SER B N 1
ATOM 5975 C CA . SER B 1 233 ? -8.539 -37.25 -33.125 1 96.56 233 SER B CA 1
ATOM 5976 C C . SER B 1 233 ? -10.023 -37.406 -33.438 1 96.56 233 SER B C 1
ATOM 5978 O O . SER B 1 233 ? -10.375 -38.125 -34.406 1 96.56 233 SER B O 1
ATOM 5980 N N . LYS B 1 234 ? -10.914 -36.906 -32.562 1 94.88 234 LYS B N 1
ATOM 5981 C CA . LYS B 1 234 ? -12.367 -36.875 -32.719 1 94.88 234 LYS B CA 1
ATOM 5982 C C . LYS B 1 234 ? -12.977 -38.25 -32.438 1 94.88 234 LYS B C 1
ATOM 5984 O O . LYS B 1 234 ? -14.164 -38.469 -32.688 1 94.88 234 LYS B O 1
ATOM 5989 N N . TRP B 1 235 ? -12.086 -39.281 -32 1 95.81 235 TRP B N 1
ATOM 5990 C CA . TRP B 1 235 ? -12.633 -40.531 -31.484 1 95.81 235 TRP B CA 1
ATOM 5991 C C . TRP B 1 235 ? -13.352 -40.281 -30.172 1 95.81 235 TRP B C 1
ATOM 5993 O O . TRP B 1 235 ? -13.039 -39.344 -29.438 1 95.81 235 TRP B O 1
ATOM 6003 N N . ALA B 1 236 ? -14.32 -41.125 -29.906 1 94.75 236 ALA B N 1
ATOM 6004 C CA . ALA B 1 236 ? -14.891 -41.125 -28.562 1 94.75 236 ALA B CA 1
ATOM 6005 C C . ALA B 1 236 ? -13.836 -41.469 -27.531 1 94.75 236 ALA B C 1
ATOM 6007 O O . ALA B 1 236 ? -12.977 -42.344 -27.766 1 94.75 236 ALA B O 1
ATOM 6008 N N . PHE B 1 237 ? -13.852 -40.969 -26.406 1 95.25 237 PHE B N 1
ATOM 6009 C CA . PHE B 1 237 ? -12.812 -41.094 -25.391 1 95.25 237 PHE B CA 1
ATOM 6010 C C . PHE B 1 237 ? -12.695 -42.562 -24.906 1 95.25 237 PHE B C 1
ATOM 6012 O O . PHE B 1 237 ? -11.594 -43.062 -24.703 1 95.25 237 PHE B O 1
ATOM 6019 N N . PRO B 1 238 ? -13.82 -43.25 -24.766 1 94.88 238 PRO B N 1
ATOM 6020 C CA . PRO B 1 238 ? -13.672 -44.656 -24.391 1 94.88 238 PRO B CA 1
ATOM 6021 C C . PRO B 1 238 ? -12.867 -45.438 -25.422 1 94.88 238 PRO B C 1
ATOM 6023 O O . PRO B 1 238 ? -12.156 -46.375 -25.047 1 94.88 238 PRO B O 1
ATOM 6026 N N . GLU B 1 239 ? -13 -45.094 -26.703 1 95.81 239 GLU B N 1
ATOM 6027 C CA . GLU B 1 239 ? -12.211 -45.75 -27.734 1 95.81 239 GLU B CA 1
ATOM 6028 C C . GLU B 1 239 ? -10.742 -45.375 -27.656 1 95.81 239 GLU B C 1
ATOM 6030 O O . GLU B 1 239 ? -9.859 -46.188 -27.875 1 95.81 239 GLU B O 1
ATOM 6035 N N . CYS B 1 240 ? -10.539 -44.156 -27.375 1 96.88 240 CYS B N 1
ATOM 6036 C CA . CYS B 1 240 ? -9.164 -43.719 -27.172 1 96.88 240 CYS B CA 1
ATOM 6037 C C . CYS B 1 240 ? -8.516 -44.438 -26 1 96.88 240 CYS B C 1
ATOM 6039 O O . CYS B 1 240 ? -7.328 -44.75 -26.047 1 96.88 240 CYS B O 1
ATOM 6041 N N . ALA B 1 241 ? -9.289 -44.719 -24.969 1 96.75 241 ALA B N 1
ATOM 6042 C CA . ALA B 1 241 ? -8.797 -45.438 -23.781 1 96.75 241 ALA B CA 1
ATOM 6043 C C . ALA B 1 241 ? -8.32 -46.844 -24.156 1 96.75 241 ALA B C 1
ATOM 6045 O O . ALA B 1 241 ? -7.375 -47.344 -23.547 1 96.75 241 ALA B O 1
ATOM 6046 N N . LYS B 1 242 ? -9 -47.375 -25.109 1 97.75 242 LYS B N 1
ATOM 6047 C CA . LYS B 1 242 ? -8.57 -48.688 -25.578 1 97.75 242 LYS B CA 1
ATOM 6048 C C . LYS B 1 242 ? -7.184 -48.594 -26.219 1 97.75 242 LYS B C 1
ATOM 6050 O O . LYS B 1 242 ? -6.402 -49.562 -26.125 1 97.75 242 LYS B O 1
ATOM 6055 N N . VAL B 1 243 ? -6.977 -47.562 -26.922 1 98.12 243 VAL B N 1
ATOM 6056 C CA . VAL B 1 243 ? -5.664 -47.344 -27.531 1 98.12 243 VAL B CA 1
ATOM 6057 C C . VAL B 1 243 ? -4.605 -47.25 -26.438 1 98.12 243 VAL B C 1
ATOM 6059 O O . VAL B 1 243 ? -3.523 -47.812 -26.547 1 98.12 243 VAL B O 1
ATOM 6062 N N . LEU B 1 244 ? -4.906 -46.5 -25.344 1 98.12 244 LEU B N 1
ATOM 6063 C CA . LEU B 1 244 ? -4.004 -46.406 -24.203 1 98.12 244 LEU B CA 1
ATOM 6064 C C . LEU B 1 244 ? -3.682 -47.781 -23.625 1 98.12 244 LEU B C 1
ATOM 6066 O O . LEU B 1 244 ? -2.52 -48.094 -23.359 1 98.12 244 LEU B O 1
ATOM 6070 N N . GLN B 1 245 ? -4.711 -48.562 -23.5 1 97.44 245 GLN B N 1
ATOM 6071 C CA . GLN B 1 245 ? -4.512 -49.906 -22.984 1 97.44 245 GLN B CA 1
ATOM 6072 C C . GLN B 1 245 ? -3.643 -50.75 -23.906 1 97.44 245 GLN B C 1
ATOM 6074 O O . GLN B 1 245 ? -2.811 -51.531 -23.453 1 97.44 245 GLN B O 1
ATOM 6079 N N . ALA B 1 246 ? -3.869 -50.594 -25.156 1 97.94 246 ALA B N 1
ATOM 6080 C CA . ALA B 1 246 ? -3.072 -51.312 -26.141 1 97.94 246 ALA B CA 1
ATOM 6081 C C . ALA B 1 246 ? -1.603 -50.906 -26.062 1 97.94 246 ALA B C 1
ATOM 6083 O O . ALA B 1 246 ? -0.714 -51.75 -26.188 1 97.94 246 ALA B O 1
ATOM 6084 N N . VAL B 1 247 ? -1.364 -49.656 -25.875 1 97.62 247 VAL B N 1
ATOM 6085 C CA . VAL B 1 247 ? 0.001 -49.156 -25.766 1 97.62 247 VAL B CA 1
ATOM 6086 C C . VAL B 1 247 ? 0.662 -49.719 -24.5 1 97.62 247 VAL B C 1
ATOM 6088 O O . VAL B 1 247 ? 1.834 -50.094 -24.531 1 97.62 247 VAL B O 1
ATOM 6091 N N . LEU B 1 248 ? -0.05 -49.781 -23.422 1 97.62 248 LEU B N 1
ATOM 6092 C CA . LEU B 1 248 ? 0.481 -50.281 -22.156 1 97.62 248 LEU B CA 1
ATOM 6093 C C . LEU B 1 248 ? 0.8 -51.781 -22.266 1 97.62 248 LEU B C 1
ATOM 6095 O O . LEU B 1 248 ? 1.737 -52.25 -21.625 1 97.62 248 LEU B O 1
ATOM 6099 N N . LYS B 1 249 ? 0.094 -52.469 -23.078 1 95.44 249 LYS B N 1
ATOM 6100 C CA . LYS B 1 249 ? 0.23 -53.906 -23.188 1 95.44 249 LYS B CA 1
ATOM 6101 C C . LYS B 1 249 ? 1.289 -54.281 -24.219 1 95.44 249 LYS B C 1
ATOM 6103 O O . LYS B 1 249 ? 1.685 -55.438 -24.297 1 95.44 249 LYS B O 1
ATOM 6108 N N . ARG B 1 250 ? 1.773 -53.312 -24.859 1 92.56 250 ARG B N 1
ATOM 6109 C CA . ARG B 1 250 ? 2.791 -53.562 -25.875 1 92.56 250 ARG B CA 1
ATOM 6110 C C . ARG B 1 250 ? 4.031 -54.188 -25.25 1 92.56 250 ARG B C 1
ATOM 6112 O O . ARG B 1 250 ? 4.305 -54 -24.062 1 92.56 250 ARG B O 1
ATOM 6119 N N . ASN B 1 251 ? 4.801 -54.938 -26.047 1 92.06 251 ASN B N 1
ATOM 6120 C CA . ASN B 1 251 ? 6.07 -55.531 -25.641 1 92.06 251 ASN B CA 1
ATOM 6121 C C . ASN B 1 251 ? 5.926 -56.344 -24.344 1 92.06 251 ASN B C 1
ATOM 6123 O O . ASN B 1 251 ? 6.648 -56.094 -23.375 1 92.06 251 ASN B O 1
ATOM 6127 N N . ASN B 1 252 ? 4.973 -57.219 -24.219 1 92.62 252 ASN B N 1
ATOM 6128 C CA . ASN B 1 252 ? 4.727 -58.125 -23.109 1 92.62 252 ASN B CA 1
ATOM 6129 C C . ASN B 1 252 ? 4.391 -57.344 -21.828 1 92.62 252 ASN B C 1
ATOM 6131 O O . ASN B 1 252 ? 4.984 -57.594 -20.781 1 92.62 252 ASN B O 1
ATOM 6135 N N . ASN B 1 253 ? 3.607 -56.375 -21.906 1 95.25 253 ASN B N 1
ATOM 6136 C CA . ASN B 1 253 ? 3.078 -55.594 -20.797 1 95.25 253 ASN B CA 1
ATOM 6137 C C . ASN B 1 253 ? 4.184 -54.844 -20.062 1 95.25 253 ASN B C 1
ATOM 6139 O O . ASN B 1 253 ? 4.145 -54.719 -18.828 1 95.25 253 ASN B O 1
ATOM 6143 N N . ARG B 1 254 ? 5.094 -54.406 -20.812 1 94.62 254 ARG B N 1
ATOM 6144 C CA . ARG B 1 254 ? 6.27 -53.781 -20.203 1 94.62 254 ARG B CA 1
ATOM 6145 C C . ARG B 1 254 ? 5.898 -52.531 -19.438 1 94.62 254 ARG B C 1
ATOM 6147 O O . ARG B 1 254 ? 6.27 -52.375 -18.281 1 94.62 254 ARG B O 1
ATOM 6154 N N . LEU B 1 255 ? 5.172 -51.656 -20.062 1 96.81 255 LEU B N 1
ATOM 6155 C CA . LEU B 1 255 ? 4.793 -50.406 -19.438 1 96.81 255 LEU B CA 1
ATOM 6156 C C . LEU B 1 255 ? 3.803 -50.625 -18.297 1 96.81 255 LEU B C 1
ATOM 6158 O O . LEU B 1 255 ? 3.863 -49.969 -17.266 1 96.81 255 LEU B O 1
ATOM 6162 N N . GLN B 1 256 ? 2.898 -51.531 -18.469 1 97.06 256 GLN B N 1
ATOM 6163 C CA . GLN B 1 256 ? 1.946 -51.875 -17.422 1 97.06 256 GLN B CA 1
ATOM 6164 C C . GLN B 1 256 ? 2.662 -52.406 -16.188 1 97.06 256 GLN B C 1
ATOM 6166 O O . GLN B 1 256 ? 2.311 -52.031 -15.055 1 97.06 256 GLN B O 1
ATOM 6171 N N . ASN B 1 257 ? 3.627 -53.25 -16.422 1 97.44 257 ASN B N 1
ATOM 6172 C CA . ASN B 1 257 ? 4.418 -53.781 -15.32 1 97.44 257 ASN B CA 1
ATOM 6173 C C . ASN B 1 257 ? 5.246 -52.719 -14.641 1 97.44 257 ASN B C 1
ATOM 6175 O O . ASN B 1 257 ? 5.414 -52.719 -13.422 1 97.44 257 ASN B O 1
ATOM 6179 N N . ALA B 1 258 ? 5.793 -51.844 -15.445 1 98 258 ALA B N 1
ATOM 6180 C CA . ALA B 1 258 ? 6.559 -50.719 -14.891 1 98 258 ALA B CA 1
ATOM 6181 C C . ALA B 1 258 ? 5.688 -49.844 -13.992 1 98 258 ALA B C 1
ATOM 6183 O O . ALA B 1 258 ? 6.141 -49.375 -12.938 1 98 258 ALA B O 1
ATOM 6184 N N . LEU B 1 259 ? 4.438 -49.625 -14.367 1 98.19 259 LEU B N 1
ATOM 6185 C CA . LEU B 1 259 ? 3.498 -48.844 -13.57 1 98.19 259 LEU B CA 1
ATOM 6186 C C . LEU B 1 259 ? 3.203 -49.531 -12.242 1 98.19 259 LEU B C 1
ATOM 6188 O O . LEU B 1 259 ? 3.135 -48.875 -11.203 1 98.19 259 LEU B O 1
ATOM 6192 N N . LYS B 1 260 ? 3.053 -50.781 -12.281 1 97.31 260 LYS B N 1
ATOM 6193 C CA . LYS B 1 260 ? 2.787 -51.562 -11.07 1 97.31 260 LYS B CA 1
ATOM 6194 C C . LYS B 1 260 ? 3.977 -51.5 -10.117 1 97.31 260 LYS B C 1
ATOM 6196 O O . LYS B 1 260 ? 3.799 -51.375 -8.906 1 97.31 260 LYS B O 1
ATOM 6201 N N . ARG B 1 261 ? 5.137 -51.656 -10.648 1 97.19 261 ARG B N 1
ATOM 6202 C CA . ARG B 1 261 ? 6.348 -51.594 -9.844 1 97.19 261 ARG B CA 1
ATOM 6203 C C . ARG B 1 261 ? 6.535 -50.219 -9.219 1 97.19 261 ARG B C 1
ATOM 6205 O O . ARG B 1 261 ? 6.879 -50.094 -8.047 1 97.19 261 ARG B O 1
ATOM 6212 N N . MET B 1 262 ? 6.332 -49.25 -10.016 1 96.88 262 MET B N 1
ATOM 6213 C CA . MET B 1 262 ? 6.438 -47.875 -9.531 1 96.88 262 MET B CA 1
ATOM 6214 C C . MET B 1 262 ? 5.465 -47.625 -8.383 1 96.88 262 MET B C 1
ATOM 6216 O O . MET B 1 262 ? 5.824 -47 -7.387 1 96.88 262 MET B O 1
ATOM 6220 N N . SER B 1 263 ? 4.215 -48.125 -8.484 1 96.56 263 SER B N 1
ATOM 6221 C CA . SER B 1 263 ? 3.17 -47.906 -7.488 1 96.56 263 SER B CA 1
ATOM 6222 C C . SER B 1 263 ? 3.523 -48.562 -6.164 1 96.56 263 SER B C 1
ATOM 6224 O O . SER B 1 263 ? 3.152 -48.062 -5.098 1 96.56 263 SER B O 1
ATOM 6226 N N . SER B 1 264 ? 4.25 -49.625 -6.25 1 95.06 264 SER B N 1
ATOM 6227 C CA . SER B 1 264 ? 4.551 -50.375 -5.051 1 95.06 264 SER B CA 1
ATOM 6228 C C . SER B 1 264 ? 5.891 -50 -4.449 1 95.06 264 SER B C 1
ATOM 6230 O O . SER B 1 264 ? 6.277 -50.469 -3.389 1 95.06 264 SER B O 1
ATOM 6232 N N . SER B 1 265 ? 6.59 -49.125 -5.098 1 95.38 265 SER B N 1
ATOM 6233 C CA . SER B 1 265 ? 7.922 -48.75 -4.645 1 95.38 265 SER B CA 1
ATOM 6234 C C . SER B 1 265 ? 7.953 -47.312 -4.148 1 95.38 265 SER B C 1
ATOM 6236 O O . SER B 1 265 ? 7.031 -46.531 -4.418 1 95.38 265 SER B O 1
ATOM 6238 N N . GLU B 1 266 ? 8.992 -47.062 -3.438 1 95.75 266 GLU B N 1
ATOM 6239 C CA . GLU B 1 266 ? 9.172 -45.688 -2.953 1 95.75 266 GLU B CA 1
ATOM 6240 C C . GLU B 1 266 ? 9.688 -44.781 -4.062 1 95.75 266 GLU B C 1
ATOM 6242 O O . GLU B 1 266 ? 10.359 -45.25 -4.988 1 95.75 266 GLU B O 1
ATOM 6247 N N . ALA B 1 267 ? 9.422 -43.531 -3.951 1 95.75 267 ALA B N 1
ATOM 6248 C CA . ALA B 1 267 ? 9.852 -42.562 -4.93 1 95.75 267 ALA B CA 1
ATOM 6249 C C . ALA B 1 267 ? 11.375 -42.531 -5.059 1 95.75 267 ALA B C 1
ATOM 6251 O O . ALA B 1 267 ? 12.086 -42.438 -4.055 1 95.75 267 ALA B O 1
ATOM 6252 N N . GLY B 1 268 ? 11.852 -42.688 -6.148 1 95.06 268 GLY B N 1
ATOM 6253 C CA . GLY B 1 268 ? 13.273 -42.625 -6.41 1 95.06 268 GLY B CA 1
ATOM 6254 C C . GLY B 1 268 ? 14 -43.938 -6.203 1 95.06 268 GLY B C 1
ATOM 6255 O O . GLY B 1 268 ? 15.211 -44.031 -6.441 1 95.06 268 GLY B O 1
ATOM 6256 N N . SER B 1 269 ? 13.359 -45 -5.844 1 95.88 269 SER B N 1
ATOM 6257 C CA . SER B 1 269 ? 14 -46.25 -5.52 1 95.88 269 SER B CA 1
ATOM 6258 C C . SER B 1 269 ? 14.289 -47.062 -6.781 1 95.88 269 SER B C 1
ATOM 6260 O O . SER B 1 269 ? 15.133 -47.969 -6.766 1 95.88 269 SER B O 1
ATOM 6262 N N . MET B 1 270 ? 13.578 -46.812 -7.844 1 96 270 MET B N 1
ATOM 6263 C CA . MET B 1 270 ? 13.766 -47.531 -9.102 1 96 270 MET B CA 1
ATOM 6264 C C . MET B 1 270 ? 13.992 -46.562 -10.258 1 96 270 MET B C 1
ATOM 6266 O O . MET B 1 270 ? 13.156 -46.438 -11.148 1 96 270 MET B O 1
ATOM 6270 N N . PRO B 1 271 ? 15.133 -45.969 -10.359 1 95.69 271 PRO B N 1
ATOM 6271 C CA . PRO B 1 271 ? 15.391 -44.906 -11.344 1 95.69 271 PRO B CA 1
ATOM 6272 C C . PRO B 1 271 ? 15.203 -45.375 -12.781 1 95.69 271 PRO B C 1
ATOM 6274 O O . PRO B 1 271 ? 14.703 -44.656 -13.625 1 95.69 271 PRO B O 1
ATOM 6277 N N . ALA B 1 272 ? 15.609 -46.594 -13.062 1 95.19 272 ALA B N 1
ATOM 6278 C CA . ALA B 1 272 ? 15.5 -47.094 -14.43 1 95.19 272 ALA B CA 1
ATOM 6279 C C . ALA B 1 272 ? 14.039 -47.25 -14.852 1 95.19 272 ALA B C 1
ATOM 6281 O O . ALA B 1 272 ? 13.688 -46.938 -15.984 1 95.19 272 ALA B O 1
ATOM 6282 N N . VAL B 1 273 ? 13.227 -47.75 -13.953 1 97.38 273 VAL B N 1
ATOM 6283 C CA . VAL B 1 273 ? 11.805 -47.906 -14.211 1 97.38 273 VAL B CA 1
ATOM 6284 C C . VAL B 1 273 ? 11.141 -46.562 -14.391 1 97.38 273 VAL B C 1
ATOM 6286 O O . VAL B 1 273 ? 10.305 -46.375 -15.281 1 97.38 273 VAL B O 1
ATOM 6289 N N . GLU B 1 274 ? 11.492 -45.656 -13.539 1 97.44 274 GLU B N 1
ATOM 6290 C CA . GLU B 1 274 ? 10.922 -44.312 -13.586 1 97.44 274 GLU B CA 1
ATOM 6291 C C . GLU B 1 274 ? 11.234 -43.625 -14.914 1 97.44 274 GLU B C 1
ATOM 6293 O O . GLU B 1 274 ? 10.352 -43.031 -15.539 1 97.44 274 GLU B O 1
ATOM 6298 N N . MET B 1 275 ? 12.445 -43.75 -15.32 1 96.81 275 MET B N 1
ATOM 6299 C CA . MET B 1 275 ? 12.844 -43.125 -16.578 1 96.81 275 MET B CA 1
ATOM 6300 C C . MET B 1 275 ? 12.188 -43.844 -17.766 1 96.81 275 MET B C 1
ATOM 6302 O O . MET B 1 275 ? 11.852 -43.219 -18.766 1 96.81 275 MET B O 1
ATOM 6306 N N . GLU B 1 276 ? 12.039 -45.094 -17.656 1 96.75 276 GLU B N 1
ATOM 6307 C CA . GLU B 1 276 ? 11.344 -45.844 -18.703 1 96.75 276 GLU B CA 1
ATOM 6308 C C . GLU B 1 276 ? 9.922 -45.312 -18.891 1 96.75 276 GLU B C 1
ATOM 6310 O O . GLU B 1 276 ? 9.469 -45.156 -20.031 1 96.75 276 GLU B O 1
ATOM 6315 N N . LEU B 1 277 ? 9.25 -45.125 -17.844 1 97.88 277 LEU B N 1
ATOM 6316 C CA . LEU B 1 277 ? 7.895 -44.594 -17.891 1 97.88 277 LEU B CA 1
ATOM 6317 C C . LEU B 1 277 ? 7.883 -43.219 -18.531 1 97.88 277 LEU B C 1
ATOM 6319 O O . LEU B 1 277 ? 7.066 -42.938 -19.422 1 97.88 277 LEU B O 1
ATOM 6323 N N . ARG B 1 278 ? 8.773 -42.344 -18.094 1 97.06 278 ARG B N 1
ATOM 6324 C CA . ARG B 1 278 ? 8.844 -41 -18.625 1 97.06 278 ARG B CA 1
ATOM 6325 C C . ARG B 1 278 ? 9.133 -41 -20.125 1 97.06 278 ARG B C 1
ATOM 6327 O O . ARG B 1 278 ? 8.492 -40.281 -20.891 1 97.06 278 ARG B O 1
ATOM 6334 N N . GLU B 1 279 ? 10.047 -41.844 -20.531 1 95.56 279 GLU B N 1
ATOM 6335 C CA . GLU B 1 279 ? 10.555 -41.844 -21.906 1 95.56 279 GLU B CA 1
ATOM 6336 C C . GLU B 1 279 ? 9.562 -42.5 -22.859 1 95.56 279 GLU B C 1
ATOM 6338 O O . GLU B 1 279 ? 9.68 -42.375 -24.078 1 95.56 279 GLU B O 1
ATOM 6343 N N . ASN B 1 280 ? 8.57 -43.156 -22.344 1 96.69 280 ASN B N 1
ATOM 6344 C CA . ASN B 1 280 ? 7.602 -43.812 -23.203 1 96.69 280 ASN B CA 1
ATOM 6345 C C . ASN B 1 280 ? 6.223 -43.188 -23.109 1 96.69 280 ASN B C 1
ATOM 6347 O O . ASN B 1 280 ? 5.609 -42.844 -24.125 1 96.69 280 ASN B O 1
ATOM 6351 N N . LEU B 1 281 ? 5.758 -42.938 -21.953 1 97.69 281 LEU B N 1
ATOM 6352 C CA . LEU B 1 281 ? 4.402 -42.438 -21.781 1 97.69 281 LEU B CA 1
ATOM 6353 C C . LEU B 1 281 ? 4.293 -41 -22.312 1 97.69 281 LEU B C 1
ATOM 6355 O O . LEU B 1 281 ? 3.32 -40.656 -23 1 97.69 281 LEU B O 1
ATOM 6359 N N . ARG B 1 282 ? 5.211 -40.125 -22 1 96.44 282 ARG B N 1
ATOM 6360 C CA . ARG B 1 282 ? 5.145 -38.75 -22.406 1 96.44 282 ARG B CA 1
ATOM 6361 C C . ARG B 1 282 ? 5.16 -38.594 -23.922 1 96.44 282 ARG B C 1
ATOM 6363 O O . ARG B 1 282 ? 4.227 -38.062 -24.516 1 96.44 282 ARG B O 1
ATOM 6370 N N . PRO B 1 283 ? 6.164 -39.188 -24.562 1 96.12 283 PRO B N 1
ATOM 6371 C CA . PRO B 1 283 ? 6.215 -39 -26.016 1 96.12 283 PRO B CA 1
ATOM 6372 C C . PRO B 1 283 ? 5.086 -39.75 -26.75 1 96.12 283 PRO B C 1
ATOM 6374 O O . PRO B 1 283 ? 4.562 -39.219 -27.734 1 96.12 283 PRO B O 1
ATOM 6377 N N . LEU B 1 284 ? 4.629 -40.844 -26.266 1 97.31 284 LEU B N 1
ATOM 6378 C CA . LEU B 1 284 ? 3.668 -41.656 -27 1 97.31 284 LEU B CA 1
ATOM 6379 C C . LEU B 1 284 ? 2.24 -41.219 -26.719 1 97.31 284 LEU B C 1
ATOM 6381 O O . LEU B 1 284 ? 1.396 -41.219 -27.625 1 97.31 284 LEU B O 1
ATOM 6385 N N . LEU B 1 285 ? 2.016 -40.812 -25.484 1 97.81 285 LEU B N 1
ATOM 6386 C CA . LEU B 1 285 ? 0.615 -40.625 -25.109 1 97.81 285 LEU B CA 1
ATOM 6387 C C . LEU B 1 285 ? 0.337 -39.156 -24.781 1 97.81 285 LEU B C 1
ATOM 6389 O O . LEU B 1 285 ? -0.822 -38.75 -24.734 1 97.81 285 LEU B O 1
ATOM 6393 N N . LEU B 1 286 ? 1.36 -38.312 -24.609 1 96.94 286 LEU B N 1
ATOM 6394 C CA . LEU B 1 286 ? 1.115 -36.938 -24.172 1 96.94 286 LEU B CA 1
ATOM 6395 C C . LEU B 1 286 ? 1.773 -35.938 -25.125 1 96.94 286 LEU B C 1
ATOM 6397 O O . LEU B 1 286 ? 1.994 -34.781 -24.766 1 96.94 286 LEU B O 1
ATOM 6401 N N . SER B 1 287 ? 2.074 -36.344 -26.281 1 94.19 287 SER B N 1
ATOM 6402 C CA . SER B 1 287 ? 2.676 -35.469 -27.281 1 94.19 287 SER B CA 1
ATOM 6403 C C . SER B 1 287 ? 1.641 -34.531 -27.875 1 94.19 287 SER B C 1
ATOM 6405 O O . SER B 1 287 ? 1.996 -33.531 -28.531 1 94.19 287 SER B O 1
ATOM 6407 N N . GLY B 1 288 ? 0.386 -34.781 -27.594 1 93.5 288 GLY B N 1
ATOM 6408 C CA . GLY B 1 288 ? -0.696 -33.969 -28.125 1 93.5 288 GLY B CA 1
ATOM 6409 C C . GLY B 1 288 ? -0.757 -32.562 -27.5 1 93.5 288 GLY B C 1
ATOM 6410 O O . GLY B 1 288 ? -1.544 -31.719 -27.938 1 93.5 288 GLY B O 1
ATOM 6411 N N . GLN B 1 289 ? 0.033 -32.281 -26.594 1 90.94 289 GLN B N 1
ATOM 6412 C CA . GLN B 1 289 ? 0.05 -31 -25.891 1 90.94 289 GLN B CA 1
ATOM 6413 C C . GLN B 1 289 ? 0.285 -29.859 -26.875 1 90.94 289 GLN B C 1
ATOM 6415 O O . GLN B 1 289 ? -0.261 -28.766 -26.688 1 90.94 289 GLN B O 1
ATOM 6420 N N . SER B 1 290 ? 1.007 -30.078 -27.953 1 89.06 290 SER B N 1
ATOM 6421 C CA . SER B 1 290 ? 1.397 -29.031 -28.891 1 89.06 290 SER B CA 1
ATOM 6422 C C . SER B 1 290 ? 0.404 -28.938 -30.047 1 89.06 290 SER B C 1
ATOM 6424 O O . SER B 1 290 ? 0.55 -28.078 -30.922 1 89.06 290 SER B O 1
ATOM 6426 N N . ALA B 1 291 ? -0.539 -29.766 -30.016 1 92.69 291 ALA B N 1
ATOM 6427 C CA . ALA B 1 291 ? -1.507 -29.766 -31.109 1 92.69 291 ALA B CA 1
ATOM 6428 C C . ALA B 1 291 ? -2.395 -28.531 -31.062 1 92.69 291 ALA B C 1
ATOM 6430 O O . ALA B 1 291 ? -2.791 -28.078 -29.984 1 92.69 291 ALA B O 1
ATOM 6431 N N . GLU B 1 292 ? -2.703 -27.938 -32.281 1 90.62 292 GLU B N 1
ATOM 6432 C CA . GLU B 1 292 ? -3.479 -26.703 -32.312 1 90.62 292 GLU B CA 1
ATOM 6433 C C . GLU B 1 292 ? -4.75 -26.875 -33.125 1 90.62 292 GLU B C 1
ATOM 6435 O O . GLU B 1 292 ? -5.465 -25.906 -33.375 1 90.62 292 GLU B O 1
ATOM 6440 N N . TYR B 1 293 ? -4.984 -28.062 -33.5 1 87.62 293 TYR B N 1
ATOM 6441 C CA . TYR B 1 293 ? -6.215 -28.266 -34.25 1 87.62 293 TYR B CA 1
ATOM 6442 C C . TYR B 1 293 ? -7.438 -28.188 -33.344 1 87.62 293 TYR B C 1
ATOM 6444 O O . TYR B 1 293 ? -7.305 -28.172 -32.125 1 87.62 293 TYR B O 1
ATOM 6452 N N . ASP B 1 294 ? -8.586 -28.109 -33.875 1 89.81 294 ASP B N 1
ATOM 6453 C CA . ASP B 1 294 ? -9.828 -27.922 -33.125 1 89.81 294 ASP B CA 1
ATOM 6454 C C . ASP B 1 294 ? -10.07 -29.094 -32.188 1 89.81 294 ASP B C 1
ATOM 6456 O O . ASP B 1 294 ? -10.109 -30.25 -32.625 1 89.81 294 ASP B O 1
ATOM 6460 N N . GLY B 1 295 ? -10.109 -28.812 -30.906 1 91.88 295 GLY B N 1
ATOM 6461 C CA . GLY B 1 295 ? -10.43 -29.828 -29.922 1 91.88 295 GLY B CA 1
ATOM 6462 C C . GLY B 1 295 ? -9.203 -30.484 -29.312 1 91.88 295 GLY B C 1
ATOM 6463 O O . GLY B 1 295 ? -9.312 -31.328 -28.422 1 91.88 295 GLY B O 1
ATOM 6464 N N . ALA B 1 296 ? -8.102 -30.062 -29.797 1 94.38 296 ALA B N 1
ATOM 6465 C CA . ALA B 1 296 ? -6.848 -30.672 -29.359 1 94.38 296 ALA B CA 1
ATOM 6466 C C . ALA B 1 296 ? -6.656 -30.516 -27.859 1 94.38 296 ALA B C 1
ATOM 6468 O O . ALA B 1 296 ? -6.125 -31.406 -27.188 1 94.38 296 ALA B O 1
ATOM 6469 N N . ASP B 1 297 ? -7.113 -29.438 -27.344 1 93.19 297 ASP B N 1
ATOM 6470 C CA . ASP B 1 297 ? -6.945 -29.141 -25.922 1 93.19 297 ASP B CA 1
ATOM 6471 C C . ASP B 1 297 ? -7.77 -30.109 -25.062 1 93.19 297 ASP B C 1
ATOM 6473 O O . ASP B 1 297 ? -7.285 -30.609 -24.047 1 93.19 297 ASP B O 1
ATOM 6477 N N . ILE B 1 298 ? -8.961 -30.297 -25.484 1 95.25 298 ILE B N 1
ATOM 6478 C CA . ILE B 1 298 ? -9.852 -31.203 -24.766 1 95.25 298 ILE B CA 1
ATOM 6479 C C . ILE B 1 298 ? -9.312 -32.625 -24.859 1 95.25 298 ILE B C 1
ATOM 6481 O O . ILE B 1 298 ? -9.359 -33.375 -23.891 1 95.25 298 ILE B O 1
ATOM 6485 N N . GLU B 1 299 ? -8.836 -33 -26.047 1 96.44 299 GLU B N 1
ATOM 6486 C CA . GLU B 1 299 ? -8.273 -34.344 -26.234 1 96.44 299 GLU B CA 1
ATOM 6487 C C . GLU B 1 299 ? -7.027 -34.531 -25.375 1 96.44 299 GLU B C 1
ATOM 6489 O O . GLU B 1 299 ? -6.84 -35.625 -24.797 1 96.44 299 GLU B O 1
ATOM 6494 N N . TYR B 1 300 ? -6.246 -33.531 -25.359 1 96.69 300 TYR B N 1
ATOM 6495 C CA . TYR B 1 300 ? -5.055 -33.656 -24.531 1 96.69 300 TYR B CA 1
ATOM 6496 C C . TYR B 1 300 ? -5.426 -33.844 -23.062 1 96.69 300 TYR B C 1
ATOM 6498 O O . TYR B 1 300 ? -4.805 -34.625 -22.344 1 96.69 300 TYR B O 1
ATOM 6506 N N . MET B 1 301 ? -6.355 -33.062 -22.609 1 96.62 301 MET B N 1
ATOM 6507 C CA . MET B 1 301 ? -6.836 -33.188 -21.234 1 96.62 301 MET B CA 1
ATOM 6508 C C . MET B 1 301 ? -7.297 -34.594 -20.938 1 96.62 301 MET B C 1
ATOM 6510 O O . MET B 1 301 ? -7.039 -35.125 -19.859 1 96.62 301 MET B O 1
ATOM 6514 N N . PHE B 1 302 ? -7.961 -35.156 -21.844 1 97 302 PHE B N 1
ATOM 6515 C CA . PHE B 1 302 ? -8.391 -36.562 -21.688 1 97 302 PHE B CA 1
ATOM 6516 C C . PHE B 1 302 ? -7.195 -37.469 -21.531 1 97 302 PHE B C 1
ATOM 6518 O O . PHE B 1 302 ? -7.156 -38.312 -20.625 1 97 302 PHE B O 1
ATOM 6525 N N . TRP B 1 303 ? -6.281 -37.375 -22.531 1 97.94 303 TRP B N 1
ATOM 6526 C CA . TRP B 1 303 ? -5.125 -38.281 -22.516 1 97.94 303 TRP B CA 1
ATOM 6527 C C . TRP B 1 303 ? -4.355 -38.156 -21.219 1 97.94 303 TRP B C 1
ATOM 6529 O O . TRP B 1 303 ? -3.924 -39.156 -20.641 1 97.94 303 TRP B O 1
ATOM 6539 N N . LEU B 1 304 ? -4.191 -36.906 -20.766 1 97.88 304 LEU B N 1
ATOM 6540 C CA . LEU B 1 304 ? -3.506 -36.688 -19.5 1 97.88 304 LEU B CA 1
ATOM 6541 C C . LEU B 1 304 ? -4.25 -37.344 -18.344 1 97.88 304 LEU B C 1
ATOM 6543 O O . LEU B 1 304 ? -3.641 -38.062 -17.531 1 97.88 304 LEU B O 1
ATOM 6547 N N . SER B 1 305 ? -5.535 -37.125 -18.281 1 97.81 305 SER B N 1
ATOM 6548 C CA . SER B 1 305 ? -6.359 -37.719 -17.234 1 97.81 305 SER B CA 1
ATOM 6549 C C . SER B 1 305 ? -6.324 -39.25 -17.312 1 97.81 305 SER B C 1
ATOM 6551 O O . SER B 1 305 ? -6.215 -39.906 -16.281 1 97.81 305 SER B O 1
ATOM 6553 N N . ALA B 1 306 ? -6.453 -39.75 -18.516 1 97.75 306 ALA B N 1
ATOM 6554 C CA . ALA B 1 306 ? -6.457 -41.219 -18.719 1 97.75 306 ALA B CA 1
ATOM 6555 C C . ALA B 1 306 ? -5.141 -41.812 -18.25 1 97.75 306 ALA B C 1
ATOM 6557 O O . ALA B 1 306 ? -5.137 -42.906 -17.625 1 97.75 306 ALA B O 1
ATOM 6558 N N . VAL B 1 307 ? -4.066 -41.156 -18.594 1 98.12 307 VAL B N 1
ATOM 6559 C CA . VAL B 1 307 ? -2.756 -41.656 -18.188 1 98.12 307 VAL B CA 1
ATOM 6560 C C . VAL B 1 307 ? -2.646 -41.625 -16.672 1 98.12 307 VAL B C 1
ATOM 6562 O O . VAL B 1 307 ? -2.164 -42.594 -16.062 1 98.12 307 VAL B O 1
ATOM 6565 N N . MET B 1 308 ? -3.1 -40.562 -16.031 1 97.62 308 MET B N 1
ATOM 6566 C CA . MET B 1 308 ? -3.035 -40.406 -14.578 1 97.62 308 MET B CA 1
ATOM 6567 C C . MET B 1 308 ? -3.889 -41.469 -13.891 1 97.62 308 MET B C 1
ATOM 6569 O O . MET B 1 308 ? -3.549 -41.938 -12.805 1 97.62 308 MET B O 1
ATOM 6573 N N . HIS B 1 309 ? -4.938 -41.906 -14.57 1 97.12 309 HIS B N 1
ATOM 6574 C CA . HIS B 1 309 ? -5.863 -42.875 -13.992 1 97.12 309 HIS B CA 1
ATOM 6575 C C . HIS B 1 309 ? -5.367 -44.281 -14.195 1 97.12 309 HIS B C 1
ATOM 6577 O O . HIS B 1 309 ? -5.992 -45.25 -13.719 1 97.12 309 HIS B O 1
ATOM 6583 N N . THR B 1 310 ? -4.242 -44.469 -14.883 1 97.25 310 THR B N 1
ATOM 6584 C CA . THR B 1 310 ? -3.68 -45.812 -15.008 1 97.25 310 THR B CA 1
ATOM 6585 C C . THR B 1 310 ? -3.279 -46.375 -13.641 1 97.25 310 THR B C 1
ATOM 6587 O O . THR B 1 310 ? -3.115 -47.562 -13.477 1 97.25 310 THR B O 1
ATOM 6590 N N . VAL B 1 311 ? -3.033 -45.438 -12.703 1 96.75 311 VAL B N 1
ATOM 6591 C CA . VAL B 1 311 ? -2.811 -45.812 -11.312 1 96.75 311 VAL B CA 1
ATOM 6592 C C . VAL B 1 311 ? -3.912 -45.219 -10.438 1 96.75 311 VAL B C 1
ATOM 6594 O O . VAL B 1 311 ? -4.43 -44.125 -10.742 1 96.75 311 VAL B O 1
ATOM 6597 N N . LYS B 1 312 ? -4.309 -45.844 -9.328 1 93.31 312 LYS B N 1
ATOM 6598 C CA . LYS B 1 312 ? -5.516 -45.438 -8.609 1 93.31 312 LYS B CA 1
ATOM 6599 C C . LYS B 1 312 ? -5.176 -44.656 -7.355 1 93.31 312 LYS B C 1
ATOM 6601 O O . LYS B 1 312 ? -5.828 -43.656 -7.051 1 93.31 312 LYS B O 1
ATOM 6606 N N . GLU B 1 313 ? -4.172 -45.031 -6.637 1 95.5 313 GLU B N 1
ATOM 6607 C CA . GLU B 1 313 ? -3.842 -44.406 -5.359 1 95.5 313 GLU B CA 1
ATOM 6608 C C . GLU B 1 313 ? -3.221 -43.031 -5.566 1 95.5 313 GLU B C 1
ATOM 6610 O O . GLU B 1 313 ? -2.359 -42.875 -6.43 1 95.5 313 GLU B O 1
ATOM 6615 N N . PRO B 1 314 ? -3.605 -42.094 -4.777 1 95.62 314 PRO B N 1
ATOM 6616 C CA . PRO B 1 314 ? -3.07 -40.719 -4.91 1 95.62 314 PRO B CA 1
ATOM 6617 C C . PRO B 1 314 ? -1.548 -40.688 -4.805 1 95.62 314 PRO B C 1
ATOM 6619 O O . PRO B 1 314 ? -0.901 -39.875 -5.492 1 95.62 314 PRO B O 1
ATOM 6622 N N . ILE B 1 315 ? -1.031 -41.469 -3.969 1 96.56 315 ILE B N 1
ATOM 6623 C CA . ILE B 1 315 ? 0.418 -41.5 -3.807 1 96.56 315 ILE B CA 1
ATOM 6624 C C . ILE B 1 315 ? 1.078 -41.938 -5.109 1 96.56 315 ILE B C 1
ATOM 6626 O O . ILE B 1 315 ? 2.088 -41.344 -5.527 1 96.56 315 ILE B O 1
ATOM 6630 N N . ALA B 1 316 ? 0.552 -42.938 -5.703 1 97.69 316 ALA B N 1
ATOM 6631 C CA . ALA B 1 316 ? 1.078 -43.406 -6.977 1 97.69 316 ALA B CA 1
ATOM 6632 C C . ALA B 1 316 ? 0.87 -42.375 -8.086 1 97.69 316 ALA B C 1
ATOM 6634 O O . ALA B 1 316 ? 1.724 -42.219 -8.961 1 97.69 316 ALA B O 1
ATOM 6635 N N . GLN B 1 317 ? -0.283 -41.75 -8.062 1 97.94 317 GLN B N 1
ATOM 6636 C CA . GLN B 1 317 ? -0.579 -40.719 -9.055 1 97.94 317 GLN B CA 1
ATOM 6637 C C . GLN B 1 317 ? 0.392 -39.562 -8.938 1 97.94 317 GLN B C 1
ATOM 6639 O O . GLN B 1 317 ? 0.833 -39 -9.945 1 97.94 317 GLN B O 1
ATOM 6644 N N . SER B 1 318 ? 0.678 -39.156 -7.703 1 97.75 318 SER B N 1
ATOM 6645 C CA . SER B 1 318 ? 1.623 -38.062 -7.48 1 97.75 318 SER B CA 1
ATOM 6646 C C . SER B 1 318 ? 3.023 -38.469 -7.949 1 97.75 318 SER B C 1
ATOM 6648 O O . SER B 1 318 ? 3.744 -37.625 -8.508 1 97.75 318 SER B O 1
ATOM 6650 N N . LYS B 1 319 ? 3.395 -39.688 -7.691 1 98.06 319 LYS B N 1
ATOM 6651 C CA . LYS B 1 319 ? 4.676 -40.188 -8.188 1 98.06 319 LYS B CA 1
ATOM 6652 C C . LYS B 1 319 ? 4.73 -40.125 -9.711 1 98.06 319 LYS B C 1
ATOM 6654 O O . LYS B 1 319 ? 5.734 -39.688 -10.289 1 98.06 319 LYS B O 1
ATOM 6659 N N . LEU B 1 320 ? 3.682 -40.625 -10.266 1 98.5 320 LEU B N 1
ATOM 6660 C CA . LEU B 1 320 ? 3.605 -40.625 -11.719 1 98.5 320 LEU B CA 1
ATOM 6661 C C . LEU B 1 320 ? 3.723 -39.188 -12.273 1 98.5 320 LEU B C 1
ATOM 6663 O O . LEU B 1 320 ? 4.406 -38.969 -13.273 1 98.5 320 LEU B O 1
ATOM 6667 N N . LEU B 1 321 ? 3.057 -38.25 -11.633 1 98.31 321 LEU B N 1
ATOM 6668 C CA . LEU B 1 321 ? 3.113 -36.844 -12.039 1 98.31 321 LEU B CA 1
ATOM 6669 C C . LEU B 1 321 ? 4.547 -36.344 -11.992 1 98.31 321 LEU B C 1
ATOM 6671 O O . LEU B 1 321 ? 5.004 -35.688 -12.93 1 98.31 321 LEU B O 1
ATOM 6675 N N . MET B 1 322 ? 5.23 -36.594 -10.914 1 98.19 322 MET B N 1
ATOM 6676 C CA . MET B 1 322 ? 6.621 -36.188 -10.766 1 98.19 322 MET B CA 1
ATOM 6677 C C . MET B 1 322 ? 7.508 -36.844 -11.812 1 98.19 322 MET B C 1
ATOM 6679 O O . MET B 1 322 ? 8.414 -36.219 -12.359 1 98.19 322 MET B O 1
ATOM 6683 N N . ILE B 1 323 ? 7.258 -38.031 -12.07 1 98.06 323 ILE B N 1
ATOM 6684 C CA . ILE B 1 323 ? 8.047 -38.781 -13.039 1 98.06 323 ILE B CA 1
ATOM 6685 C C . ILE B 1 323 ? 7.859 -38.188 -14.438 1 98.06 323 ILE B C 1
ATOM 6687 O O . ILE B 1 323 ? 8.828 -38.031 -15.18 1 98.06 323 ILE B O 1
ATOM 6691 N N . LEU B 1 324 ? 6.711 -37.844 -14.742 1 97.69 324 LEU B N 1
ATOM 6692 C CA . LEU B 1 324 ? 6.402 -37.406 -16.094 1 97.69 324 LEU B CA 1
ATOM 6693 C C . LEU B 1 324 ? 6.832 -35.969 -16.312 1 97.69 324 LEU B C 1
ATOM 6695 O O . LEU B 1 324 ? 7.297 -35.594 -17.391 1 97.69 324 LEU B O 1
ATOM 6699 N N . PHE B 1 325 ? 6.73 -35.125 -15.266 1 97.38 325 PHE B N 1
ATOM 6700 C CA . PHE B 1 325 ? 6.84 -33.688 -15.547 1 97.38 325 PHE B CA 1
ATOM 6701 C C . PHE B 1 325 ? 7.828 -33.031 -14.594 1 97.38 325 PHE B C 1
ATOM 6703 O O . PHE B 1 325 ? 8.109 -31.828 -14.711 1 97.38 325 PHE B O 1
ATOM 6710 N N . GLY B 1 326 ? 8.328 -33.75 -13.688 1 96.75 326 GLY B N 1
ATOM 6711 C CA . GLY B 1 326 ? 9.266 -33.188 -12.727 1 96.75 326 GLY B CA 1
ATOM 6712 C C . GLY B 1 326 ? 10.648 -32.969 -13.305 1 96.75 326 GLY B C 1
ATOM 6713 O O . GLY B 1 326 ? 10.938 -33.406 -14.422 1 96.75 326 GLY B O 1
ATOM 6714 N N . PRO B 1 327 ? 11.453 -32.312 -12.594 1 94.31 327 PRO B N 1
ATOM 6715 C CA . PRO B 1 327 ? 12.82 -32.062 -13.062 1 94.31 327 PRO B CA 1
ATOM 6716 C C . PRO B 1 327 ? 13.711 -33.281 -13 1 94.31 327 PRO B C 1
ATOM 6718 O O . PRO B 1 327 ? 13.438 -34.219 -12.219 1 94.31 327 PRO B O 1
ATOM 6721 N N . ALA B 1 328 ? 14.68 -33.312 -13.836 1 93.56 328 ALA B N 1
ATOM 6722 C CA . ALA B 1 328 ? 15.656 -34.375 -13.891 1 93.56 328 ALA B CA 1
ATOM 6723 C C . ALA B 1 328 ? 17.062 -33.875 -13.539 1 93.56 328 ALA B C 1
ATOM 6725 O O . ALA B 1 328 ? 17.312 -32.688 -13.578 1 93.56 328 ALA B O 1
ATOM 6726 N N . LYS B 1 329 ? 17.812 -34.781 -13.031 1 90.06 329 LYS B N 1
ATOM 6727 C CA . LYS B 1 329 ? 19.219 -34.5 -12.75 1 90.06 329 LYS B CA 1
ATOM 6728 C C . LYS B 1 329 ? 20.141 -35.438 -13.5 1 90.06 329 LYS B C 1
ATOM 6730 O O . LYS B 1 329 ? 19.75 -36.562 -13.844 1 90.06 329 LYS B O 1
ATOM 6735 N N . CYS B 1 330 ? 21.25 -34.906 -13.805 1 86.69 330 CYS B N 1
ATOM 6736 C CA . CYS B 1 330 ? 22.266 -35.688 -14.492 1 86.69 330 CYS B CA 1
ATOM 6737 C C . CYS B 1 330 ? 23.406 -36.031 -13.547 1 86.69 330 CYS B C 1
ATOM 6739 O O . CYS B 1 330 ? 24.109 -35.156 -13.055 1 86.69 330 CYS B O 1
ATOM 6741 N N . ASP B 1 331 ? 23.422 -37.219 -13.047 1 81.19 331 ASP B N 1
ATOM 6742 C CA . ASP B 1 331 ? 24.531 -37.688 -12.234 1 81.19 331 ASP B CA 1
ATOM 6743 C C . ASP B 1 331 ? 25.5 -38.531 -13.07 1 81.19 331 ASP B C 1
ATOM 6745 O O . ASP B 1 331 ? 25.312 -39.75 -13.188 1 81.19 331 ASP B O 1
ATOM 6749 N N . GLY B 1 332 ? 26.469 -37.969 -13.5 1 77.06 332 GLY B N 1
ATOM 6750 C CA . GLY B 1 332 ? 27.391 -38.656 -14.391 1 77.06 332 GLY B CA 1
ATOM 6751 C C . GLY B 1 332 ? 26.797 -38.969 -15.75 1 77.06 332 GLY B C 1
ATOM 6752 O O . GLY B 1 332 ? 26.5 -38.031 -16.516 1 77.06 332 GLY B O 1
ATOM 6753 N N . LYS B 1 333 ? 26.547 -40.219 -15.977 1 79.44 333 LYS B N 1
ATOM 6754 C CA . LYS B 1 333 ? 26.094 -40.594 -17.312 1 79.44 333 LYS B CA 1
ATOM 6755 C C . LYS B 1 333 ? 24.609 -40.969 -17.297 1 79.44 333 LYS B C 1
ATOM 6757 O O . LYS B 1 333 ? 24 -41.125 -18.344 1 79.44 333 LYS B O 1
ATOM 6762 N N . GLU B 1 334 ? 24.016 -40.906 -16.109 1 87.25 334 GLU B N 1
ATOM 6763 C CA . GLU B 1 334 ? 22.625 -41.344 -16.062 1 87.25 334 GLU B CA 1
ATOM 6764 C C . GLU B 1 334 ? 21.688 -40.219 -15.68 1 87.25 334 GLU B C 1
ATOM 6766 O O . GLU B 1 334 ? 22 -39.406 -14.805 1 87.25 334 GLU B O 1
ATOM 6771 N N . ILE B 1 335 ? 20.641 -40.062 -16.438 1 90.56 335 ILE B N 1
ATOM 6772 C CA . ILE B 1 335 ? 19.594 -39.062 -16.172 1 90.56 335 ILE B CA 1
ATOM 6773 C C . ILE B 1 335 ? 18.484 -39.688 -15.328 1 90.56 335 ILE B C 1
ATOM 6775 O O . ILE B 1 335 ? 17.984 -40.781 -15.664 1 90.56 335 ILE B O 1
ATOM 6779 N N . THR B 1 336 ? 18.219 -39.125 -14.234 1 94.06 336 THR B N 1
ATOM 6780 C CA . THR B 1 336 ? 17.172 -39.625 -13.344 1 94.06 336 THR B CA 1
ATOM 6781 C C . THR B 1 336 ? 16.281 -38.469 -12.883 1 94.06 336 THR B C 1
ATOM 6783 O O . THR B 1 336 ? 16.609 -37.312 -13.078 1 94.06 336 THR B O 1
ATOM 6786 N N . ILE B 1 337 ? 15.172 -38.844 -12.352 1 95.88 337 ILE B N 1
ATOM 6787 C CA . ILE B 1 337 ? 14.281 -37.812 -11.812 1 95.88 337 ILE B CA 1
ATOM 6788 C C . ILE B 1 337 ? 14.883 -37.219 -10.531 1 95.88 337 ILE B C 1
ATOM 6790 O O . ILE B 1 337 ? 15.414 -37.969 -9.695 1 95.88 337 ILE B O 1
ATOM 6794 N N . ASP B 1 338 ? 14.891 -35.969 -10.336 1 94.25 338 ASP B N 1
ATOM 6795 C CA . ASP B 1 338 ? 15.422 -35.312 -9.148 1 94.25 338 ASP B CA 1
ATOM 6796 C C . ASP B 1 338 ? 14.359 -35.156 -8.062 1 94.25 338 ASP B C 1
ATOM 6798 O O . ASP B 1 338 ? 13.781 -34.094 -7.879 1 94.25 338 ASP B O 1
ATOM 6802 N N . TRP B 1 339 ? 14.211 -36.156 -7.258 1 94.94 339 TRP B N 1
ATOM 6803 C CA . TRP B 1 339 ? 13.188 -36.188 -6.227 1 94.94 339 TRP B CA 1
ATOM 6804 C C . TRP B 1 339 ? 13.539 -35.281 -5.059 1 94.94 339 TRP B C 1
ATOM 6806 O O . TRP B 1 339 ? 12.664 -34.875 -4.285 1 94.94 339 TRP B O 1
ATOM 6816 N N . SER B 1 340 ? 14.844 -34.906 -4.871 1 92.44 340 SER B N 1
ATOM 6817 C CA . SER B 1 340 ? 15.297 -34.188 -3.684 1 92.44 340 SER B CA 1
ATOM 6818 C C . SER B 1 340 ? 15.344 -32.688 -3.93 1 92.44 340 SER B C 1
ATOM 6820 O O . SER B 1 340 ? 15.414 -31.906 -2.982 1 92.44 340 SER B O 1
ATOM 6822 N N . LEU B 1 341 ? 15.234 -32.281 -5.125 1 92.25 341 LEU B N 1
ATOM 6823 C CA . LEU B 1 341 ? 15.461 -30.891 -5.5 1 92.25 341 LEU B CA 1
ATOM 6824 C C . LEU B 1 341 ? 14.547 -29.953 -4.711 1 92.25 341 LEU B C 1
ATOM 6826 O O . LEU B 1 341 ? 15.023 -29.031 -4.047 1 92.25 341 LEU B O 1
ATOM 6830 N N . PHE B 1 342 ? 13.266 -30.25 -4.707 1 94.5 342 PHE B N 1
ATOM 6831 C CA . PHE B 1 342 ? 12.289 -29.344 -4.109 1 94.5 342 PHE B CA 1
ATOM 6832 C C . PHE B 1 342 ? 12.25 -29.516 -2.596 1 94.5 342 PHE B C 1
ATOM 6834 O O . PHE B 1 342 ? 11.711 -28.672 -1.887 1 94.5 342 PHE B O 1
ATOM 6841 N N . CYS B 1 343 ? 12.797 -30.641 -2.102 1 92.56 343 CYS B N 1
ATOM 6842 C CA . CYS B 1 343 ? 12.844 -30.906 -0.669 1 92.56 343 CYS B CA 1
ATOM 6843 C C . CYS B 1 343 ? 14.008 -30.172 -0.014 1 92.56 343 CYS B C 1
ATOM 6845 O O . CYS B 1 343 ? 13.844 -29.562 1.04 1 92.56 343 CYS B O 1
ATOM 6847 N N . GLU B 1 344 ? 15.086 -30.172 -0.672 1 88.75 344 GLU B N 1
ATOM 6848 C CA . GLU B 1 344 ? 16.328 -29.734 -0.049 1 88.75 344 GLU B CA 1
ATOM 6849 C C . GLU B 1 344 ? 16.688 -28.312 -0.458 1 88.75 344 GLU B C 1
ATOM 6851 O O . GLU B 1 344 ? 17.438 -27.625 0.237 1 88.75 344 GLU B O 1
ATOM 6856 N N . HIS B 1 345 ? 16.094 -27.938 -1.579 1 89.44 345 HIS B N 1
ATOM 6857 C CA . HIS B 1 345 ? 16.484 -26.641 -2.098 1 89.44 345 HIS B CA 1
ATOM 6858 C C . HIS B 1 345 ? 15.258 -25.75 -2.334 1 89.44 345 HIS B C 1
ATOM 6860 O O . HIS B 1 345 ? 14.172 -26.25 -2.631 1 89.44 345 HIS B O 1
ATOM 6866 N N . VAL B 1 346 ? 15.492 -24.422 -2.111 1 91.56 346 VAL B N 1
ATOM 6867 C CA . VAL B 1 346 ? 14.469 -23.438 -2.432 1 91.56 346 VAL B CA 1
ATOM 6868 C C . VAL B 1 346 ? 14.773 -22.781 -3.781 1 91.56 346 VAL B C 1
ATOM 6870 O O . VAL B 1 346 ? 15.875 -22.266 -3.992 1 91.56 346 VAL B O 1
ATOM 6873 N N . ILE B 1 347 ? 13.859 -22.906 -4.641 1 92.5 347 ILE B N 1
ATOM 6874 C CA . ILE B 1 347 ? 14 -22.281 -5.949 1 92.5 347 ILE B CA 1
ATOM 6875 C C . ILE B 1 347 ? 13.453 -20.859 -5.895 1 92.5 347 ILE B C 1
ATOM 6877 O O . ILE B 1 347 ? 12.242 -20.641 -6.004 1 92.5 347 ILE B O 1
ATOM 6881 N N . ALA B 1 348 ? 14.211 -19.797 -5.957 1 88.19 348 ALA B N 1
ATOM 6882 C CA . ALA B 1 348 ? 13.797 -18.438 -5.637 1 88.19 348 ALA B CA 1
ATOM 6883 C C . ALA B 1 348 ? 13.477 -17.656 -6.902 1 88.19 348 ALA B C 1
ATOM 6885 O O . ALA B 1 348 ? 12.43 -17 -6.988 1 88.19 348 ALA B O 1
ATOM 6886 N N . PRO B 1 349 ? 14.312 -17.703 -7.938 1 90.19 349 PRO B N 1
ATOM 6887 C CA . PRO B 1 349 ? 14.047 -16.844 -9.102 1 90.19 349 PRO B CA 1
ATOM 6888 C C . PRO B 1 349 ? 12.828 -17.297 -9.898 1 90.19 349 PRO B C 1
ATOM 6890 O O . PRO B 1 349 ? 12.641 -18.5 -10.117 1 90.19 349 PRO B O 1
ATOM 6893 N N . PHE B 1 350 ? 12.117 -16.391 -10.391 1 93.12 350 PHE B N 1
ATOM 6894 C CA . PHE B 1 350 ? 10.883 -16.656 -11.133 1 93.12 350 PHE B CA 1
ATOM 6895 C C . PHE B 1 350 ? 11.164 -17.5 -12.359 1 93.12 350 PHE B C 1
ATOM 6897 O O . PHE B 1 350 ? 10.438 -18.469 -12.625 1 93.12 350 PHE B O 1
ATOM 6904 N N . LYS B 1 351 ? 12.242 -17.219 -13.102 1 91.81 351 LYS B N 1
ATOM 6905 C CA . LYS B 1 351 ? 12.555 -17.891 -14.352 1 91.81 351 LYS B CA 1
ATOM 6906 C C . LYS B 1 351 ? 12.828 -19.375 -14.117 1 91.81 351 LYS B C 1
ATOM 6908 O O . LYS B 1 351 ? 12.406 -20.219 -14.906 1 91.81 351 LYS B O 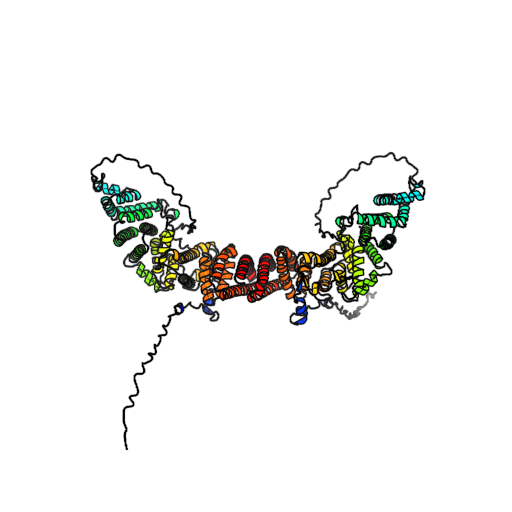1
ATOM 6913 N N . LEU B 1 352 ? 13.461 -19.672 -13.031 1 92.44 352 LEU B N 1
ATOM 6914 C CA . LEU B 1 352 ? 13.781 -21.062 -12.719 1 92.44 352 LEU B CA 1
ATOM 6915 C C . LEU B 1 352 ? 12.531 -21.812 -12.273 1 92.44 352 LEU B C 1
ATOM 6917 O O . LEU B 1 352 ? 12.367 -23 -12.586 1 92.44 352 LEU B O 1
ATOM 6921 N N . THR B 1 353 ? 11.664 -21.109 -11.516 1 93.88 353 THR B N 1
ATOM 6922 C CA . THR B 1 353 ? 10.43 -21.75 -11.102 1 93.88 353 THR B CA 1
ATOM 6923 C C . THR B 1 353 ? 9.531 -22.031 -12.305 1 93.88 353 THR B C 1
ATOM 6925 O O . THR B 1 353 ? 8.797 -23.016 -12.328 1 93.88 353 THR B O 1
ATOM 6928 N N . GLU B 1 354 ? 9.57 -21.188 -13.266 1 93.5 354 GLU B N 1
ATOM 6929 C CA . GLU B 1 354 ? 8.789 -21.375 -14.484 1 93.5 354 GLU B CA 1
ATOM 6930 C C . GLU B 1 354 ? 9.219 -22.625 -15.242 1 93.5 354 GLU B C 1
ATOM 6932 O O . GLU B 1 354 ? 8.391 -23.312 -15.844 1 93.5 354 GLU B O 1
ATOM 6937 N N . THR B 1 355 ? 10.508 -22.906 -15.156 1 92.25 355 THR B N 1
ATOM 6938 C CA . THR B 1 355 ? 11.055 -24.031 -15.883 1 92.25 355 THR B CA 1
ATOM 6939 C C . THR B 1 355 ? 10.883 -25.328 -15.086 1 92.25 355 THR B C 1
ATOM 6941 O O . THR B 1 355 ? 10.578 -26.375 -15.656 1 92.25 355 THR B O 1
ATOM 6944 N N . LEU B 1 356 ? 10.992 -25.234 -13.805 1 93.38 356 LEU B N 1
ATOM 6945 C CA . LEU B 1 356 ? 11.102 -26.453 -13 1 93.38 356 LEU B CA 1
ATOM 6946 C C . LEU B 1 356 ? 9.766 -26.797 -12.352 1 93.38 356 LEU B C 1
ATOM 6948 O O . LEU B 1 356 ? 9.438 -27.969 -12.188 1 93.38 356 LEU B O 1
ATOM 6952 N N . LEU B 1 357 ? 8.969 -25.781 -11.969 1 95.75 357 LEU B N 1
ATOM 6953 C CA . LEU B 1 357 ? 7.777 -26.031 -11.164 1 95.75 357 LEU B CA 1
ATOM 6954 C C . LEU B 1 357 ? 6.516 -25.844 -12 1 95.75 357 LEU B C 1
ATOM 6956 O O . LEU B 1 357 ? 5.52 -26.547 -11.789 1 95.75 357 LEU B O 1
ATOM 6960 N N . LYS B 1 358 ? 6.543 -24.969 -12.867 1 96.5 358 LYS B N 1
ATOM 6961 C CA . LYS B 1 358 ? 5.348 -24.578 -13.609 1 96.5 358 LYS B CA 1
ATOM 6962 C C . LYS B 1 358 ? 4.758 -25.781 -14.352 1 96.5 358 LYS B C 1
ATOM 6964 O O . LYS B 1 358 ? 3.537 -25.922 -14.422 1 96.5 358 LYS B O 1
ATOM 6969 N N . PRO B 1 359 ? 5.578 -26.703 -14.969 1 96.25 359 PRO B N 1
ATOM 6970 C CA . PRO B 1 359 ? 5 -27.859 -15.664 1 96.25 359 PRO B CA 1
ATOM 6971 C C . PRO B 1 359 ? 4.113 -28.703 -14.758 1 96.25 359 PRO B C 1
ATOM 6973 O O . PRO B 1 359 ? 3.072 -29.203 -15.195 1 96.25 359 PRO B O 1
ATOM 6976 N N . LEU B 1 360 ? 4.504 -28.828 -13.547 1 97.81 360 LEU B N 1
ATOM 6977 C CA . LEU B 1 360 ? 3.695 -29.578 -12.594 1 97.81 360 LEU B CA 1
ATOM 6978 C C . LEU B 1 360 ? 2.402 -28.844 -12.273 1 97.81 360 LEU B C 1
ATOM 6980 O O . LEU B 1 360 ? 1.33 -29.453 -12.219 1 97.81 360 LEU B O 1
ATOM 6984 N N . ALA B 1 361 ? 2.531 -27.547 -12.094 1 98.31 361 ALA B N 1
ATOM 6985 C CA . ALA B 1 361 ? 1.361 -26.719 -11.805 1 98.31 361 ALA B CA 1
ATOM 6986 C C . ALA B 1 361 ? 0.373 -26.734 -12.961 1 98.31 361 ALA B C 1
ATOM 6988 O O . ALA B 1 361 ? -0.841 -26.797 -12.75 1 98.31 361 ALA B O 1
ATOM 6989 N N . ASP B 1 362 ? 0.916 -26.719 -14.125 1 97.06 362 ASP B N 1
ATOM 6990 C CA . ASP B 1 362 ? 0.076 -26.703 -15.32 1 97.06 362 ASP B CA 1
ATOM 6991 C C . ASP B 1 362 ? -0.74 -27.984 -15.422 1 97.06 362 ASP B C 1
ATOM 6993 O O . ASP B 1 362 ? -1.913 -27.953 -15.805 1 97.06 362 ASP B O 1
ATOM 6997 N N . VAL B 1 363 ? -0.114 -29.094 -15.18 1 97.56 363 VAL B N 1
ATOM 6998 C CA . VAL B 1 363 ? -0.8 -30.375 -15.258 1 97.56 363 VAL B CA 1
ATOM 6999 C C . VAL B 1 363 ? -1.903 -30.438 -14.203 1 97.56 363 VAL B C 1
ATOM 7001 O O . VAL B 1 363 ? -3.014 -30.891 -14.484 1 97.56 363 VAL B O 1
ATOM 7004 N N . LEU B 1 364 ? -1.627 -29.984 -13.023 1 98 364 LEU B N 1
ATOM 7005 C CA . LEU B 1 364 ? -2.621 -29.969 -11.953 1 98 364 LEU B CA 1
ATOM 7006 C C . LEU B 1 364 ? -3.811 -29.094 -12.328 1 98 364 LEU B C 1
ATOM 7008 O O . LEU B 1 364 ? -4.957 -29.438 -12.039 1 98 364 LEU B O 1
ATOM 7012 N N . TYR B 1 365 ? -3.529 -28.016 -12.883 1 97.38 365 TYR B N 1
ATOM 7013 C CA . TYR B 1 365 ? -4.574 -27.125 -13.359 1 97.38 365 TYR B CA 1
ATOM 7014 C C . TYR B 1 365 ? -5.465 -27.812 -14.383 1 97.38 365 TYR B C 1
ATOM 7016 O O . TYR B 1 365 ? -6.688 -27.672 -14.352 1 97.38 365 TYR B O 1
ATOM 7024 N N . LEU B 1 366 ? -4.781 -28.547 -15.336 1 97.25 366 LEU B N 1
ATOM 7025 C CA . LEU B 1 366 ? -5.539 -29.25 -16.359 1 97.25 366 LEU B CA 1
ATOM 7026 C C . LEU B 1 366 ? -6.426 -30.328 -15.742 1 97.25 366 LEU B C 1
ATOM 7028 O O . LEU B 1 366 ? -7.551 -30.547 -16.203 1 97.25 366 LEU B O 1
ATOM 7032 N N . LEU B 1 367 ? -5.914 -30.984 -14.781 1 97.12 367 LEU B N 1
ATOM 7033 C CA . LEU B 1 367 ? -6.715 -31.984 -14.094 1 97.12 367 LEU B CA 1
ATOM 7034 C C . LEU B 1 367 ? -7.938 -31.359 -13.445 1 97.12 367 LEU B C 1
ATOM 7036 O O . LEU B 1 367 ? -9.023 -31.938 -13.445 1 97.12 367 LEU B O 1
ATOM 7040 N N . LEU B 1 368 ? -7.793 -30.188 -12.945 1 95.25 368 LEU B N 1
ATOM 7041 C CA . LEU B 1 368 ? -8.898 -29.469 -12.32 1 95.25 368 LEU B CA 1
ATOM 7042 C C . LEU B 1 368 ? -9.969 -29.109 -13.344 1 95.25 368 LEU B C 1
ATOM 7044 O O . LEU B 1 368 ? -11.156 -29.047 -13.008 1 95.25 368 LEU B O 1
ATOM 7048 N N . LYS B 1 369 ? -9.594 -29.047 -14.555 1 94.75 369 LYS B N 1
ATOM 7049 C CA . LYS B 1 369 ? -10.508 -28.609 -15.609 1 94.75 369 LYS B CA 1
ATOM 7050 C C . LYS B 1 369 ? -11.164 -29.797 -16.297 1 94.75 369 LYS B C 1
ATOM 7052 O O . LYS B 1 369 ? -11.93 -29.625 -17.25 1 94.75 369 LYS B O 1
ATOM 7057 N N . THR B 1 370 ? -10.922 -30.953 -15.859 1 95.81 370 THR B N 1
ATOM 7058 C CA . THR B 1 370 ? -11.414 -32.156 -16.516 1 95.81 370 THR B CA 1
ATOM 7059 C C . THR B 1 370 ? -12.938 -32.219 -16.453 1 95.81 370 THR B C 1
ATOM 7061 O O . THR B 1 370 ? -13.555 -33.062 -17.125 1 95.81 370 THR B O 1
ATOM 7064 N N . LYS B 1 371 ? -13.57 -31.328 -15.688 1 88.31 371 LYS B N 1
ATOM 7065 C CA . LYS B 1 371 ? -15.031 -31.234 -15.703 1 88.31 371 LYS B CA 1
ATOM 7066 C C . LYS B 1 371 ? -15.555 -30.953 -17.109 1 88.31 371 LYS B C 1
ATOM 7068 O O . LYS B 1 371 ? -16.672 -31.344 -17.453 1 88.31 371 LYS B O 1
ATOM 7073 N N . LYS B 1 372 ? -14.719 -30.438 -17.859 1 90.06 372 LYS B N 1
ATOM 7074 C CA . LYS B 1 372 ? -15.086 -30.062 -19.219 1 90.06 372 LYS B CA 1
ATOM 7075 C C . LYS B 1 372 ? -15.227 -31.297 -20.109 1 90.06 372 LYS B C 1
ATOM 7077 O O . LYS B 1 372 ? -15.836 -31.25 -21.172 1 90.06 372 LYS B O 1
ATOM 7082 N N . LEU B 1 373 ? -14.57 -32.406 -19.797 1 91.56 373 LEU B N 1
ATOM 7083 C CA . LEU B 1 373 ? -14.609 -33.656 -20.578 1 91.56 373 LEU B CA 1
ATOM 7084 C C . LEU B 1 373 ? -16 -34.281 -20.547 1 91.56 373 LEU B C 1
ATOM 7086 O O . LEU B 1 373 ? -16.344 -35.062 -21.406 1 91.56 373 LEU B O 1
ATOM 7090 N N . GLU B 1 374 ? -16.875 -33.906 -19.734 1 85.44 374 GLU B N 1
ATOM 7091 C CA . GLU B 1 374 ? -18.219 -34.438 -19.578 1 85.44 374 GLU B CA 1
ATOM 7092 C C . GLU B 1 374 ? -18.188 -35.969 -19.516 1 85.44 374 GLU B C 1
ATOM 7094 O O . GLU B 1 374 ? -19 -36.625 -20.172 1 85.44 374 GLU B O 1
ATOM 7099 N N . ASN B 1 375 ? -17.203 -36.531 -19.062 1 87.5 375 ASN B N 1
ATOM 7100 C CA . ASN B 1 375 ? -17.047 -37.969 -18.797 1 87.5 375 ASN B CA 1
ATOM 7101 C C . ASN B 1 375 ? -16.672 -38.25 -17.344 1 87.5 375 ASN B C 1
ATOM 7103 O O . ASN B 1 375 ? -15.586 -37.875 -16.906 1 87.5 375 ASN B O 1
ATOM 7107 N N . GLU B 1 376 ? -17.422 -38.906 -16.656 1 86.69 376 GLU B N 1
ATOM 7108 C CA . GLU B 1 376 ? -17.297 -39.094 -15.211 1 86.69 376 GLU B CA 1
ATOM 7109 C C . GLU B 1 376 ? -16.094 -39.969 -14.867 1 86.69 376 GLU B C 1
ATOM 7111 O O . GLU B 1 376 ? -15.484 -39.781 -13.812 1 86.69 376 GLU B O 1
ATOM 7116 N N . LYS B 1 377 ? -15.797 -40.812 -15.766 1 91.06 377 LYS B N 1
ATOM 7117 C CA . LYS B 1 377 ? -14.719 -41.781 -15.5 1 91.06 377 LYS B CA 1
ATOM 7118 C C . LYS B 1 377 ? -13.367 -41.062 -15.445 1 91.06 377 LYS B C 1
ATOM 7120 O O . LYS B 1 377 ? -12.461 -41.5 -14.719 1 91.06 377 LYS B O 1
ATOM 7125 N N . TYR B 1 378 ? -13.242 -39.969 -16.141 1 93.56 378 TYR B N 1
ATOM 7126 C CA . TYR B 1 378 ? -11.945 -39.312 -16.25 1 93.56 378 TYR B CA 1
ATOM 7127 C C . TYR B 1 378 ? -11.984 -37.938 -15.609 1 93.56 378 TYR B C 1
ATOM 7129 O O . TYR B 1 378 ? -11.102 -37.094 -15.844 1 93.56 378 TYR B O 1
ATOM 7137 N N . LEU B 1 379 ? -12.945 -37.781 -14.812 1 94.06 379 LEU B N 1
ATOM 7138 C CA . LEU B 1 379 ? -13.133 -36.5 -14.102 1 94.06 379 LEU B CA 1
ATOM 7139 C C . LEU B 1 379 ? -12.32 -36.469 -12.812 1 94.06 379 LEU B C 1
ATOM 7141 O O . LEU B 1 379 ? -12.242 -37.469 -12.102 1 94.06 379 LEU B O 1
ATOM 7145 N N . TRP B 1 380 ? -11.695 -35.344 -12.555 1 96.06 380 TRP B N 1
ATOM 7146 C CA . TRP B 1 380 ? -10.992 -35.094 -11.297 1 96.06 380 TRP B CA 1
ATOM 7147 C C . TRP B 1 380 ? -11.711 -34.062 -10.461 1 96.06 380 TRP B C 1
ATOM 7149 O O . TRP B 1 380 ? -11.898 -32.906 -10.914 1 96.06 380 TRP B O 1
ATOM 7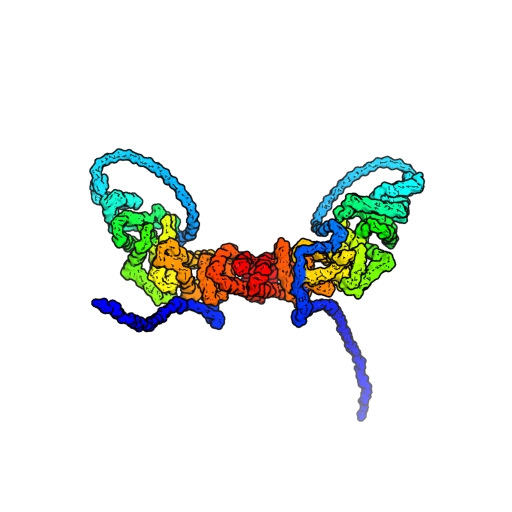159 N N . SER B 1 381 ? -12.125 -34.375 -9.266 1 94 381 SER B N 1
ATOM 7160 C CA . SER B 1 381 ? -12.75 -33.406 -8.359 1 94 381 SER B CA 1
ATOM 7161 C C . SER B 1 381 ? -11.711 -32.5 -7.699 1 94 381 SER B C 1
ATOM 7163 O O . SER B 1 381 ? -10.516 -32.812 -7.75 1 94 381 SER B O 1
ATOM 7165 N N . GLN B 1 382 ? -12.125 -31.547 -7.102 1 93.62 382 GLN B N 1
ATOM 7166 C CA . GLN B 1 382 ? -11.227 -30.688 -6.344 1 93.62 382 GLN B CA 1
ATOM 7167 C C . GLN B 1 382 ? -10.539 -31.453 -5.219 1 93.62 382 GLN B C 1
ATOM 7169 O O . GLN B 1 382 ? -9.375 -31.188 -4.898 1 93.62 382 GLN B O 1
ATOM 7174 N N . HIS B 1 383 ? -11.258 -32.312 -4.676 1 93.38 383 HIS B N 1
ATOM 7175 C CA . HIS B 1 383 ? -10.703 -33.125 -3.607 1 93.38 383 HIS B CA 1
ATOM 7176 C C . HIS B 1 383 ? -9.586 -34.031 -4.125 1 93.38 383 HIS B C 1
ATOM 7178 O O . HIS B 1 383 ? -8.57 -34.219 -3.447 1 93.38 383 HIS B O 1
ATOM 7184 N N . ASP B 1 384 ? -9.805 -34.594 -5.293 1 95.5 384 ASP B N 1
ATOM 7185 C CA . ASP B 1 384 ? -8.781 -35.438 -5.906 1 95.5 384 ASP B CA 1
ATOM 7186 C C . ASP B 1 384 ? -7.504 -34.625 -6.164 1 95.5 384 ASP B C 1
ATOM 7188 O O . ASP B 1 384 ? -6.402 -35.094 -5.867 1 95.5 384 ASP B O 1
ATOM 7192 N N . VAL B 1 385 ? -7.699 -33.469 -6.746 1 97.06 385 VAL B N 1
ATOM 7193 C CA . VAL B 1 385 ? -6.555 -32.625 -7.086 1 97.06 385 VAL B CA 1
ATOM 7194 C C . VAL B 1 385 ? -5.836 -32.188 -5.809 1 97.06 385 VAL B C 1
ATOM 7196 O O . VAL B 1 385 ? -4.605 -32.156 -5.77 1 97.06 385 VAL B O 1
ATOM 7199 N N . PHE B 1 386 ? -6.59 -31.922 -4.812 1 96.19 386 PHE B N 1
ATOM 7200 C CA . PHE B 1 386 ? -5.992 -31.562 -3.527 1 96.19 386 PHE B CA 1
ATOM 7201 C C . PHE B 1 386 ? -5.113 -32.688 -3.016 1 96.19 386 PHE B C 1
ATOM 7203 O O . PHE B 1 386 ? -3.99 -32.469 -2.561 1 96.19 386 PHE B O 1
ATOM 7210 N N . ASN B 1 387 ? -5.609 -33.844 -3.049 1 95.81 387 ASN B N 1
ATOM 7211 C CA . ASN B 1 387 ? -4.867 -35 -2.568 1 95.81 387 ASN B CA 1
ATOM 7212 C C . ASN B 1 387 ? -3.559 -35.188 -3.332 1 95.81 387 ASN B C 1
ATOM 7214 O O . ASN B 1 387 ? -2.531 -35.531 -2.742 1 95.81 387 ASN B O 1
ATOM 7218 N N . ILE B 1 388 ? -3.613 -35 -4.605 1 97.56 388 ILE B N 1
ATOM 7219 C CA . ILE B 1 388 ? -2.414 -35.156 -5.418 1 97.56 388 ILE B CA 1
ATOM 7220 C C . ILE B 1 388 ? -1.401 -34.062 -5.051 1 97.56 388 ILE B C 1
ATOM 7222 O O . ILE B 1 388 ? -0.2 -34.312 -4.973 1 97.56 388 ILE B O 1
ATOM 7226 N N . ILE B 1 389 ? -1.904 -32.844 -4.859 1 97.56 389 ILE B N 1
ATOM 7227 C CA . ILE B 1 389 ? -1.021 -31.734 -4.488 1 97.56 389 ILE B CA 1
ATOM 7228 C C . ILE B 1 389 ? -0.324 -32.062 -3.168 1 97.56 389 ILE B C 1
ATOM 7230 O O . ILE B 1 389 ? 0.89 -31.875 -3.041 1 97.56 389 ILE B O 1
ATOM 7234 N N . GLU B 1 390 ? -1.047 -32.531 -2.221 1 95.69 390 GLU B N 1
ATOM 7235 C CA . GLU B 1 390 ? -0.498 -32.844 -0.902 1 95.69 390 GLU B CA 1
ATOM 7236 C C . GLU B 1 390 ? 0.541 -33.938 -0.982 1 95.69 390 GLU B C 1
ATOM 7238 O O . GLU B 1 390 ? 1.62 -33.844 -0.396 1 95.69 390 GLU B O 1
ATOM 7243 N N . GLU B 1 391 ? 0.209 -34.969 -1.736 1 96.44 391 GLU B N 1
ATOM 7244 C CA . GLU B 1 391 ? 1.139 -36.094 -1.873 1 96.44 391 GLU B CA 1
ATOM 7245 C C . GLU B 1 391 ? 2.391 -35.688 -2.641 1 96.44 391 GLU B C 1
ATOM 7247 O O . GLU B 1 391 ? 3.502 -36.094 -2.291 1 96.44 391 GLU B O 1
ATOM 7252 N N . LEU B 1 392 ? 2.174 -34.906 -3.697 1 97.56 392 LEU B N 1
ATOM 7253 C CA . LEU B 1 392 ? 3.275 -34.469 -4.535 1 97.56 392 LEU B CA 1
ATOM 7254 C C . LEU B 1 392 ? 4.273 -33.625 -3.725 1 97.56 392 LEU B C 1
ATOM 7256 O O . LEU B 1 392 ? 5.484 -33.812 -3.875 1 97.56 392 LEU B O 1
ATOM 7260 N N . THR B 1 393 ? 3.752 -32.781 -2.852 1 96.44 393 THR B N 1
ATOM 7261 C CA . THR B 1 393 ? 4.594 -31.797 -2.158 1 96.44 393 THR B CA 1
ATOM 7262 C C . THR B 1 393 ? 5.102 -32.375 -0.837 1 96.44 393 THR B C 1
ATOM 7264 O O . THR B 1 393 ? 5.805 -31.703 -0.089 1 96.44 393 THR B O 1
ATOM 7267 N N . THR B 1 394 ? 4.773 -33.625 -0.512 1 95.75 394 THR B N 1
ATOM 7268 C CA . THR B 1 394 ? 5.262 -34.219 0.714 1 95.75 394 THR B CA 1
ATOM 7269 C C . THR B 1 394 ? 6.02 -35.531 0.404 1 95.75 394 THR B C 1
ATOM 7271 O O . THR B 1 394 ? 6.441 -36.25 1.317 1 95.75 394 THR B O 1
ATOM 7274 N N . THR B 1 395 ? 6.105 -35.906 -0.872 1 94.19 395 THR B N 1
ATOM 7275 C CA . THR B 1 395 ? 6.82 -37.125 -1.291 1 94.19 395 THR B CA 1
ATOM 7276 C C . THR B 1 395 ? 8.102 -36.75 -2.029 1 94.19 395 THR B C 1
ATOM 7278 O O . THR B 1 395 ? 8.086 -35.938 -2.947 1 94.19 395 THR B O 1
ATOM 7281 N N . PRO B 1 396 ? 9.188 -37.406 -1.815 1 93.62 396 PRO B N 1
ATOM 7282 C CA . PRO B 1 396 ? 9.477 -38.375 -0.748 1 93.62 396 PRO B CA 1
ATOM 7283 C C . PRO B 1 396 ? 9.531 -37.719 0.632 1 93.62 396 PRO B C 1
ATOM 7285 O O . PRO B 1 396 ? 9.32 -38.406 1.646 1 93.62 396 PRO B O 1
ATOM 7288 N N . GLU B 1 397 ? 9.969 -36.5 0.688 1 93.62 397 GLU B N 1
ATOM 7289 C CA . GLU B 1 397 ? 9.945 -35.625 1.862 1 93.62 397 GLU B CA 1
ATOM 7290 C C . GLU B 1 397 ? 9.219 -34.312 1.569 1 93.62 397 GLU B C 1
ATOM 7292 O O . GLU B 1 397 ? 9.062 -33.938 0.407 1 93.62 397 GLU B O 1
ATOM 7297 N N . PRO B 1 398 ? 8.734 -33.719 2.582 1 93.94 398 PRO B N 1
ATOM 7298 C CA . PRO B 1 398 ? 8.023 -32.469 2.32 1 93.94 398 PRO B CA 1
ATOM 7299 C C . PRO B 1 398 ? 8.891 -31.422 1.604 1 93.94 398 PRO B C 1
ATOM 7301 O O . PRO B 1 398 ? 10.07 -31.266 1.938 1 93.94 398 PRO B O 1
ATOM 7304 N N . TRP B 1 399 ? 8.297 -30.812 0.568 1 96.06 399 TRP B N 1
ATOM 7305 C CA . TRP B 1 399 ? 8.961 -29.719 -0.126 1 96.06 399 TRP B CA 1
ATOM 7306 C C . TRP B 1 399 ? 9.164 -28.516 0.803 1 96.06 399 TRP B C 1
ATOM 7308 O O . TRP B 1 399 ? 8.492 -28.406 1.834 1 96.06 399 TRP B O 1
ATOM 7318 N N . SER B 1 400 ? 10.164 -27.719 0.449 1 93.5 400 SER B N 1
ATOM 7319 C CA . SER B 1 400 ? 10.211 -26.422 1.121 1 93.5 400 SER B CA 1
ATOM 7320 C C . SER B 1 400 ? 8.898 -25.656 0.95 1 93.5 400 SER B C 1
ATOM 7322 O O . SER B 1 400 ? 8.258 -25.734 -0.1 1 93.5 400 SER B O 1
ATOM 7324 N N . PHE B 1 401 ? 8.562 -24.922 1.935 1 92.06 401 PHE B N 1
ATOM 7325 C CA . PHE B 1 401 ? 7.316 -24.172 1.901 1 92.06 401 PHE B CA 1
ATOM 7326 C C . PHE B 1 401 ? 7.305 -23.203 0.731 1 92.06 401 PHE B C 1
ATOM 7328 O O . PHE B 1 401 ? 6.27 -23 0.091 1 92.06 401 PHE B O 1
ATOM 7335 N N . ASP B 1 402 ? 8.438 -22.625 0.426 1 93.56 402 ASP B N 1
ATOM 7336 C CA . ASP B 1 402 ? 8.562 -21.656 -0.666 1 93.56 402 ASP B CA 1
ATOM 7337 C C . ASP B 1 402 ? 8.242 -22.312 -2.01 1 93.56 402 ASP B C 1
ATOM 7339 O O . ASP B 1 402 ? 7.562 -21.719 -2.848 1 93.56 402 ASP B O 1
ATOM 7343 N N . ASN B 1 403 ? 8.742 -23.5 -2.168 1 96.5 403 ASN B N 1
ATOM 7344 C CA . ASN B 1 403 ? 8.484 -24.203 -3.422 1 96.5 403 ASN B CA 1
ATOM 7345 C C . ASN B 1 403 ? 7.023 -24.625 -3.545 1 96.5 403 ASN B C 1
ATOM 7347 O O . ASN B 1 403 ? 6.457 -24.594 -4.637 1 96.5 403 ASN B O 1
ATOM 7351 N N . PHE B 1 404 ? 6.492 -25.062 -2.451 1 97.12 404 PHE B N 1
ATOM 7352 C CA . PHE B 1 404 ? 5.082 -25.422 -2.398 1 97.12 404 PHE B CA 1
ATOM 7353 C C . PHE B 1 404 ? 4.211 -24.234 -2.811 1 97.12 404 PHE B C 1
ATOM 7355 O O . PHE B 1 404 ? 3.33 -24.375 -3.662 1 97.12 404 PHE B O 1
ATOM 7362 N N . VAL B 1 405 ? 4.5 -23.109 -2.277 1 96.19 405 VAL B N 1
ATOM 7363 C CA . VAL B 1 405 ? 3.76 -21.891 -2.561 1 96.19 405 VAL B CA 1
ATOM 7364 C C . VAL B 1 405 ? 3.982 -21.469 -4.012 1 96.19 405 VAL B C 1
ATOM 7366 O O . VAL B 1 405 ? 3.047 -21.047 -4.695 1 96.19 405 VAL B O 1
ATOM 7369 N N . ALA B 1 406 ? 5.188 -21.562 -4.473 1 97.31 406 ALA B N 1
ATOM 7370 C CA . ALA B 1 406 ? 5.523 -21.203 -5.852 1 97.31 406 ALA B CA 1
ATOM 7371 C C . ALA B 1 406 ? 4.73 -22.062 -6.836 1 97.31 406 ALA B C 1
ATOM 7373 O O . ALA B 1 406 ? 4.293 -21.578 -7.883 1 97.31 406 ALA B O 1
ATOM 7374 N N . LEU B 1 407 ? 4.586 -23.312 -6.508 1 98.06 407 LEU B N 1
ATOM 7375 C CA . LEU B 1 407 ? 3.803 -24.219 -7.34 1 98.06 407 LEU B CA 1
ATOM 7376 C C . LEU B 1 407 ? 2.387 -23.688 -7.543 1 98.06 407 LEU B C 1
ATOM 7378 O O . LEU B 1 407 ? 1.897 -23.625 -8.672 1 98.06 407 LEU B O 1
ATOM 7382 N N . LEU B 1 408 ? 1.768 -23.266 -6.453 1 98.19 408 LEU B N 1
ATOM 7383 C CA . LEU B 1 408 ? 0.385 -22.797 -6.488 1 98.19 408 LEU B CA 1
ATOM 7384 C C . LEU B 1 408 ? 0.282 -21.453 -7.195 1 98.19 408 LEU B C 1
ATOM 7386 O O . LEU B 1 408 ? -0.708 -21.172 -7.875 1 98.19 408 LEU B O 1
ATOM 7390 N N . LEU B 1 409 ? 1.282 -20.656 -7.094 1 97.56 409 LEU B N 1
ATOM 7391 C CA . LEU B 1 409 ? 1.271 -19.312 -7.68 1 97.56 409 LEU B CA 1
ATOM 7392 C C . LEU B 1 409 ? 1.391 -19.391 -9.195 1 97.56 409 LEU B C 1
ATOM 7394 O O . LEU B 1 409 ? 0.952 -18.469 -9.906 1 97.56 409 LEU B O 1
ATOM 7398 N N . HIS B 1 410 ? 2.045 -20.406 -9.688 1 97.5 410 HIS B N 1
ATOM 7399 C CA . HIS B 1 410 ? 2.166 -20.547 -11.133 1 97.5 410 HIS B CA 1
ATOM 7400 C C . HIS B 1 410 ? 0.813 -20.828 -11.773 1 97.5 410 HIS B C 1
ATOM 7402 O O . HIS B 1 410 ? 0.585 -20.484 -12.93 1 97.5 410 HIS B O 1
ATOM 7408 N N . GLN B 1 411 ? -0.065 -21.531 -11.062 1 97.56 411 GLN B N 1
ATOM 7409 C CA . GLN B 1 411 ? -1.465 -21.719 -11.438 1 97.56 411 GLN B CA 1
ATOM 7410 C C . GLN B 1 411 ? -2.391 -21.375 -10.273 1 97.56 411 GLN B C 1
ATOM 7412 O O . GLN B 1 411 ? -2.801 -22.25 -9.516 1 97.56 411 GLN B O 1
ATOM 7417 N N . THR B 1 412 ? -2.756 -20.141 -10.242 1 97.25 412 THR B N 1
ATOM 7418 C CA . THR B 1 412 ? -3.404 -19.562 -9.078 1 97.25 412 THR B CA 1
ATOM 7419 C C . THR B 1 412 ? -4.773 -20.188 -8.844 1 97.25 412 THR B C 1
ATOM 7421 O O . THR B 1 412 ? -5.352 -20.062 -7.766 1 97.25 412 THR B O 1
ATOM 7424 N N . SER B 1 413 ? -5.34 -20.906 -9.828 1 96.06 413 SER B N 1
ATOM 7425 C CA . SER B 1 413 ? -6.605 -21.609 -9.656 1 96.06 413 SER B CA 1
ATOM 7426 C C . SER B 1 413 ? -6.477 -22.734 -8.625 1 96.06 413 SER B C 1
ATOM 7428 O O . SER B 1 413 ? -7.48 -23.25 -8.133 1 96.06 413 SER B O 1
ATOM 7430 N N . LEU B 1 414 ? -5.23 -23.094 -8.375 1 97.56 414 LEU B N 1
ATOM 7431 C CA . LEU B 1 414 ? -4.977 -24.172 -7.414 1 97.56 414 LEU B CA 1
ATOM 7432 C C . LEU B 1 414 ? -5.031 -23.641 -5.984 1 97.56 414 LEU B C 1
ATOM 7434 O O . LEU B 1 414 ? -5.145 -24.422 -5.035 1 97.56 414 LEU B O 1
ATOM 7438 N N . ILE B 1 415 ? -4.93 -22.328 -5.789 1 98.06 415 ILE B N 1
ATOM 7439 C CA . ILE B 1 415 ? -4.828 -21.703 -4.48 1 98.06 415 ILE B CA 1
ATOM 7440 C C . ILE B 1 415 ? -6.109 -21.953 -3.688 1 98.06 415 ILE B C 1
ATOM 7442 O O . ILE B 1 415 ? -6.062 -22.422 -2.553 1 98.06 415 ILE B O 1
ATOM 7446 N N . PRO B 1 416 ? -7.301 -21.719 -4.297 1 98 416 PRO B N 1
ATOM 7447 C CA . PRO B 1 416 ? -8.516 -21.953 -3.516 1 98 416 PRO B CA 1
ATOM 7448 C C . PRO B 1 416 ? -8.664 -23.422 -3.096 1 98 416 PRO B C 1
ATOM 7450 O O . PRO B 1 416 ? -9.156 -23.703 -2.002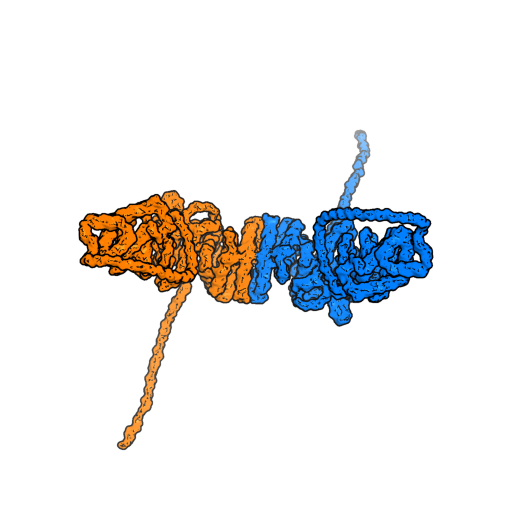 1 98 416 PRO B O 1
ATOM 7453 N N . VAL B 1 417 ? -8.227 -24.359 -3.941 1 97.31 417 VAL B N 1
ATOM 7454 C CA . VAL B 1 417 ? -8.32 -25.797 -3.656 1 97.31 417 VAL B CA 1
ATOM 7455 C C . VAL B 1 417 ? -7.535 -26.125 -2.389 1 97.31 417 VAL B C 1
ATOM 7457 O O . VAL B 1 417 ? -8.031 -26.828 -1.508 1 97.31 417 VAL B O 1
ATOM 7460 N N . SER B 1 418 ? -6.363 -25.562 -2.303 1 97.06 418 SER B N 1
ATOM 7461 C CA . SER B 1 418 ? -5.477 -25.859 -1.18 1 97.06 418 SER B CA 1
ATOM 7462 C C . SER B 1 418 ? -5.93 -25.125 0.081 1 97.06 418 SER B C 1
ATOM 7464 O O . SER B 1 418 ? -5.906 -25.688 1.175 1 97.06 418 SER B O 1
ATOM 7466 N N . LEU B 1 419 ? -6.379 -23.906 -0.063 1 97.69 419 LEU B N 1
ATOM 7467 C CA . LEU B 1 419 ? -6.734 -23.078 1.09 1 97.69 419 LEU B CA 1
ATOM 7468 C C . LEU B 1 419 ? -8.047 -23.562 1.706 1 97.69 419 LEU B C 1
ATOM 7470 O O . LEU B 1 419 ? -8.164 -23.656 2.93 1 97.69 419 LEU B O 1
ATOM 7474 N N . ILE B 1 420 ? -9.094 -23.828 0.868 1 96.75 420 ILE B N 1
ATOM 7475 C CA . ILE B 1 420 ? -10.406 -24.25 1.357 1 96.75 420 ILE B CA 1
ATOM 7476 C C . ILE B 1 420 ? -10.266 -25.562 2.133 1 96.75 420 ILE B C 1
ATOM 7478 O O . ILE B 1 420 ? -10.836 -25.703 3.217 1 96.75 420 ILE B O 1
ATOM 7482 N N . ALA B 1 421 ? -9.531 -26.469 1.541 1 94.75 421 ALA B N 1
ATOM 7483 C CA . ALA B 1 421 ? -9.32 -27.75 2.207 1 94.75 421 ALA B CA 1
ATOM 7484 C C . ALA B 1 421 ? -8.664 -27.562 3.568 1 94.75 421 ALA B C 1
ATOM 7486 O O . ALA B 1 421 ? -9.055 -28.188 4.551 1 94.75 421 ALA B O 1
ATOM 7487 N N . ARG B 1 422 ? -7.715 -26.703 3.721 1 94.25 422 ARG B N 1
ATOM 7488 C CA . ARG B 1 422 ? -6.992 -26.469 4.965 1 94.25 422 ARG B CA 1
ATOM 7489 C C . ARG B 1 422 ? -7.891 -25.797 5.996 1 94.25 422 ARG B C 1
ATOM 7491 O O . ARG B 1 422 ? -7.879 -26.156 7.172 1 94.25 422 ARG B O 1
ATOM 7498 N N . MET B 1 423 ? -8.594 -24.812 5.547 1 95.69 423 MET B N 1
ATOM 7499 C CA . MET B 1 423 ? -9.508 -24.125 6.449 1 95.69 423 MET B CA 1
ATOM 7500 C C . MET B 1 423 ? -10.586 -25.062 6.969 1 95.69 423 MET B C 1
ATOM 7502 O O . MET B 1 423 ? -10.953 -25 8.141 1 95.69 423 MET B O 1
ATOM 7506 N N . ASN B 1 424 ? -11.086 -25.938 6.078 1 93.75 424 ASN B N 1
ATOM 7507 C CA . ASN B 1 424 ? -12.148 -26.859 6.457 1 93.75 424 ASN B CA 1
ATOM 7508 C C . ASN B 1 424 ? -11.641 -27.953 7.402 1 93.75 424 ASN B C 1
ATOM 7510 O O . ASN B 1 424 ? -12.414 -28.516 8.172 1 93.75 424 ASN B O 1
ATOM 7514 N N . HIS B 1 425 ? -10.391 -28.203 7.383 1 91.75 425 HIS B N 1
ATOM 7515 C CA . HIS B 1 425 ? -9.82 -29.234 8.242 1 91.75 425 HIS B CA 1
ATOM 7516 C C . HIS B 1 425 ? -9.07 -28.625 9.422 1 91.75 425 HIS B C 1
ATOM 7518 O O . HIS B 1 425 ? -8.211 -29.266 10.023 1 91.75 425 HIS B O 1
ATOM 7524 N N . ASP B 1 426 ? -9.188 -27.266 9.727 1 90.75 426 ASP B N 1
ATOM 7525 C CA . ASP B 1 426 ? -8.742 -26.531 10.906 1 90.75 426 ASP B CA 1
ATOM 7526 C C . ASP B 1 426 ? -7.238 -26.297 10.875 1 90.75 426 ASP B C 1
ATOM 7528 O O . ASP B 1 426 ? -6.562 -26.406 11.898 1 90.75 426 ASP B O 1
ATOM 7532 N N . TYR B 1 427 ? -6.734 -26.219 9.711 1 93.31 427 TYR B N 1
ATOM 7533 C CA . TYR B 1 427 ? -5.348 -25.797 9.531 1 93.31 427 TYR B CA 1
ATOM 7534 C C . TYR B 1 427 ? -5.258 -24.344 9.133 1 93.31 427 TYR B C 1
ATOM 7536 O O . TYR B 1 427 ? -4.605 -24 8.141 1 93.31 427 TYR B O 1
ATOM 7544 N N . ALA B 1 428 ? -5.855 -23.5 9.93 1 93.69 428 ALA B N 1
ATOM 7545 C CA . ALA B 1 428 ? -5.914 -22.062 9.633 1 93.69 428 ALA B CA 1
ATOM 7546 C C . ALA B 1 428 ? -4.523 -21.438 9.688 1 93.69 428 ALA B C 1
ATOM 7548 O O . ALA B 1 428 ? -4.219 -20.516 8.93 1 93.69 428 ALA B O 1
ATOM 7549 N N . ASP B 1 429 ? -3.701 -21.938 10.555 1 93.12 429 ASP B N 1
ATOM 7550 C CA . ASP B 1 429 ? -2.355 -21.391 10.719 1 93.12 429 ASP B CA 1
ATOM 7551 C C . ASP B 1 429 ? -1.543 -21.547 9.43 1 93.12 429 ASP B C 1
ATOM 7553 O O . ASP B 1 429 ? -0.859 -20.609 9.008 1 93.12 429 ASP B O 1
ATOM 7557 N N . GLU B 1 430 ? -1.69 -22.734 8.875 1 93.62 430 GLU B N 1
ATOM 7558 C CA . GLU B 1 430 ? -0.967 -22.969 7.633 1 93.62 430 GLU B CA 1
ATOM 7559 C C . GLU B 1 430 ? -1.559 -22.156 6.488 1 93.62 430 GLU B C 1
ATOM 7561 O O . GLU B 1 430 ? -0.827 -21.641 5.637 1 93.62 430 GLU B O 1
ATOM 7566 N N . ALA B 1 431 ? -2.852 -22.094 6.48 1 96.69 431 ALA B N 1
ATOM 7567 C CA . ALA B 1 431 ? -3.533 -21.344 5.426 1 96.69 431 ALA B CA 1
ATOM 7568 C C . ALA B 1 431 ? -3.107 -19.875 5.438 1 96.69 431 ALA B C 1
ATOM 7570 O O . ALA B 1 431 ? -2.865 -19.297 4.383 1 96.69 431 ALA B O 1
ATOM 7571 N N . CYS B 1 432 ? -3.055 -19.312 6.609 1 96.12 432 CYS B N 1
ATOM 7572 C CA . CYS B 1 432 ? -2.684 -17.906 6.695 1 96.12 432 CYS B CA 1
ATOM 7573 C C . CYS B 1 432 ? -1.217 -17.703 6.332 1 96.12 432 CYS B C 1
ATOM 7575 O O . CYS B 1 432 ? -0.854 -16.688 5.734 1 96.12 432 CYS B O 1
ATOM 7577 N N . LEU B 1 433 ? -0.404 -18.625 6.754 1 95.25 433 LEU B N 1
ATOM 7578 C CA . LEU B 1 433 ? 1 -18.562 6.359 1 95.25 433 LEU B CA 1
ATOM 7579 C C . LEU B 1 433 ? 1.143 -18.609 4.844 1 95.25 433 LEU B C 1
ATOM 7581 O O . LEU B 1 433 ? 2.008 -17.953 4.273 1 95.25 433 LEU B O 1
ATOM 7585 N N . MET B 1 434 ? 0.337 -19.453 4.219 1 96.94 434 MET B N 1
ATOM 7586 C CA . MET B 1 434 ? 0.334 -19.547 2.76 1 96.94 434 MET B CA 1
ATOM 7587 C C . MET B 1 434 ? -0.008 -18.188 2.139 1 96.94 434 MET B C 1
ATOM 7589 O O . MET B 1 434 ? 0.652 -17.75 1.194 1 96.94 434 MET B O 1
ATOM 7593 N N . PHE B 1 435 ? -1.041 -17.562 2.699 1 97.75 435 PHE B N 1
ATOM 7594 C CA . PHE B 1 435 ? -1.439 -16.25 2.201 1 97.75 435 PHE B CA 1
ATOM 7595 C C . PHE B 1 435 ? -0.266 -15.281 2.238 1 97.75 435 PHE B C 1
ATOM 7597 O O . PHE B 1 435 ? 0.025 -14.617 1.244 1 97.75 435 PHE B O 1
ATOM 7604 N N . LEU B 1 436 ? 0.404 -15.18 3.389 1 97.06 436 LEU B N 1
ATOM 7605 C CA . LEU B 1 436 ? 1.526 -14.266 3.547 1 97.06 436 LEU B CA 1
ATOM 7606 C C . LEU B 1 436 ? 2.662 -14.625 2.594 1 97.06 436 LEU B C 1
ATOM 7608 O O . LEU B 1 436 ? 3.309 -13.734 2.033 1 97.06 436 LEU B O 1
ATOM 7612 N N . SER B 1 437 ? 2.891 -15.891 2.41 1 96.5 437 SER B N 1
ATOM 7613 C CA . SER B 1 437 ? 3.947 -16.344 1.513 1 96.5 437 SER B CA 1
ATOM 7614 C C . SER B 1 437 ? 3.607 -16.047 0.057 1 96.5 437 SER B C 1
ATOM 7616 O O . SER B 1 437 ? 4.496 -15.766 -0.748 1 96.5 437 SER B O 1
ATOM 7618 N N . PHE B 1 438 ? 2.289 -16.188 -0.315 1 97.94 438 PHE B N 1
ATOM 7619 C CA . PHE B 1 438 ? 1.868 -15.797 -1.657 1 97.94 438 PHE B CA 1
ATOM 7620 C C . PHE B 1 438 ? 2.232 -14.344 -1.941 1 97.94 438 PHE B C 1
ATOM 7622 O O . PHE B 1 438 ? 2.783 -14.031 -3 1 97.94 438 PHE B O 1
ATOM 7629 N N . MET B 1 439 ? 1.891 -13.469 -0.979 1 96.5 439 MET B N 1
ATOM 7630 C CA . MET B 1 439 ? 2.109 -12.039 -1.198 1 96.5 439 MET B CA 1
ATOM 7631 C C . MET B 1 439 ? 3.598 -11.727 -1.296 1 96.5 439 MET B C 1
ATOM 7633 O O . MET B 1 439 ? 4.023 -10.977 -2.178 1 96.5 439 MET B O 1
ATOM 7637 N N . THR B 1 440 ? 4.48 -12.305 -0.438 1 96.31 440 THR B N 1
ATOM 7638 C CA . THR B 1 440 ? 5.902 -11.992 -0.431 1 96.31 440 THR B CA 1
ATOM 7639 C C . THR B 1 440 ? 6.594 -12.578 -1.661 1 96.31 440 THR B C 1
ATOM 7641 O O . THR B 1 440 ? 7.473 -11.945 -2.244 1 96.31 440 THR B O 1
ATOM 7644 N N . THR B 1 441 ? 6.195 -13.805 -2.043 1 96.56 441 THR B N 1
ATOM 7645 C CA . THR B 1 441 ? 6.785 -14.438 -3.215 1 96.56 441 THR B CA 1
ATOM 7646 C C . THR B 1 441 ? 6.414 -13.68 -4.484 1 96.56 441 THR B C 1
ATOM 7648 O O . THR B 1 441 ? 7.262 -13.461 -5.355 1 96.56 441 THR B O 1
ATOM 7651 N N . ALA B 1 442 ? 5.152 -13.328 -4.629 1 97.06 442 ALA B N 1
ATOM 7652 C CA . ALA B 1 442 ? 4.734 -12.531 -5.781 1 97.06 442 ALA B CA 1
ATOM 7653 C C . ALA B 1 442 ? 5.535 -11.242 -5.875 1 97.06 442 ALA B C 1
ATOM 7655 O O . ALA B 1 442 ? 5.973 -10.852 -6.961 1 97.06 442 ALA B O 1
ATOM 7656 N N . TYR B 1 443 ? 5.73 -10.562 -4.738 1 96.12 443 TYR B N 1
ATOM 7657 C CA . TYR B 1 443 ? 6.504 -9.328 -4.719 1 96.12 443 TYR B CA 1
ATOM 7658 C C . TYR B 1 443 ? 7.945 -9.578 -5.141 1 96.12 443 TYR B C 1
ATOM 7660 O O . TYR B 1 443 ? 8.516 -8.797 -5.902 1 96.12 443 TYR B O 1
ATOM 7668 N N . ARG B 1 444 ? 8.562 -10.648 -4.613 1 93.94 444 ARG B N 1
ATOM 7669 C CA . ARG B 1 444 ? 9.938 -11 -4.961 1 93.94 444 ARG B CA 1
ATOM 7670 C C . ARG B 1 444 ? 10.086 -11.227 -6.465 1 93.94 444 ARG B C 1
ATOM 7672 O O . ARG B 1 444 ? 11.125 -10.93 -7.047 1 93.94 444 ARG B O 1
ATOM 7679 N N . TRP B 1 445 ? 9.008 -11.828 -7.027 1 95.38 445 TRP B N 1
ATOM 7680 C CA . TRP B 1 445 ? 8.992 -12.117 -8.453 1 95.38 445 TRP B CA 1
ATOM 7681 C C . TRP B 1 445 ? 8.68 -10.867 -9.266 1 95.38 445 TRP B C 1
ATOM 7683 O O . TRP B 1 445 ? 8.547 -10.93 -10.492 1 95.38 445 TRP B O 1
ATOM 7693 N N . ASN B 1 446 ? 8.469 -9.711 -8.602 1 94.69 446 ASN B N 1
ATOM 7694 C CA . ASN B 1 446 ? 8.141 -8.438 -9.227 1 94.69 446 ASN B CA 1
ATOM 7695 C C . ASN B 1 446 ? 6.805 -8.492 -9.961 1 94.69 446 ASN B C 1
ATOM 7697 O O . ASN B 1 446 ? 6.668 -7.953 -11.055 1 94.69 446 ASN B O 1
ATOM 7701 N N . ILE B 1 447 ? 5.934 -9.336 -9.43 1 94.81 447 ILE B N 1
ATOM 7702 C CA . ILE B 1 447 ? 4.551 -9.406 -9.891 1 94.81 447 ILE B CA 1
ATOM 7703 C C . ILE B 1 447 ? 3.65 -8.625 -8.938 1 94.81 447 ILE B C 1
ATOM 7705 O O . ILE B 1 447 ? 3.836 -8.68 -7.719 1 94.81 447 ILE B O 1
ATOM 7709 N N . ASN B 1 448 ? 2.709 -7.82 -9.484 1 93.12 448 ASN B N 1
ATOM 7710 C CA . ASN B 1 448 ? 1.783 -7.117 -8.602 1 93.12 448 ASN B CA 1
ATOM 7711 C C . ASN B 1 448 ? 1.021 -8.086 -7.707 1 93.12 448 ASN B C 1
ATOM 7713 O O . ASN B 1 448 ? 0.288 -8.945 -8.195 1 93.12 448 ASN B O 1
ATOM 7717 N N . VAL B 1 449 ? 1.144 -7.895 -6.457 1 94.25 449 VAL B N 1
ATOM 7718 C CA . VAL B 1 449 ? 0.639 -8.844 -5.465 1 94.25 449 VAL B CA 1
ATOM 7719 C C . VAL B 1 449 ? -0.882 -8.922 -5.562 1 94.25 449 VAL B C 1
ATOM 7721 O O . VAL B 1 449 ? -1.447 -10.023 -5.617 1 94.25 449 VAL B O 1
ATOM 7724 N N . CYS B 1 450 ? -1.568 -7.816 -5.562 1 94 450 CYS B N 1
ATOM 7725 C CA . CYS B 1 450 ? -3.027 -7.801 -5.578 1 94 450 CYS B CA 1
ATOM 7726 C C . CYS B 1 450 ? -3.566 -8.461 -6.84 1 94 450 CYS B C 1
ATOM 7728 O O . CYS B 1 450 ? -4.496 -9.266 -6.777 1 94 450 CYS B O 1
ATOM 7730 N N . GLU B 1 451 ? -2.979 -8.227 -7.938 1 93.94 451 GLU B N 1
ATOM 7731 C CA . GLU B 1 451 ? -3.434 -8.797 -9.203 1 93.94 451 GLU B CA 1
ATOM 7732 C C . GLU B 1 451 ? -3.217 -10.305 -9.234 1 93.94 451 GLU B C 1
ATOM 7734 O O . GLU B 1 451 ? -4.02 -11.047 -9.812 1 93.94 451 GLU B O 1
ATOM 7739 N N . ALA B 1 452 ? -2.16 -10.75 -8.641 1 94.5 452 ALA B N 1
ATOM 7740 C CA . ALA B 1 452 ? -1.783 -12.164 -8.68 1 94.5 452 ALA B CA 1
ATOM 7741 C C . ALA B 1 452 ? -2.717 -13.008 -7.82 1 94.5 452 ALA B C 1
ATOM 7743 O O . ALA B 1 452 ? -3.061 -14.133 -8.188 1 94.5 452 ALA B O 1
ATOM 7744 N N . ILE B 1 453 ? -3.135 -12.422 -6.645 1 96.75 453 ILE B N 1
ATOM 7745 C CA . ILE B 1 453 ? -3.762 -13.344 -5.703 1 96.75 453 ILE B CA 1
ATOM 7746 C C . ILE B 1 453 ? -5.188 -12.883 -5.402 1 96.75 453 ILE B C 1
ATOM 7748 O O . ILE B 1 453 ? -5.949 -13.594 -4.742 1 96.75 453 ILE B O 1
ATOM 7752 N N . GLN B 1 454 ? -5.656 -11.781 -5.918 1 97 454 GLN B N 1
ATOM 7753 C CA . GLN B 1 454 ? -6.977 -11.258 -5.59 1 97 454 GLN B CA 1
ATOM 7754 C C . GLN B 1 454 ? -8.07 -12.25 -5.969 1 97 454 GLN B C 1
ATOM 7756 O O . GLN B 1 454 ? -8.906 -12.609 -5.133 1 97 454 GLN B O 1
ATOM 7761 N N . GLN B 1 455 ? -8.047 -12.711 -7.211 1 96.25 455 GLN B N 1
ATOM 7762 C CA . GLN B 1 455 ? -9.109 -13.586 -7.703 1 96.25 455 GLN B CA 1
ATOM 7763 C C . G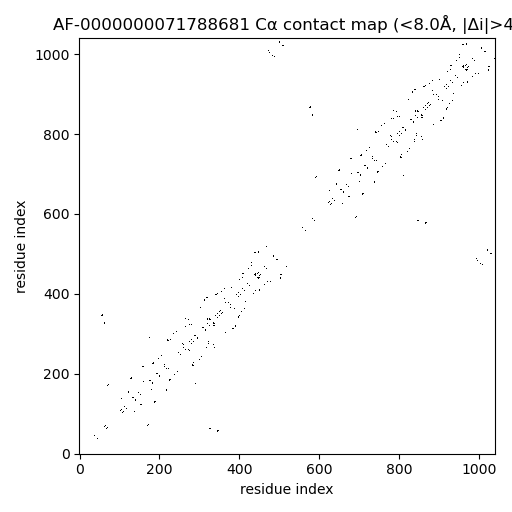LN B 1 455 ? -9.117 -14.914 -6.957 1 96.25 455 GLN B C 1
ATOM 7765 O O . GLN B 1 455 ? -10.164 -15.344 -6.469 1 96.25 455 GLN B O 1
ATOM 7770 N N . PRO B 1 456 ? -8 -15.57 -6.879 1 97.69 456 PRO B N 1
ATOM 7771 C CA . PRO B 1 456 ? -8.023 -16.844 -6.168 1 97.69 456 PRO B CA 1
ATOM 7772 C C . PRO B 1 456 ? -8.414 -16.703 -4.699 1 97.69 456 PRO B C 1
ATOM 7774 O O . PRO B 1 456 ? -9.07 -17.578 -4.137 1 97.69 456 PRO B O 1
ATOM 7777 N N . ILE B 1 457 ? -8.039 -15.641 -4.047 1 98.06 457 ILE B N 1
ATOM 7778 C CA . ILE B 1 457 ? -8.352 -15.461 -2.633 1 98.06 457 ILE B CA 1
ATOM 7779 C C . ILE B 1 457 ? -9.836 -15.148 -2.471 1 98.06 457 ILE B C 1
ATOM 7781 O O . ILE B 1 457 ? -10.477 -15.633 -1.533 1 98.06 457 ILE B O 1
ATOM 7785 N N . LEU B 1 458 ? -10.359 -14.367 -3.314 1 96.88 458 LEU B N 1
ATOM 7786 C CA . LEU B 1 458 ? -11.789 -14.094 -3.252 1 96.88 458 LEU B CA 1
ATOM 7787 C C . LEU B 1 458 ? -12.602 -15.359 -3.531 1 96.88 458 LEU B C 1
ATOM 7789 O O . LEU B 1 458 ? -13.656 -15.562 -2.938 1 96.88 458 LEU B O 1
ATOM 7793 N N . GLN B 1 459 ? -12.078 -16.172 -4.465 1 96.81 459 GLN B N 1
ATOM 7794 C CA . GLN B 1 459 ? -12.711 -17.469 -4.707 1 96.81 459 GLN B CA 1
ATOM 7795 C C . GLN B 1 459 ? -12.664 -18.344 -3.457 1 96.81 459 GLN B C 1
ATOM 7797 O O . GLN B 1 459 ? -13.617 -19.078 -3.17 1 96.81 459 GLN B O 1
ATOM 7802 N N . THR B 1 460 ? -11.578 -18.266 -2.777 1 97.56 460 THR B N 1
ATOM 7803 C CA . THR B 1 460 ? -11.445 -18.984 -1.517 1 97.56 460 THR B CA 1
ATOM 7804 C C . THR B 1 460 ? -12.5 -18.516 -0.514 1 97.56 460 THR B C 1
ATOM 7806 O O . THR B 1 460 ? -13.172 -19.328 0.12 1 97.56 460 THR B O 1
ATOM 7809 N N . MET B 1 461 ? -12.641 -17.203 -0.401 1 96.69 461 MET B N 1
ATOM 7810 C CA . MET B 1 461 ? -13.602 -16.609 0.532 1 96.69 461 MET B CA 1
ATOM 7811 C C . MET B 1 461 ? -15.023 -17.047 0.196 1 96.69 461 MET B C 1
ATOM 7813 O O . MET B 1 461 ? -15.828 -17.312 1.095 1 96.69 461 MET B O 1
ATOM 7817 N N . ARG B 1 462 ? -15.289 -17.188 -1.052 1 94.94 462 ARG B N 1
ATOM 7818 C CA . ARG B 1 462 ? -16.625 -17.609 -1.492 1 94.94 462 ARG B CA 1
ATOM 7819 C C . ARG B 1 462 ? -16.859 -19.078 -1.2 1 94.94 462 ARG B C 1
ATOM 7821 O O . ARG B 1 462 ? -18 -19.5 -0.969 1 94.94 462 ARG B O 1
ATOM 7828 N N . GLY B 1 463 ? -15.812 -19.844 -1.235 1 94.88 463 GLY B N 1
ATOM 7829 C CA . GLY B 1 463 ? -15.914 -21.281 -0.997 1 94.88 463 GLY B CA 1
ATOM 7830 C C . GLY B 1 463 ? -15.977 -21.641 0.477 1 94.88 463 GLY B C 1
ATOM 7831 O O . GLY B 1 463 ? -16.297 -22.781 0.833 1 94.88 463 GLY B O 1
ATOM 7832 N N . LEU B 1 464 ? -15.727 -20.672 1.319 1 96 464 LEU B N 1
ATOM 7833 C CA . LEU B 1 464 ? -15.758 -20.875 2.762 1 96 464 LEU B CA 1
ATOM 7834 C C . LEU B 1 464 ? -17.062 -20.375 3.363 1 96 464 LEU B C 1
ATOM 7836 O O . LEU B 1 464 ? -17.734 -19.531 2.777 1 96 464 LEU B O 1
ATOM 7840 N N . THR B 1 465 ? -17.453 -21 4.449 1 95.44 465 THR B N 1
ATOM 7841 C CA . THR B 1 465 ? -18.547 -20.422 5.223 1 95.44 465 THR B CA 1
ATOM 7842 C C . THR B 1 465 ? -18.125 -19.062 5.805 1 95.44 465 THR B C 1
ATOM 7844 O O . THR B 1 465 ? -16.938 -18.766 5.91 1 95.44 465 THR B O 1
ATOM 7847 N N . ARG B 1 466 ? -19.109 -18.297 6.262 1 92.12 466 ARG B N 1
ATOM 7848 C CA . ARG B 1 466 ? -18.828 -16.984 6.824 1 92.12 466 ARG B CA 1
ATOM 7849 C C . ARG B 1 466 ? -17.953 -17.094 8.07 1 92.12 466 ARG B C 1
ATOM 7851 O O . ARG B 1 466 ? -17.047 -16.281 8.266 1 92.12 466 ARG B O 1
ATOM 7858 N N . GLN B 1 467 ? -18.188 -18.047 8.836 1 93.31 467 GLN B N 1
ATOM 7859 C CA . GLN B 1 467 ? -17.422 -18.25 10.07 1 93.31 467 GLN B CA 1
ATOM 7860 C C . GLN B 1 467 ? -15.977 -18.594 9.773 1 93.31 467 GLN B C 1
ATOM 7862 O O . GLN B 1 467 ? -15.055 -18.047 10.391 1 93.31 467 GLN B O 1
ATOM 7867 N N . ARG B 1 468 ? -15.758 -19.5 8.781 1 95.12 468 ARG B N 1
ATOM 7868 C CA . ARG B 1 468 ? -14.406 -19.906 8.414 1 95.12 468 ARG B CA 1
ATOM 7869 C C . ARG B 1 468 ? -13.664 -18.781 7.699 1 95.12 468 ARG B C 1
ATOM 7871 O O . ARG B 1 468 ? -12.445 -18.641 7.844 1 95.12 468 ARG B O 1
ATOM 7878 N N . GLY B 1 469 ? -14.477 -18.016 6.941 1 95.81 469 GLY B N 1
ATOM 7879 C CA . GLY B 1 469 ? -13.891 -16.844 6.312 1 95.81 469 GLY B CA 1
ATOM 7880 C C . GLY B 1 469 ? -13.359 -15.828 7.309 1 95.81 469 GLY B C 1
ATOM 7881 O O . GLY B 1 469 ? -12.281 -15.266 7.117 1 95.81 469 GLY B O 1
ATOM 7882 N N . ARG B 1 470 ? -14.125 -15.633 8.383 1 93.88 470 ARG B N 1
ATOM 7883 C CA . ARG B 1 470 ? -13.703 -14.719 9.438 1 93.88 470 ARG B CA 1
ATOM 7884 C C . ARG B 1 470 ? -12.461 -15.25 10.156 1 93.88 470 ARG B C 1
ATOM 7886 O O . ARG B 1 470 ? -11.555 -14.484 10.484 1 93.88 470 ARG B O 1
ATOM 7893 N N . GLN B 1 471 ? -12.508 -16.484 10.344 1 94.88 471 GLN B N 1
ATOM 7894 C CA . GLN B 1 471 ? -11.352 -17.109 10.969 1 94.88 471 GLN B CA 1
ATOM 7895 C C . GLN B 1 471 ? -10.102 -16.953 10.109 1 94.88 471 GLN B C 1
ATOM 7897 O O . GLN B 1 471 ? -9.016 -16.672 10.625 1 94.88 471 GLN B O 1
ATOM 7902 N N . PHE B 1 472 ? -10.289 -17.266 8.844 1 97.06 472 PHE B N 1
ATOM 7903 C CA . PHE B 1 472 ? -9.195 -17.109 7.898 1 97.06 472 PHE B CA 1
ATOM 7904 C C . PHE B 1 472 ? -8.648 -15.695 7.914 1 97.06 472 PHE B C 1
ATOM 7906 O O . PHE B 1 472 ? -7.438 -15.484 8 1 97.06 472 PHE B O 1
ATOM 7913 N N . TYR B 1 473 ? -9.539 -14.688 7.863 1 96.56 473 TYR B N 1
ATOM 7914 C CA . TYR B 1 473 ? -9.18 -13.273 7.832 1 96.56 473 TYR B CA 1
ATOM 7915 C C . TYR B 1 473 ? -8.445 -12.867 9.102 1 96.56 473 TYR B C 1
ATOM 7917 O O . TYR B 1 473 ? -7.414 -12.203 9.047 1 96.56 473 TYR B O 1
ATOM 7925 N N . ASP B 1 474 ? -8.93 -13.219 10.258 1 94.81 474 ASP B N 1
ATOM 7926 C CA . ASP B 1 474 ? -8.32 -12.906 11.547 1 94.81 474 ASP B CA 1
ATOM 7927 C C . ASP B 1 474 ? -6.934 -13.531 11.664 1 94.81 474 ASP B C 1
ATOM 7929 O O . ASP B 1 474 ? -6.012 -12.914 12.203 1 94.81 474 ASP B O 1
ATOM 7933 N N . CYS B 1 475 ? -6.863 -14.703 11.156 1 95.25 475 CYS B N 1
ATOM 7934 C CA . CYS B 1 475 ? -5.59 -15.406 11.219 1 95.25 475 CYS B CA 1
ATOM 7935 C C . CYS B 1 475 ? -4.543 -14.719 10.352 1 95.25 475 CYS B C 1
ATOM 7937 O O . CYS B 1 475 ? -3.373 -14.633 10.734 1 95.25 475 CYS B O 1
ATOM 7939 N N . ILE B 1 476 ? -4.953 -14.258 9.203 1 96.88 476 ILE B N 1
ATOM 7940 C CA . ILE B 1 476 ? -4.051 -13.539 8.312 1 96.88 476 ILE B CA 1
ATOM 7941 C C . ILE B 1 476 ? -3.51 -12.297 9.023 1 96.88 476 ILE B C 1
ATOM 7943 O O . ILE B 1 476 ? -2.301 -12.055 9.031 1 96.88 476 ILE B O 1
ATOM 7947 N N . CYS B 1 477 ? -4.402 -11.508 9.633 1 95.44 477 CYS B N 1
ATOM 7948 C CA . CYS B 1 477 ? -4.016 -10.281 10.328 1 95.44 477 CYS B CA 1
ATOM 7949 C C . CYS B 1 477 ? -3.096 -10.586 11.5 1 95.44 477 CYS B C 1
ATOM 7951 O O . CYS B 1 477 ? -2.102 -9.891 11.711 1 95.44 477 CYS B O 1
ATOM 7953 N N . ASP B 1 478 ? -3.416 -11.617 12.172 1 94.25 478 ASP B N 1
ATOM 7954 C CA . ASP B 1 478 ? -2.621 -12.016 13.336 1 94.25 478 ASP B CA 1
ATOM 7955 C C . ASP B 1 478 ? -1.218 -12.445 12.914 1 94.25 478 ASP B C 1
ATOM 7957 O O . ASP B 1 478 ? -0.231 -12.078 13.555 1 94.25 478 ASP B O 1
ATOM 7961 N N . GLN B 1 479 ? -1.199 -13.258 11.93 1 94.06 479 GLN B N 1
ATOM 7962 C CA . GLN B 1 479 ? 0.088 -13.766 11.461 1 94.06 479 GLN B CA 1
ATOM 7963 C C . GLN B 1 479 ? 0.949 -12.633 10.898 1 94.06 479 GLN B C 1
ATOM 7965 O O . GLN B 1 479 ? 2.168 -12.625 11.078 1 94.06 479 GLN B O 1
ATOM 7970 N N . TYR B 1 480 ? 0.382 -11.766 10.148 1 96.5 480 TYR B N 1
ATOM 7971 C CA . TYR B 1 480 ? 1.126 -10.609 9.656 1 96.5 480 TYR B CA 1
ATOM 7972 C C . TYR B 1 480 ? 1.677 -9.789 10.812 1 96.5 480 TYR B C 1
ATOM 7974 O O . TYR B 1 480 ? 2.836 -9.367 10.789 1 96.5 480 TYR B O 1
ATOM 7982 N N . ALA B 1 481 ? 0.796 -9.477 11.797 1 95.19 481 ALA B N 1
ATOM 7983 C CA . ALA B 1 481 ? 1.205 -8.703 12.969 1 95.19 481 ALA B CA 1
ATOM 7984 C C . ALA B 1 481 ? 2.395 -9.352 13.664 1 95.19 481 ALA B C 1
ATOM 7986 O O . ALA B 1 481 ? 3.354 -8.672 14.039 1 95.19 481 ALA B O 1
ATOM 7987 N N . ASN B 1 482 ? 2.328 -10.586 13.828 1 93.12 482 ASN B N 1
ATOM 7988 C CA . ASN B 1 482 ? 3.406 -11.312 14.484 1 93.12 482 ASN B CA 1
ATOM 7989 C C . ASN B 1 482 ? 4.695 -11.266 13.672 1 93.12 482 ASN B C 1
ATOM 7991 O O . ASN B 1 482 ? 5.781 -11.094 14.234 1 93.12 482 ASN B O 1
ATOM 7995 N N . MET B 1 483 ? 4.555 -11.469 12.383 1 93.25 483 MET B N 1
ATOM 7996 C CA . MET B 1 483 ? 5.727 -11.43 11.508 1 93.25 483 MET B CA 1
ATOM 7997 C C . MET B 1 483 ? 6.363 -10.047 11.516 1 93.25 483 MET B C 1
ATOM 7999 O O . MET B 1 483 ? 7.59 -9.922 11.516 1 93.25 483 MET B O 1
ATOM 8003 N N . LEU B 1 484 ? 5.512 -9.023 11.492 1 93.69 484 LEU B N 1
ATOM 8004 C CA . LEU B 1 484 ? 5.988 -7.645 11.523 1 93.69 484 LEU B CA 1
ATOM 8005 C C . LEU B 1 484 ? 6.793 -7.371 12.789 1 93.69 484 LEU B C 1
ATOM 8007 O O . LEU B 1 484 ? 7.883 -6.805 12.727 1 93.69 484 LEU B O 1
ATOM 8011 N N . LYS B 1 485 ? 6.309 -7.781 13.93 1 92.38 485 LYS B N 1
ATOM 8012 C CA . LYS B 1 485 ? 6.98 -7.605 15.211 1 92.38 485 LYS B CA 1
ATOM 8013 C C . LYS B 1 485 ? 8.312 -8.352 15.242 1 92.38 485 LYS B C 1
ATOM 8015 O O . LYS B 1 485 ? 9.32 -7.809 15.695 1 92.38 485 LYS B O 1
ATOM 8020 N N . GLN B 1 486 ? 8.281 -9.539 14.742 1 91.19 486 GLN B N 1
ATOM 8021 C CA . GLN B 1 486 ? 9.469 -10.383 14.766 1 91.19 486 GLN B CA 1
ATOM 8022 C C . GLN B 1 486 ? 10.562 -9.82 13.867 1 91.19 486 GLN B C 1
ATOM 8024 O O . GLN B 1 486 ? 11.727 -9.758 14.266 1 91.19 486 GLN B O 1
ATOM 8029 N N . LEU B 1 487 ? 10.242 -9.422 12.711 1 92 487 LEU B N 1
ATOM 8030 C CA . LEU B 1 487 ? 11.227 -8.93 11.758 1 92 487 LEU B CA 1
ATOM 8031 C C . LEU B 1 487 ? 11.773 -7.578 12.188 1 92 487 LEU B C 1
ATOM 8033 O O . LEU B 1 487 ? 12.961 -7.305 12.023 1 92 487 LEU B O 1
ATOM 8037 N N . SER B 1 488 ? 10.906 -6.723 12.68 1 90.25 488 SER B N 1
ATOM 8038 C CA . SER B 1 488 ? 11.344 -5.398 13.109 1 90.25 488 SER B CA 1
ATOM 8039 C C . SER B 1 488 ? 12.32 -5.492 14.281 1 90.25 488 SER B C 1
ATOM 8041 O O . SER B 1 488 ? 13.297 -4.738 14.336 1 90.25 488 SER B O 1
ATOM 8043 N N . SER B 1 489 ? 12.102 -6.398 15.211 1 87.62 489 SER B N 1
ATOM 8044 C CA . SER B 1 489 ? 12.922 -6.535 16.406 1 87.62 489 SER B CA 1
ATOM 8045 C C . SER B 1 489 ? 14.305 -7.098 16.078 1 87.62 489 SER B C 1
ATOM 8047 O O . SER B 1 489 ? 15.266 -6.883 16.812 1 87.62 489 SER B O 1
ATOM 8049 N N . ARG B 1 490 ? 14.469 -7.801 14.992 1 88 490 ARG B N 1
ATOM 8050 C CA . ARG B 1 490 ? 15.727 -8.438 14.609 1 88 490 ARG B CA 1
ATOM 8051 C C . ARG B 1 490 ? 16.688 -7.418 14.016 1 88 490 ARG B C 1
ATOM 8053 O O . ARG B 1 490 ? 17.891 -7.684 13.906 1 88 490 ARG B O 1
ATOM 8060 N N . GLY B 1 491 ? 16.203 -6.312 13.602 1 81.75 491 GLY B N 1
ATOM 8061 C CA . GLY B 1 491 ? 17.047 -5.203 13.203 1 81.75 491 GLY B CA 1
ATOM 8062 C C . GLY B 1 491 ? 17.688 -5.398 11.844 1 81.75 491 GLY B C 1
ATOM 8063 O O . GLY B 1 491 ? 17 -5.695 10.859 1 81.75 491 GLY B O 1
ATOM 8064 N N . GLN B 1 492 ? 19.016 -5.402 11.82 1 81.38 492 GLN B N 1
ATOM 8065 C CA . GLN B 1 492 ? 19.797 -5.363 10.586 1 81.38 492 GLN B CA 1
ATOM 8066 C C . GLN B 1 492 ? 19.703 -6.684 9.828 1 81.38 492 GLN B C 1
ATOM 8068 O O . GLN B 1 492 ? 19.609 -6.695 8.602 1 81.38 492 GLN B O 1
ATOM 8073 N N . ASP B 1 493 ? 19.578 -7.777 10.492 1 85.62 493 ASP B N 1
ATOM 8074 C CA . ASP B 1 493 ? 19.594 -9.102 9.883 1 85.62 493 ASP B CA 1
ATOM 8075 C C . ASP B 1 493 ? 18.297 -9.359 9.109 1 85.62 493 ASP B C 1
ATOM 8077 O O . ASP B 1 493 ? 18.25 -10.211 8.227 1 85.62 493 ASP B O 1
ATOM 8081 N N . ALA B 1 494 ? 17.266 -8.664 9.516 1 89.69 494 ALA B N 1
ATOM 8082 C CA . ALA B 1 494 ? 15.953 -8.938 8.922 1 89.69 494 ALA B CA 1
ATOM 8083 C C . ALA B 1 494 ? 15.445 -7.738 8.133 1 89.69 494 ALA B C 1
ATOM 8085 O O . ALA B 1 494 ? 14.258 -7.668 7.797 1 89.69 494 ALA B O 1
ATOM 8086 N N . ALA B 1 495 ? 16.328 -6.832 7.852 1 89.75 495 ALA B N 1
ATOM 8087 C CA . ALA B 1 495 ? 15.922 -5.566 7.246 1 89.75 495 ALA B CA 1
ATOM 8088 C C . ALA B 1 495 ? 15.336 -5.789 5.855 1 89.75 495 ALA B C 1
ATOM 8090 O O . ALA B 1 495 ? 14.328 -5.188 5.496 1 89.75 495 ALA B O 1
ATOM 8091 N N . VAL B 1 496 ? 15.984 -6.66 5.074 1 90.81 496 VAL B N 1
ATOM 8092 C CA . VAL B 1 496 ? 15.531 -6.922 3.711 1 90.81 496 VAL B CA 1
ATOM 8093 C C . VAL B 1 496 ? 14.164 -7.602 3.744 1 90.81 496 VAL B C 1
ATOM 8095 O O . VAL B 1 496 ? 13.25 -7.203 3.018 1 90.81 496 VAL B O 1
ATOM 8098 N N . GLU B 1 497 ? 14.039 -8.609 4.531 1 92.25 497 GLU B N 1
ATOM 8099 C CA . GLU B 1 497 ? 12.781 -9.336 4.652 1 92.25 497 GLU B CA 1
ATOM 8100 C C . GLU B 1 497 ? 11.664 -8.422 5.137 1 92.25 497 GLU B C 1
ATOM 8102 O O . GLU B 1 497 ? 10.516 -8.555 4.703 1 92.25 497 GLU B O 1
ATOM 8107 N N . LEU B 1 498 ? 12.023 -7.57 6.082 1 93.88 498 LEU B N 1
ATOM 8108 C CA . LEU B 1 498 ? 11.047 -6.625 6.605 1 93.88 498 LEU B CA 1
ATOM 8109 C C . LEU B 1 498 ? 10.547 -5.691 5.504 1 93.88 498 LEU B C 1
ATOM 8111 O O . LEU B 1 498 ? 9.352 -5.434 5.395 1 93.88 498 LEU B O 1
ATOM 8115 N N . ASN B 1 499 ? 11.438 -5.191 4.73 1 94.12 499 ASN B N 1
ATOM 8116 C CA . ASN B 1 499 ? 11.078 -4.289 3.641 1 94.12 499 ASN B CA 1
ATOM 8117 C C . ASN B 1 499 ? 10.188 -4.984 2.613 1 94.12 499 ASN B C 1
ATOM 8119 O O . ASN B 1 499 ? 9.25 -4.379 2.086 1 94.12 499 ASN B O 1
ATOM 8123 N N . ILE B 1 500 ? 10.5 -6.246 2.363 1 94.69 500 ILE B N 1
ATOM 8124 C CA . ILE B 1 500 ? 9.688 -7.016 1.428 1 94.69 500 ILE B CA 1
ATOM 8125 C C . ILE B 1 500 ? 8.281 -7.211 1.998 1 94.69 500 ILE B C 1
ATOM 8127 O O . ILE B 1 500 ? 7.289 -7.051 1.287 1 94.69 500 ILE B O 1
ATOM 8131 N N . LEU B 1 501 ? 8.219 -7.586 3.256 1 95.81 501 LEU B N 1
ATOM 8132 C CA . LEU B 1 501 ? 6.941 -7.816 3.924 1 95.81 501 LEU B CA 1
ATOM 8133 C C . LEU B 1 501 ? 6.066 -6.566 3.865 1 95.81 501 LEU B C 1
ATOM 8135 O O . LEU B 1 501 ? 4.883 -6.648 3.535 1 95.81 501 LEU B O 1
ATOM 8139 N N . LEU B 1 502 ? 6.668 -5.402 4.176 1 95.62 502 LEU B N 1
ATOM 8140 C CA . LEU B 1 502 ? 5.938 -4.137 4.199 1 95.62 502 LEU B CA 1
ATOM 8141 C C . LEU B 1 502 ? 5.445 -3.771 2.803 1 95.62 502 LEU B C 1
ATOM 8143 O O . LEU B 1 502 ? 4.297 -3.354 2.635 1 95.62 502 LEU B O 1
ATOM 8147 N N . ALA B 1 503 ? 6.289 -3.928 1.851 1 95.56 503 ALA B N 1
ATOM 8148 C CA . ALA B 1 503 ? 5.93 -3.582 0.477 1 95.56 503 ALA B CA 1
ATOM 8149 C C . ALA B 1 503 ? 4.836 -4.508 -0.051 1 95.56 503 ALA B C 1
ATOM 8151 O O . ALA B 1 503 ? 3.895 -4.055 -0.707 1 95.56 503 ALA B O 1
ATOM 8152 N N . ALA B 1 504 ? 5.047 -5.816 0.183 1 96.94 504 ALA B N 1
ATOM 8153 C CA . ALA B 1 504 ? 4.059 -6.793 -0.267 1 96.94 504 ALA B CA 1
ATOM 8154 C C . ALA B 1 504 ? 2.703 -6.539 0.38 1 96.94 504 ALA B C 1
ATOM 8156 O O . ALA B 1 504 ? 1.666 -6.629 -0.282 1 96.94 504 ALA B O 1
ATOM 8157 N N . HIS B 1 505 ? 2.713 -6.27 1.683 1 96.12 505 HIS B N 1
ATOM 8158 C CA . HIS B 1 505 ? 1.479 -6.012 2.414 1 96.12 505 HIS B CA 1
ATOM 8159 C C . HIS B 1 505 ? 0.786 -4.754 1.897 1 96.12 505 HIS B C 1
ATOM 8161 O O . HIS B 1 505 ? -0.445 -4.688 1.864 1 96.12 505 HIS B O 1
ATOM 8167 N N . ALA B 1 506 ? 1.558 -3.73 1.564 1 95.62 506 ALA B N 1
ATOM 8168 C CA . ALA B 1 506 ? 0.991 -2.502 1.013 1 95.62 506 ALA B CA 1
ATOM 8169 C C . ALA B 1 506 ? 0.235 -2.781 -0.284 1 95.62 506 ALA B C 1
ATOM 8171 O O . ALA B 1 506 ? -0.837 -2.219 -0.517 1 95.62 506 ALA B O 1
ATOM 8172 N N . GLN B 1 507 ? 0.767 -3.664 -1.098 1 95.69 507 GLN B N 1
ATOM 8173 C CA . GLN B 1 507 ? 0.13 -4.008 -2.363 1 95.69 507 GLN B CA 1
ATOM 8174 C C . GLN B 1 507 ? -1.088 -4.902 -2.143 1 95.69 507 GLN B C 1
ATOM 8176 O O . GLN B 1 507 ? -2.02 -4.902 -2.951 1 95.69 507 GLN B O 1
ATOM 8181 N N . ALA B 1 508 ? -1.065 -5.66 -1.112 1 96.69 508 ALA B N 1
ATOM 8182 C CA . ALA B 1 508 ? -2.158 -6.586 -0.825 1 96.69 508 ALA B CA 1
ATOM 8183 C C . ALA B 1 508 ? -3.291 -5.883 -0.083 1 96.69 508 ALA B C 1
ATOM 8185 O O . ALA B 1 508 ? -4.387 -6.434 0.056 1 96.69 508 ALA B O 1
ATOM 8186 N N . ALA B 1 509 ? -3.096 -4.676 0.414 1 94.81 509 ALA B N 1
ATOM 8187 C CA . ALA B 1 509 ? -4.023 -3.953 1.282 1 94.81 509 ALA B CA 1
ATOM 8188 C C . ALA B 1 509 ? -5.398 -3.83 0.635 1 94.81 509 ALA B C 1
ATOM 8190 O O . ALA B 1 509 ? -6.422 -4.031 1.295 1 94.81 509 ALA B O 1
ATOM 8191 N N . PRO B 1 510 ? -5.508 -3.506 -0.626 1 95 510 PRO B N 1
ATOM 8192 C CA . PRO B 1 510 ? -6.84 -3.434 -1.234 1 95 510 PRO B CA 1
ATOM 8193 C C . PRO B 1 510 ? -7.598 -4.754 -1.153 1 95 510 PRO B C 1
ATOM 8195 O O . PRO B 1 510 ? -8.82 -4.762 -0.962 1 95 510 PRO B O 1
ATOM 8198 N N . LEU B 1 511 ? -6.875 -5.855 -1.361 1 96.88 511 LEU B N 1
ATOM 8199 C CA . LEU B 1 511 ? -7.488 -7.172 -1.257 1 96.88 511 LEU B CA 1
ATOM 8200 C C . LEU B 1 511 ? -7.98 -7.434 0.163 1 96.88 511 LEU B C 1
ATOM 8202 O O . LEU B 1 511 ? -9.086 -7.945 0.357 1 96.88 511 LEU B O 1
ATOM 8206 N N . LEU B 1 512 ? -7.121 -7.09 1.142 1 95.94 512 LEU B N 1
ATOM 8207 C CA . LEU B 1 512 ? -7.5 -7.277 2.537 1 95.94 512 LEU B CA 1
ATOM 8208 C C . LEU B 1 512 ? -8.75 -6.469 2.877 1 95.94 512 LEU B C 1
ATOM 8210 O O . LEU B 1 512 ? -9.609 -6.938 3.621 1 95.94 512 LEU B O 1
ATOM 8214 N N . ARG B 1 513 ? -8.852 -5.281 2.395 1 94.81 513 ARG B N 1
ATOM 8215 C CA . ARG B 1 513 ? -10.023 -4.445 2.617 1 94.81 513 ARG B CA 1
ATOM 8216 C C . ARG B 1 513 ? -11.266 -5.051 1.962 1 94.81 513 ARG B C 1
ATOM 8218 O O . ARG B 1 513 ? -12.352 -5.023 2.539 1 94.81 513 ARG B O 1
ATOM 8225 N N . GLU B 1 514 ? -11.086 -5.562 0.762 1 95.19 514 GLU B N 1
ATOM 8226 C CA . GLU B 1 514 ? -12.188 -6.215 0.065 1 95.19 514 GLU B CA 1
ATOM 8227 C C . GLU B 1 514 ? -12.68 -7.445 0.831 1 95.19 514 GLU B C 1
ATOM 8229 O O . GLU B 1 514 ? -13.883 -7.695 0.912 1 95.19 514 GLU B O 1
ATOM 8234 N N . MET B 1 515 ? -11.711 -8.219 1.323 1 95.5 515 MET B N 1
ATOM 8235 C CA . MET B 1 515 ? -12.062 -9.383 2.139 1 95.5 515 MET B CA 1
ATOM 8236 C C . MET B 1 515 ? -12.891 -8.961 3.352 1 95.5 515 MET B C 1
ATOM 8238 O O . MET B 1 515 ? -13.875 -9.617 3.691 1 95.5 515 MET B O 1
ATOM 8242 N N . SER B 1 516 ? -12.453 -7.871 4.008 1 92.38 516 SER B N 1
ATOM 8243 C CA . SER B 1 516 ? -13.156 -7.355 5.184 1 92.38 516 SER B CA 1
ATOM 8244 C C . SER B 1 516 ? -14.57 -6.914 4.832 1 92.38 516 SER B C 1
ATOM 8246 O O . SER B 1 516 ? -15.516 -7.176 5.586 1 92.38 516 SER B O 1
ATOM 8248 N N . THR B 1 517 ? -14.758 -6.281 3.701 1 90.62 517 THR B N 1
ATOM 8249 C CA . THR B 1 517 ? -16.062 -5.812 3.26 1 90.62 517 THR B CA 1
ATOM 8250 C C . THR B 1 517 ? -17 -6.988 2.984 1 90.62 517 THR B C 1
ATOM 8252 O O . THR B 1 517 ? -18.203 -6.891 3.197 1 90.62 517 THR B O 1
ATOM 8255 N N . LEU B 1 518 ? -16.438 -8.07 2.479 1 90.44 518 LEU B N 1
ATOM 8256 C CA . LEU B 1 518 ? -17.219 -9.258 2.197 1 90.44 518 LEU B CA 1
ATOM 8257 C C . LEU B 1 518 ? -17.703 -9.914 3.49 1 90.44 518 LEU B C 1
ATOM 8259 O O . LEU B 1 518 ? -18.766 -10.539 3.518 1 90.44 518 LEU B O 1
ATOM 8263 N N . LEU B 1 519 ? -16.969 -9.734 4.48 1 91.12 519 LEU B N 1
ATOM 8264 C CA . LEU B 1 519 ? -17.266 -10.398 5.746 1 91.12 519 LEU B CA 1
ATOM 8265 C C . LEU B 1 519 ? -18.203 -9.547 6.594 1 91.12 519 LEU B C 1
ATOM 8267 O O . LEU B 1 519 ? -18.984 -10.078 7.391 1 91.12 519 LEU B O 1
ATOM 8271 N N . TRP B 1 520 ? -18.094 -8.297 6.453 1 84.75 520 TRP B N 1
ATOM 8272 C CA . TRP B 1 520 ? -18.875 -7.383 7.277 1 84.75 520 TRP B CA 1
ATOM 8273 C C . TRP B 1 520 ? -19.469 -6.25 6.438 1 84.75 520 TRP B C 1
ATOM 8275 O O . TRP B 1 520 ? -18.766 -5.648 5.625 1 84.75 520 TRP B O 1
#

InterPro domains:
  IPR038946 F-box only protein 47 [PTHR34098] (78-488)
  IPR056622 FBXO47, ARM repeats region [PF24467] (252-491)

Sequence (1040 aa):
MVTRASLRVKSPFATPTSSRRTKKSGTFSITSYFPVRKRGNSASPELYGKRRRRGATVLDAEFLSPEGILPHATPLRYRFFGEEDEQQAGSSQEAAVGRNIVRSSTALGIFEDLPPGLFQLMIDNLDVPCLISLGLSSSAWNAHVLNYVSSNLFFQRVLRESTEFVNNGFNSIENFFTSVDPFYHYGKLLKSVSVCFPTSKRIAILMHFCDRVLAYEEIDKVGVGRTIHMMCSKWAFPECAKVLQAVLKRNNNRLQNALKRMSSSEAGSMPAVEMELRENLRPLLLSGQSAEYDGADIEYMFWLSAVMHTVKEPIAQSKLLMILFGPAKCDGKEITIDWSLFCEHVIAPFKLTETLLKPLADVLYLLLKTKKLENEKYLWSQHDVFNIIEELTTTPEPWSFDNFVALLLHQTSLIPVSLIARMNHDYADEACLMFLSFMTTAYRWNINVCEAIQQPILQTMRGLTRQRGRQFYDCICDQYANMLKQLSSRGQDAAVELNILLAAHAQAAPLLREMSTLLWMVTRASLRVKSPFATPTSSRRTKKSGTFSITSYFPVRKRGNSASPELYGKRRRRGATVLDAEFLSPEGILPHATPLRYRFFGEEDEQQAGSSQEAAVGRNIVRSSTALGIFEDLPPGLFQLMIDNLDVPCLISLGLSSSAWNAHVLNYVSSNLFFQRVLRESTEFVNNGFNSIENFFTSVDPFYHYGKLLKSVSVCFPTSKRIAILMHFCDRVLAYEEIDKVGVGRTIHMMCSKWAFPECAKVLQAVLKRNNNRLQNALKRMSSSEAGSMPAVEMELRENLRPLLLSGQSAEYDGADIEYMFWLSAVMHTVKEPIAQSKLLMILFGPAKCDGKEITIDWSLFCEHVIAPFKLTETLLKPLADVLYLLLKTKKLENEKYLWSQHDVFNIIEELTTTPEPWSFDNFVALLLHQTSLIPVSLIARMNHDYADEACLMFLSFMTTAYRWNINVCEAIQQPILQTMRGLTRQRGRQFYDCICDQYANMLKQLSSRGQDAAVELNILLAAHAQAAPLLREMSTLLW

pLDDT: mean 80.22, std 26.98, range [15.0, 98.5]